Protein AF-0000000065959660 (afdb_homodimer)

Organism: Meyerozyma guilliermondii (NCBI:txid4929)

Structure (mmCIF, N/CA/C/O backbone):
data_AF-0000000065959660-model_v1
#
loop_
_entity.id
_entity.type
_entity.pdbx_description
1 polymer 'Extracellular exo-inulinase inuE'
#
loop_
_atom_site.group_PDB
_atom_site.id
_atom_site.type_symbol
_atom_site.label_atom_id
_atom_site.label_alt_id
_atom_site.label_comp_id
_atom_site.label_asym_id
_atom_site.label_entity_id
_atom_site.label_seq_id
_atom_site.pdbx_PDB_ins_code
_atom_site.Cartn_x
_atom_site.Cartn_y
_atom_site.Cartn_z
_atom_site.occupancy
_atom_site.B_iso_or_equiv
_atom_site.auth_seq_id
_atom_site.auth_comp_id
_atom_site.auth_asym_id
_atom_site.auth_atom_id
_atom_site.pdbx_PDB_model_num
ATOM 1 N N . MET A 1 1 ? -35.312 20.594 -34.562 1 21.7 1 MET A N 1
ATOM 2 C CA . MET A 1 1 ? -35.125 19.141 -34.438 1 21.7 1 MET A CA 1
ATOM 3 C C . MET A 1 1 ? -33.688 18.797 -34.125 1 21.7 1 MET A C 1
ATOM 5 O O . MET A 1 1 ? -32.906 18.516 -35.062 1 21.7 1 MET A O 1
ATOM 9 N N . ARG A 1 2 ? -32.969 19.578 -33.281 1 22.02 2 ARG A N 1
ATOM 10 C CA . ARG A 1 2 ? -31.547 19.484 -33.031 1 22.02 2 ARG A CA 1
ATOM 11 C C . ARG A 1 2 ? -31.219 18.156 -32.344 1 22.02 2 ARG A C 1
ATOM 13 O O . ARG A 1 2 ? -31.719 17.875 -31.234 1 22.02 2 ARG A O 1
ATOM 20 N N . ALA A 1 3 ? -30.891 17.094 -33.125 1 23.92 3 ALA A N 1
ATOM 21 C CA . ALA A 1 3 ? -30.359 15.773 -32.781 1 23.92 3 ALA A CA 1
ATOM 22 C C . ALA A 1 3 ? -29.188 15.891 -31.781 1 23.92 3 ALA A C 1
ATOM 24 O O . ALA A 1 3 ? -28.172 16.5 -32.094 1 23.92 3 ALA A O 1
ATOM 25 N N . PHE A 1 4 ? -29.406 16.047 -30.547 1 25.67 4 PHE A N 1
ATOM 26 C CA . PHE A 1 4 ? -28.391 15.945 -29.516 1 25.67 4 PHE A CA 1
ATOM 27 C C . PHE A 1 4 ? -27.594 14.656 -29.672 1 25.67 4 PHE A C 1
ATOM 29 O O . PHE A 1 4 ? -28.156 13.562 -29.625 1 25.67 4 PHE A O 1
ATOM 36 N N . LEU A 1 5 ? -26.5 14.688 -30.438 1 24.47 5 LEU A N 1
ATOM 37 C CA . LEU A 1 5 ? -25.516 13.617 -30.609 1 24.47 5 LEU A CA 1
ATOM 38 C C . LEU A 1 5 ? -24.984 13.148 -29.266 1 24.47 5 LEU A C 1
ATOM 40 O O . LEU A 1 5 ? -24.25 13.891 -28.594 1 24.47 5 LEU A O 1
ATOM 44 N N . ALA A 1 6 ? -25.75 12.5 -28.469 1 25.55 6 ALA A N 1
ATOM 45 C CA . ALA A 1 6 ? -25.172 11.719 -27.391 1 25.55 6 ALA A CA 1
ATOM 46 C C . ALA A 1 6 ? -23.953 10.945 -27.859 1 25.55 6 ALA A C 1
ATOM 48 O O . ALA A 1 6 ? -24.047 10.039 -28.688 1 25.55 6 ALA A O 1
ATOM 49 N N . LEU A 1 7 ? -22.797 11.578 -27.875 1 27.73 7 LEU A N 1
ATOM 50 C CA . LEU A 1 7 ? -21.578 10.805 -28.047 1 27.73 7 LEU A CA 1
ATOM 51 C C . LEU A 1 7 ? -21.5 9.664 -27.031 1 27.73 7 LEU A C 1
ATOM 53 O O . LEU A 1 7 ? -21.312 9.898 -25.844 1 27.73 7 LEU A O 1
ATOM 57 N N . ILE A 1 8 ? -22.312 8.719 -27.219 1 29.36 8 ILE A N 1
ATOM 58 C CA . ILE A 1 8 ? -22.094 7.461 -26.516 1 29.36 8 ILE A CA 1
ATOM 59 C C . ILE A 1 8 ? -20.609 7.086 -26.594 1 29.36 8 ILE A C 1
ATOM 61 O O . ILE A 1 8 ? -20.078 6.859 -27.688 1 29.36 8 ILE A O 1
ATOM 65 N N . PHE A 1 9 ? -19.859 7.527 -25.672 1 31.02 9 PHE A N 1
ATOM 66 C CA . PHE A 1 9 ? -18.562 6.898 -25.516 1 31.02 9 PHE A CA 1
ATOM 67 C C . PHE A 1 9 ? -18.688 5.383 -25.484 1 31.02 9 PHE A C 1
ATOM 69 O O . PHE A 1 9 ? -19.016 4.801 -24.453 1 31.02 9 PHE A O 1
ATOM 76 N N . LEU A 1 10 ? -19.219 4.848 -26.531 1 33.38 10 LEU A N 1
ATOM 77 C CA . LEU A 1 10 ? -18.922 3.426 -26.672 1 33.38 10 LEU A CA 1
ATOM 78 C C . LEU A 1 10 ? -17.453 3.145 -26.391 1 33.38 10 LEU A C 1
ATOM 80 O O . LEU A 1 10 ? -16.578 3.6 -27.141 1 33.38 10 LEU A O 1
ATOM 84 N N . THR A 1 11 ? -17.172 2.977 -25.234 1 37.94 11 THR A N 1
ATOM 85 C CA . THR A 1 11 ? -15.867 2.338 -25.062 1 37.94 11 THR A CA 1
ATOM 86 C C . THR A 1 11 ? -15.68 1.199 -26.047 1 37.94 11 THR A C 1
ATOM 88 O O . THR A 1 11 ? -16.297 0.145 -25.922 1 37.94 11 THR A O 1
ATOM 91 N N . PHE A 1 12 ? -15.539 1.52 -27.266 1 37.38 12 PHE A N 1
ATOM 92 C CA . PHE A 1 12 ? -15 0.521 -28.188 1 37.38 12 PHE A CA 1
ATOM 93 C C . PHE A 1 12 ? -13.883 -0.276 -27.531 1 37.38 12 PHE A C 1
ATOM 95 O O . PHE A 1 12 ? -12.805 0.259 -27.266 1 37.38 12 PHE A O 1
ATOM 102 N N . VAL A 1 13 ? -14.281 -1.119 -26.734 1 45.53 13 VAL A N 1
ATOM 103 C CA . VAL A 1 13 ? -13.234 -2.092 -26.469 1 45.53 13 VAL A CA 1
ATOM 104 C C . VAL A 1 13 ? -12.547 -2.488 -27.766 1 45.53 13 VAL A C 1
ATOM 106 O O . VAL A 1 13 ? -13.172 -3.088 -28.641 1 45.53 13 VAL A O 1
ATOM 109 N N . MET A 1 14 ? -11.727 -1.681 -28.234 1 47.62 14 MET A N 1
ATOM 110 C CA . MET A 1 14 ? -10.922 -2.041 -29.406 1 47.62 14 MET A CA 1
ATOM 111 C C . MET A 1 14 ? -10.461 -3.494 -29.312 1 47.62 14 MET A C 1
ATOM 113 O O . MET A 1 14 ? -10.023 -3.951 -28.266 1 47.62 14 MET A O 1
ATOM 117 N N . ASN A 1 15 ? -11.031 -4.32 -30.109 1 57.06 15 ASN A N 1
ATOM 118 C CA . ASN A 1 15 ? -10.633 -5.68 -30.453 1 57.06 15 ASN A CA 1
ATOM 119 C C . ASN A 1 15 ? -9.109 -5.82 -30.516 1 57.06 15 ASN A C 1
ATOM 121 O O . ASN A 1 15 ? -8.555 -6.16 -31.562 1 57.06 15 ASN A O 1
ATOM 125 N N . VAL A 1 16 ? -8.383 -5.191 -29.578 1 67.75 16 VAL A N 1
ATOM 126 C CA . VAL A 1 16 ? -6.93 -5.23 -29.641 1 67.75 16 VAL A CA 1
ATOM 127 C C . VAL A 1 16 ? -6.398 -6.348 -28.75 1 67.75 16 VAL A C 1
ATOM 129 O O . VAL A 1 16 ? -7.016 -6.684 -27.734 1 67.75 16 VAL A O 1
ATOM 132 N N . GLU A 1 17 ? -5.48 -7.137 -29.328 1 84.81 17 GLU A N 1
ATOM 133 C CA . GLU A 1 17 ? -4.789 -8.188 -28.594 1 84.81 17 GLU A CA 1
ATOM 134 C C . GLU A 1 17 ? -3.387 -7.734 -28.188 1 84.81 17 GLU A C 1
ATOM 136 O O . GLU A 1 17 ? -2.77 -6.914 -28.859 1 84.81 17 GLU A O 1
ATOM 141 N N . SER A 1 18 ? -3.066 -8.172 -27.047 1 87.88 18 SER A N 1
ATOM 142 C CA . SER A 1 18 ? -1.715 -7.906 -26.562 1 87.88 18 SER A CA 1
ATOM 143 C C . SER A 1 18 ? -0.833 -9.148 -26.672 1 87.88 18 SER A C 1
ATOM 145 O O . SER A 1 18 ? -1.336 -10.258 -26.812 1 87.88 18 SER A O 1
ATOM 147 N N . SER A 1 19 ? 0.475 -8.898 -26.562 1 91.06 19 SER A N 1
ATOM 148 C CA . SER A 1 19 ? 1.452 -9.961 -26.734 1 91.06 19 SER A CA 1
ATOM 149 C C . SER A 1 19 ? 1.372 -10.977 -25.609 1 91.06 19 SER A C 1
ATOM 151 O O . SER A 1 19 ? 1.266 -10.602 -24.438 1 91.06 19 SER A O 1
ATOM 153 N N . ARG A 1 20 ? 1.408 -12.266 -25.984 1 94.81 20 ARG A N 1
ATOM 154 C CA . ARG A 1 20 ? 1.348 -13.383 -25.047 1 94.81 20 ARG A CA 1
ATOM 155 C C . ARG A 1 20 ? 2.719 -13.664 -24.438 1 94.81 20 ARG A C 1
ATOM 157 O O . ARG A 1 20 ? 3.7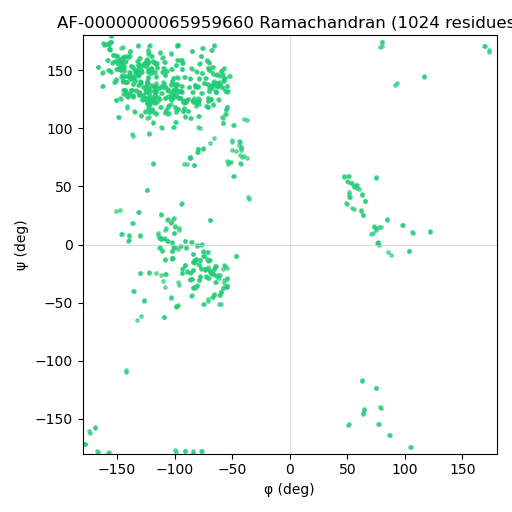21 -13.711 -25.156 1 94.81 20 ARG A O 1
ATOM 164 N N . PRO A 1 21 ? 2.82 -13.891 -23.125 1 96.31 21 PRO A N 1
ATOM 165 C CA . PRO A 1 21 ? 4.094 -14.305 -22.531 1 96.31 21 PRO A CA 1
ATOM 166 C C . PRO A 1 21 ? 4.652 -15.578 -23.156 1 96.31 21 PRO A C 1
ATOM 168 O O . PRO A 1 21 ? 3.889 -16.5 -23.484 1 96.31 21 PRO A O 1
ATOM 171 N N . LEU A 1 22 ? 5.957 -15.57 -23.281 1 94.81 22 LEU A N 1
ATOM 172 C CA . LEU A 1 22 ? 6.668 -16.719 -23.844 1 94.81 22 LEU A CA 1
ATOM 173 C C . LEU A 1 22 ? 6.965 -17.75 -22.766 1 94.81 22 LEU A C 1
ATOM 175 O O . LEU A 1 22 ? 6.801 -18.953 -23 1 94.81 22 LEU A O 1
ATOM 179 N N . MET A 1 23 ? 7.41 -17.328 -21.625 1 96.88 23 MET A N 1
ATOM 180 C CA . MET A 1 23 ? 7.906 -18.234 -20.578 1 96.88 23 MET A CA 1
ATOM 181 C C . MET A 1 23 ? 6.871 -18.406 -19.469 1 96.88 23 MET A C 1
ATOM 183 O O . MET A 1 23 ? 6.645 -19.516 -19 1 96.88 23 MET A O 1
ATOM 187 N N . ALA A 1 24 ? 6.25 -17.344 -19 1 98.06 24 ALA A N 1
ATOM 188 C CA . ALA A 1 24 ? 5.203 -17.438 -17.984 1 98.06 24 ALA A CA 1
ATOM 189 C C . ALA A 1 24 ? 3.992 -18.203 -18.516 1 98.06 24 ALA A C 1
ATOM 191 O O . ALA A 1 24 ? 3.547 -17.969 -19.641 1 98.06 24 ALA A O 1
ATOM 192 N N . PHE A 1 25 ? 3.393 -19.031 -17.781 1 98.44 25 PHE A N 1
ATOM 193 C CA . PHE A 1 25 ? 2.297 -19.875 -18.25 1 98.44 25 PHE A CA 1
ATOM 194 C C . PHE A 1 25 ? 1.057 -19.031 -18.547 1 98.44 25 PHE A C 1
ATOM 196 O O . PHE A 1 25 ? 0.709 -18.141 -17.766 1 98.44 25 PHE A O 1
ATOM 203 N N . THR A 1 26 ? 0.476 -19.312 -19.578 1 98.12 26 THR A N 1
ATOM 204 C CA . THR A 1 26 ? -0.853 -18.844 -19.953 1 98.12 26 THR A CA 1
ATOM 205 C C . THR A 1 26 ? -1.712 -20.016 -20.438 1 98.12 26 THR A C 1
ATOM 207 O O . THR A 1 26 ? -1.2 -20.953 -21.047 1 98.12 26 THR A O 1
ATOM 210 N N . PRO A 1 27 ? -3.014 -19.953 -20.172 1 98.25 27 PRO A N 1
ATOM 211 C CA . PRO A 1 27 ? -3.832 -21.031 -20.734 1 98.25 27 PRO A CA 1
ATOM 212 C C . PRO A 1 27 ? -3.904 -20.984 -22.25 1 98.25 27 PRO A C 1
ATOM 214 O O . PRO A 1 27 ? -3.816 -19.922 -22.844 1 98.25 27 PRO A O 1
ATOM 217 N N . SER A 1 28 ? -4.117 -22.156 -22.828 1 97.31 28 SER A N 1
ATOM 218 C CA . SER A 1 28 ? -4.246 -22.188 -24.281 1 97.31 28 SER A CA 1
ATOM 219 C C . SER A 1 28 ? -5.418 -21.328 -24.75 1 97.31 28 SER A C 1
ATOM 221 O O . SER A 1 28 ? -5.324 -20.641 -25.781 1 97.31 28 SER A O 1
ATOM 223 N N . HIS A 1 29 ? -6.43 -21.406 -24.062 1 97.25 29 HIS A N 1
ATOM 224 C CA . HIS A 1 29 ? -7.613 -20.578 -24.281 1 97.25 29 HIS A CA 1
ATOM 225 C C . HIS A 1 29 ? -8.406 -20.391 -22.984 1 97.25 29 HIS A C 1
ATOM 227 O O . HIS A 1 29 ? -8.148 -21.078 -21.984 1 97.25 29 HIS A O 1
ATOM 233 N N . GLY A 1 30 ? -9.234 -19.422 -23.016 1 98 30 GLY A N 1
ATOM 234 C CA . GLY A 1 30 ? -10.133 -19.219 -21.891 1 98 30 GLY A CA 1
ATOM 235 C C . GLY A 1 30 ? -9.531 -18.375 -20.781 1 98 30 GLY A C 1
ATOM 236 O O . GLY A 1 30 ? -8.562 -17.641 -21.031 1 98 30 GLY A O 1
ATOM 237 N N . TRP A 1 31 ? -10.211 -18.453 -19.562 1 98.25 31 TRP A N 1
ATOM 238 C CA . TRP A 1 31 ? -9.836 -17.672 -18.391 1 98.25 31 TRP A CA 1
ATOM 239 C C . TRP A 1 31 ? -8.977 -18.5 -17.438 1 98.25 31 TRP A C 1
ATOM 241 O O . TRP A 1 31 ? -9.266 -19.672 -17.188 1 98.25 31 TRP A O 1
ATOM 251 N N . MET A 1 32 ? -7.957 -17.859 -16.906 1 98.25 32 MET A N 1
ATOM 252 C CA . MET A 1 32 ? -7.18 -18.453 -15.82 1 98.25 32 MET A CA 1
ATOM 253 C C . MET A 1 32 ? -6.941 -17.438 -14.703 1 98.25 32 MET A C 1
ATOM 255 O O . MET A 1 32 ? -6.789 -16.234 -14.969 1 98.25 32 MET A O 1
ATOM 259 N N . ASN A 1 33 ? -6.859 -17.922 -13.5 1 97.69 33 ASN A N 1
ATOM 260 C CA . ASN A 1 33 ? -6.363 -17.062 -12.43 1 97.69 33 ASN A CA 1
ATOM 261 C C . ASN A 1 33 ? -5.492 -17.844 -11.453 1 97.69 33 ASN A C 1
ATOM 263 O O . ASN A 1 33 ? -4.41 -18.312 -11.812 1 97.69 33 ASN A O 1
ATOM 267 N N . ASP A 1 34 ? -5.914 -18.109 -10.227 1 98.19 34 ASP A N 1
ATOM 268 C CA . ASP A 1 34 ? -5.07 -18.562 -9.125 1 98.19 34 ASP A CA 1
ATOM 269 C C . ASP A 1 34 ? -4.293 -19.828 -9.516 1 98.19 34 ASP A C 1
ATOM 271 O O . ASP A 1 34 ? -4.875 -20.797 -10.008 1 98.19 34 ASP A O 1
ATOM 275 N N . PRO A 1 35 ? -2.939 -19.828 -9.227 1 98.56 35 PRO A N 1
ATOM 276 C CA . PRO A 1 35 ? -2.271 -21.141 -9.234 1 98.56 35 PRO A CA 1
ATOM 277 C C . PRO A 1 35 ? -2.756 -22.047 -8.109 1 98.56 35 PRO A C 1
ATOM 279 O O . PRO A 1 35 ? -3.021 -21.594 -7 1 98.56 35 PRO A O 1
ATOM 282 N N . ASN A 1 36 ? -2.896 -23.281 -8.492 1 96.94 36 ASN A N 1
ATOM 283 C CA . ASN A 1 36 ? -3.338 -24.328 -7.562 1 96.94 36 ASN A CA 1
ATOM 284 C C . ASN A 1 36 ? -2.561 -25.625 -7.766 1 96.94 36 ASN A C 1
ATOM 286 O O . ASN A 1 36 ? -1.927 -25.812 -8.805 1 96.94 36 ASN A O 1
ATOM 290 N N . GLY A 1 37 ? -2.58 -26.453 -6.859 1 97.19 37 GLY A N 1
ATOM 291 C CA . GLY A 1 37 ? -2.168 -27.844 -6.977 1 97.19 37 GLY A CA 1
ATOM 292 C C . GLY A 1 37 ? -0.751 -28 -7.492 1 97.19 37 GLY A C 1
ATOM 293 O O . GLY A 1 37 ? -0.469 -28.922 -8.266 1 97.19 37 GLY A O 1
ATOM 294 N N . GLN A 1 38 ? 0.112 -27.078 -7.207 1 97.81 38 GLN A N 1
ATOM 295 C CA . GLN A 1 38 ? 1.496 -27.156 -7.664 1 97.81 38 GLN A CA 1
ATOM 296 C C . GLN A 1 38 ? 2.244 -28.281 -6.949 1 97.81 38 GLN A C 1
ATOM 298 O O . GLN A 1 38 ? 2.322 -28.297 -5.719 1 97.81 38 GLN A O 1
ATOM 303 N N . PHE A 1 39 ? 2.848 -29.234 -7.723 1 98.25 39 PHE A N 1
ATOM 304 C CA . PHE A 1 39 ? 3.691 -30.25 -7.113 1 98.25 39 PHE A CA 1
ATOM 305 C C . PHE A 1 39 ? 4.73 -30.766 -8.109 1 98.25 39 PHE A C 1
ATOM 307 O O . PHE A 1 39 ? 4.586 -30.578 -9.312 1 98.25 39 PHE A O 1
ATOM 314 N N . TYR A 1 40 ? 5.797 -31.297 -7.605 1 98.12 40 TYR A N 1
ATOM 315 C CA . TYR A 1 40 ? 6.836 -31.906 -8.422 1 98.12 40 TYR A CA 1
ATOM 316 C C . TYR A 1 40 ? 6.688 -33.438 -8.438 1 98.12 40 TYR A C 1
ATOM 318 O O . TYR A 1 40 ? 6.703 -34.062 -7.387 1 98.12 40 TYR A O 1
ATOM 326 N N . ASP A 1 41 ? 6.473 -33.969 -9.617 1 98.25 41 ASP A N 1
ATOM 327 C CA . ASP A 1 41 ? 6.473 -35.406 -9.859 1 98.25 41 ASP A CA 1
ATOM 328 C C . ASP A 1 41 ? 7.895 -35.938 -9.969 1 98.25 41 ASP A C 1
ATOM 330 O O . ASP A 1 41 ? 8.5 -35.906 -11.039 1 98.25 41 ASP A O 1
ATOM 334 N N . SER A 1 42 ? 8.328 -36.531 -8.883 1 97 42 SER A N 1
ATOM 335 C CA . SER A 1 42 ? 9.727 -36.938 -8.82 1 97 42 SER A CA 1
ATOM 336 C C . SER A 1 42 ? 9.992 -38.156 -9.695 1 97 42 SER A C 1
ATOM 338 O O . SER A 1 42 ? 11.141 -38.438 -10.055 1 97 42 SER A O 1
ATOM 340 N N . LYS A 1 43 ? 9 -38.906 -10.023 1 97.5 43 LYS A N 1
ATOM 341 C CA . LYS A 1 43 ? 9.188 -40.062 -10.891 1 97.5 43 LYS A CA 1
ATOM 342 C C . LYS A 1 43 ? 9.484 -39.625 -12.328 1 97.5 43 LYS A C 1
ATOM 344 O O . LYS A 1 43 ? 10.438 -40.125 -12.938 1 97.5 43 LYS A O 1
ATOM 349 N N . ASN A 1 44 ? 8.703 -38.75 -12.805 1 97.62 44 ASN A N 1
ATOM 350 C CA . ASN A 1 44 ? 8.844 -38.312 -14.195 1 97.62 44 ASN A CA 1
ATOM 351 C C . ASN A 1 44 ? 9.641 -37.031 -14.312 1 97.62 44 ASN A C 1
ATOM 353 O O . ASN A 1 44 ? 9.891 -36.531 -15.422 1 97.62 44 ASN A O 1
ATOM 357 N N . GLU A 1 45 ? 10.023 -36.438 -13.227 1 97 45 GLU A N 1
ATOM 358 C CA . GLU A 1 45 ? 10.781 -35.188 -13.156 1 97 45 GLU A CA 1
ATOM 359 C C . GLU A 1 45 ? 10.047 -34.062 -13.859 1 97 45 GLU A C 1
ATOM 361 O O . GLU A 1 45 ? 10.609 -33.406 -14.727 1 97 45 GLU A O 1
ATOM 366 N N . LEU A 1 46 ? 8.797 -33.906 -13.484 1 98.06 46 LEU A N 1
ATOM 367 C CA . LEU A 1 46 ? 7.93 -32.875 -14.07 1 98.06 46 LEU A CA 1
ATOM 368 C C . LEU A 1 46 ? 7.344 -31.984 -12.984 1 98.06 46 LEU A C 1
ATOM 370 O O . LEU A 1 46 ? 6.953 -32.469 -11.922 1 98.06 46 LEU A O 1
ATOM 374 N N . TRP A 1 47 ? 7.359 -30.734 -13.273 1 98.44 47 TRP A N 1
ATOM 375 C CA . TRP A 1 47 ? 6.594 -29.781 -12.477 1 98.44 47 TRP A CA 1
ATOM 376 C C . TRP A 1 47 ? 5.145 -29.719 -12.953 1 98.44 47 TRP A C 1
ATOM 378 O O . TRP A 1 47 ? 4.879 -29.469 -14.125 1 98.44 47 TRP A O 1
ATOM 388 N N . HIS A 1 48 ? 4.207 -29.953 -12.039 1 98.75 48 HIS A N 1
ATOM 389 C CA . HIS A 1 48 ? 2.785 -29.844 -12.336 1 98.75 48 HIS A CA 1
ATOM 390 C C . HIS A 1 48 ? 2.203 -28.547 -11.789 1 98.75 48 HIS A C 1
ATOM 392 O O . HIS A 1 48 ? 2.457 -28.188 -10.641 1 98.75 48 HIS A O 1
ATOM 398 N N . LEU A 1 49 ? 1.507 -27.875 -12.602 1 98.75 49 LEU A N 1
ATOM 399 C CA . LEU A 1 49 ? 0.767 -26.672 -12.25 1 98.75 49 LEU A CA 1
ATOM 400 C C . LEU A 1 49 ? -0.722 -26.844 -12.531 1 98.75 49 LEU A C 1
ATOM 402 O O . LEU A 1 49 ? -1.105 -27.266 -13.625 1 98.75 49 LEU A O 1
ATOM 406 N N . TYR A 1 50 ? -1.516 -26.625 -11.602 1 98.75 50 TYR A N 1
ATOM 407 C CA . TYR A 1 50 ? -2.953 -26.484 -11.805 1 98.75 50 TYR A CA 1
ATOM 408 C C . TYR A 1 50 ? -3.395 -25.031 -11.578 1 98.75 50 TYR A C 1
ATOM 410 O O . TYR A 1 50 ? -2.66 -24.25 -10.984 1 98.75 50 TYR A O 1
ATOM 418 N N . TYR A 1 51 ? -4.543 -24.688 -12.086 1 98.69 51 TYR A N 1
ATOM 419 C CA . TYR A 1 51 ? -5.031 -23.312 -12.008 1 98.69 51 TYR A CA 1
ATOM 420 C C . TYR A 1 51 ? -6.551 -23.266 -12.117 1 98.69 51 TYR A C 1
ATOM 422 O O . TYR A 1 51 ? -7.168 -24.172 -12.688 1 98.69 51 TYR A O 1
ATOM 430 N N . GLN A 1 52 ? -7.156 -22.281 -11.477 1 98.62 52 GLN A N 1
ATOM 431 C CA . GLN A 1 52 ? -8.57 -22.062 -11.75 1 98.62 52 GLN A CA 1
ATOM 432 C C . GLN A 1 52 ? -8.805 -21.719 -13.219 1 98.62 52 GLN A C 1
ATOM 434 O O . GLN A 1 52 ? -8.086 -20.891 -13.789 1 98.62 52 GLN A O 1
ATOM 439 N N . TYR A 1 53 ? -9.883 -22.344 -13.758 1 98.75 53 TYR A N 1
ATOM 440 C CA . TYR A 1 53 ? -9.969 -22.344 -15.211 1 98.75 53 TYR A CA 1
ATOM 441 C C . TYR A 1 53 ? -11.422 -22.297 -15.672 1 98.75 53 TYR A C 1
ATOM 443 O O . TYR A 1 53 ? -12.266 -23.047 -15.18 1 98.75 53 TYR A O 1
ATOM 451 N N . ASN A 1 54 ? -11.734 -21.359 -16.484 1 98.62 54 ASN A N 1
ATOM 452 C CA . ASN A 1 54 ? -12.969 -21.344 -17.266 1 98.62 54 ASN A CA 1
ATOM 453 C C . ASN A 1 54 ? -12.688 -21.516 -18.75 1 98.62 54 ASN A C 1
ATOM 455 O O . ASN A 1 54 ? -12.344 -20.562 -19.438 1 98.62 54 ASN A O 1
ATOM 459 N N . PRO A 1 55 ? -12.891 -22.719 -19.281 1 97.88 55 PRO A N 1
ATOM 460 C CA . PRO A 1 55 ? -12.578 -22.984 -20.688 1 97.88 55 PRO A CA 1
ATOM 461 C C . PRO A 1 55 ? -13.609 -22.391 -21.641 1 97.88 55 PRO A C 1
ATOM 463 O O . PRO A 1 55 ? -13.391 -22.359 -22.859 1 97.88 55 PRO A O 1
ATOM 466 N N . ASN A 1 56 ? -14.68 -21.844 -21.125 1 96.94 56 ASN A N 1
ATOM 467 C CA . ASN A 1 56 ? -15.82 -21.484 -21.969 1 96.94 56 ASN A CA 1
ATOM 468 C C . ASN A 1 56 ? -15.859 -19.984 -22.25 1 96.94 56 ASN A C 1
ATOM 470 O O . ASN A 1 56 ? -16.641 -19.531 -23.078 1 96.94 56 ASN A O 1
ATOM 474 N N . ASP A 1 57 ? -15.055 -19.266 -21.531 1 96.75 57 ASP A N 1
ATOM 475 C CA . ASP A 1 57 ? -15.023 -17.812 -21.672 1 96.75 57 ASP A CA 1
ATOM 476 C C . ASP A 1 57 ? -13.68 -17.25 -21.219 1 96.75 57 ASP A C 1
ATOM 478 O O . ASP A 1 57 ? -12.867 -17.953 -20.625 1 96.75 57 ASP A O 1
ATOM 482 N N . THR A 1 58 ? -13.438 -15.984 -21.531 1 96.62 58 THR A N 1
ATOM 483 C CA . THR A 1 58 ? -12.203 -15.328 -21.109 1 96.62 58 THR A CA 1
ATOM 484 C C . THR A 1 58 ? -12.438 -14.461 -19.875 1 96.62 58 THR A C 1
ATOM 486 O O . THR A 1 58 ? -11.672 -13.539 -19.609 1 96.62 58 THR A O 1
ATOM 489 N N . VAL A 1 59 ? -13.547 -14.656 -19.203 1 96.38 59 VAL A N 1
ATOM 490 C CA . VAL A 1 59 ? -13.836 -14.031 -17.922 1 96.38 59 VAL A CA 1
ATOM 491 C C . VAL A 1 59 ? -14.141 -15.102 -16.875 1 96.38 59 VAL A C 1
ATOM 493 O O . VAL A 1 59 ? -14.508 -16.219 -17.219 1 96.38 59 VAL A O 1
ATOM 496 N N . TRP A 1 60 ? -14 -14.734 -15.648 1 96.5 60 TRP A N 1
ATOM 497 C CA . TRP A 1 60 ? -14.336 -15.656 -14.562 1 96.5 60 TRP A CA 1
ATOM 498 C C . TRP A 1 60 ? -15.805 -16.047 -14.625 1 96.5 60 TRP A C 1
ATOM 500 O O . TRP A 1 60 ? -16.672 -15.219 -14.922 1 96.5 60 TRP A O 1
ATOM 510 N N . GLY A 1 61 ? -16.078 -17.266 -14.266 1 95.88 61 GLY A N 1
ATOM 511 C CA . GLY A 1 61 ? -17.453 -17.734 -14.219 1 95.88 61 GLY A CA 1
ATOM 512 C C . GLY A 1 61 ? -17.562 -19.234 -13.938 1 95.88 61 GLY A C 1
ATOM 513 O O . GLY A 1 61 ? -16.562 -19.953 -14.023 1 95.88 61 GLY A O 1
ATOM 514 N N . THR A 1 62 ? -18.734 -19.641 -13.633 1 96.44 62 THR A N 1
ATOM 515 C CA . THR A 1 62 ? -19.016 -21.062 -13.438 1 96.44 62 THR A CA 1
ATOM 516 C C . THR A 1 62 ? -19.547 -21.688 -14.727 1 96.44 62 THR A C 1
ATOM 518 O O . THR A 1 62 ? -20.156 -21 -15.555 1 96.44 62 THR A O 1
ATOM 521 N N . PRO A 1 63 ? -19.5 -22.984 -14.953 1 98 63 PRO A N 1
ATOM 522 C CA . PRO A 1 63 ? -18.719 -23.875 -14.094 1 98 63 PRO A CA 1
ATOM 523 C C . PRO A 1 63 ? -17.219 -23.547 -14.109 1 98 63 PRO A C 1
ATOM 525 O O . PRO A 1 63 ? -16.672 -23.219 -15.156 1 98 63 PRO A O 1
ATOM 528 N N . LEU A 1 64 ? -16.625 -23.625 -12.922 1 98.56 64 LEU A N 1
ATOM 529 C CA . LEU A 1 64 ? -15.203 -23.359 -12.797 1 98.56 64 LEU A CA 1
ATOM 530 C C . LEU A 1 64 ? -14.422 -24.656 -12.594 1 98.56 64 LEU A C 1
ATOM 532 O O . LEU A 1 64 ? -14.797 -25.484 -11.758 1 98.56 64 LEU A O 1
ATOM 536 N N . TYR A 1 65 ? -13.352 -24.812 -13.359 1 98.56 65 TYR A N 1
ATOM 537 C CA . TYR A 1 65 ? -12.523 -26 -13.352 1 98.56 65 TYR A CA 1
ATOM 538 C C . TYR A 1 65 ? -11.141 -25.703 -12.797 1 98.56 65 TYR A C 1
ATOM 540 O O . TYR A 1 65 ? -10.773 -24.547 -12.609 1 98.56 65 TYR A O 1
ATOM 548 N N . TRP A 1 66 ? -10.422 -26.797 -12.453 1 98.75 66 TRP A N 1
ATOM 549 C CA . TRP A 1 66 ? -8.969 -26.719 -12.469 1 98.75 66 TRP A CA 1
ATOM 550 C C . TRP A 1 66 ? -8.414 -27.109 -13.836 1 98.75 66 TRP A C 1
ATOM 552 O O . TRP A 1 66 ? -8.773 -28.156 -14.391 1 98.75 66 TRP A O 1
ATOM 562 N N . GLY A 1 67 ? -7.641 -26.172 -14.398 1 98.69 67 GLY A N 1
ATOM 563 C CA . GLY A 1 67 ? -6.781 -26.562 -15.508 1 98.69 67 GLY A CA 1
ATOM 564 C C . GLY A 1 67 ? -5.453 -27.141 -15.062 1 98.69 67 GLY A C 1
ATOM 565 O O . GLY A 1 67 ? -5.113 -27.078 -13.875 1 98.69 67 GLY A O 1
ATOM 566 N N . HIS A 1 68 ? -4.742 -27.781 -16.047 1 98.69 68 HIS A N 1
ATOM 567 C CA . HIS A 1 68 ? -3.518 -28.5 -15.727 1 98.69 68 HIS A CA 1
ATOM 568 C C . HIS A 1 68 ? -2.434 -28.234 -16.766 1 98.69 68 HIS A C 1
ATOM 570 O O . HIS A 1 68 ? -2.715 -28.219 -17.969 1 98.69 68 HIS A O 1
ATOM 576 N N . ALA A 1 69 ? -1.248 -27.938 -16.266 1 98.75 69 ALA A N 1
ATOM 577 C CA . ALA A 1 69 ? -0.074 -27.844 -17.125 1 98.75 69 ALA A CA 1
ATOM 578 C C . ALA A 1 69 ? 1.141 -28.5 -16.484 1 98.75 69 ALA A C 1
ATOM 580 O O . ALA A 1 69 ? 1.194 -28.656 -15.258 1 98.75 69 ALA A O 1
ATOM 581 N N . THR A 1 70 ? 2.053 -28.953 -17.297 1 98.56 70 THR A N 1
ATOM 582 C CA . THR A 1 70 ? 3.309 -29.5 -16.797 1 98.56 70 THR A CA 1
ATOM 583 C C . THR A 1 70 ? 4.5 -28.812 -17.453 1 98.56 70 THR A C 1
ATOM 585 O O . THR A 1 70 ? 4.363 -28.219 -18.531 1 98.56 70 THR A O 1
ATOM 588 N N . SER A 1 71 ? 5.586 -28.828 -16.812 1 98.25 71 SER A N 1
ATOM 589 C CA . SER A 1 71 ? 6.848 -28.297 -17.312 1 98.25 71 SER A CA 1
ATOM 590 C C . SER A 1 71 ? 8.031 -29.125 -16.812 1 98.25 71 SER A C 1
ATOM 592 O O . SER A 1 71 ? 8.031 -29.609 -15.68 1 98.25 71 SER A O 1
ATOM 594 N N . LYS A 1 72 ? 9.047 -29.234 -17.672 1 96.88 72 LYS A N 1
ATOM 595 C CA . LYS A 1 72 ? 10.281 -29.891 -17.25 1 96.88 72 LYS A CA 1
ATOM 596 C C . LYS A 1 72 ? 11.219 -28.906 -16.562 1 96.88 72 LYS A C 1
ATOM 598 O O . LYS A 1 72 ? 12.07 -29.312 -15.766 1 96.88 72 LYS A O 1
ATOM 603 N N . ASP A 1 73 ? 11.047 -27.641 -16.891 1 96.62 73 ASP A N 1
ATOM 604 C CA . ASP A 1 73 ? 12.078 -26.719 -16.453 1 96.62 73 ASP A CA 1
ATOM 605 C C . ASP A 1 73 ? 11.469 -25.406 -15.953 1 96.62 73 ASP A C 1
ATOM 607 O O . ASP A 1 73 ? 12.172 -24.406 -15.812 1 96.62 73 ASP A O 1
ATOM 611 N N . LEU A 1 74 ? 10.117 -25.297 -15.82 1 97.81 74 LEU A N 1
ATOM 612 C CA . LEU A 1 74 ? 9.367 -24.172 -15.258 1 97.81 74 LEU A CA 1
ATOM 613 C C . LEU A 1 74 ? 9.367 -22.984 -16.219 1 97.81 74 LEU A C 1
ATOM 615 O O . LEU A 1 74 ? 9.023 -21.875 -15.82 1 97.81 74 LEU A O 1
ATOM 619 N N . SER A 1 75 ? 9.727 -23.156 -17.531 1 97.38 75 SER A N 1
ATOM 620 C CA . SER A 1 75 ? 9.742 -22.062 -18.5 1 97.38 75 SER A CA 1
ATOM 621 C C . SER A 1 75 ? 8.992 -22.438 -19.766 1 97.38 75 SER A C 1
ATOM 623 O O . SER A 1 75 ? 8.578 -21.578 -20.531 1 97.38 75 SER A O 1
ATOM 625 N N . THR A 1 76 ? 8.906 -23.672 -20.016 1 97 76 THR A N 1
ATOM 626 C CA . THR A 1 76 ? 8.102 -24.219 -21.109 1 97 76 THR A CA 1
ATOM 627 C C . THR A 1 76 ? 6.988 -25.109 -20.562 1 97 76 THR A C 1
ATOM 629 O O . THR A 1 76 ? 7.25 -26.047 -19.812 1 97 76 THR A O 1
ATOM 632 N N . TRP A 1 77 ? 5.812 -24.844 -20.984 1 97.69 77 TRP A N 1
ATOM 633 C CA . TRP A 1 77 ? 4.668 -25.516 -20.375 1 97.69 77 TRP A CA 1
ATOM 634 C C . TRP A 1 77 ? 3.844 -26.25 -21.422 1 97.69 77 TRP A C 1
ATOM 636 O O . TRP A 1 77 ? 3.672 -25.75 -22.547 1 97.69 77 TRP A O 1
ATOM 646 N N . LYS A 1 78 ? 3.41 -27.375 -21.109 1 97.81 78 LYS A N 1
ATOM 647 C CA . LYS A 1 78 ? 2.387 -28.094 -21.859 1 97.81 78 LYS A CA 1
ATOM 648 C C . LYS A 1 78 ? 1.035 -28.016 -21.141 1 97.81 78 LYS A C 1
ATOM 650 O O . LYS A 1 78 ? 0.908 -28.438 -20 1 97.81 78 LYS A O 1
ATOM 655 N N . ASP A 1 79 ? 0.084 -27.484 -21.812 1 98.25 79 ASP A N 1
ATOM 656 C CA . ASP A 1 79 ? -1.249 -27.281 -21.25 1 98.25 79 ASP A CA 1
ATOM 657 C C . ASP A 1 79 ? -2.174 -28.453 -21.594 1 98.25 79 ASP A C 1
ATOM 659 O O . ASP A 1 79 ? -2.279 -28.844 -22.75 1 98.25 79 ASP A O 1
ATOM 663 N N . TYR A 1 80 ? -2.9 -29.016 -20.547 1 98.25 80 TYR A N 1
ATOM 664 C CA . TYR A 1 80 ? -3.783 -30.172 -20.734 1 98.25 80 TYR A CA 1
ATOM 665 C C . TYR A 1 80 ? -5.242 -29.766 -20.578 1 98.25 80 TYR A C 1
ATOM 667 O O . TYR A 1 80 ? -6.145 -30.578 -20.766 1 98.25 80 TYR A O 1
ATOM 675 N N . GLY A 1 81 ? -5.48 -28.516 -20.203 1 97.69 81 GLY A N 1
ATOM 676 C CA . GLY A 1 81 ? -6.84 -28.016 -20.078 1 97.69 81 GLY A CA 1
ATOM 677 C C . GLY A 1 81 ? -7.535 -28.469 -18.812 1 97.69 81 GLY A C 1
ATOM 678 O O . GLY A 1 81 ? -6.891 -28.672 -17.781 1 97.69 81 GLY A O 1
ATOM 679 N N . ALA A 1 82 ? -8.859 -28.516 -18.844 1 98.19 82 ALA A N 1
ATOM 680 C CA . ALA A 1 82 ? -9.68 -28.812 -17.688 1 98.19 82 ALA A CA 1
ATOM 681 C C . ALA A 1 82 ? -9.414 -30.234 -17.188 1 98.19 82 ALA A C 1
ATOM 683 O O . ALA A 1 82 ? -9.438 -31.188 -17.969 1 98.19 82 ALA A O 1
ATOM 684 N N . THR A 1 83 ? -9.203 -30.375 -15.914 1 97.44 83 THR A N 1
ATOM 685 C CA . THR A 1 83 ? -8.805 -31.656 -15.359 1 97.44 83 THR A CA 1
ATOM 686 C C . THR A 1 83 ? -9.75 -32.062 -14.227 1 97.44 83 THR A C 1
ATOM 688 O O . THR A 1 83 ? -10.102 -33.25 -14.102 1 97.44 83 THR A O 1
ATOM 691 N N . ILE A 1 84 ? -10.031 -31.172 -13.281 1 97.25 84 ILE A N 1
ATOM 692 C CA . ILE A 1 84 ? -11.039 -31.391 -12.25 1 97.25 84 ILE A CA 1
ATOM 693 C C . ILE A 1 84 ? -12.188 -30.406 -12.43 1 97.25 84 ILE A C 1
ATOM 695 O O . ILE A 1 84 ? -11.961 -29.188 -12.531 1 97.25 84 ILE A O 1
ATOM 699 N N . GLY A 1 85 ? -13.461 -30.891 -12.5 1 97.69 85 GLY A N 1
ATOM 700 C CA . GLY A 1 85 ? -14.625 -30.031 -12.68 1 97.69 85 GLY A CA 1
ATOM 701 C C . GLY A 1 85 ? -15.656 -30.203 -11.578 1 97.69 85 GLY A C 1
ATOM 702 O O . GLY A 1 85 ? -15.602 -31.156 -10.805 1 97.69 85 GLY A O 1
ATOM 703 N N . PRO A 1 86 ? -16.5 -29.266 -11.531 1 98.12 86 PRO A N 1
ATOM 704 C CA . PRO A 1 86 ? -17.578 -29.406 -10.547 1 98.12 86 PRO A CA 1
ATOM 705 C C . PRO A 1 86 ? -18.641 -30.422 -10.961 1 98.12 86 PRO A C 1
ATOM 707 O O . PRO A 1 86 ? -18.625 -30.922 -12.086 1 98.12 86 PRO A O 1
ATOM 710 N N . ASP A 1 87 ? -19.531 -30.75 -9.984 1 96.19 87 ASP A N 1
ATOM 711 C CA . ASP A 1 87 ? -20.609 -31.688 -10.266 1 96.19 87 ASP A CA 1
ATOM 712 C C . ASP A 1 87 ? -21.766 -31.016 -10.977 1 96.19 87 ASP A C 1
ATOM 714 O O . ASP A 1 87 ? -22.578 -31.688 -11.633 1 96.19 87 ASP A O 1
ATOM 718 N N . ARG A 1 88 ? -22.094 -29.797 -10.703 1 96.25 88 ARG A N 1
ATOM 719 C CA . ARG A 1 88 ? -23.156 -29.016 -11.336 1 96.25 88 ARG A CA 1
ATOM 720 C C . ARG A 1 88 ? -22.578 -27.766 -12.008 1 96.25 88 ARG A C 1
ATOM 722 O O . ARG A 1 88 ? -21.594 -27.188 -11.539 1 96.25 88 ARG A O 1
ATOM 729 N N . ASP A 1 89 ? -23.141 -27.281 -13 1 97 89 ASP A N 1
ATOM 730 C CA . ASP A 1 89 ? -22.672 -26.172 -13.82 1 97 89 ASP A CA 1
ATOM 731 C C . ASP A 1 89 ? -22.641 -24.875 -13.016 1 97 89 ASP A C 1
ATOM 733 O O . ASP A 1 89 ? -21.891 -23.953 -13.344 1 97 89 ASP A O 1
ATOM 737 N N . GLU A 1 90 ? -23.406 -24.766 -12.07 1 97 90 GLU A N 1
ATOM 738 C CA . GLU A 1 90 ? -23.469 -23.547 -11.273 1 97 90 GLU A CA 1
ATOM 739 C C . GLU A 1 90 ? -22.391 -23.531 -10.195 1 97 90 GLU A C 1
ATOM 741 O O . GLU A 1 90 ? -22.203 -22.531 -9.508 1 97 90 GLU A O 1
ATOM 746 N N . ASP A 1 91 ? -21.672 -24.672 -10.023 1 98.19 91 ASP A N 1
ATOM 747 C CA . ASP A 1 91 ? -20.672 -24.812 -8.969 1 98.19 91 ASP A CA 1
ATOM 748 C C . ASP A 1 91 ? -19.266 -24.547 -9.516 1 98.19 91 ASP A C 1
ATOM 750 O O . ASP A 1 91 ? -19.094 -24.297 -10.711 1 98.19 91 ASP A O 1
ATOM 754 N N . GLY A 1 92 ? -18.297 -24.484 -8.602 1 98.44 92 GLY A N 1
ATOM 755 C CA . GLY A 1 92 ? -16.922 -24.25 -9.008 1 98.44 92 GLY A CA 1
ATOM 756 C C . GLY A 1 92 ? -15.922 -24.953 -8.125 1 98.44 92 GLY A C 1
ATOM 757 O O . GLY A 1 92 ? -16.156 -25.141 -6.926 1 98.44 92 GLY A O 1
ATOM 758 N N . ILE A 1 93 ? -14.867 -25.406 -8.719 1 98.5 93 ILE A N 1
ATOM 759 C CA . ILE A 1 93 ? -13.68 -25.844 -7.988 1 98.5 93 ILE A CA 1
ATOM 760 C C . ILE A 1 93 ? -12.773 -24.641 -7.715 1 98.5 93 ILE A C 1
ATOM 762 O O . ILE A 1 93 ? -12.086 -24.156 -8.617 1 98.5 93 ILE A O 1
ATOM 766 N N . PHE A 1 94 ? -12.688 -24.203 -6.445 1 98.69 94 PHE A N 1
ATOM 767 C CA . PHE A 1 94 ? -11.875 -23.078 -6.043 1 98.69 94 PHE A CA 1
ATOM 768 C C . PHE A 1 94 ? -10.477 -23.531 -5.629 1 98.69 94 PHE A C 1
ATOM 770 O O . PHE A 1 94 ? -10.141 -24.703 -5.762 1 98.69 94 PHE A O 1
ATOM 777 N N . SER A 1 95 ? -9.688 -22.594 -5.207 1 98.69 95 SER A N 1
ATOM 778 C CA . SER A 1 95 ? -8.266 -22.797 -4.965 1 98.69 95 SER A CA 1
ATOM 779 C C . SER A 1 95 ? -8.039 -23.875 -3.904 1 98.69 95 SER A C 1
ATOM 781 O O . SER A 1 95 ? -8.844 -24.016 -2.982 1 98.69 95 SER A O 1
ATOM 783 N N . GLY A 1 96 ? -6.988 -24.547 -4.012 1 98.44 96 GLY A N 1
ATOM 784 C CA . GLY A 1 96 ? -6.492 -25.609 -3.152 1 98.44 96 GLY A CA 1
ATOM 785 C C . GLY A 1 96 ? -5.102 -26.094 -3.535 1 98.44 96 GLY A C 1
ATOM 786 O O . GLY A 1 96 ? -4.309 -25.328 -4.082 1 98.44 96 GLY A O 1
ATOM 787 N N . ASN A 1 97 ? -4.738 -27.312 -3.086 1 97.19 97 ASN A N 1
ATOM 788 C CA . ASN A 1 97 ? -3.4 -27.766 -3.447 1 97.19 97 ASN A CA 1
ATOM 789 C C . ASN A 1 97 ? -3.363 -29.281 -3.654 1 97.19 97 ASN A C 1
ATOM 791 O O . ASN A 1 97 ? -4.383 -29.953 -3.512 1 97.19 97 ASN A O 1
ATOM 795 N N . ILE A 1 98 ? -2.334 -29.781 -4.16 1 98.44 98 ILE A N 1
ATOM 796 C CA . ILE A 1 98 ? -2.053 -31.188 -4.344 1 98.44 98 ILE A CA 1
ATOM 797 C C . ILE A 1 98 ? -0.838 -31.594 -3.508 1 98.44 98 ILE A C 1
ATOM 799 O O . ILE A 1 98 ? 0.138 -30.844 -3.426 1 98.44 98 ILE A O 1
ATOM 803 N N . VAL A 1 99 ? -0.973 -32.75 -2.887 1 98.25 99 VAL A N 1
ATOM 804 C CA . VAL A 1 99 ? 0.154 -33.344 -2.176 1 98.25 99 VAL A CA 1
ATOM 805 C C . VAL A 1 99 ? 0.436 -34.75 -2.729 1 98.25 99 VAL A C 1
ATOM 807 O O . VAL A 1 99 ? -0.427 -35.344 -3.365 1 98.25 99 VAL A O 1
ATOM 810 N N . VAL A 1 100 ? 1.648 -35.156 -2.512 1 97.94 100 VAL A N 1
ATOM 811 C CA . VAL A 1 100 ? 2.002 -36.562 -2.781 1 97.94 100 VAL A CA 1
ATOM 812 C C . VAL A 1 100 ? 1.986 -37.344 -1.481 1 97.94 100 VAL A C 1
ATOM 814 O O . VAL A 1 100 ? 2.783 -37.094 -0.577 1 97.94 100 VAL A O 1
ATOM 817 N N . ASP A 1 101 ? 1.07 -38.312 -1.354 1 98.06 101 ASP A N 1
ATOM 818 C CA . ASP A 1 101 ? 0.899 -39.156 -0.18 1 98.06 101 ASP A CA 1
ATOM 819 C C . ASP A 1 101 ? 1.807 -40.375 -0.25 1 98.06 101 ASP A C 1
ATOM 821 O O . ASP A 1 101 ? 1.326 -41.5 -0.36 1 98.06 101 ASP A O 1
ATOM 825 N N . HIS A 1 102 ? 3.049 -40.219 -0.02 1 96.88 102 HIS A N 1
ATOM 826 C CA . HIS A 1 102 ? 4.094 -41.219 -0.206 1 96.88 102 HIS A CA 1
ATOM 827 C C . HIS A 1 102 ? 3.773 -42.5 0.562 1 96.88 102 HIS A C 1
ATOM 829 O O . HIS A 1 102 ? 4.039 -43.594 0.079 1 96.88 102 HIS A O 1
ATOM 835 N N . ASN A 1 103 ? 3.199 -42.344 1.714 1 97.06 103 ASN A N 1
ATOM 836 C CA . ASN A 1 103 ? 2.992 -43.5 2.586 1 97.06 103 ASN A CA 1
ATOM 837 C C . ASN A 1 103 ? 1.557 -44.031 2.51 1 97.06 103 ASN A C 1
ATOM 839 O O . ASN A 1 103 ? 1.137 -44.844 3.338 1 97.06 103 ASN A O 1
ATOM 843 N N . ASN A 1 104 ? 0.847 -43.531 1.579 1 98.31 104 ASN A N 1
ATOM 844 C CA . ASN A 1 104 ? -0.548 -43.906 1.399 1 98.31 104 ASN A CA 1
ATOM 845 C C . ASN A 1 104 ? -1.336 -43.781 2.701 1 98.31 104 ASN A C 1
ATOM 847 O O . ASN A 1 104 ? -2.051 -44.719 3.088 1 98.31 104 ASN A O 1
ATOM 851 N N . THR A 1 105 ? -1.101 -42.688 3.422 1 98.38 105 THR A N 1
ATOM 852 C CA . THR A 1 105 ? -1.809 -42.438 4.676 1 98.38 105 THR A CA 1
ATOM 853 C C . THR A 1 105 ? -3.314 -42.344 4.438 1 98.38 105 THR A C 1
ATOM 855 O O . THR A 1 105 ? -4.105 -42.688 5.32 1 98.38 105 THR A O 1
ATOM 858 N N . SER A 1 106 ? -3.766 -41.969 3.283 1 98.25 106 SER A N 1
ATOM 859 C CA . SER A 1 106 ? -5.176 -41.812 2.941 1 98.25 106 SER A CA 1
ATOM 860 C C . SER A 1 106 ? -5.84 -43.156 2.68 1 98.25 106 SER A C 1
ATOM 862 O O . SER A 1 106 ? -7.062 -43.281 2.785 1 98.25 106 SER A O 1
ATOM 864 N N . GLY A 1 107 ? -5.082 -44.094 2.252 1 98.19 107 GLY A N 1
ATOM 865 C CA . GLY A 1 107 ? -5.609 -45.375 1.864 1 98.19 107 GLY A CA 1
ATOM 866 C C . GLY A 1 107 ? -6.23 -45.375 0.48 1 98.19 107 GLY A C 1
ATOM 867 O O . GLY A 1 107 ? -6.891 -46.344 0.091 1 98.19 107 GLY A O 1
ATOM 868 N N . PHE A 1 108 ? -5.973 -44.375 -0.31 1 98.38 108 PHE A N 1
ATOM 869 C CA . PHE A 1 108 ? -6.629 -44.219 -1.605 1 98.38 108 PHE A CA 1
ATOM 870 C C . PHE A 1 108 ? -5.953 -45.094 -2.654 1 98.38 108 PHE A C 1
ATOM 872 O O . PHE A 1 108 ? -6.5 -45.312 -3.738 1 98.38 108 PHE A O 1
ATOM 879 N N . PHE A 1 109 ? -4.809 -45.625 -2.363 1 98.38 109 PHE A N 1
ATOM 880 C CA . PHE A 1 109 ? -3.992 -46.219 -3.414 1 98.38 109 PHE A CA 1
ATOM 881 C C . PHE A 1 109 ? -3.674 -47.688 -3.09 1 98.38 109 PHE A C 1
ATOM 883 O O . PHE A 1 109 ? -3.607 -48.062 -1.919 1 98.38 109 PHE A O 1
ATOM 890 N N . ASN A 1 110 ? -3.525 -48.5 -4.121 1 97.25 110 ASN A N 1
ATOM 891 C CA . ASN A 1 110 ? -2.979 -49.844 -3.953 1 97.25 110 ASN A CA 1
ATOM 892 C C . ASN A 1 110 ? -1.5 -49.906 -4.324 1 97.25 110 ASN A C 1
ATOM 894 O O . ASN A 1 110 ? -0.906 -48.875 -4.676 1 97.25 110 ASN A O 1
ATOM 898 N N . ASP A 1 111 ? -0.941 -51.031 -4.281 1 95.31 111 ASP A N 1
ATOM 899 C CA . ASP A 1 111 ? 0.503 -51.188 -4.414 1 95.31 111 ASP A CA 1
ATOM 900 C C . ASP A 1 111 ? 0.946 -51 -5.863 1 95.31 111 ASP A C 1
ATOM 902 O O . ASP A 1 111 ? 2.139 -50.875 -6.141 1 95.31 111 ASP A O 1
ATOM 906 N N . SER A 1 112 ? 0.062 -50.938 -6.773 1 96.19 112 SER A N 1
ATOM 907 C CA . SER A 1 112 ? 0.427 -50.781 -8.18 1 96.19 112 SER A CA 1
ATOM 908 C C . SER A 1 112 ? 0.791 -49.312 -8.5 1 96.19 112 SER A C 1
ATOM 910 O O . SER A 1 112 ? 1.406 -49.062 -9.531 1 96.19 112 SER A O 1
ATOM 912 N N . ILE A 1 113 ? 0.39 -48.469 -7.633 1 97.19 113 ILE A N 1
ATOM 913 C CA . ILE A 1 113 ? 0.687 -47.062 -7.855 1 97.19 113 ILE A CA 1
ATOM 914 C C . ILE A 1 113 ? 2.018 -46.719 -7.199 1 97.19 113 ILE A C 1
ATOM 916 O O . ILE A 1 113 ? 2.195 -46.906 -5.996 1 97.19 113 ILE A O 1
ATOM 920 N N . ASP A 1 114 ? 2.996 -46.188 -7.992 1 97.75 114 ASP A N 1
ATOM 921 C CA . ASP A 1 114 ? 4.285 -45.75 -7.473 1 97.75 114 ASP A CA 1
ATOM 922 C C . ASP A 1 114 ? 4.105 -44.75 -6.336 1 97.75 114 ASP A C 1
ATOM 924 O O . ASP A 1 114 ? 3.336 -43.812 -6.461 1 97.75 114 ASP A O 1
ATOM 928 N N . PRO A 1 115 ? 4.781 -44.906 -5.176 1 97.31 115 PRO A N 1
ATOM 929 C CA . PRO A 1 115 ? 4.629 -44 -4.047 1 97.31 115 PRO A CA 1
ATOM 930 C C . PRO A 1 115 ? 4.883 -42.531 -4.438 1 97.31 115 PRO A C 1
ATOM 932 O O . PRO A 1 115 ? 4.328 -41.625 -3.82 1 97.31 115 PRO A O 1
ATOM 935 N N . ARG A 1 116 ? 5.707 -42.375 -5.402 1 96.62 116 ARG A N 1
ATOM 936 C CA . ARG A 1 116 ? 6.074 -41.062 -5.852 1 96.62 116 ARG A CA 1
ATOM 937 C C . ARG A 1 116 ? 4.965 -40.438 -6.691 1 96.62 116 ARG A C 1
ATOM 939 O O . ARG A 1 116 ? 5.02 -39.25 -7.023 1 96.62 116 ARG A O 1
ATOM 946 N N . GLN A 1 117 ? 3.891 -41.062 -6.906 1 98.06 117 GLN A N 1
ATOM 947 C CA . GLN A 1 117 ? 2.807 -40.594 -7.758 1 98.06 117 GLN A CA 1
ATOM 948 C C . GLN A 1 117 ? 1.448 -40.844 -7.105 1 98.06 117 GLN A C 1
ATOM 950 O O . GLN A 1 117 ? 0.445 -41.031 -7.797 1 98.06 117 GLN A O 1
ATOM 955 N N . ARG A 1 118 ? 1.451 -41.062 -5.84 1 98.44 118 ARG A N 1
ATOM 956 C CA . ARG A 1 118 ? 0.208 -41.062 -5.074 1 98.44 118 ARG A CA 1
ATOM 957 C C . ARG A 1 118 ? -0.306 -39.656 -4.844 1 98.44 118 ARG A C 1
ATOM 959 O O . ARG A 1 118 ? -0.114 -39.094 -3.764 1 98.44 118 ARG A O 1
ATOM 966 N N . VAL A 1 119 ? -0.991 -39.156 -5.84 1 98.56 119 VAL A N 1
ATOM 967 C CA . VAL A 1 119 ? -1.361 -37.75 -5.961 1 98.56 119 VAL A CA 1
ATOM 968 C C . VAL A 1 119 ? -2.748 -37.531 -5.359 1 98.56 119 VAL A C 1
ATOM 970 O O . VAL A 1 119 ? -3.717 -38.156 -5.766 1 98.56 119 VAL A O 1
ATOM 973 N N . VAL A 1 120 ? -2.844 -36.594 -4.363 1 98.81 120 VAL A N 1
ATOM 974 C CA . VAL A 1 120 ? -4.109 -36.25 -3.715 1 98.81 120 VAL A CA 1
ATOM 975 C C . VAL A 1 120 ? -4.367 -34.75 -3.842 1 98.81 120 VAL A C 1
ATOM 977 O O . VAL A 1 120 ? -3.543 -33.938 -3.426 1 98.81 120 VAL A O 1
ATOM 980 N N . ALA A 1 121 ? -5.477 -34.406 -4.441 1 98.81 121 ALA A N 1
ATOM 981 C CA . ALA A 1 121 ? -5.93 -33 -4.551 1 98.81 121 ALA A CA 1
ATOM 982 C C . ALA A 1 121 ? -6.891 -32.656 -3.418 1 98.81 121 ALA A C 1
ATOM 984 O O . ALA A 1 121 ? -7.77 -33.438 -3.07 1 98.81 121 ALA A O 1
ATOM 985 N N . ILE A 1 122 ? -6.688 -31.578 -2.775 1 98.81 122 ILE A N 1
ATOM 986 C CA . ILE A 1 122 ? -7.602 -30.969 -1.809 1 98.81 122 ILE A CA 1
ATOM 987 C C . ILE A 1 122 ? -8.016 -29.578 -2.281 1 98.81 122 ILE A C 1
ATOM 989 O O . ILE A 1 122 ? -7.16 -28.75 -2.586 1 98.81 122 ILE A O 1
ATOM 993 N N . TYR A 1 123 ? -9.289 -29.344 -2.402 1 98.81 123 TYR A N 1
ATOM 994 C CA . TYR A 1 123 ? -9.758 -28.094 -2.982 1 98.81 123 TYR A CA 1
ATOM 995 C C . TYR A 1 123 ? -11.07 -27.656 -2.346 1 98.81 123 TYR A C 1
ATOM 997 O O . TYR A 1 123 ? -11.75 -28.453 -1.688 1 98.81 123 TYR A O 1
ATOM 1005 N N . THR A 1 124 ? -11.383 -26.391 -2.465 1 98.88 124 THR A N 1
ATOM 1006 C CA . THR A 1 124 ? -12.68 -25.875 -2.039 1 98.88 124 THR A CA 1
ATOM 1007 C C . THR A 1 124 ? -13.742 -26.125 -3.104 1 98.88 124 THR A C 1
ATOM 1009 O O . THR A 1 124 ? -13.578 -25.719 -4.258 1 98.88 124 THR A O 1
ATOM 1012 N N . TYR A 1 125 ? -14.742 -26.828 -2.748 1 98.75 125 TYR A N 1
ATOM 1013 C CA . TYR A 1 125 ? -15.938 -26.938 -3.576 1 98.75 125 TYR A CA 1
ATOM 1014 C C . TYR A 1 125 ? -16.922 -25.812 -3.238 1 98.75 125 TYR A C 1
ATOM 1016 O O . TYR A 1 125 ? -17.438 -25.75 -2.115 1 98.75 125 TYR A O 1
ATOM 1024 N N . ASN A 1 126 ? -17.125 -24.969 -4.211 1 98.5 126 ASN A N 1
ATOM 1025 C CA . ASN A 1 126 ? -18 -23.828 -4.008 1 98.5 126 ASN A CA 1
ATOM 1026 C C . ASN A 1 126 ? -19.375 -24.047 -4.629 1 98.5 126 ASN A C 1
ATOM 1028 O O . ASN A 1 126 ? -19.484 -24.375 -5.812 1 98.5 126 ASN A O 1
ATOM 1032 N N . THR A 1 127 ? -20.391 -23.891 -3.873 1 97.25 127 THR A N 1
ATOM 1033 C CA . THR A 1 127 ? -21.781 -23.812 -4.32 1 97.25 127 THR A CA 1
ATOM 1034 C C . THR A 1 127 ? -22.422 -22.5 -3.9 1 97.25 127 THR A C 1
ATOM 1036 O O . THR A 1 127 ? -21.766 -21.656 -3.281 1 97.25 127 THR A O 1
ATOM 1039 N N . GLU A 1 128 ? -23.625 -22.172 -4.359 1 90.5 128 GLU A N 1
ATOM 1040 C CA . GLU A 1 128 ? -24.312 -20.938 -3.977 1 90.5 128 GLU A CA 1
ATOM 1041 C C . GLU A 1 128 ? -24.453 -20.828 -2.461 1 90.5 128 GLU A C 1
ATOM 1043 O O . GLU A 1 128 ? -24.422 -19.734 -1.911 1 90.5 128 GLU A O 1
ATOM 1048 N N . GLY A 1 129 ? -24.312 -21.891 -1.798 1 91.31 129 GLY A N 1
ATOM 1049 C CA . GLY A 1 129 ? -24.625 -21.812 -0.378 1 91.31 129 GLY A CA 1
ATOM 1050 C C . GLY A 1 129 ? -23.531 -22.391 0.502 1 91.31 129 GLY A C 1
ATOM 1051 O O . GLY A 1 129 ? -23.688 -22.453 1.724 1 91.31 129 GLY A O 1
ATOM 1052 N N . SER A 1 130 ? -22.453 -22.719 -0.128 1 95.5 130 SER A N 1
ATOM 1053 C CA . SER A 1 130 ? -21.469 -23.359 0.743 1 95.5 130 SER A CA 1
ATOM 1054 C C . SER A 1 130 ? -20.078 -23.359 0.115 1 95.5 130 SER A C 1
ATOM 1056 O O . SER A 1 130 ? -19.953 -23.344 -1.11 1 95.5 130 SER A O 1
ATOM 1058 N N . GLN A 1 131 ? -19.125 -23.281 0.924 1 98.56 131 GLN A N 1
ATOM 1059 C CA . GLN A 1 131 ? -17.734 -23.594 0.609 1 98.56 131 GLN A CA 1
ATOM 1060 C C . GLN A 1 131 ? -17.188 -24.672 1.529 1 98.56 131 GLN A C 1
ATOM 1062 O O . GLN A 1 131 ? -17.016 -24.453 2.732 1 98.56 131 GLN A O 1
ATOM 1067 N N . THR A 1 132 ? -16.953 -25.859 0.979 1 98.69 132 THR A N 1
ATOM 1068 C CA . THR A 1 132 ? -16.469 -27.016 1.724 1 98.69 132 THR A CA 1
ATOM 1069 C C . THR A 1 132 ? -15.195 -27.578 1.098 1 98.69 132 THR A C 1
ATOM 1071 O O . THR A 1 132 ? -14.875 -27.266 -0.051 1 98.69 132 THR A O 1
ATOM 1074 N N . GLN A 1 133 ? -14.461 -28.312 1.894 1 98.88 133 GLN A N 1
ATOM 1075 C CA . GLN A 1 133 ? -13.203 -28.859 1.398 1 98.88 133 GLN A CA 1
ATOM 1076 C C . GLN A 1 133 ? -13.375 -30.312 0.932 1 98.88 133 GLN A C 1
ATOM 1078 O O . GLN A 1 133 ? -13.961 -31.125 1.643 1 98.88 133 GLN A O 1
ATOM 1083 N N . HIS A 1 134 ? -12.953 -30.516 -0.298 1 98.81 134 HIS A N 1
ATOM 1084 C CA . HIS A 1 134 ? -13.094 -31.812 -0.968 1 98.81 134 HIS A CA 1
ATOM 1085 C C . HIS A 1 134 ? -11.742 -32.406 -1.317 1 98.81 134 HIS A C 1
ATOM 1087 O O . HIS A 1 134 ? -10.742 -31.688 -1.408 1 98.81 134 HIS A O 1
ATOM 1093 N N . VAL A 1 135 ? -11.781 -33.781 -1.469 1 98.75 135 VAL A N 1
ATOM 1094 C CA . VAL A 1 135 ? -10.586 -34.5 -1.829 1 98.75 135 VAL A CA 1
ATOM 1095 C C . VAL A 1 135 ? -10.828 -35.312 -3.111 1 98.75 135 VAL A C 1
ATOM 1097 O O . VAL A 1 135 ? -11.93 -35.812 -3.324 1 98.75 135 VAL A O 1
ATOM 1100 N N . ALA A 1 136 ? -9.922 -35.281 -4.012 1 98.81 136 ALA A N 1
ATOM 1101 C CA . ALA A 1 136 ? -9.82 -36.188 -5.156 1 98.81 136 ALA A CA 1
ATOM 1102 C C . ALA A 1 136 ? -8.422 -36.781 -5.258 1 98.81 136 ALA A C 1
ATOM 1104 O O . ALA A 1 136 ? -7.465 -36.25 -4.684 1 98.81 136 ALA A O 1
ATOM 1105 N N . TYR A 1 137 ? -8.289 -37.906 -5.828 1 98.75 137 TYR A N 1
ATOM 1106 C CA . TYR A 1 137 ? -6.984 -38.531 -5.953 1 98.75 137 TYR A CA 1
ATOM 1107 C C . TYR A 1 137 ? -6.77 -39.062 -7.363 1 98.75 137 TYR A C 1
ATOM 1109 O O . TYR A 1 137 ? -7.73 -39.375 -8.07 1 98.75 137 TYR A O 1
ATOM 1117 N N . SER A 1 138 ? -5.578 -39.094 -7.797 1 98.62 138 SER A N 1
ATOM 1118 C CA . SER A 1 138 ? -5.199 -39.531 -9.148 1 98.62 138 SER A CA 1
ATOM 1119 C C . SER A 1 138 ? -4.473 -40.844 -9.133 1 98.62 138 SER A C 1
ATOM 1121 O O . SER A 1 138 ? -3.625 -41.094 -8.273 1 98.62 138 SER A O 1
ATOM 1123 N N . LEU A 1 139 ? -4.809 -41.719 -10.133 1 97.75 139 LEU A N 1
ATOM 1124 C CA . LEU A 1 139 ? -4.18 -43.031 -10.266 1 97.75 139 LEU A CA 1
ATOM 1125 C C . LEU A 1 139 ? -3.234 -43.062 -11.469 1 97.75 139 LEU A C 1
ATOM 1127 O O . LEU A 1 139 ? -2.684 -44.094 -11.805 1 97.75 139 LEU A O 1
ATOM 1131 N N . ASP A 1 140 ? -3.051 -41.906 -12.141 1 97.44 140 ASP A N 1
ATOM 1132 C CA . ASP A 1 140 ? -2.209 -41.844 -13.336 1 97.44 140 ASP A CA 1
ATOM 1133 C C . ASP A 1 140 ? -1.232 -40.688 -13.25 1 97.44 140 ASP A C 1
ATOM 1135 O O . ASP A 1 140 ? -0.903 -40.062 -14.273 1 97.44 140 ASP A O 1
ATOM 1139 N N . GLY A 1 141 ? -0.877 -40.312 -12.078 1 96.19 141 GLY A N 1
ATOM 1140 C CA . GLY A 1 141 ? 0.186 -39.344 -11.867 1 96.19 141 GLY A CA 1
ATOM 1141 C C . GLY A 1 141 ? -0.292 -37.906 -11.969 1 96.19 141 GLY A C 1
ATOM 1142 O O . GLY A 1 141 ? 0.498 -37 -12.242 1 96.19 141 GLY A O 1
ATOM 1143 N N . GLY A 1 142 ? -1.559 -37.594 -11.797 1 97.44 142 GLY A N 1
ATOM 1144 C CA . GLY A 1 142 ? -2.066 -36.25 -11.727 1 97.44 142 GLY A CA 1
ATOM 1145 C C . GLY A 1 142 ? -2.811 -35.812 -12.977 1 97.44 142 GLY A C 1
ATOM 1146 O O . GLY A 1 142 ? -3.182 -34.656 -13.109 1 97.44 142 GLY A O 1
ATOM 1147 N N . TYR A 1 143 ? -3.109 -36.719 -13.875 1 98.12 143 TYR A N 1
ATOM 1148 C CA . TYR A 1 143 ? -3.701 -36.312 -15.156 1 98.12 143 TYR A CA 1
ATOM 1149 C C . TYR A 1 143 ? -5.219 -36.469 -15.117 1 98.12 143 TYR A C 1
ATOM 1151 O O . TYR A 1 143 ? -5.934 -35.75 -15.82 1 98.12 143 TYR A O 1
ATOM 1159 N N . THR A 1 144 ? -5.715 -37.375 -14.445 1 98.06 144 THR A N 1
ATOM 1160 C CA . THR A 1 144 ? -7.141 -37.531 -14.164 1 98.06 144 THR A CA 1
ATOM 1161 C C . THR A 1 144 ? -7.375 -37.812 -12.68 1 98.06 144 THR A C 1
ATOM 1163 O O . THR A 1 144 ? -6.469 -38.281 -11.977 1 98.06 144 THR A O 1
ATOM 1166 N N . PHE A 1 145 ? -8.578 -37.531 -12.242 1 98.56 145 PHE A N 1
ATOM 1167 C CA . PHE A 1 145 ? -8.844 -37.656 -10.812 1 98.56 145 PHE A CA 1
ATOM 1168 C C . PHE A 1 145 ? -10.164 -38.344 -10.555 1 98.56 145 PHE A C 1
ATOM 1170 O O . PHE A 1 145 ? -11.117 -38.188 -11.328 1 98.56 145 PHE A O 1
ATOM 1177 N N . GLU A 1 146 ? -10.164 -39.125 -9.492 1 98 146 GLU A N 1
ATOM 1178 C CA . GLU A 1 146 ? -11.375 -39.656 -8.891 1 98 146 GLU A CA 1
ATOM 1179 C C . GLU A 1 146 ? -11.75 -38.938 -7.613 1 98 146 GLU A C 1
ATOM 1181 O O . GLU A 1 146 ? -10.914 -38.781 -6.719 1 98 146 GLU A O 1
ATOM 1186 N N . LYS A 1 147 ? -12.938 -38.5 -7.551 1 98.56 147 LYS A N 1
ATOM 1187 C CA . LYS A 1 147 ? -13.391 -37.781 -6.355 1 98.56 147 LYS A CA 1
ATOM 1188 C C . LYS A 1 147 ? -13.625 -38.75 -5.199 1 98.56 147 LYS A C 1
ATOM 1190 O O . LYS A 1 147 ? -14.141 -39.844 -5.395 1 98.56 147 LYS A O 1
ATOM 1195 N N . TYR A 1 148 ? -13.219 -38.344 -4.02 1 98.62 148 TYR A N 1
ATOM 1196 C CA . TYR A 1 148 ? -13.438 -39.156 -2.822 1 98.62 148 TYR A CA 1
ATOM 1197 C C . TYR A 1 148 ? -14.922 -39.312 -2.525 1 98.62 148 TYR A C 1
ATOM 1199 O O . TYR A 1 148 ? -15.656 -38.312 -2.467 1 98.62 148 TYR A O 1
ATOM 1207 N N . GLU A 1 149 ? -15.383 -40.469 -2.295 1 97.62 149 GLU A N 1
ATOM 1208 C CA . GLU A 1 149 ? -16.797 -40.781 -2.193 1 97.62 149 GLU A CA 1
ATOM 1209 C C . GLU A 1 149 ? -17.406 -40.219 -0.922 1 97.62 149 GLU A C 1
ATOM 1211 O O . GLU A 1 149 ? -18.625 -40 -0.845 1 97.62 149 GLU A O 1
ATOM 1216 N N . HIS A 1 150 ? -16.609 -39.906 0.07 1 98.19 150 HIS A N 1
ATOM 1217 C CA . HIS A 1 150 ? -17.156 -39.438 1.336 1 98.19 150 HIS A CA 1
ATOM 1218 C C . HIS A 1 150 ? -16.938 -37.938 1.507 1 98.19 150 HIS A C 1
ATOM 1220 O O . HIS A 1 150 ? -16.969 -37.438 2.627 1 98.19 150 HIS A O 1
ATOM 1226 N N . ASN A 1 151 ? -16.719 -37.219 0.471 1 98.5 151 ASN A N 1
ATOM 1227 C CA . ASN A 1 151 ? -16.688 -35.75 0.534 1 98.5 151 ASN A CA 1
ATOM 1228 C C . ASN A 1 151 ? -17.984 -35.188 1.098 1 98.5 151 ASN A C 1
ATOM 1230 O O . ASN A 1 151 ? -19.047 -35.75 0.89 1 98.5 151 ASN A O 1
ATOM 1234 N N . PRO A 1 152 ? -17.891 -33.969 1.758 1 98.56 152 PRO A N 1
ATOM 1235 C CA . PRO A 1 152 ? -16.672 -33.188 2.035 1 98.56 152 PRO A CA 1
ATOM 1236 C C . PRO A 1 152 ? -15.883 -33.75 3.217 1 98.56 152 PRO A C 1
ATOM 1238 O O . PRO A 1 152 ? -16.469 -34.375 4.113 1 98.56 152 PRO A O 1
ATOM 1241 N N . VAL A 1 153 ? -14.648 -33.469 3.238 1 98.81 153 VAL A N 1
ATOM 1242 C CA . VAL A 1 153 ? -13.805 -33.906 4.332 1 98.81 153 VAL A CA 1
ATOM 1243 C C . VAL A 1 153 ? -13.75 -32.875 5.43 1 98.81 153 VAL A C 1
ATOM 1245 O O . VAL A 1 153 ? -13.32 -33.156 6.555 1 98.81 153 VAL A O 1
ATOM 1248 N N . LEU A 1 154 ? -14.125 -31.625 5.168 1 98.75 154 LEU A N 1
ATOM 1249 C CA . LEU A 1 154 ? -14.18 -30.547 6.152 1 98.75 154 LEU A CA 1
ATOM 1250 C C . LEU A 1 154 ? -15.25 -29.531 5.781 1 98.75 154 LEU A C 1
ATOM 1252 O O . LEU A 1 154 ? -15.273 -29.031 4.652 1 98.75 154 LEU A O 1
ATOM 1256 N N . ASP A 1 155 ? -16.109 -29.266 6.574 1 98.12 155 ASP A N 1
ATOM 1257 C CA . ASP A 1 155 ? -17.203 -28.297 6.453 1 98.12 155 ASP A CA 1
ATOM 1258 C C . ASP A 1 155 ? -17.453 -27.578 7.777 1 98.12 155 ASP A C 1
ATOM 1260 O O . ASP A 1 155 ? -17.828 -28.203 8.773 1 98.12 155 ASP A O 1
ATOM 1264 N N . VAL A 1 156 ? -17.266 -26.281 7.777 1 97.56 156 VAL A N 1
ATOM 1265 C CA . VAL A 1 156 ? -17.5 -25.531 9.008 1 97.56 156 VAL A CA 1
ATOM 1266 C C . VAL A 1 156 ? -18.766 -24.703 8.898 1 97.56 156 VAL A C 1
ATOM 1268 O O . VAL A 1 156 ? -18.984 -23.766 9.664 1 97.56 156 VAL A O 1
ATOM 1271 N N . ASP A 1 157 ? -19.594 -24.953 7.941 1 97.06 157 ASP A N 1
ATOM 1272 C CA . ASP A 1 157 ? -20.875 -24.297 7.711 1 97.06 157 ASP A CA 1
ATOM 1273 C C . ASP A 1 157 ? -20.703 -22.797 7.523 1 97.06 157 ASP A C 1
ATOM 1275 O O . ASP A 1 157 ? -21.344 -22 8.219 1 97.06 157 ASP A O 1
ATOM 1279 N N . ASN A 1 158 ? -19.797 -22.406 6.699 1 97.25 158 ASN A N 1
ATOM 1280 C CA . ASN A 1 158 ? -19.516 -21.016 6.324 1 97.25 158 ASN A CA 1
ATOM 1281 C C . ASN A 1 158 ? -19.344 -20.875 4.816 1 97.25 158 ASN A C 1
ATOM 1283 O O . ASN A 1 158 ? -18.719 -21.719 4.176 1 97.25 158 ASN A O 1
ATOM 1287 N N . ILE A 1 159 ? -19.859 -19.797 4.227 1 97.19 159 ILE A N 1
ATOM 1288 C CA . ILE A 1 159 ? -19.859 -19.625 2.777 1 97.19 159 ILE A CA 1
ATOM 1289 C C . ILE A 1 159 ? -18.578 -18.906 2.346 1 97.19 159 ILE A C 1
ATOM 1291 O O . ILE A 1 159 ? -18.375 -18.641 1.158 1 97.19 159 ILE A O 1
ATOM 1295 N N . ASN A 1 160 ? -17.734 -18.531 3.275 1 98.19 160 ASN A N 1
ATOM 1296 C CA . ASN A 1 160 ? -16.453 -17.891 3.02 1 98.19 160 ASN A CA 1
ATOM 1297 C C . ASN A 1 160 ? -15.305 -18.656 3.656 1 98.19 160 ASN A C 1
ATOM 1299 O O . ASN A 1 160 ? -14.477 -18.078 4.367 1 98.19 160 ASN A O 1
ATOM 1303 N N . PHE A 1 161 ? -15.25 -19.953 3.496 1 98.75 161 PHE A N 1
ATOM 1304 C CA . PHE A 1 161 ? -14.242 -20.875 3.984 1 98.75 161 PHE A CA 1
ATOM 1305 C C . PHE A 1 161 ? -13.555 -21.594 2.824 1 98.75 161 PHE A C 1
ATOM 1307 O O . PHE A 1 161 ? -14.117 -22.516 2.238 1 98.75 161 PHE A O 1
ATOM 1314 N N . ARG A 1 162 ? -12.211 -21.109 2.561 1 98.75 162 ARG A N 1
ATOM 1315 C CA . ARG A 1 162 ? -11.727 -21.594 1.275 1 98.75 162 ARG A CA 1
ATOM 1316 C C . ARG A 1 162 ? -10.203 -21.594 1.228 1 98.75 162 ARG A C 1
ATOM 1318 O O . ARG A 1 162 ? -9.555 -21.047 2.123 1 98.75 162 ARG A O 1
ATOM 1325 N N . ASP A 1 163 ? -9.656 -22.266 0.173 1 98.88 163 ASP A N 1
ATOM 1326 C CA . ASP A 1 163 ? -8.289 -22.219 -0.329 1 98.88 163 ASP A CA 1
ATOM 1327 C C . ASP A 1 163 ? -7.344 -23 0.581 1 98.88 163 ASP A C 1
ATOM 1329 O O . ASP A 1 163 ? -6.324 -22.469 1.026 1 98.88 163 ASP A O 1
ATOM 1333 N N . PRO A 1 164 ? -7.598 -24.25 0.78 1 98.88 164 PRO A N 1
ATOM 1334 C CA . PRO A 1 164 ? -6.703 -25.062 1.613 1 98.88 164 PRO A CA 1
ATOM 1335 C C . PRO A 1 164 ? -5.312 -25.219 1.008 1 98.88 164 PRO A C 1
ATOM 1337 O O . PRO A 1 164 ? -5.18 -25.391 -0.204 1 98.88 164 PRO A O 1
ATOM 1340 N N . LYS A 1 165 ? -4.312 -25.125 1.787 1 98.88 165 LYS A N 1
ATOM 1341 C CA . LYS A 1 165 ? -2.934 -25.484 1.486 1 98.88 165 LYS A CA 1
ATOM 1342 C C . LYS A 1 165 ? -2.412 -26.531 2.482 1 98.88 165 LYS A C 1
ATOM 1344 O O . LYS A 1 165 ? -2.256 -26.219 3.668 1 98.88 165 LYS A O 1
ATOM 1349 N N . VAL A 1 166 ? -2.066 -27.703 2 1 98.75 166 VAL A N 1
ATOM 1350 C CA . VAL A 1 166 ? -1.726 -28.828 2.85 1 98.75 166 VAL A CA 1
ATOM 1351 C C . VAL A 1 166 ? -0.266 -29.219 2.629 1 98.75 166 VAL A C 1
ATOM 1353 O O . VAL A 1 166 ? 0.244 -29.141 1.51 1 98.75 166 VAL A O 1
ATOM 1356 N N . PHE A 1 167 ? 0.399 -29.656 3.67 1 98.38 167 PHE A N 1
ATOM 1357 C CA . PHE A 1 167 ? 1.749 -30.203 3.59 1 98.38 167 PHE A CA 1
ATOM 1358 C C . PHE A 1 167 ? 1.99 -31.219 4.703 1 98.38 167 PHE A C 1
ATOM 1360 O O . PHE A 1 167 ? 1.257 -31.234 5.695 1 98.38 167 PHE A O 1
ATOM 1367 N N . TRP A 1 168 ? 2.941 -32.062 4.484 1 97.94 168 TRP A N 1
ATOM 1368 C CA . TRP A 1 168 ? 3.332 -33.031 5.516 1 97.94 168 TRP A CA 1
ATOM 1369 C C . TRP A 1 168 ? 4.32 -32.406 6.496 1 97.94 168 TRP A C 1
ATOM 1371 O O . TRP A 1 168 ? 5.348 -31.859 6.086 1 97.94 168 TRP A O 1
ATOM 1381 N N . HIS A 1 169 ? 3.98 -32.438 7.75 1 98.44 169 HIS A N 1
ATOM 1382 C CA . HIS A 1 169 ? 4.875 -31.969 8.805 1 98.44 169 HIS A CA 1
ATOM 1383 C C . HIS A 1 169 ? 5.594 -33.156 9.469 1 98.44 169 HIS A C 1
ATOM 1385 O O . HIS A 1 169 ? 5.062 -33.75 10.398 1 98.44 169 HIS A O 1
ATOM 1391 N N . GLU A 1 170 ? 6.801 -33.281 9.141 1 96.62 170 GLU A N 1
ATOM 1392 C CA . GLU A 1 170 ? 7.57 -34.469 9.531 1 96.62 170 GLU A CA 1
ATOM 1393 C C . GLU A 1 170 ? 7.734 -34.531 11.047 1 96.62 170 GLU A C 1
ATOM 1395 O O . GLU A 1 170 ? 7.535 -35.594 11.648 1 96.62 170 GLU A O 1
ATOM 1400 N N . PRO A 1 171 ? 8.031 -33.375 11.68 1 97.81 171 PRO A N 1
ATOM 1401 C CA . PRO A 1 171 ? 8.32 -33.469 13.109 1 97.81 171 PRO A CA 1
ATOM 1402 C C . PRO A 1 171 ? 7.129 -33.969 13.922 1 97.81 171 PRO A C 1
ATOM 1404 O O . PRO A 1 171 ? 7.316 -34.594 14.969 1 97.81 171 PRO A O 1
ATOM 1407 N N . THR A 1 172 ? 5.922 -33.719 13.43 1 98.25 172 THR A N 1
ATOM 1408 C CA . THR A 1 172 ? 4.762 -34.188 14.203 1 98.25 172 THR A CA 1
ATOM 1409 C C . THR A 1 172 ? 4.039 -35.312 13.484 1 98.25 172 THR A C 1
ATOM 1411 O O . THR A 1 172 ? 2.988 -35.781 13.945 1 98.25 172 THR A O 1
ATOM 1414 N N . ASN A 1 173 ? 4.512 -35.781 12.414 1 97.88 173 ASN A N 1
ATOM 1415 C CA . ASN A 1 173 ? 3.965 -36.875 11.625 1 97.88 173 ASN A CA 1
ATOM 1416 C C . ASN A 1 173 ? 2.479 -36.688 11.336 1 97.88 173 ASN A C 1
ATOM 1418 O O . ASN A 1 173 ? 1.664 -37.562 11.617 1 97.88 173 ASN A O 1
ATOM 1422 N N . GLN A 1 174 ? 2.133 -35.625 10.805 1 98.44 174 GLN A N 1
ATOM 1423 C CA . GLN A 1 174 ? 0.754 -35.312 10.414 1 98.44 174 GLN A CA 1
ATOM 1424 C C . GLN A 1 174 ? 0.701 -34.406 9.211 1 98.44 174 GLN A C 1
ATOM 1426 O O . GLN A 1 174 ? 1.663 -33.688 8.93 1 98.44 174 GLN A O 1
ATOM 1431 N N . TRP A 1 175 ? -0.384 -34.469 8.516 1 98.81 175 TRP A N 1
ATOM 1432 C CA . TRP A 1 175 ? -0.712 -33.469 7.5 1 98.81 175 TRP A CA 1
ATOM 1433 C C . TRP A 1 175 ? -1.211 -32.188 8.141 1 98.81 175 TRP A C 1
ATOM 1435 O O . TRP A 1 175 ? -2.043 -32.219 9.055 1 98.81 175 TRP A O 1
ATOM 1445 N N . ILE A 1 176 ? -0.658 -31.031 7.746 1 98.94 176 ILE A N 1
ATOM 1446 C CA . ILE A 1 176 ? -1.103 -29.719 8.188 1 98.94 176 ILE A CA 1
ATOM 1447 C C . ILE A 1 176 ? -1.866 -29.031 7.062 1 98.94 176 ILE A C 1
ATOM 1449 O O . ILE A 1 176 ? -1.447 -29.062 5.902 1 98.94 176 ILE A O 1
ATOM 1453 N N . MET A 1 177 ? -3.012 -28.453 7.383 1 98.94 177 MET A N 1
ATOM 1454 C CA . MET A 1 177 ? -3.771 -27.625 6.453 1 98.94 177 MET A CA 1
ATOM 1455 C C . MET A 1 177 ? -3.883 -26.203 6.973 1 98.94 177 MET A C 1
ATOM 1457 O O . MET A 1 177 ? -4.328 -25.969 8.102 1 98.94 177 MET A O 1
ATOM 1461 N N . VAL A 1 178 ? -3.424 -25.219 6.234 1 98.94 178 VAL A N 1
ATOM 1462 C CA . VAL A 1 178 ? -3.797 -23.828 6.48 1 98.94 178 VAL A CA 1
ATOM 1463 C C . VAL A 1 178 ? -4.898 -23.422 5.508 1 98.94 178 VAL A C 1
ATOM 1465 O O . VAL A 1 178 ? -4.836 -23.719 4.316 1 98.94 178 VAL A O 1
ATOM 1468 N N . ILE A 1 179 ? -5.914 -22.781 6.016 1 98.94 179 ILE A N 1
ATOM 1469 C CA . ILE A 1 179 ? -7.098 -22.469 5.227 1 98.94 179 ILE A CA 1
ATOM 1470 C C . ILE A 1 179 ? -7.711 -21.156 5.723 1 98.94 179 ILE A C 1
ATOM 1472 O O . ILE A 1 179 ? -7.602 -20.812 6.902 1 98.94 179 ILE A O 1
ATOM 1476 N N . ALA A 1 180 ? -8.375 -20.469 4.832 1 98.88 180 ALA A N 1
ATOM 1477 C CA . ALA A 1 180 ? -8.883 -19.141 5.176 1 98.88 180 ALA A CA 1
ATOM 1478 C C . ALA A 1 180 ? -10.352 -19.203 5.59 1 98.88 180 ALA A C 1
ATOM 1480 O O . ALA A 1 180 ? -11.195 -19.719 4.844 1 98.88 180 ALA A O 1
ATOM 1481 N N . LEU A 1 181 ? -10.617 -18.875 6.758 1 98.81 181 LEU A N 1
ATOM 1482 C CA . LEU A 1 181 ? -11.938 -18.312 7.07 1 98.81 181 LEU A CA 1
ATOM 1483 C C . LEU A 1 181 ? -12.008 -16.844 6.691 1 98.81 181 LEU A C 1
ATOM 1485 O O . LEU A 1 181 ? -11.836 -15.969 7.539 1 98.81 181 LEU A O 1
ATOM 1489 N N . SER A 1 182 ? -12.25 -16.625 5.488 1 98.56 182 SER A N 1
ATOM 1490 C CA . SER A 1 182 ? -11.789 -15.516 4.668 1 98.56 182 SER A CA 1
ATOM 1491 C C . SER A 1 182 ? -12.289 -14.18 5.223 1 98.56 182 SER A C 1
ATOM 1493 O O . SER A 1 182 ? -11.484 -13.281 5.496 1 98.56 182 SER A O 1
ATOM 1495 N N . GLN A 1 183 ? -13.578 -14.031 5.492 1 98.5 183 GLN A N 1
ATOM 1496 C CA . GLN A 1 183 ? -14.141 -12.727 5.824 1 98.5 183 GLN A CA 1
ATOM 1497 C C . GLN A 1 183 ? -14.117 -12.484 7.332 1 98.5 183 GLN A C 1
ATOM 1499 O O . GLN A 1 183 ? -14.586 -11.445 7.805 1 98.5 183 GLN A O 1
ATOM 1504 N N . GLN A 1 184 ? -13.555 -13.445 8.031 1 98.44 184 GLN A N 1
ATOM 1505 C CA . GLN A 1 184 ? -13.297 -13.25 9.461 1 98.44 184 GLN A CA 1
ATOM 1506 C C . GLN A 1 184 ? -11.812 -13.031 9.734 1 98.44 184 GLN A C 1
ATOM 1508 O O . GLN A 1 184 ? -11.391 -12.969 10.891 1 98.44 184 GLN A O 1
ATOM 1513 N N . PHE A 1 185 ? -11.102 -12.992 8.719 1 98.19 185 PHE A N 1
ATOM 1514 C CA . PHE A 1 185 ? -9.672 -12.695 8.727 1 98.19 185 PHE A CA 1
ATOM 1515 C C . PHE A 1 185 ? -8.93 -13.648 9.648 1 98.19 185 PHE A C 1
ATOM 1517 O O . PHE A 1 185 ? -8.133 -13.219 10.492 1 98.19 185 PHE A O 1
ATOM 1524 N N . LYS A 1 186 ? -9.211 -14.953 9.438 1 98.56 186 LYS A N 1
ATOM 1525 C CA . LYS A 1 186 ? -8.516 -16.016 10.156 1 98.56 186 LYS A CA 1
ATOM 1526 C C . LYS A 1 186 ? -7.926 -17.047 9.188 1 98.56 186 LYS A C 1
ATOM 1528 O O . LYS A 1 186 ? -8.617 -17.531 8.297 1 98.56 186 LYS A O 1
ATOM 1533 N N . ILE A 1 187 ? -6.676 -17.234 9.367 1 98.88 187 ILE A N 1
ATOM 1534 C CA . ILE A 1 187 ? -6.098 -18.453 8.797 1 98.88 187 ILE A CA 1
ATOM 1535 C C . ILE A 1 187 ? -6.156 -19.578 9.812 1 98.88 187 ILE A C 1
ATOM 1537 O O . ILE A 1 187 ? -5.438 -19.562 10.82 1 98.88 187 ILE A O 1
ATOM 1541 N N . GLN A 1 188 ? -7.008 -20.516 9.477 1 98.94 188 GLN A N 1
ATOM 1542 C CA . GLN A 1 188 ? -7.129 -21.672 10.367 1 98.94 188 GLN A CA 1
ATOM 1543 C C . GLN A 1 188 ? -6.102 -22.75 10.023 1 98.94 188 GLN A C 1
ATOM 1545 O O . GLN A 1 188 ? -5.812 -22.984 8.852 1 98.94 188 GLN A O 1
ATOM 1550 N N . ILE A 1 189 ? -5.609 -23.359 11.078 1 98.94 189 ILE A N 1
ATOM 1551 C CA . ILE A 1 189 ? -4.633 -24.422 10.938 1 98.94 189 ILE A CA 1
ATOM 1552 C C . ILE A 1 189 ? -5.211 -25.734 11.477 1 98.94 189 ILE A C 1
ATOM 1554 O O . ILE A 1 189 ? -5.637 -25.797 12.633 1 98.94 189 ILE A O 1
ATOM 1558 N N . TYR A 1 190 ? -5.246 -26.734 10.609 1 98.94 190 TYR A N 1
ATOM 1559 C CA . TYR A 1 190 ? -5.781 -28.047 10.945 1 98.94 190 TYR A CA 1
ATOM 1560 C C . TYR A 1 190 ? -4.691 -29.125 10.867 1 98.94 190 TYR A C 1
ATOM 1562 O O . TYR A 1 190 ? -3.703 -28.953 10.148 1 98.94 190 TYR A O 1
ATOM 1570 N N . GLY A 1 191 ? -4.902 -30.219 11.609 1 98.88 191 GLY A N 1
ATOM 1571 C CA . GLY A 1 191 ? -4.086 -31.422 11.5 1 98.88 191 GLY A CA 1
ATOM 1572 C C . GLY A 1 191 ? -4.883 -32.656 11.125 1 98.88 191 GLY A C 1
ATOM 1573 O O . GLY A 1 191 ? -6.059 -32.781 11.477 1 98.88 191 GLY A O 1
ATOM 1574 N N . SER A 1 192 ? -4.223 -33.562 10.367 1 98.88 192 SER A N 1
ATOM 1575 C CA . SER A 1 192 ? -4.812 -34.812 9.969 1 98.88 192 SER A CA 1
ATOM 1576 C C . SER A 1 192 ? -3.758 -35.906 9.883 1 98.88 192 SER A C 1
ATOM 1578 O O . SER A 1 192 ? -2.613 -35.656 9.508 1 98.88 192 SER A O 1
ATOM 1580 N N . ILE A 1 193 ? -4.16 -37.125 10.133 1 98.44 193 ILE A N 1
ATOM 1581 C CA . ILE A 1 193 ? -3.234 -38.25 9.984 1 98.44 193 ILE A CA 1
ATOM 1582 C C . ILE A 1 193 ? -3.5 -38.969 8.672 1 98.44 193 ILE A C 1
ATOM 1584 O O . ILE A 1 193 ? -2.699 -39.812 8.234 1 98.44 193 ILE A O 1
ATOM 1588 N N . ASP A 1 194 ? -4.648 -38.656 7.973 1 98.56 194 ASP A N 1
ATOM 1589 C CA . ASP A 1 194 ? -5.047 -39.5 6.855 1 98.56 194 ASP A CA 1
ATOM 1590 C C . ASP A 1 194 ? -5.59 -38.688 5.695 1 98.56 194 ASP A C 1
ATOM 1592 O O . ASP A 1 194 ? -6.113 -39.219 4.723 1 98.56 194 ASP A O 1
ATOM 1596 N N . LEU A 1 195 ? -5.605 -37.312 5.758 1 98.62 195 LEU A N 1
ATOM 1597 C CA . LEU A 1 195 ? -6.027 -36.375 4.73 1 98.62 195 LEU A CA 1
ATOM 1598 C C . LEU A 1 195 ? -7.547 -36.281 4.645 1 98.62 195 LEU A C 1
ATOM 1600 O O . LEU A 1 195 ? -8.094 -35.5 3.869 1 98.62 195 LEU A O 1
ATOM 1604 N N . THR A 1 196 ? -8.312 -37.031 5.473 1 98.5 196 THR A N 1
ATOM 1605 C CA . THR A 1 196 ? -9.766 -37.031 5.332 1 98.5 196 THR A CA 1
ATOM 1606 C C . THR A 1 196 ? -10.438 -36.594 6.633 1 98.5 196 THR A C 1
ATOM 1608 O O . THR A 1 196 ? -11.602 -36.188 6.633 1 98.5 196 THR A O 1
ATOM 1611 N N . ASN A 1 197 ? -9.75 -36.75 7.738 1 98.44 197 ASN A N 1
ATOM 1612 C CA . ASN A 1 197 ? -10.227 -36.281 9.039 1 98.44 197 ASN A CA 1
ATOM 1613 C C . ASN A 1 197 ? -9.344 -35.156 9.586 1 98.44 197 ASN A C 1
ATOM 1615 O O . ASN A 1 197 ? -8.148 -35.344 9.812 1 98.44 197 ASN A O 1
ATOM 1619 N N . TRP A 1 198 ? -9.977 -34.062 9.859 1 98.81 198 TRP A N 1
ATOM 1620 C CA . TRP A 1 198 ? -9.195 -32.906 10.211 1 98.81 198 TRP A CA 1
ATOM 1621 C C . TRP A 1 198 ? -9.609 -32.375 11.586 1 98.81 198 TRP A C 1
ATOM 1623 O O . TRP A 1 198 ? -10.797 -32.344 11.914 1 98.81 198 TRP A O 1
ATOM 1633 N N . SER A 1 199 ? -8.648 -31.906 12.367 1 98.75 199 SER A N 1
ATOM 1634 C CA . SER A 1 199 ? -8.867 -31.297 13.672 1 98.75 199 SER A CA 1
ATOM 1635 C C . SER A 1 199 ? -8.273 -29.891 13.711 1 98.75 199 SER A C 1
ATOM 1637 O O . SER A 1 199 ? -7.117 -29.672 13.344 1 98.75 199 SER A O 1
ATOM 1639 N N . LEU A 1 200 ? -9.031 -28.938 14.211 1 98.88 200 LEU A N 1
ATOM 1640 C CA . LEU A 1 200 ? -8.57 -27.562 14.312 1 98.88 200 LEU A CA 1
ATOM 1641 C C . LEU A 1 200 ? -7.508 -27.422 15.391 1 98.88 200 LEU A C 1
ATOM 1643 O O . LEU A 1 200 ? -7.723 -27.828 16.531 1 98.88 200 LEU A O 1
ATOM 1647 N N . HIS A 1 201 ? -6.379 -26.859 14.992 1 98.88 201 HIS A N 1
ATOM 1648 C CA . HIS A 1 201 ? -5.285 -26.625 15.93 1 98.88 201 HIS A CA 1
ATOM 1649 C C . HIS A 1 201 ? -5.281 -25.188 16.422 1 98.88 201 HIS A C 1
ATOM 1651 O O . HIS A 1 201 ? -5.238 -24.938 17.641 1 98.88 201 HIS A O 1
ATOM 1657 N N . SER A 1 202 ? -5.289 -24.219 15.57 1 98.88 202 SER A N 1
ATOM 1658 C CA . SER A 1 202 ? -5.113 -22.812 15.93 1 98.88 202 SER A CA 1
ATOM 1659 C C . SER A 1 202 ? -5.59 -21.891 14.805 1 98.88 202 SER A C 1
ATOM 1661 O O . SER A 1 202 ? -6.07 -22.359 13.773 1 98.88 202 SER A O 1
ATOM 1663 N N . ASN A 1 203 ? -5.598 -20.578 15.109 1 98.69 203 ASN A N 1
ATOM 1664 C CA . ASN A 1 203 ? -5.863 -19.516 14.164 1 98.69 203 ASN A CA 1
ATOM 1665 C C . ASN A 1 203 ? -4.707 -18.516 14.102 1 98.69 203 ASN A C 1
ATOM 1667 O O . ASN A 1 203 ? -4 -18.312 15.094 1 98.69 203 ASN A O 1
ATOM 1671 N N . PHE A 1 204 ? -4.543 -17.906 12.969 1 98.56 204 PHE A N 1
ATOM 1672 C CA . PHE A 1 204 ? -3.617 -16.781 12.797 1 98.56 204 PHE A CA 1
ATOM 1673 C C . PHE A 1 204 ? -4.309 -15.609 12.117 1 98.56 204 PHE A C 1
ATOM 1675 O O . PHE A 1 204 ? -5.152 -15.805 11.242 1 98.56 204 PHE A O 1
ATOM 1682 N N . THR A 1 205 ? -4.02 -14.398 12.57 1 98 205 THR A N 1
ATOM 1683 C CA . THR A 1 205 ? -4.477 -13.156 11.953 1 98 205 THR A CA 1
ATOM 1684 C C . THR A 1 205 ? -3.393 -12.086 12.031 1 98 205 THR A C 1
ATOM 1686 O O . THR A 1 205 ? -2.566 -12.094 12.945 1 98 205 THR A O 1
ATOM 1689 N N . GLY A 1 206 ? -3.307 -11.234 11 1 96.38 206 GLY A N 1
ATOM 1690 C CA . GLY A 1 206 ? -2.369 -10.117 11.055 1 96.38 206 GLY A CA 1
ATOM 1691 C C . GLY A 1 206 ? -2.209 -9.414 9.719 1 96.38 206 GLY A C 1
ATOM 1692 O O . GLY A 1 206 ? -2.785 -9.836 8.719 1 96.38 206 GLY A O 1
ATOM 1693 N N . GLY A 1 207 ? -1.499 -8.258 9.758 1 97.19 207 GLY A N 1
ATOM 1694 C CA . GLY A 1 207 ? -1.146 -7.523 8.555 1 97.19 207 GLY A CA 1
ATOM 1695 C C . GLY A 1 207 ? -2.293 -6.695 8.008 1 97.19 207 GLY A C 1
ATOM 1696 O O . GLY A 1 207 ? -3.021 -6.051 8.766 1 97.19 207 GLY A O 1
ATOM 1697 N N . LEU A 1 208 ? -2.369 -6.707 6.703 1 97.19 208 LEU A N 1
ATOM 1698 C CA . LEU A 1 208 ? -3.424 -5.992 5.992 1 97.19 208 LEU A CA 1
ATOM 1699 C C . LEU A 1 208 ? -4.668 -6.863 5.848 1 97.19 208 LEU A C 1
ATOM 1701 O O . LEU A 1 208 ? -4.566 -8.039 5.484 1 97.19 208 LEU A O 1
ATOM 1705 N N . PHE A 1 209 ? -5.852 -6.391 6.082 1 96.06 209 PHE A N 1
ATOM 1706 C CA . PHE A 1 209 ? -7.066 -7.199 6.07 1 96.06 209 PHE A CA 1
ATOM 1707 C C . PHE A 1 209 ? -7.777 -7.09 4.727 1 96.06 209 PHE A C 1
ATOM 1709 O O . PHE A 1 209 ? -8.164 -8.102 4.137 1 96.06 209 PHE A O 1
ATOM 1716 N N . GLY A 1 210 ? -8.055 -5.824 4.238 1 94.62 210 GLY A N 1
ATOM 1717 C CA . GLY A 1 210 ? -8.859 -5.637 3.043 1 94.62 210 GLY A CA 1
ATOM 1718 C C . GLY A 1 210 ? -10.289 -6.117 3.207 1 94.62 210 GLY A C 1
ATOM 1719 O O . GLY A 1 210 ? -10.906 -5.902 4.25 1 94.62 210 GLY A O 1
ATOM 1720 N N . PHE A 1 211 ? -10.938 -6.766 2.068 1 98.06 211 PHE A N 1
ATOM 1721 C CA . PHE A 1 211 ? -12.273 -7.348 2.088 1 98.06 211 PHE A CA 1
ATOM 1722 C C . PHE A 1 211 ? -12.242 -8.773 2.635 1 98.06 211 PHE A C 1
ATOM 1724 O O . PHE A 1 211 ? -13.148 -9.188 3.357 1 98.06 211 PHE A O 1
ATOM 1731 N N . GLN A 1 212 ? -11.109 -9.531 2.268 1 98.62 212 GLN A N 1
ATOM 1732 C CA . GLN A 1 212 ? -11.031 -10.914 2.721 1 98.62 212 GLN A CA 1
ATOM 1733 C C . GLN A 1 212 ? -9.625 -11.477 2.518 1 98.62 212 GLN A C 1
ATOM 1735 O O . GLN A 1 212 ? -8.891 -11.031 1.632 1 98.62 212 GLN A O 1
ATOM 1740 N N . TYR A 1 213 ? -9.258 -12.5 3.406 1 98.75 213 TYR A N 1
ATOM 1741 C CA . TYR A 1 213 ? -8.07 -13.312 3.229 1 98.75 213 TYR A CA 1
ATOM 1742 C C . TYR A 1 213 ? -8.297 -14.398 2.186 1 98.75 213 TYR A C 1
ATOM 1744 O O . TYR A 1 213 ? -9.383 -14.984 2.115 1 98.75 213 TYR A O 1
ATOM 1752 N N . GLU A 1 214 ? -7.227 -14.625 1.422 1 98.75 214 GLU A N 1
ATOM 1753 C CA . GLU A 1 214 ? -7.34 -15.711 0.449 1 98.75 214 GLU A CA 1
ATOM 1754 C C . GLU A 1 214 ? -5.992 -16.391 0.217 1 98.75 214 GLU A C 1
ATOM 1756 O O . GLU A 1 214 ? -4.945 -15.82 0.529 1 98.75 214 GLU A O 1
ATOM 1761 N N . CYS A 1 215 ? -6.035 -17.578 -0.257 1 98.81 215 CYS A N 1
ATOM 1762 C CA . CYS A 1 215 ? -4.922 -18.359 -0.792 1 98.81 215 CYS A CA 1
ATOM 1763 C C . CYS A 1 215 ? -3.748 -18.375 0.181 1 98.81 215 CYS A C 1
ATOM 1765 O O . CYS A 1 215 ? -2.623 -18.031 -0.195 1 98.81 215 CYS A O 1
ATOM 1767 N N . PRO A 1 216 ? -3.979 -18.859 1.374 1 98.81 216 PRO A N 1
ATOM 1768 C CA . PRO A 1 216 ? -2.852 -18.938 2.307 1 98.81 216 PRO A CA 1
ATOM 1769 C C . PRO A 1 216 ? -1.843 -20.031 1.923 1 98.81 216 PRO A C 1
ATOM 1771 O O . PRO A 1 216 ? -2.154 -20.906 1.121 1 98.81 216 PRO A O 1
ATOM 1774 N N . GLY A 1 217 ? -0.633 -19.875 2.416 1 98.69 217 GLY A N 1
ATOM 1775 C CA . GLY A 1 217 ? 0.431 -20.875 2.363 1 98.69 217 GLY A CA 1
ATOM 1776 C C . GLY A 1 217 ? 1.362 -20.812 3.559 1 98.69 217 GLY A C 1
ATOM 1777 O O . GLY A 1 217 ? 1.493 -19.766 4.199 1 98.69 217 GLY A O 1
ATOM 1778 N N . LEU A 1 218 ? 1.901 -21.875 3.893 1 98.81 218 LEU A N 1
ATOM 1779 C CA . LEU A 1 218 ? 2.879 -22 4.969 1 98.81 218 LEU A CA 1
ATOM 1780 C C . LEU A 1 218 ? 3.99 -22.969 4.59 1 98.81 218 LEU A C 1
ATOM 1782 O O . LEU A 1 218 ? 3.721 -24.109 4.23 1 98.81 218 LEU A O 1
ATOM 1786 N N . ILE A 1 219 ? 5.219 -22.516 4.703 1 98.56 219 ILE A N 1
ATOM 1787 C CA . ILE A 1 219 ? 6.324 -23.375 4.293 1 98.56 219 ILE A CA 1
ATOM 1788 C C . ILE A 1 219 ? 7.609 -22.938 4.992 1 98.56 219 ILE A C 1
ATOM 1790 O O . ILE A 1 219 ? 7.762 -21.766 5.344 1 98.56 219 ILE A O 1
ATOM 1794 N N . GLU A 1 220 ? 8.469 -23.859 5.223 1 97.81 220 GLU A N 1
ATOM 1795 C CA . GLU A 1 220 ? 9.789 -23.562 5.762 1 97.81 220 GLU A CA 1
ATOM 1796 C C . GLU A 1 220 ? 10.734 -23.047 4.672 1 97.81 220 GLU A C 1
ATOM 1798 O O . GLU A 1 220 ? 10.93 -23.719 3.656 1 97.81 220 GLU A O 1
ATOM 1803 N N . VAL A 1 221 ? 11.328 -21.891 4.891 1 98.38 221 VAL A N 1
ATOM 1804 C CA . VAL A 1 221 ? 12.211 -21.25 3.914 1 98.38 221 VAL A CA 1
ATOM 1805 C C . VAL A 1 221 ? 13.617 -21.141 4.484 1 98.38 221 VAL A C 1
ATOM 1807 O O . VAL A 1 221 ? 13.805 -20.672 5.605 1 98.38 221 VAL A O 1
ATOM 1810 N N . PRO A 1 222 ? 14.625 -21.562 3.709 1 97.62 222 PRO A N 1
ATOM 1811 C CA . PRO A 1 222 ? 16 -21.5 4.211 1 97.62 222 PRO A CA 1
ATOM 1812 C C . PRO A 1 222 ? 16.531 -20.078 4.266 1 97.62 222 PRO A C 1
ATOM 1814 O O . PRO A 1 222 ? 16.234 -19.266 3.393 1 97.62 222 PRO A O 1
ATOM 1817 N N . ALA A 1 223 ? 17.312 -19.766 5.277 1 96.75 223 ALA A N 1
ATOM 1818 C CA . ALA A 1 223 ? 18.016 -18.5 5.402 1 96.75 223 ALA A CA 1
ATOM 1819 C C . ALA A 1 223 ? 19.406 -18.594 4.773 1 96.75 223 ALA A C 1
ATOM 1821 O O . ALA A 1 223 ? 20.219 -19.422 5.168 1 96.75 223 ALA A O 1
ATOM 1822 N N . GLU A 1 224 ? 19.625 -17.703 3.871 1 94.88 224 GLU A N 1
ATOM 1823 C CA . GLU A 1 224 ? 20.891 -17.734 3.145 1 94.88 224 GLU A CA 1
ATOM 1824 C C . GLU A 1 224 ? 22.078 -17.625 4.098 1 94.88 224 GLU A C 1
ATOM 1826 O O . GLU A 1 224 ? 22.031 -16.859 5.062 1 94.88 224 GLU A O 1
ATOM 1831 N N . GLY A 1 225 ? 23.094 -18.391 3.771 1 91.88 225 GLY A N 1
ATOM 1832 C CA . GLY A 1 225 ? 24.359 -18.312 4.488 1 91.88 225 GLY A CA 1
ATOM 1833 C C . GLY A 1 225 ? 24.312 -19 5.84 1 91.88 225 GLY A C 1
ATOM 1834 O O . GLY A 1 225 ? 25.281 -18.922 6.609 1 91.88 225 GLY A O 1
ATOM 1835 N N . THR A 1 226 ? 23.156 -19.609 6.164 1 93.62 226 THR A N 1
ATOM 1836 C CA . THR A 1 226 ? 23.031 -20.328 7.43 1 93.62 226 THR A CA 1
ATOM 1837 C C . THR A 1 226 ? 22.422 -21.719 7.211 1 93.62 226 THR A C 1
ATOM 1839 O O . THR A 1 226 ? 22.016 -22.062 6.098 1 93.62 226 THR A O 1
ATOM 1842 N N . ASP A 1 227 ? 22.438 -22.469 8.227 1 93.25 227 ASP A N 1
ATOM 1843 C CA . ASP A 1 227 ? 21.766 -23.766 8.211 1 93.25 227 ASP A CA 1
ATOM 1844 C C . ASP A 1 227 ? 20.375 -23.656 8.812 1 93.25 227 ASP A C 1
ATOM 1846 O O . ASP A 1 227 ? 19.719 -24.672 9.07 1 93.25 227 ASP A O 1
ATOM 1850 N N . GLU A 1 228 ? 20 -22.453 8.961 1 95.44 228 GLU A N 1
ATOM 1851 C CA . GLU A 1 228 ? 18.703 -22.234 9.602 1 95.44 228 GLU A CA 1
ATOM 1852 C C . GLU A 1 228 ? 17.609 -21.984 8.562 1 95.44 228 GLU A C 1
ATOM 1854 O O . GLU A 1 228 ? 17.891 -21.688 7.402 1 95.44 228 GLU A O 1
ATOM 1859 N N . SER A 1 229 ? 16.406 -22.297 8.961 1 97.19 229 SER A N 1
ATOM 1860 C CA . SER A 1 229 ? 15.211 -21.984 8.195 1 97.19 229 SER A CA 1
ATOM 1861 C C . SER A 1 229 ? 14.141 -21.344 9.078 1 97.19 229 SER A C 1
ATOM 1863 O O . SER A 1 229 ? 14.211 -21.422 10.305 1 97.19 229 SER A O 1
ATOM 1865 N N . LYS A 1 230 ? 13.32 -20.625 8.555 1 98.38 230 LYS A N 1
ATOM 1866 C CA . LYS A 1 230 ? 12.133 -20.094 9.211 1 98.38 230 LYS A CA 1
ATOM 1867 C C . LYS A 1 230 ? 10.867 -20.438 8.438 1 98.38 230 LYS A C 1
ATOM 1869 O O . LYS A 1 230 ? 10.922 -20.734 7.238 1 98.38 230 LYS A O 1
ATOM 1874 N N . TRP A 1 231 ? 9.758 -20.5 9.211 1 98.81 231 TRP A N 1
ATOM 1875 C CA . TRP A 1 231 ? 8.469 -20.672 8.562 1 98.81 231 TRP A CA 1
ATOM 1876 C C . TRP A 1 231 ? 7.934 -19.328 8.047 1 98.81 231 TRP A C 1
ATOM 1878 O O . TRP A 1 231 ? 8.062 -18.312 8.727 1 98.81 231 TRP A O 1
ATOM 1888 N N . VAL A 1 232 ? 7.406 -19.359 6.875 1 98.88 232 VAL A N 1
ATOM 1889 C CA . VAL A 1 232 ? 6.812 -18.172 6.277 1 98.88 232 VAL A CA 1
ATOM 1890 C C . VAL A 1 232 ? 5.348 -18.438 5.941 1 98.88 232 VAL A C 1
ATOM 1892 O O . VAL A 1 232 ? 5.031 -19.406 5.242 1 98.88 232 VAL A O 1
ATOM 1895 N N . MET A 1 233 ? 4.449 -17.594 6.504 1 98.88 233 MET A N 1
ATOM 1896 C CA . MET A 1 233 ? 3.031 -17.578 6.16 1 98.88 233 MET A CA 1
ATOM 1897 C C . MET A 1 233 ? 2.752 -16.578 5.043 1 98.88 233 MET A C 1
ATOM 1899 O O . MET A 1 233 ? 3.139 -15.414 5.137 1 98.88 233 MET A O 1
ATOM 1903 N N . PHE A 1 234 ? 2.166 -17.078 3.965 1 98.75 234 PHE A N 1
ATOM 1904 C CA . PHE A 1 234 ? 1.713 -16.219 2.875 1 98.75 234 PHE A CA 1
ATOM 1905 C C . PHE A 1 234 ? 0.201 -16.031 2.926 1 98.75 234 PHE A C 1
ATOM 1907 O O . PHE A 1 234 ? -0.538 -16.984 3.203 1 98.75 234 PHE A O 1
ATOM 1914 N N . ILE A 1 235 ? -0.28 -14.789 2.693 1 98.75 235 ILE A N 1
ATOM 1915 C CA . ILE A 1 235 ? -1.709 -14.492 2.676 1 98.75 235 ILE A CA 1
ATOM 1916 C C . ILE A 1 235 ? -2.016 -13.492 1.566 1 98.75 235 ILE A C 1
ATOM 1918 O O . ILE A 1 235 ? -1.388 -12.43 1.487 1 98.75 235 ILE A O 1
ATOM 1922 N N . ALA A 1 236 ? -2.969 -13.812 0.73 1 98.69 236 ALA A N 1
ATOM 1923 C CA . ALA A 1 236 ? -3.473 -12.859 -0.257 1 98.69 236 ALA A CA 1
ATOM 1924 C C . ALA A 1 236 ? -4.695 -12.117 0.272 1 98.69 236 ALA A C 1
ATOM 1926 O O . ALA A 1 236 ? -5.414 -12.625 1.138 1 98.69 236 ALA A O 1
ATOM 1927 N N . ILE A 1 237 ? -4.883 -10.898 -0.192 1 98.12 237 ILE A N 1
ATOM 1928 C CA . ILE A 1 237 ? -6.094 -10.148 0.137 1 98.12 237 ILE A CA 1
ATOM 1929 C C . ILE A 1 237 ? -6.695 -9.562 -1.135 1 98.12 237 ILE A C 1
ATOM 1931 O O . ILE A 1 237 ? -5.973 -9.203 -2.064 1 98.12 237 ILE A O 1
ATOM 1935 N N . ASN A 1 238 ? -8.039 -9.477 -1.187 1 97.69 238 ASN A N 1
ATOM 1936 C CA . ASN A 1 238 ? -8.758 -8.898 -2.318 1 97.69 238 ASN A CA 1
ATOM 1937 C C . ASN A 1 238 ? -10.195 -8.555 -1.953 1 97.69 238 ASN A C 1
ATOM 1939 O O . ASN A 1 238 ? -10.914 -9.375 -1.381 1 97.69 238 ASN A O 1
ATOM 1943 N N . PRO A 1 239 ? -10.75 -7.371 -2.338 1 97.81 239 PRO A N 1
ATOM 1944 C CA . PRO A 1 239 ? -9.93 -6.184 -2.607 1 97.81 239 PRO A CA 1
ATOM 1945 C C . PRO A 1 239 ? -9.445 -5.5 -1.331 1 97.81 239 PRO A C 1
ATOM 1947 O O . PRO A 1 239 ? -9.672 -6.004 -0.23 1 97.81 239 PRO A O 1
ATOM 1950 N N . GLY A 1 240 ? -8.758 -4.43 -1.494 1 96.19 240 GLY A N 1
ATOM 1951 C CA . GLY A 1 240 ? -8.406 -3.598 -0.354 1 96.19 240 GLY A CA 1
ATOM 1952 C C . GLY A 1 240 ? -6.91 -3.406 -0.192 1 96.19 240 GLY A C 1
ATOM 1953 O O . GLY A 1 240 ? -6.453 -2.881 0.825 1 96.19 240 GLY A O 1
ATOM 1954 N N . SER A 1 241 ? -6.152 -3.816 -1.221 1 95.94 241 SER A N 1
ATOM 1955 C CA . SER A 1 241 ? -4.715 -3.566 -1.192 1 95.94 241 SER A CA 1
ATOM 1956 C C . SER A 1 241 ? -4.41 -2.076 -1.29 1 95.94 241 SER A C 1
ATOM 1958 O O . SER A 1 241 ? -5.129 -1.332 -1.959 1 95.94 241 SER A O 1
ATOM 1960 N N . PRO A 1 242 ? -3.314 -1.637 -0.658 1 93 242 PRO A N 1
ATOM 1961 C CA . PRO A 1 242 ? -2.959 -0.218 -0.731 1 93 242 PRO A CA 1
ATOM 1962 C C . PRO A 1 242 ? -2.781 0.273 -2.166 1 93 242 PRO A C 1
ATOM 1964 O O . PRO A 1 242 ? -3.135 1.412 -2.48 1 93 242 PRO A O 1
ATOM 1967 N N . LEU A 1 243 ? -2.287 -0.585 -3.074 1 94.19 243 LEU A N 1
ATOM 1968 C CA . LEU A 1 243 ? -2.146 -0.222 -4.48 1 94.19 243 LEU A CA 1
ATOM 1969 C C . LEU A 1 243 ? -3.449 -0.459 -5.234 1 94.19 243 LEU A C 1
ATOM 1971 O O . LEU A 1 243 ? -3.504 -0.291 -6.457 1 94.19 243 LEU A O 1
ATOM 1975 N N . GLY A 1 244 ? -4.457 -0.882 -4.52 1 95.81 244 GLY A N 1
ATOM 1976 C CA . GLY A 1 244 ? -5.742 -1.184 -5.129 1 95.81 244 GLY A CA 1
ATOM 1977 C C . GLY A 1 244 ? -5.891 -2.643 -5.516 1 95.81 244 GLY A C 1
ATOM 1978 O O . GLY A 1 244 ? -4.953 -3.25 -6.043 1 95.81 244 GLY A O 1
ATOM 1979 N N . GLY A 1 245 ? -7.051 -3.127 -5.25 1 97.5 245 GLY A N 1
ATOM 1980 C CA . GLY A 1 245 ? -7.371 -4.48 -5.684 1 97.5 245 GLY A CA 1
ATOM 1981 C C . GLY A 1 245 ? -6.707 -5.547 -4.84 1 97.5 245 GLY A C 1
ATOM 1982 O O . GLY A 1 245 ? -6.828 -5.547 -3.611 1 97.5 245 GLY A O 1
ATOM 1983 N N . SER A 1 246 ? -5.934 -6.426 -5.496 1 97.88 246 SER A N 1
ATOM 1984 C CA . SER A 1 246 ? -5.438 -7.645 -4.871 1 97.88 246 SER A CA 1
ATOM 1985 C C . SER A 1 246 ? -3.928 -7.582 -4.656 1 97.88 246 SER A C 1
ATOM 1987 O O . SER A 1 246 ? -3.213 -6.945 -5.434 1 97.88 246 SER A O 1
ATOM 1989 N N . SER A 1 247 ? -3.441 -8.211 -3.629 1 97.62 247 SER A N 1
ATOM 1990 C CA . SER A 1 247 ? -2.018 -8.297 -3.318 1 97.62 247 SER A CA 1
ATOM 1991 C C . SER A 1 247 ? -1.715 -9.523 -2.461 1 97.62 247 SER A C 1
ATOM 1993 O O . SER A 1 247 ? -2.625 -10.266 -2.088 1 97.62 247 SER A O 1
ATOM 1995 N N . ASN A 1 248 ? -0.397 -9.742 -2.229 1 98.62 248 ASN A N 1
ATOM 1996 C CA . ASN A 1 248 ? 0.085 -10.781 -1.329 1 98.62 248 ASN A CA 1
ATOM 1997 C C . ASN A 1 248 ? 0.973 -10.211 -0.229 1 98.62 248 ASN A C 1
ATOM 1999 O O . ASN A 1 248 ? 1.778 -9.312 -0.482 1 98.62 248 ASN A O 1
ATOM 2003 N N . GLN A 1 249 ? 0.771 -10.734 0.966 1 98.5 249 GLN A N 1
ATOM 2004 C CA . GLN A 1 249 ? 1.636 -10.398 2.094 1 98.5 249 GLN A CA 1
ATOM 2005 C C . GLN A 1 249 ? 2.256 -11.648 2.705 1 98.5 249 GLN A C 1
ATOM 2007 O O . GLN A 1 249 ? 1.853 -12.773 2.383 1 98.5 249 GLN A O 1
ATOM 2012 N N . TYR A 1 250 ? 3.301 -11.461 3.59 1 98.75 250 TYR A N 1
ATOM 2013 C CA . TYR A 1 250 ? 3.92 -12.625 4.219 1 98.75 250 TYR A CA 1
ATOM 2014 C C . TYR A 1 250 ? 4.371 -12.297 5.637 1 98.75 250 TYR A C 1
ATOM 2016 O O . TYR A 1 250 ? 4.547 -11.125 5.988 1 98.75 250 TYR A O 1
ATOM 2024 N N . PHE A 1 251 ? 4.516 -13.305 6.441 1 98.69 251 PHE A N 1
ATOM 2025 C CA . PHE A 1 251 ? 4.922 -13.258 7.84 1 98.69 251 PHE A CA 1
ATOM 2026 C C . PHE A 1 251 ? 5.988 -14.312 8.125 1 98.69 251 PHE A C 1
ATOM 2028 O O . PHE A 1 251 ? 5.859 -15.461 7.711 1 98.69 251 PHE A O 1
ATOM 2035 N N . ILE A 1 252 ? 7.027 -13.922 8.766 1 98.69 252 ILE A N 1
ATOM 2036 C CA . ILE A 1 252 ? 8.109 -14.828 9.141 1 98.69 252 ILE A CA 1
ATOM 2037 C C . ILE A 1 252 ? 7.965 -15.227 10.609 1 98.69 252 ILE A C 1
ATOM 2039 O O . ILE A 1 252 ? 7.711 -14.375 11.461 1 98.69 252 ILE A O 1
ATOM 2043 N N . GLY A 1 253 ? 8.086 -16.547 10.852 1 98.69 253 GLY A N 1
ATOM 2044 C CA . GLY A 1 253 ? 7.945 -16.984 12.234 1 98.69 253 GLY A CA 1
ATOM 2045 C C . GLY A 1 253 ? 8.352 -18.438 12.445 1 98.69 253 GLY A C 1
ATOM 2046 O O . GLY A 1 253 ? 9.211 -18.953 11.727 1 98.69 253 GLY A O 1
ATOM 2047 N N . SER A 1 254 ? 7.828 -19.016 13.5 1 98.75 254 SER A N 1
ATOM 2048 C CA . SER A 1 254 ? 8.031 -20.406 13.844 1 98.75 254 SER A CA 1
ATOM 2049 C C . SER A 1 254 ? 6.727 -21.188 13.789 1 98.75 254 SER A C 1
ATOM 2051 O O . SER A 1 254 ? 5.645 -20.609 13.898 1 98.75 254 SER A O 1
ATOM 2053 N N . PHE A 1 255 ? 6.887 -22.469 13.609 1 98.88 255 PHE A N 1
ATOM 2054 C CA . PHE A 1 255 ? 5.746 -23.375 13.562 1 98.88 255 PHE A CA 1
ATOM 2055 C C . PHE A 1 255 ? 6.094 -24.719 14.195 1 98.88 255 PHE A C 1
ATOM 2057 O O . PHE A 1 255 ? 7.09 -25.344 13.836 1 98.88 255 PHE A O 1
ATOM 2064 N N . ASP A 1 256 ? 5.199 -25.203 15.07 1 98.81 256 ASP A N 1
ATOM 2065 C CA . ASP A 1 256 ? 5.543 -26.406 15.836 1 98.81 256 ASP A CA 1
ATOM 2066 C C . ASP A 1 256 ? 4.664 -27.578 15.438 1 98.81 256 ASP A C 1
ATOM 2068 O O . ASP A 1 256 ? 4.695 -28.641 16.078 1 98.81 256 ASP A O 1
ATOM 2072 N N . GLY A 1 257 ? 3.85 -27.391 14.422 1 98.81 257 GLY A N 1
ATOM 2073 C CA . GLY A 1 257 ? 2.904 -28.422 14.016 1 98.81 257 GLY A CA 1
ATOM 2074 C C . GLY A 1 257 ? 1.482 -28.141 14.453 1 98.81 257 GLY A C 1
ATOM 2075 O O . GLY A 1 257 ? 0.539 -28.766 13.977 1 98.81 257 GLY A O 1
ATOM 2076 N N . PHE A 1 258 ? 1.334 -27.031 15.266 1 98.81 258 PHE A N 1
ATOM 2077 C CA . PHE A 1 258 ? 0.016 -26.734 15.812 1 98.81 258 PHE A CA 1
ATOM 2078 C C . PHE A 1 258 ? -0.294 -25.234 15.695 1 98.81 258 PHE A C 1
ATOM 2080 O O . PHE A 1 258 ? -1.429 -24.859 15.398 1 98.81 258 PHE A O 1
ATOM 2087 N N . GLU A 1 259 ? 0.725 -24.453 15.953 1 98.81 259 GLU A N 1
ATOM 2088 C CA . GLU A 1 259 ? 0.534 -23 15.969 1 98.81 259 GLU A CA 1
ATOM 2089 C C . GLU A 1 259 ? 1.668 -22.281 15.234 1 98.81 259 GLU A C 1
ATOM 2091 O O . GLU A 1 259 ? 2.834 -22.656 15.375 1 98.81 259 GLU A O 1
ATOM 2096 N N . PHE A 1 260 ? 1.319 -21.266 14.453 1 98.88 260 PHE A N 1
ATOM 2097 C CA . PHE A 1 260 ? 2.283 -20.344 13.859 1 98.88 260 PHE A CA 1
ATOM 2098 C C . PHE A 1 260 ? 2.436 -19.094 14.703 1 98.88 260 PHE A C 1
ATOM 2100 O O . PHE A 1 260 ? 1.449 -18.422 15.008 1 98.88 260 PHE A O 1
ATOM 2107 N N . VAL A 1 261 ? 3.662 -18.797 15.055 1 98.62 261 VAL A N 1
ATOM 2108 C CA . VAL A 1 261 ? 3.963 -17.609 15.852 1 98.62 261 VAL A CA 1
ATOM 2109 C C . VAL A 1 261 ? 4.891 -16.688 15.062 1 98.62 261 VAL A C 1
ATOM 2111 O O . VAL A 1 261 ? 6.062 -17 14.859 1 98.62 261 VAL A O 1
ATOM 2114 N N . PRO A 1 262 ? 4.398 -15.523 14.711 1 98.12 262 PRO A N 1
ATOM 2115 C CA . PRO A 1 262 ? 5.262 -14.609 13.961 1 98.12 262 PRO A CA 1
ATOM 2116 C C . PRO A 1 262 ? 6.379 -14.016 14.82 1 98.12 262 PRO A C 1
ATOM 2118 O O . PRO A 1 262 ? 6.199 -13.82 16.016 1 98.12 262 PRO A O 1
ATOM 2121 N N . ASP A 1 263 ? 7.508 -13.68 14.148 1 97.31 263 ASP A N 1
ATOM 2122 C CA . ASP A 1 263 ? 8.648 -13.094 14.844 1 97.31 263 ASP A CA 1
ATOM 2123 C C . ASP A 1 263 ? 8.367 -11.648 15.25 1 97.31 263 ASP A C 1
ATOM 2125 O O . ASP A 1 263 ? 8.961 -11.133 16.203 1 97.31 263 ASP A O 1
ATOM 2129 N N . ASP A 1 264 ? 7.555 -11 14.555 1 94.88 264 ASP A N 1
ATOM 2130 C CA . ASP A 1 264 ? 7.207 -9.602 14.766 1 94.88 264 ASP A CA 1
ATOM 2131 C C . ASP A 1 264 ? 5.82 -9.289 14.203 1 94.88 264 ASP A C 1
ATOM 2133 O O . ASP A 1 264 ? 5.129 -10.188 13.711 1 94.88 264 ASP A O 1
ATOM 2137 N N . SER A 1 265 ? 5.414 -8.039 14.367 1 92 265 SER A N 1
ATOM 2138 C CA . SER A 1 265 ? 4.074 -7.66 13.93 1 92 265 SER A CA 1
ATOM 2139 C C . SER A 1 265 ? 4.129 -6.887 12.609 1 92 265 SER A C 1
ATOM 2141 O O . SER A 1 265 ? 3.17 -6.199 12.25 1 92 265 SER A O 1
ATOM 2143 N N . GLN A 1 266 ? 5.234 -7.012 11.906 1 95.06 266 GLN A N 1
ATOM 2144 C CA . GLN A 1 266 ? 5.402 -6.246 10.672 1 95.06 266 GLN A CA 1
ATOM 2145 C C . GLN A 1 266 ? 4.465 -6.754 9.578 1 95.06 266 GLN A C 1
ATOM 2147 O O . GLN A 1 266 ? 4.293 -7.965 9.414 1 95.06 266 GLN A O 1
ATOM 2152 N N . ALA A 1 267 ? 3.779 -5.832 8.93 1 95.5 267 ALA A N 1
ATOM 2153 C CA . ALA A 1 267 ? 3.111 -6.148 7.672 1 95.5 267 ALA A CA 1
ATOM 2154 C C . ALA A 1 267 ? 4.078 -6.051 6.496 1 95.5 267 ALA A C 1
ATOM 2156 O O . ALA A 1 267 ? 4.703 -5.008 6.285 1 95.5 267 ALA A O 1
ATOM 2157 N N . ARG A 1 268 ? 4.219 -7.152 5.676 1 96.94 268 ARG A N 1
ATOM 2158 C CA . ARG A 1 268 ? 5.16 -7.207 4.566 1 96.94 268 ARG A CA 1
ATOM 2159 C C . ARG A 1 268 ? 4.453 -7.562 3.262 1 96.94 268 ARG A C 1
ATOM 2161 O O . ARG A 1 268 ? 3.674 -8.516 3.213 1 96.94 268 ARG A O 1
ATOM 2168 N N . LEU A 1 269 ? 4.746 -6.809 2.232 1 97.25 269 LEU A N 1
ATOM 2169 C CA . LEU A 1 269 ? 4.254 -7.16 0.904 1 97.25 269 LEU A CA 1
ATOM 2170 C C . LEU A 1 269 ? 5.266 -8.023 0.161 1 97.25 269 LEU A C 1
ATOM 2172 O O . LEU A 1 269 ? 6.477 -7.809 0.267 1 97.25 269 LEU A O 1
ATOM 2176 N N . MET A 1 270 ? 4.758 -8.945 -0.613 1 98.12 270 MET A N 1
ATOM 2177 C CA . MET A 1 270 ? 5.637 -9.805 -1.4 1 98.12 270 MET A CA 1
ATOM 2178 C C . MET A 1 270 ? 6.129 -9.086 -2.65 1 98.12 270 MET A C 1
ATOM 2180 O O . MET A 1 270 ? 7.191 -9.406 -3.184 1 98.12 270 MET A O 1
ATOM 2184 N N . ASP A 1 271 ? 5.324 -8.219 -3.152 1 98.56 271 ASP A N 1
ATOM 2185 C CA . ASP A 1 271 ? 5.586 -7.559 -4.43 1 98.56 271 ASP A CA 1
ATOM 2186 C C . ASP A 1 271 ? 5.098 -6.109 -4.406 1 98.56 271 ASP A C 1
ATOM 2188 O O . ASP A 1 271 ? 4.027 -5.816 -3.871 1 98.56 271 ASP A O 1
ATOM 2192 N N . TYR A 1 272 ? 5.867 -5.188 -4.996 1 97.88 272 TYR A N 1
ATOM 2193 C CA . TYR A 1 272 ? 5.547 -3.764 -4.965 1 97.88 272 TYR A CA 1
ATOM 2194 C C . TYR A 1 272 ? 4.941 -3.312 -6.289 1 97.88 272 TYR A C 1
ATOM 2196 O O . TYR A 1 272 ? 4.66 -2.127 -6.477 1 97.88 272 TYR A O 1
ATOM 2204 N N . GLY A 1 273 ? 4.762 -4.227 -7.23 1 98 273 GLY A N 1
ATOM 2205 C CA . GLY A 1 273 ? 3.951 -3.98 -8.414 1 98 273 GLY A CA 1
ATOM 2206 C C . GLY A 1 273 ? 2.469 -4.215 -8.18 1 98 273 GLY A C 1
ATOM 2207 O O . GLY A 1 273 ? 2.049 -4.488 -7.059 1 98 273 GLY A O 1
ATOM 2208 N N . LYS A 1 274 ? 1.715 -4.055 -9.242 1 97.56 274 LYS A N 1
ATOM 2209 C CA . LYS A 1 274 ? 0.26 -4.086 -9.117 1 97.56 274 LYS A CA 1
ATOM 2210 C C . LYS A 1 274 ? -0.286 -5.484 -9.383 1 97.56 274 LYS A C 1
ATOM 2212 O O . LYS A 1 274 ? -1.399 -5.812 -8.969 1 97.56 274 LYS A O 1
ATOM 2217 N N . ASP A 1 275 ? 0.468 -6.297 -10.062 1 98.44 275 ASP A N 1
ATOM 2218 C CA . ASP A 1 275 ? -0.094 -7.516 -10.641 1 98.44 275 ASP A CA 1
ATOM 2219 C C . ASP A 1 275 ? 0.585 -8.758 -10.07 1 98.44 275 ASP A C 1
ATOM 2221 O O . ASP A 1 275 ? 1.243 -9.5 -10.797 1 98.44 275 ASP A O 1
ATOM 2225 N N . PHE A 1 276 ? 0.334 -9.047 -8.82 1 98.75 276 PHE A N 1
ATOM 2226 C CA . PHE A 1 276 ? 0.874 -10.188 -8.102 1 98.75 276 PHE A CA 1
ATOM 2227 C C . PHE A 1 276 ? -0.105 -10.664 -7.031 1 98.75 276 PHE A C 1
ATOM 2229 O O . PHE A 1 276 ? -0.268 -10.016 -5.996 1 98.75 276 PHE A O 1
ATOM 2236 N N . TYR A 1 277 ? -0.69 -11.844 -7.281 1 98.75 277 TYR A N 1
ATOM 2237 C CA . TYR A 1 277 ? -1.775 -12.281 -6.414 1 98.75 277 TYR A CA 1
ATOM 2238 C C . TYR A 1 277 ? -1.832 -13.805 -6.34 1 98.75 277 TYR A C 1
ATOM 2240 O O . TYR A 1 277 ? -1.4 -14.492 -7.266 1 98.75 277 TYR A O 1
ATOM 2248 N N . ALA A 1 278 ? -2.342 -14.359 -5.145 1 98.88 278 ALA A N 1
ATOM 2249 C CA . ALA A 1 278 ? -2.648 -15.773 -4.949 1 98.88 278 ALA A CA 1
ATOM 2250 C C . ALA A 1 278 ? -1.392 -16.625 -5.074 1 98.88 278 ALA A C 1
ATOM 2252 O O . ALA A 1 278 ? -1.418 -17.688 -5.691 1 98.88 278 ALA A O 1
ATOM 2253 N N . PHE A 1 279 ? -0.302 -16.203 -4.488 1 98.81 279 PHE A N 1
ATOM 2254 C CA . PHE A 1 279 ? 0.965 -16.922 -4.555 1 98.81 279 PHE A CA 1
ATOM 2255 C C . PHE A 1 279 ? 0.847 -18.281 -3.896 1 98.81 279 PHE A C 1
ATOM 2257 O O . PHE A 1 279 ? 0.275 -18.406 -2.811 1 98.81 279 PHE A O 1
ATOM 2264 N N . GLN A 1 280 ? 1.415 -19.312 -4.57 1 98.69 280 GLN A N 1
ATOM 2265 C CA . GLN A 1 280 ? 1.451 -20.672 -4.043 1 98.69 280 GLN A CA 1
ATOM 2266 C C . GLN A 1 280 ? 2.795 -21.344 -4.328 1 98.69 280 GLN A C 1
ATOM 2268 O O . GLN A 1 280 ? 3.369 -21.156 -5.402 1 98.69 280 GLN A O 1
ATOM 2273 N N . THR A 1 281 ? 3.25 -22.188 -3.4 1 98.38 281 THR A N 1
ATOM 2274 C CA . THR A 1 281 ? 4.504 -22.906 -3.557 1 98.38 281 THR A CA 1
ATOM 2275 C C . THR A 1 281 ? 4.242 -24.328 -4.066 1 98.38 281 THR A C 1
ATOM 2277 O O . THR A 1 281 ? 3.139 -24.859 -3.912 1 98.38 281 THR A O 1
ATOM 2280 N N . PHE A 1 282 ? 5.254 -24.922 -4.652 1 97.88 282 PHE A N 1
ATOM 2281 C CA . PHE A 1 282 ? 5.195 -26.312 -5.105 1 97.88 282 PHE A CA 1
ATOM 2282 C C . PHE A 1 282 ? 5.398 -27.266 -3.939 1 97.88 282 PHE A C 1
ATOM 2284 O O . PHE A 1 282 ? 6.242 -27.031 -3.072 1 97.88 282 PHE A O 1
ATOM 2291 N N . ASP A 1 283 ? 4.578 -28.266 -3.949 1 93.69 283 ASP A N 1
ATOM 2292 C CA . ASP A 1 283 ? 4.809 -29.391 -3.043 1 93.69 283 ASP A CA 1
ATOM 2293 C C . ASP A 1 283 ? 5.844 -30.344 -3.613 1 93.69 283 ASP A C 1
ATOM 2295 O O . ASP A 1 283 ? 6.016 -30.438 -4.832 1 93.69 283 ASP A O 1
ATOM 2299 N N . ASN A 1 284 ? 6.574 -30.984 -2.744 1 93.38 284 ASN A N 1
ATOM 2300 C CA . ASN A 1 284 ? 7.461 -32.094 -3.111 1 93.38 284 ASN A CA 1
ATOM 2301 C C . ASN A 1 284 ? 8.57 -31.625 -4.051 1 93.38 284 ASN A C 1
ATOM 2303 O O . ASN A 1 284 ? 9.055 -32.406 -4.879 1 93.38 284 ASN A O 1
ATOM 2307 N N . ALA A 1 285 ? 8.914 -30.359 -3.998 1 93.94 285 ALA A N 1
ATOM 2308 C CA . ALA A 1 285 ? 10.023 -29.875 -4.805 1 93.94 285 ALA A CA 1
ATOM 2309 C C . ALA A 1 285 ? 11.336 -30.531 -4.395 1 93.94 285 ALA A C 1
ATOM 2311 O O . ALA A 1 285 ? 11.539 -30.844 -3.219 1 93.94 285 ALA A O 1
ATOM 2312 N N . PRO A 1 286 ? 12.273 -30.75 -5.395 1 93.5 286 PRO A N 1
ATOM 2313 C CA . PRO A 1 286 ? 13.594 -31.25 -5.004 1 93.5 286 PRO A CA 1
ATOM 2314 C C . PRO A 1 286 ? 14.297 -30.344 -4.008 1 93.5 286 PRO A C 1
ATOM 2316 O O . PRO A 1 286 ? 14.195 -29.109 -4.109 1 93.5 286 PRO A O 1
ATOM 2319 N N . LYS A 1 287 ? 15.008 -30.984 -3.084 1 88.81 287 LYS A N 1
ATOM 2320 C CA . LYS A 1 287 ? 15.703 -30.219 -2.059 1 88.81 287 LYS A CA 1
ATOM 2321 C C . LYS A 1 287 ? 16.609 -29.172 -2.684 1 88.81 287 LYS A C 1
ATOM 2323 O O . LYS A 1 287 ? 16.75 -28.062 -2.16 1 88.81 287 LYS A O 1
ATOM 2328 N N . GLU A 1 288 ? 17.203 -29.484 -3.783 1 88.12 288 GLU A N 1
ATOM 2329 C CA . GLU A 1 288 ? 18.141 -28.609 -4.453 1 88.12 288 GLU A CA 1
ATOM 2330 C C . GLU A 1 288 ? 17.453 -27.375 -5.023 1 88.12 288 GLU A C 1
ATOM 2332 O O . GLU A 1 288 ? 18.062 -26.328 -5.199 1 88.12 288 GLU A O 1
ATOM 2337 N N . SER A 1 289 ? 16.203 -27.531 -5.285 1 90.25 289 SER A N 1
ATOM 2338 C CA . SER A 1 289 ? 15.453 -26.422 -5.852 1 90.25 289 SER A CA 1
ATOM 2339 C C . SER A 1 289 ? 14.992 -25.453 -4.766 1 90.25 289 SER A C 1
ATOM 2341 O O . SER A 1 289 ? 14.641 -24.312 -5.051 1 90.25 289 SER A O 1
ATOM 2343 N N . GLY A 1 290 ? 15.062 -25.969 -3.527 1 93.5 290 GLY A N 1
ATOM 2344 C CA . GLY A 1 290 ? 14.562 -25.141 -2.443 1 93.5 290 GLY A CA 1
ATOM 2345 C C . GLY A 1 290 ? 13.07 -24.859 -2.539 1 93.5 290 GLY A C 1
ATOM 2346 O O . GLY A 1 290 ? 12.289 -25.766 -2.854 1 93.5 290 GLY A O 1
ATOM 2347 N N . VAL A 1 291 ? 12.648 -23.672 -2.129 1 98 291 VAL A N 1
ATOM 2348 C CA . VAL A 1 291 ? 11.242 -23.281 -2.145 1 98 291 VAL A CA 1
ATOM 2349 C C . VAL A 1 291 ? 10.922 -22.562 -3.451 1 98 291 VAL A C 1
ATOM 2351 O O . VAL A 1 291 ? 11.484 -21.516 -3.738 1 98 291 VAL A O 1
ATOM 2354 N N . VAL A 1 292 ? 10.07 -23.172 -4.258 1 98.5 292 VAL A N 1
ATOM 2355 C CA . VAL A 1 292 ? 9.703 -22.656 -5.57 1 98.5 292 VAL A CA 1
ATOM 2356 C C . VAL A 1 292 ? 8.203 -22.359 -5.598 1 98.5 292 VAL A C 1
ATOM 2358 O O . VAL A 1 292 ? 7.398 -23.109 -5.055 1 98.5 292 VAL A O 1
ATOM 2361 N N . GLY A 1 293 ? 7.832 -21.219 -6.145 1 98.44 293 GLY A N 1
ATOM 2362 C CA . GLY A 1 293 ? 6.426 -20.875 -6.285 1 98.44 293 GLY A CA 1
ATOM 2363 C C . GLY A 1 293 ? 6.164 -19.859 -7.391 1 98.44 293 GLY A C 1
ATOM 2364 O O . GLY A 1 293 ? 7.094 -19.422 -8.062 1 98.44 293 GLY A O 1
ATOM 2365 N N . LEU A 1 294 ? 4.965 -19.578 -7.688 1 98.25 294 LEU A N 1
ATOM 2366 C CA . LEU A 1 294 ? 4.551 -18.531 -8.609 1 98.25 294 LEU A CA 1
ATOM 2367 C C . LEU A 1 294 ? 3.191 -17.969 -8.219 1 98.25 294 LEU A C 1
ATOM 2369 O O . LEU A 1 294 ? 2.488 -18.547 -7.387 1 98.25 294 LEU A O 1
ATOM 2373 N N . ALA A 1 295 ? 2.846 -16.828 -8.695 1 98.88 295 ALA A N 1
ATOM 2374 C CA . ALA A 1 295 ? 1.604 -16.094 -8.445 1 98.88 295 ALA A CA 1
ATOM 2375 C C . ALA A 1 295 ? 0.836 -15.852 -9.734 1 98.88 295 ALA A C 1
ATOM 2377 O O . ALA A 1 295 ? 1.337 -16.141 -10.828 1 98.88 295 ALA A O 1
ATOM 2378 N N . TRP A 1 296 ? -0.455 -15.523 -9.57 1 98.94 296 TRP A N 1
ATOM 2379 C CA . TRP A 1 296 ? -1.237 -14.984 -10.68 1 98.94 296 TRP A CA 1
ATOM 2380 C C . TRP A 1 296 ? -0.795 -13.57 -11.016 1 98.94 296 TRP A C 1
ATOM 2382 O O . TRP A 1 296 ? -0.813 -12.68 -10.156 1 98.94 296 TRP A O 1
ATOM 2392 N N . ALA A 1 297 ? -0.298 -13.359 -12.258 1 98.75 297 ALA A N 1
ATOM 2393 C CA . ALA A 1 297 ? 0.154 -12.039 -12.703 1 98.75 297 ALA A CA 1
ATOM 2394 C C . ALA A 1 297 ? -1.006 -11.227 -13.258 1 98.75 297 ALA A C 1
ATOM 2396 O O . ALA A 1 297 ? -1.076 -10.977 -14.469 1 98.75 297 ALA A O 1
ATOM 2397 N N . SER A 1 298 ? -1.801 -10.766 -12.438 1 98.31 298 SER A N 1
ATOM 2398 C CA . SER A 1 298 ? -2.967 -9.945 -12.75 1 98.31 298 SER A CA 1
ATOM 2399 C C . SER A 1 298 ? -3.541 -9.289 -11.5 1 98.31 298 SER A C 1
ATOM 2401 O O . SER A 1 298 ? -2.924 -9.328 -10.438 1 98.31 298 SER A O 1
ATOM 2403 N N . ASN A 1 299 ? -4.637 -8.555 -11.672 1 98.25 299 ASN A N 1
ATOM 2404 C CA . ASN A 1 299 ? -5.332 -7.844 -10.602 1 98.25 299 ASN A CA 1
ATOM 2405 C C . ASN A 1 299 ? -6.844 -7.871 -10.805 1 98.25 299 ASN A C 1
ATOM 2407 O O . ASN A 1 299 ? -7.332 -7.598 -11.898 1 98.25 299 ASN A O 1
ATOM 2411 N N . TRP A 1 300 ? -7.574 -8.172 -9.805 1 97.75 300 TRP A N 1
ATOM 2412 C CA . TRP A 1 300 ? -9.016 -8.391 -9.906 1 97.75 300 TRP A CA 1
ATOM 2413 C C . TRP A 1 300 ? -9.734 -7.109 -10.32 1 97.75 300 TRP A C 1
ATOM 2415 O O . TRP A 1 300 ? -10.867 -7.152 -10.797 1 97.75 300 TRP A O 1
ATOM 2425 N N . GLN A 1 301 ? -9.102 -5.969 -10.156 1 97.12 301 GLN A N 1
ATOM 2426 C CA . GLN A 1 301 ? -9.758 -4.711 -10.5 1 97.12 301 GLN A CA 1
ATOM 2427 C C . GLN A 1 301 ? -10 -4.602 -12 1 97.12 301 GLN A C 1
ATOM 2429 O O . GLN A 1 301 ? -10.93 -3.928 -12.438 1 97.12 301 GLN A O 1
ATOM 2434 N N . TYR A 1 302 ? -9.156 -5.32 -12.789 1 95.88 302 TYR A N 1
ATOM 2435 C CA . TYR A 1 302 ? -9.328 -5.129 -14.227 1 95.88 302 TYR A CA 1
ATOM 2436 C C . TYR A 1 302 ? -9.055 -6.422 -14.984 1 95.88 302 TYR A C 1
ATOM 2438 O O . TYR A 1 302 ? -9.008 -6.43 -16.219 1 95.88 302 TYR A O 1
ATOM 2446 N N . ALA A 1 303 ? -8.891 -7.516 -14.312 1 95.88 303 ALA A N 1
ATOM 2447 C CA . ALA A 1 303 ? -8.516 -8.781 -14.938 1 95.88 303 ALA A CA 1
ATOM 2448 C C . ALA A 1 303 ? -9.531 -9.188 -16.016 1 95.88 303 ALA A C 1
ATOM 2450 O O . ALA A 1 303 ? -9.148 -9.695 -17.062 1 95.88 303 ALA A O 1
ATOM 2451 N N . ASN A 1 304 ? -10.758 -8.938 -15.781 1 94.25 304 ASN A N 1
ATOM 2452 C CA . ASN A 1 304 ? -11.812 -9.352 -16.703 1 94.25 304 ASN A CA 1
ATOM 2453 C C . ASN A 1 304 ? -11.852 -8.469 -17.938 1 94.25 304 ASN A C 1
ATOM 2455 O O . ASN A 1 304 ? -12.516 -8.797 -18.922 1 94.25 304 ASN A O 1
ATOM 2459 N N . LEU A 1 305 ? -11.109 -7.391 -17.906 1 93.25 305 LEU A N 1
ATOM 2460 C CA . LEU A 1 305 ? -11.18 -6.418 -18.984 1 93.25 305 LEU A CA 1
ATOM 2461 C C . LEU A 1 305 ? -9.867 -6.379 -19.766 1 93.25 305 LEU A C 1
ATOM 2463 O O . LEU A 1 305 ? -9.734 -5.633 -20.734 1 93.25 305 LEU A O 1
ATOM 2467 N N . ALA A 1 306 ? -8.867 -7.199 -19.312 1 94.12 306 ALA A N 1
ATOM 2468 C CA . ALA A 1 306 ? -7.582 -7.199 -20 1 94.12 306 ALA A CA 1
ATOM 2469 C C . ALA A 1 306 ? -7.762 -7.477 -21.484 1 94.12 306 ALA A C 1
ATOM 2471 O O . ALA A 1 306 ? -8.547 -8.344 -21.875 1 94.12 306 ALA A O 1
ATOM 2472 N N . PRO A 1 307 ? -7.047 -6.703 -22.344 1 93.88 307 PRO A N 1
ATOM 2473 C CA . PRO A 1 307 ? -7.309 -6.797 -23.781 1 93.88 307 PRO A CA 1
ATOM 2474 C C . PRO A 1 307 ? -6.566 -7.961 -24.438 1 93.88 307 PRO A C 1
ATOM 2476 O O . PRO A 1 307 ? -5.688 -7.742 -25.266 1 93.88 307 PRO A O 1
ATOM 2479 N N . THR A 1 308 ? -6.969 -9.109 -24.094 1 91.88 308 THR A N 1
ATOM 2480 C CA . THR A 1 308 ? -6.621 -10.367 -24.75 1 91.88 308 THR A CA 1
ATOM 2481 C C . THR A 1 308 ? -7.867 -11.055 -25.297 1 91.88 308 THR A C 1
ATOM 2483 O O . THR A 1 308 ? -8.992 -10.688 -24.953 1 91.88 308 THR A O 1
ATOM 2486 N N . LYS A 1 309 ? -7.719 -11.938 -26.281 1 89.38 309 LYS A N 1
ATOM 2487 C CA . LYS A 1 309 ? -8.898 -12.469 -26.953 1 89.38 309 LYS A CA 1
ATOM 2488 C C . LYS A 1 309 ? -9.125 -13.938 -26.594 1 89.38 309 LYS A C 1
ATOM 2490 O O . LYS A 1 309 ? -10.109 -14.281 -25.953 1 89.38 309 LYS A O 1
ATOM 2495 N N . GLU A 1 310 ? -8.211 -14.812 -26.922 1 92.5 310 GLU A N 1
ATOM 2496 C CA . GLU A 1 310 ? -8.406 -16.25 -26.781 1 92.5 310 GLU A CA 1
ATOM 2497 C C . GLU A 1 310 ? -7.98 -16.75 -25.406 1 92.5 310 GLU A C 1
ATOM 2499 O O . GLU A 1 310 ? -8.383 -17.828 -24.984 1 92.5 310 GLU A O 1
ATOM 2504 N N . TRP A 1 311 ? -7.168 -16.047 -24.812 1 95.5 311 TRP A N 1
ATOM 2505 C CA . TRP A 1 311 ? -6.621 -16.375 -23.5 1 95.5 311 TRP A CA 1
ATOM 2506 C C . TRP A 1 311 ? -6.602 -15.148 -22.594 1 95.5 311 TRP A C 1
ATOM 2508 O O . TRP A 1 311 ? -6.551 -14.008 -23.078 1 95.5 311 TRP A O 1
ATOM 2518 N N . ARG A 1 312 ? -6.688 -15.414 -21.281 1 97 312 ARG A N 1
ATOM 2519 C CA . ARG A 1 312 ? -6.613 -14.258 -20.406 1 97 312 ARG A CA 1
ATOM 2520 C C . ARG A 1 312 ? -5.816 -14.57 -19.141 1 97 312 ARG A C 1
ATOM 2522 O O . ARG A 1 312 ? -6.098 -15.555 -18.453 1 97 312 ARG A O 1
ATOM 2529 N N . SER A 1 313 ? -4.887 -13.664 -18.875 1 96.44 313 SER A N 1
ATOM 2530 C CA . SER A 1 313 ? -4.012 -13.609 -17.719 1 96.44 313 SER A CA 1
ATOM 2531 C C . SER A 1 313 ? -2.832 -14.562 -17.859 1 96.44 313 SER A C 1
ATOM 2533 O O . SER A 1 313 ? -2.691 -15.227 -18.891 1 96.44 313 SER A O 1
ATOM 2535 N N . SER A 1 314 ? -1.909 -14.438 -16.969 1 98.06 314 SER A N 1
ATOM 2536 C CA . SER A 1 314 ? -0.707 -15.266 -16.906 1 98.06 314 SER A CA 1
ATOM 2537 C C . SER A 1 314 ? -0.271 -15.508 -15.469 1 98.06 314 SER A C 1
ATOM 2539 O O . SER A 1 314 ? -0.736 -14.828 -14.555 1 98.06 314 SER A O 1
ATOM 2541 N N . MET A 1 315 ? 0.5 -16.547 -15.305 1 98.88 315 MET A N 1
ATOM 2542 C CA . MET A 1 315 ? 1.271 -16.672 -14.078 1 98.88 315 MET A CA 1
ATOM 2543 C C . MET A 1 315 ? 2.494 -15.75 -14.109 1 98.88 315 MET A C 1
ATOM 2545 O O . MET A 1 315 ? 2.873 -15.258 -15.164 1 98.88 315 MET A O 1
ATOM 2549 N N . THR A 1 316 ? 3.053 -15.5 -12.961 1 98.88 316 THR A N 1
ATOM 2550 C CA . THR A 1 316 ? 4.406 -14.961 -12.914 1 98.88 316 THR A CA 1
ATOM 2551 C C . THR A 1 316 ? 5.418 -16 -13.391 1 98.88 316 THR A C 1
ATOM 2553 O O . THR A 1 316 ? 5.086 -17.172 -13.539 1 98.88 316 THR A O 1
ATOM 2556 N N . LEU A 1 317 ? 6.68 -15.508 -13.633 1 98.62 317 LEU A N 1
ATOM 2557 C CA . LEU A 1 317 ? 7.766 -16.484 -13.688 1 98.62 317 LEU A CA 1
ATOM 2558 C C . LEU A 1 317 ? 7.871 -17.25 -12.375 1 98.62 317 LEU A C 1
ATOM 2560 O O . LEU A 1 317 ? 7.555 -16.719 -11.305 1 98.62 317 LEU A O 1
ATOM 2564 N N . ALA A 1 318 ? 8.266 -18.547 -12.531 1 98.56 318 ALA A N 1
ATOM 2565 C CA . ALA A 1 318 ? 8.586 -19.266 -11.297 1 98.56 318 ALA A CA 1
ATOM 2566 C C . ALA A 1 318 ? 9.727 -18.594 -10.547 1 98.56 318 ALA A C 1
ATOM 2568 O O . ALA A 1 318 ? 10.695 -18.125 -11.164 1 98.56 318 ALA A O 1
ATOM 2569 N N . ARG A 1 319 ? 9.547 -18.531 -9.266 1 98.56 319 ARG A N 1
ATOM 2570 C CA . ARG A 1 319 ? 10.555 -17.891 -8.422 1 98.56 319 ARG A CA 1
ATOM 2571 C C . ARG A 1 319 ? 11.055 -18.844 -7.34 1 98.56 319 ARG A C 1
ATOM 2573 O O . ARG A 1 319 ? 10.289 -19.656 -6.824 1 98.56 319 ARG A O 1
ATOM 2580 N N . GLN A 1 320 ? 12.312 -18.734 -7.035 1 98.12 320 GLN A N 1
ATOM 2581 C CA . GLN A 1 320 ? 12.898 -19.375 -5.859 1 98.12 320 GLN A CA 1
ATOM 2582 C C . GLN A 1 320 ? 12.922 -18.422 -4.672 1 98.12 320 GLN A C 1
ATOM 2584 O O . GLN A 1 320 ? 13.273 -17.25 -4.816 1 98.12 320 GLN A O 1
ATOM 2589 N N . MET A 1 321 ? 12.555 -18.953 -3.502 1 98.06 321 MET A N 1
ATOM 2590 C CA . MET A 1 321 ? 12.484 -18.125 -2.305 1 98.06 321 MET A CA 1
ATOM 2591 C C . MET A 1 321 ? 13.562 -18.516 -1.303 1 98.06 321 MET A C 1
ATOM 2593 O O . MET A 1 321 ? 13.781 -19.688 -1.042 1 98.06 321 MET A O 1
ATOM 2597 N N . THR A 1 322 ? 14.203 -17.562 -0.733 1 98.25 322 THR A N 1
ATOM 2598 C CA . THR A 1 322 ? 15.086 -17.688 0.427 1 98.25 322 THR A CA 1
ATOM 2599 C C . THR A 1 322 ? 14.867 -16.531 1.392 1 98.25 322 THR A C 1
ATOM 2601 O O . THR A 1 322 ? 14.117 -15.602 1.097 1 98.25 322 THR A O 1
ATOM 2604 N N . LEU A 1 323 ? 15.391 -16.656 2.588 1 98.19 323 LEU A N 1
ATOM 2605 C CA . LEU A 1 323 ? 15.438 -15.547 3.537 1 98.19 323 LEU A CA 1
ATOM 2606 C C . LEU A 1 323 ? 16.859 -15.031 3.697 1 98.19 323 LEU A C 1
ATOM 2608 O O . LEU A 1 323 ? 17.828 -15.805 3.607 1 98.19 323 LEU A O 1
ATOM 2612 N N . ALA A 1 324 ? 16.922 -13.781 3.893 1 97.06 324 ALA A N 1
ATOM 2613 C CA . ALA A 1 324 ? 18.219 -13.195 4.199 1 97.06 324 ALA A CA 1
ATOM 2614 C C . ALA A 1 324 ? 18.078 -11.945 5.066 1 97.06 324 ALA A C 1
ATOM 2616 O O . ALA A 1 324 ? 17.141 -11.172 4.898 1 97.06 324 ALA A O 1
ATOM 2617 N N . SER A 1 325 ? 19.016 -11.828 5.992 1 95.5 325 SER A N 1
ATOM 2618 C CA . SER A 1 325 ? 19.078 -10.578 6.742 1 95.5 325 SER A CA 1
ATOM 2619 C C . SER A 1 325 ? 19.609 -9.445 5.875 1 95.5 325 SER A C 1
ATOM 2621 O O . SER A 1 325 ? 20.703 -9.531 5.32 1 95.5 325 SER A O 1
ATOM 2623 N N . ARG A 1 326 ? 18.812 -8.469 5.711 1 95.06 326 ARG A N 1
ATOM 2624 C CA . ARG A 1 326 ? 19.172 -7.32 4.879 1 95.06 326 ARG A CA 1
ATOM 2625 C C . ARG A 1 326 ? 18.891 -6.012 5.605 1 95.06 326 ARG A C 1
ATOM 2627 O O . ARG A 1 326 ? 17.984 -5.945 6.445 1 95.06 326 ARG A O 1
ATOM 2634 N N . ASN A 1 327 ? 19.688 -4.992 5.254 1 96.06 327 ASN A N 1
ATOM 2635 C CA . ASN A 1 327 ? 19.438 -3.666 5.805 1 96.06 327 ASN A CA 1
ATOM 2636 C C . ASN A 1 327 ? 18.141 -3.072 5.258 1 96.06 327 ASN A C 1
ATOM 2638 O O . ASN A 1 327 ? 17.953 -3.014 4.043 1 96.06 327 ASN A O 1
ATOM 2642 N N . MET A 1 328 ? 17.281 -2.695 6.156 1 95.81 328 MET A N 1
ATOM 2643 C CA . MET A 1 328 ? 16.141 -1.874 5.75 1 95.81 328 MET A CA 1
ATOM 2644 C C . MET A 1 328 ? 16.516 -0.397 5.719 1 95.81 328 MET A C 1
ATOM 2646 O O . MET A 1 328 ? 15.938 0.382 4.965 1 95.81 328 MET A O 1
ATOM 2650 N N . ASN A 1 329 ? 17.406 -0.034 6.527 1 97.56 329 ASN A N 1
ATOM 2651 C CA . ASN A 1 329 ? 18.094 1.25 6.648 1 97.56 329 ASN A CA 1
ATOM 2652 C C . ASN A 1 329 ? 19.438 1.105 7.355 1 97.56 329 ASN A C 1
ATOM 2654 O O . ASN A 1 329 ? 19.844 -0.005 7.699 1 97.56 329 ASN A O 1
ATOM 2658 N N . PRO A 1 330 ? 20.203 2.158 7.586 1 96.25 330 PRO A N 1
ATOM 2659 C CA . PRO A 1 330 ? 21.547 2.033 8.141 1 96.25 330 PRO A CA 1
ATOM 2660 C C . PRO A 1 330 ? 21.547 1.484 9.57 1 96.25 330 PRO A C 1
ATOM 2662 O O . PRO A 1 330 ? 22.547 0.931 10.016 1 96.25 330 PRO A O 1
ATOM 2665 N N . GLU A 1 331 ? 20.406 1.524 10.312 1 97.62 331 GLU A N 1
ATOM 2666 C CA . GLU A 1 331 ? 20.438 1.185 11.734 1 97.62 331 GLU A CA 1
ATOM 2667 C C . GLU A 1 331 ? 19.766 -0.159 11.992 1 97.62 331 GLU A C 1
ATOM 2669 O O . GLU A 1 331 ? 19.906 -0.729 13.078 1 97.62 331 GLU A O 1
ATOM 2674 N N . THR A 1 332 ? 19.031 -0.643 10.977 1 97.75 332 THR A N 1
ATOM 2675 C CA . THR A 1 332 ? 18.234 -1.827 11.273 1 97.75 332 THR A CA 1
ATOM 2676 C C . THR A 1 332 ? 18.344 -2.852 10.148 1 97.75 332 THR A C 1
ATOM 2678 O O . THR A 1 332 ? 18.125 -2.529 8.977 1 97.75 332 THR A O 1
ATOM 2681 N N . LYS A 1 333 ? 18.688 -4.055 10.492 1 96 333 LYS A N 1
ATOM 2682 C CA . LYS A 1 333 ? 18.625 -5.219 9.617 1 96 333 LYS A CA 1
ATOM 2683 C C . LYS A 1 333 ? 17.422 -6.086 9.938 1 96 333 LYS A C 1
ATOM 2685 O O . LYS A 1 333 ? 17.078 -6.27 11.109 1 96 333 LYS A O 1
ATOM 2690 N N . VAL A 1 334 ? 16.812 -6.586 8.922 1 94.75 334 VAL A N 1
ATOM 2691 C CA . VAL A 1 334 ? 15.672 -7.469 9.133 1 94.75 334 VAL A CA 1
ATOM 2692 C C . VAL A 1 334 ? 15.805 -8.703 8.25 1 94.75 334 VAL A C 1
ATOM 2694 O O . VAL A 1 334 ? 16.453 -8.664 7.207 1 94.75 334 VAL A O 1
ATOM 2697 N N . LEU A 1 335 ? 15.258 -9.812 8.781 1 96.38 335 LEU A N 1
ATOM 2698 C CA . LEU A 1 335 ? 15.109 -10.984 7.926 1 96.38 335 LEU A CA 1
ATOM 2699 C C . LEU A 1 335 ? 14.023 -10.766 6.875 1 96.38 335 LEU A C 1
ATOM 2701 O O . LEU A 1 335 ? 12.891 -10.422 7.215 1 96.38 335 LEU A O 1
ATOM 2705 N N . SER A 1 336 ? 14.422 -10.93 5.605 1 96.56 336 SER A N 1
ATOM 2706 C CA . SER A 1 336 ? 13.508 -10.617 4.52 1 96.56 336 SER A CA 1
ATOM 2707 C C . SER A 1 336 ? 13.438 -11.758 3.51 1 96.56 336 SER A C 1
ATOM 2709 O O . SER A 1 336 ? 14.375 -12.547 3.393 1 96.56 336 SER A O 1
ATOM 2711 N N . LEU A 1 337 ? 12.336 -11.805 2.846 1 98.38 337 LEU A N 1
ATOM 2712 C CA . LEU A 1 337 ? 12.125 -12.781 1.777 1 98.38 337 LEU A CA 1
ATOM 2713 C C . LEU A 1 337 ? 12.805 -12.328 0.489 1 98.38 337 LEU A C 1
ATOM 2715 O O . LEU A 1 337 ? 12.586 -11.203 0.027 1 98.38 337 LEU A O 1
ATOM 2719 N N . LEU A 1 338 ? 13.664 -13.141 -0.043 1 98.38 338 LEU A N 1
ATOM 2720 C CA . LEU A 1 338 ? 14.25 -12.922 -1.361 1 98.38 338 LEU A CA 1
ATOM 2721 C C . LEU A 1 338 ? 13.539 -13.766 -2.416 1 98.38 338 LEU A C 1
ATOM 2723 O O . LEU A 1 338 ? 13.211 -14.93 -2.17 1 98.38 338 LEU A O 1
ATOM 2727 N N . GLN A 1 339 ? 13.297 -13.172 -3.564 1 98.56 339 GLN A N 1
ATOM 2728 C CA . GLN A 1 339 ? 12.648 -13.844 -4.684 1 98.56 339 GLN A CA 1
ATOM 2729 C C . GLN A 1 339 ? 13.508 -13.773 -5.941 1 98.56 339 GLN A C 1
ATOM 2731 O O . GLN A 1 339 ? 13.797 -12.688 -6.445 1 98.56 339 GLN A O 1
ATOM 2736 N N . LYS A 1 340 ? 13.82 -14.867 -6.465 1 97.69 340 LYS A N 1
ATOM 2737 C CA . LYS A 1 340 ? 14.641 -14.922 -7.672 1 97.69 340 LYS A CA 1
ATOM 2738 C C . LYS A 1 340 ? 13.938 -15.711 -8.773 1 97.69 340 LYS A C 1
ATOM 2740 O O . LYS A 1 340 ? 13.477 -16.828 -8.547 1 97.69 340 LYS A O 1
ATOM 2745 N N . PRO A 1 341 ? 13.898 -15.148 -9.961 1 98 341 PRO A N 1
ATOM 2746 C CA . PRO A 1 341 ? 13.25 -15.898 -11.039 1 98 341 PRO A CA 1
ATOM 2747 C C . PRO A 1 341 ? 14.055 -17.125 -11.484 1 98 341 PRO A C 1
ATOM 2749 O O . PRO A 1 341 ? 15.289 -17.094 -11.43 1 98 341 PRO A O 1
ATOM 2752 N N . ILE A 1 342 ? 13.344 -18.125 -11.945 1 96.94 342 ILE A N 1
ATOM 2753 C CA . ILE A 1 342 ? 13.969 -19.344 -12.469 1 96.94 342 ILE A CA 1
ATOM 2754 C C . ILE A 1 342 ? 13.867 -19.359 -13.992 1 96.94 342 ILE A C 1
ATOM 2756 O O . ILE A 1 342 ? 12.781 -19.203 -14.555 1 96.94 342 ILE A O 1
ATOM 2760 N N . PHE A 1 343 ? 15.008 -19.547 -14.656 1 96 343 PHE A N 1
ATOM 2761 C CA . PHE A 1 343 ? 15.047 -19.781 -16.094 1 96 343 PHE A CA 1
ATOM 2762 C C . PHE A 1 343 ? 15.391 -21.234 -16.406 1 96 343 PHE A C 1
ATOM 2764 O O . PHE A 1 343 ? 16.484 -21.703 -16.062 1 96 343 PHE A O 1
ATOM 2771 N N . GLY A 1 344 ? 14.453 -21.812 -16.984 1 95.12 344 GLY A N 1
ATOM 2772 C CA . GLY A 1 344 ? 14.656 -23.203 -17.344 1 95.12 344 GLY A CA 1
ATOM 2773 C C . GLY A 1 344 ? 15.734 -23.391 -18.391 1 95.12 344 GLY A C 1
ATOM 2774 O O . GLY A 1 344 ? 16.172 -22.438 -19.031 1 95.12 344 GLY A O 1
ATOM 2775 N N . GLU A 1 345 ? 16.094 -24.641 -18.641 1 94.19 345 GLU A N 1
ATOM 2776 C CA . GLU A 1 345 ? 17.125 -25 -19.594 1 94.19 345 GLU A CA 1
ATOM 2777 C C . GLU A 1 345 ? 16.703 -24.656 -21.031 1 94.19 345 GLU A C 1
ATOM 2779 O O . GLU A 1 345 ? 17.547 -24.469 -21.906 1 94.19 345 GLU A O 1
ATOM 2784 N N . SER A 1 346 ? 15.492 -24.547 -21.203 1 95.12 346 SER A N 1
ATOM 2785 C CA . SER A 1 346 ? 14.984 -24.266 -22.547 1 95.12 346 SER A CA 1
ATOM 2786 C C . SER A 1 346 ? 15.172 -22.797 -22.906 1 95.12 346 SER A C 1
ATOM 2788 O O . SER A 1 346 ? 15.047 -22.422 -24.078 1 95.12 346 SER A O 1
ATOM 2790 N N . VAL A 1 347 ? 15.328 -21.953 -21.922 1 96.12 347 VAL A N 1
ATOM 2791 C CA . VAL A 1 347 ? 15.469 -20.531 -22.172 1 96.12 347 VAL A CA 1
ATOM 2792 C C . VAL A 1 347 ? 16.891 -20.219 -22.625 1 96.12 347 VAL A C 1
ATOM 2794 O O . VAL A 1 347 ? 17.859 -20.484 -21.891 1 96.12 347 VAL A O 1
ATOM 2797 N N . VAL A 1 348 ? 17 -19.641 -23.828 1 94.19 348 VAL A N 1
ATOM 2798 C CA . VAL A 1 348 ? 18.312 -19.297 -24.328 1 94.19 348 VAL A CA 1
ATOM 2799 C C . VAL A 1 348 ? 18.328 -17.844 -24.828 1 94.19 348 VAL A C 1
ATOM 2801 O O . VAL A 1 348 ? 17.266 -17.281 -25.109 1 94.19 348 VAL A O 1
ATOM 2804 N N . ALA A 1 349 ? 19.5 -17.312 -24.922 1 92 349 ALA A N 1
ATOM 2805 C CA . ALA A 1 349 ? 19.656 -15.969 -25.469 1 92 349 ALA A CA 1
ATOM 2806 C C . ALA A 1 349 ? 19.703 -16 -27 1 92 349 ALA A C 1
ATOM 2808 O O . ALA A 1 349 ? 20.5 -16.75 -27.578 1 92 349 ALA A O 1
ATOM 2809 N N . ALA A 1 350 ? 18.797 -15.281 -27.562 1 87.56 350 ALA A N 1
ATOM 2810 C CA . ALA A 1 350 ? 18.875 -15.109 -29.016 1 87.56 350 ALA A CA 1
ATOM 2811 C C . ALA A 1 350 ? 19.859 -14.008 -29.391 1 87.56 350 ALA A C 1
ATOM 2813 O O . ALA A 1 350 ? 20.484 -14.062 -30.453 1 87.56 350 ALA A O 1
ATOM 2814 N N . ASN A 1 351 ? 19.906 -13.023 -28.656 1 87.06 351 ASN A N 1
ATOM 2815 C CA . ASN A 1 351 ? 20.812 -11.891 -28.734 1 87.06 351 ASN A CA 1
ATOM 2816 C C . ASN A 1 351 ? 21.281 -11.438 -27.359 1 87.06 351 ASN A C 1
ATOM 2818 O O . ASN A 1 351 ? 20.547 -11.578 -26.375 1 87.06 351 ASN A O 1
ATOM 2822 N N . LYS A 1 352 ? 22.484 -11.047 -27.344 1 89.69 352 LYS A N 1
ATOM 2823 C CA . LYS A 1 352 ? 23.062 -10.594 -26.078 1 89.69 352 LYS A CA 1
ATOM 2824 C C . LYS A 1 352 ? 24.016 -9.422 -26.297 1 89.69 352 LYS A C 1
ATOM 2826 O O . LYS A 1 352 ? 24.844 -9.445 -27.219 1 89.69 352 LYS A O 1
ATOM 2831 N N . ILE A 1 353 ? 23.797 -8.383 -25.531 1 89.44 353 ILE A N 1
ATOM 2832 C CA . ILE A 1 353 ? 24.719 -7.262 -25.5 1 89.44 353 ILE A CA 1
ATOM 2833 C C . ILE A 1 353 ? 25.141 -6.973 -24.062 1 89.44 353 ILE A C 1
ATOM 2835 O O . ILE A 1 353 ? 24.297 -6.883 -23.172 1 89.44 353 ILE A O 1
ATOM 2839 N N . SER A 1 354 ? 26.406 -6.957 -23.844 1 90.75 354 SER A N 1
ATOM 2840 C CA . SER A 1 354 ? 26.953 -6.629 -22.531 1 90.75 354 SER A CA 1
ATOM 2841 C C . SER A 1 354 ? 27.875 -5.422 -22.609 1 90.75 354 SER A C 1
ATOM 2843 O O . SER A 1 354 ? 28.656 -5.277 -23.562 1 90.75 354 SER A O 1
ATOM 2845 N N . LYS A 1 355 ? 27.672 -4.535 -21.75 1 87.19 355 LYS A N 1
ATOM 2846 C CA . LYS A 1 355 ? 28.562 -3.377 -21.641 1 87.19 355 LYS A CA 1
ATOM 2847 C C . LYS A 1 355 ? 28.922 -3.111 -20.172 1 87.19 355 LYS A C 1
ATOM 2849 O O . LYS A 1 355 ? 28.141 -3.379 -19.281 1 87.19 355 LYS A O 1
ATOM 2854 N N . ARG A 1 356 ? 30.172 -2.617 -20.016 1 87.75 356 ARG A N 1
ATOM 2855 C CA . ARG A 1 356 ? 30.672 -2.307 -18.672 1 87.75 356 ARG A CA 1
ATOM 2856 C C . ARG A 1 356 ? 31.125 -0.856 -18.594 1 87.75 356 ARG A C 1
ATOM 2858 O O . ARG A 1 356 ? 31.469 -0.242 -19.609 1 87.75 356 ARG A O 1
ATOM 2865 N N . ASN A 1 357 ? 31.078 -0.42 -17.406 1 85.19 357 ASN A N 1
ATOM 2866 C CA . ASN A 1 357 ? 31.672 0.856 -17.016 1 85.19 357 ASN A CA 1
ATOM 2867 C C . ASN A 1 357 ? 31.172 1.994 -17.906 1 85.19 357 ASN A C 1
ATOM 2869 O O . ASN A 1 357 ? 31.969 2.709 -18.516 1 85.19 357 ASN A O 1
ATOM 2873 N N . ILE A 1 358 ? 29.891 2.062 -17.969 1 79.25 358 ILE A N 1
ATOM 2874 C CA . ILE A 1 358 ? 29.266 3.16 -18.703 1 79.25 358 ILE A CA 1
ATOM 2875 C C . ILE A 1 358 ? 28.984 4.324 -17.75 1 79.25 358 ILE A C 1
ATOM 2877 O O . ILE A 1 358 ? 28.422 4.129 -16.672 1 79.25 358 ILE A O 1
ATOM 2881 N N . THR A 1 359 ? 29.656 5.516 -18 1 68 359 THR A N 1
ATOM 2882 C CA . THR A 1 359 ? 29.438 6.688 -17.156 1 68 359 THR A CA 1
ATOM 2883 C C . THR A 1 359 ? 28.656 7.758 -17.906 1 68 359 THR A C 1
ATOM 2885 O O . THR A 1 359 ? 28.828 7.934 -19.125 1 68 359 THR A O 1
ATOM 2888 N N . GLY A 1 360 ? 28 8.469 -17.188 1 59.56 360 GLY A N 1
ATOM 2889 C CA . GLY A 1 360 ? 27.359 9.695 -17.609 1 59.56 360 GLY A CA 1
ATOM 2890 C C . GLY A 1 360 ? 26.516 9.516 -18.859 1 59.56 360 GLY A C 1
ATOM 2891 O O . GLY A 1 360 ? 25.891 8.477 -19.047 1 59.56 360 GLY A O 1
ATOM 2892 N N . GLN A 1 361 ? 26.359 10.641 -19.578 1 59.06 361 GLN A N 1
ATOM 2893 C CA . GLN A 1 361 ? 25.609 10.766 -20.812 1 59.06 361 GLN A CA 1
ATOM 2894 C C . GLN A 1 361 ? 26.312 10.031 -21.953 1 59.06 361 GLN A C 1
ATOM 2896 O O . GLN A 1 361 ? 26.172 10.422 -23.125 1 59.06 361 GLN A O 1
ATOM 2901 N N . ASP A 1 362 ? 27.125 9.148 -21.547 1 56.25 362 ASP A N 1
ATOM 2902 C CA . ASP A 1 362 ? 27.797 8.484 -22.656 1 56.25 362 ASP A CA 1
ATOM 2903 C C . ASP A 1 362 ? 26.797 7.875 -23.625 1 56.25 362 ASP A C 1
ATOM 2905 O O . ASP A 1 362 ? 25.766 7.344 -23.219 1 56.25 362 ASP A O 1
ATOM 2909 N N . GLU A 1 363 ? 26.766 8.406 -24.734 1 52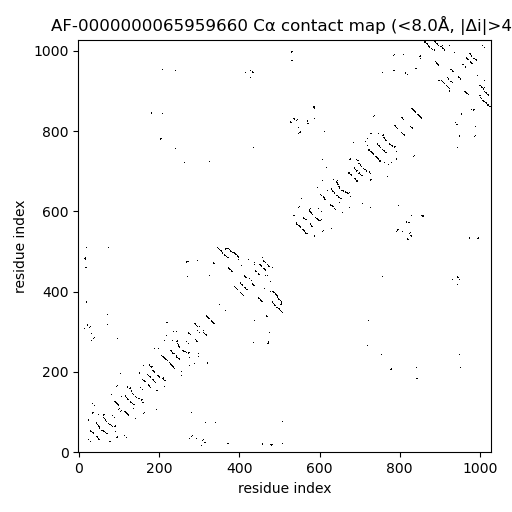.34 363 GLU A N 1
ATOM 2910 C CA . GLU A 1 363 ? 25.891 8.172 -25.875 1 52.34 363 GLU A CA 1
ATOM 2911 C C . GLU A 1 363 ? 25.734 6.68 -26.172 1 52.34 363 GLU A C 1
ATOM 2913 O O . GLU A 1 363 ? 24.969 6.285 -27.047 1 52.34 363 GLU A O 1
ATOM 2918 N N . GLN A 1 364 ? 26.562 5.859 -25.5 1 56.5 364 GLN A N 1
ATOM 2919 C CA . GLN A 1 364 ? 26.359 4.523 -26.047 1 56.5 364 GLN A CA 1
ATOM 2920 C C . GLN A 1 364 ? 25.25 3.779 -25.297 1 56.5 364 GLN A C 1
ATOM 2922 O O . GLN A 1 364 ? 25.547 2.949 -24.422 1 56.5 364 GLN A O 1
ATOM 2927 N N . ALA A 1 365 ? 24.094 4.266 -25.5 1 62.44 365 ALA A N 1
ATOM 2928 C CA . ALA A 1 365 ? 22.906 3.564 -25.016 1 62.44 365 ALA A CA 1
ATOM 2929 C C . ALA A 1 365 ? 22.859 2.133 -25.547 1 62.44 365 ALA A C 1
ATOM 2931 O O . ALA A 1 365 ? 23.203 1.882 -26.703 1 62.44 365 ALA A O 1
ATOM 2932 N N . VAL A 1 366 ? 22.953 1.166 -24.5 1 78 366 VAL A N 1
ATOM 2933 C CA . VAL A 1 366 ? 22.688 -0.207 -24.906 1 78 366 VAL A CA 1
ATOM 2934 C C . VAL A 1 366 ? 21.281 -0.297 -25.5 1 78 366 VAL A C 1
ATOM 2936 O O . VAL A 1 366 ? 20.297 0.068 -24.844 1 78 366 VAL A O 1
ATOM 2939 N N . LYS A 1 367 ? 21.25 -0.504 -26.828 1 79 367 LYS A N 1
ATOM 2940 C CA . LYS A 1 367 ? 19.969 -0.7 -27.484 1 79 367 LYS A CA 1
ATOM 2941 C C . LYS A 1 367 ? 19.938 -2.012 -28.266 1 79 367 LYS A C 1
ATOM 2943 O O . LYS A 1 367 ? 20.891 -2.338 -28.969 1 79 367 LYS A O 1
ATOM 2948 N N . ILE A 1 368 ? 18.938 -2.771 -27.938 1 79.12 368 ILE A N 1
ATOM 2949 C CA . ILE A 1 368 ? 18.734 -3.99 -28.719 1 79.12 368 ILE A CA 1
ATOM 2950 C C . ILE A 1 368 ? 17.375 -3.92 -29.422 1 79.12 368 ILE A C 1
ATOM 2952 O O . ILE A 1 368 ? 16.406 -3.412 -28.875 1 79.12 368 ILE A O 1
ATOM 2956 N N . HIS A 1 369 ? 17.375 -4.234 -30.672 1 78.56 369 HIS A N 1
ATOM 2957 C CA . HIS A 1 369 ? 16.141 -4.367 -31.422 1 78.56 369 HIS A CA 1
ATOM 2958 C C . HIS A 1 369 ? 15.695 -5.828 -31.5 1 78.56 369 HIS A C 1
ATOM 2960 O O . HIS A 1 369 ? 16.531 -6.73 -31.609 1 78.56 369 HIS A O 1
ATOM 2966 N N . LYS A 1 370 ? 14.359 -5.945 -31.438 1 71.44 370 LYS A N 1
ATOM 2967 C CA . LYS A 1 370 ? 13.844 -7.309 -31.438 1 71.44 370 LYS A CA 1
ATOM 2968 C C . LYS A 1 370 ? 14.031 -7.969 -32.812 1 71.44 370 LYS A C 1
ATOM 2970 O O . LYS A 1 370 ? 13.836 -7.328 -33.844 1 71.44 370 LYS A O 1
ATOM 2975 N N . ASN A 1 371 ? 14.469 -9.109 -32.812 1 66.56 371 ASN A N 1
ATOM 2976 C CA . ASN A 1 371 ? 14.508 -9.938 -34 1 66.56 371 ASN A CA 1
ATOM 2977 C C . ASN A 1 371 ? 13.484 -11.07 -33.938 1 66.56 371 ASN A C 1
ATOM 2979 O O . ASN A 1 371 ? 12.836 -11.375 -34.938 1 66.56 371 ASN A O 1
ATOM 2983 N N . SER A 1 372 ? 13.203 -11.672 -32.844 1 70.25 372 SER A N 1
ATOM 2984 C CA . SER A 1 372 ? 12.508 -12.961 -32.812 1 70.25 372 SER A CA 1
ATOM 2985 C C . SER A 1 372 ? 11.312 -12.93 -31.875 1 70.25 372 SER A C 1
ATOM 2987 O O . SER A 1 372 ? 10.18 -13.188 -32.312 1 70.25 372 SER A O 1
ATOM 2989 N N . THR A 1 373 ? 11.391 -12.711 -30.641 1 81 373 THR A N 1
ATOM 2990 C CA . THR A 1 373 ? 10.359 -13.055 -29.672 1 81 373 THR A CA 1
ATOM 2991 C C . THR A 1 373 ? 9.789 -11.797 -29.016 1 81 373 THR A C 1
ATOM 2993 O O . THR A 1 373 ? 8.633 -11.781 -28.594 1 81 373 THR A O 1
ATOM 2996 N N . GLY A 1 374 ? 10.547 -10.773 -29 1 84.44 374 GLY A N 1
ATOM 2997 C CA . GLY A 1 374 ? 10.133 -9.594 -28.266 1 84.44 374 GLY A CA 1
ATOM 2998 C C . GLY A 1 374 ? 10.172 -9.773 -26.75 1 84.44 374 GLY A C 1
ATOM 2999 O O . GLY A 1 374 ? 9.586 -8.992 -26.016 1 84.44 374 GLY A O 1
ATOM 3000 N N . THR A 1 375 ? 10.773 -10.922 -26.312 1 93 375 THR A N 1
ATOM 3001 C CA . THR A 1 375 ? 11.039 -11.203 -24.906 1 93 375 THR A CA 1
ATOM 3002 C C . THR A 1 375 ? 12.469 -10.812 -24.531 1 93 375 THR A C 1
ATOM 3004 O O . THR A 1 375 ? 13.422 -11.195 -25.219 1 93 375 THR A O 1
ATOM 3007 N N . PHE A 1 376 ? 12.602 -9.977 -23.469 1 95.69 376 PHE A N 1
ATOM 3008 C CA . PHE A 1 376 ? 13.914 -9.445 -23.109 1 95.69 376 PHE A CA 1
ATOM 3009 C C . PHE A 1 376 ? 14.203 -9.656 -21.641 1 95.69 376 PHE A C 1
ATOM 3011 O O . PHE A 1 376 ? 13.281 -9.742 -20.828 1 95.69 376 PHE A O 1
ATOM 3018 N N . SER A 1 377 ? 15.461 -9.805 -21.297 1 96.5 377 SER A N 1
ATOM 3019 C CA . SER A 1 377 ? 15.938 -9.609 -19.938 1 96.5 377 SER A CA 1
ATOM 3020 C C . SER A 1 377 ? 17.016 -8.539 -19.859 1 96.5 377 SER A C 1
ATOM 3022 O O . SER A 1 377 ? 17.672 -8.25 -20.875 1 96.5 377 SER A O 1
ATOM 3024 N N . PHE A 1 378 ? 17.125 -7.879 -18.797 1 96.94 378 PHE A N 1
ATOM 3025 C CA . PHE A 1 378 ? 18.188 -6.918 -18.547 1 96.94 378 PHE A CA 1
ATOM 3026 C C . PHE A 1 378 ? 18.75 -7.086 -17.141 1 96.94 378 PHE A C 1
ATOM 3028 O O . PHE A 1 378 ? 18.031 -7.48 -16.219 1 96.94 378 PHE A O 1
ATOM 3035 N N . ASP A 1 379 ? 19.969 -6.898 -17 1 97.19 379 ASP A N 1
ATOM 3036 C CA . ASP A 1 379 ? 20.719 -6.973 -15.75 1 97.19 379 ASP A CA 1
ATOM 3037 C C . ASP A 1 379 ? 21.688 -5.801 -15.625 1 97.19 379 ASP A C 1
ATOM 3039 O O . ASP A 1 379 ? 22.641 -5.68 -16.406 1 97.19 379 ASP A O 1
ATOM 3043 N N . ILE A 1 380 ? 21.438 -4.98 -14.664 1 96.94 380 ILE A N 1
ATOM 3044 C CA . ILE A 1 380 ? 22.234 -3.771 -14.516 1 96.94 380 ILE A CA 1
ATOM 3045 C C . ILE A 1 380 ? 22.75 -3.662 -13.086 1 96.94 380 ILE A C 1
ATOM 3047 O O . ILE A 1 380 ? 21.984 -3.77 -12.133 1 96.94 380 ILE A O 1
ATOM 3051 N N . THR A 1 381 ? 24 -3.543 -12.867 1 97.5 381 THR A N 1
ATOM 3052 C CA . THR A 1 381 ? 24.641 -3.152 -11.617 1 97.5 381 THR A CA 1
ATOM 3053 C C . THR A 1 381 ? 25.219 -1.743 -11.727 1 97.5 381 THR A C 1
ATOM 3055 O O . THR A 1 381 ? 25.969 -1.44 -12.664 1 97.5 381 THR A O 1
ATOM 3058 N N . PHE A 1 382 ? 24.875 -0.908 -10.852 1 96.88 382 PHE A N 1
ATOM 3059 C CA . PHE A 1 382 ? 25.328 0.476 -10.977 1 96.88 382 PHE A CA 1
ATOM 3060 C C . PHE A 1 382 ? 25.594 1.088 -9.609 1 96.88 382 PHE A C 1
ATOM 3062 O O . PHE A 1 382 ? 25.062 0.622 -8.602 1 96.88 382 PHE A O 1
ATOM 3069 N N . SER A 1 383 ? 26.453 2.064 -9.562 1 96.62 383 SER A N 1
ATOM 3070 C CA . SER A 1 383 ? 26.734 2.844 -8.359 1 96.62 383 SER A CA 1
ATOM 3071 C C . SER A 1 383 ? 26.156 4.258 -8.477 1 96.62 383 SER A C 1
ATOM 3073 O O . SER A 1 383 ? 25.891 4.734 -9.578 1 96.62 383 SER A O 1
ATOM 3075 N N . VAL A 1 384 ? 25.938 4.863 -7.367 1 96.25 384 VAL A N 1
ATOM 3076 C CA . VAL A 1 384 ? 25.391 6.219 -7.32 1 96.25 384 VAL A CA 1
ATOM 3077 C C . VAL A 1 384 ? 26.344 7.125 -6.539 1 96.25 384 VAL A C 1
ATOM 3079 O O . VAL A 1 384 ? 26.672 6.848 -5.379 1 96.25 384 VAL A O 1
ATOM 3082 N N . ASP A 1 385 ? 26.812 8.188 -7.168 1 94.44 385 ASP A N 1
ATOM 3083 C CA . ASP A 1 385 ? 27.672 9.188 -6.535 1 94.44 385 ASP A CA 1
ATOM 3084 C C . ASP A 1 385 ? 26.875 10.43 -6.152 1 94.44 385 ASP A C 1
ATOM 3086 O O . ASP A 1 385 ? 26.688 11.328 -6.977 1 94.44 385 ASP A O 1
ATOM 3090 N N . SER A 1 386 ? 26.547 10.539 -4.938 1 89.94 386 SER A N 1
ATOM 3091 C CA . SER A 1 386 ? 25.672 11.609 -4.461 1 89.94 386 SER A CA 1
ATOM 3092 C C . SER A 1 386 ? 26.375 12.961 -4.523 1 89.94 386 SER A C 1
ATOM 3094 O O . SER A 1 386 ? 25.734 14.008 -4.371 1 89.94 386 SER A O 1
ATOM 3096 N N . SER A 1 387 ? 27.656 12.977 -4.707 1 91.31 387 SER A N 1
ATOM 3097 C CA . SER A 1 387 ? 28.391 14.234 -4.809 1 91.31 387 SER A CA 1
ATOM 3098 C C . SER A 1 387 ? 28.219 14.867 -6.184 1 91.31 387 SER A C 1
ATOM 3100 O O . SER A 1 387 ? 28.562 16.031 -6.379 1 91.31 387 SER A O 1
ATOM 3102 N N . LYS A 1 388 ? 27.688 14.078 -7.105 1 90.56 388 LYS A N 1
ATOM 3103 C CA . LYS A 1 388 ? 27.469 14.57 -8.461 1 90.56 388 LYS A CA 1
ATOM 3104 C C . LYS A 1 388 ? 26.031 15.039 -8.664 1 90.56 388 LYS A C 1
ATOM 3106 O O . LYS A 1 388 ? 25.203 14.891 -7.766 1 90.56 388 LYS A O 1
ATOM 3111 N N . ASN A 1 389 ? 25.828 15.648 -9.805 1 86.19 389 ASN A N 1
ATOM 3112 C CA . ASN A 1 389 ? 24.484 16.109 -10.133 1 86.19 389 ASN A CA 1
ATOM 3113 C C . ASN A 1 389 ? 23.5 14.938 -10.219 1 86.19 389 ASN A C 1
ATOM 3115 O O . ASN A 1 389 ? 23.672 14.039 -11.039 1 86.19 389 ASN A O 1
ATOM 3119 N N . GLN A 1 390 ? 22.453 15.031 -9.477 1 87.19 390 GLN A N 1
ATOM 3120 C CA . GLN A 1 390 ? 21.531 13.914 -9.344 1 87.19 390 GLN A CA 1
ATOM 3121 C C . GLN A 1 390 ? 20.375 14.039 -10.32 1 87.19 390 GLN A C 1
ATOM 3123 O O . GLN A 1 390 ? 19.531 13.141 -10.43 1 87.19 390 GLN A O 1
ATOM 3128 N N . THR A 1 391 ? 20.375 15.047 -11.047 1 86.62 391 THR A N 1
ATOM 3129 C CA . THR A 1 391 ? 19.281 15.234 -12.008 1 86.62 391 THR A CA 1
ATOM 3130 C C . THR A 1 391 ? 19.344 14.172 -13.102 1 86.62 391 THR A C 1
ATOM 3132 O O . THR A 1 391 ? 20.422 13.82 -13.578 1 86.62 391 THR A O 1
ATOM 3135 N N . GLY A 1 392 ? 18.141 13.617 -13.438 1 88.5 392 GLY A N 1
ATOM 3136 C CA . GLY A 1 392 ? 18.047 12.547 -14.414 1 88.5 392 GLY A CA 1
ATOM 3137 C C . GLY A 1 392 ? 17.797 11.188 -13.789 1 88.5 392 GLY A C 1
ATOM 3138 O O . GLY A 1 392 ? 17.5 11.094 -12.594 1 88.5 392 GLY A O 1
ATOM 3139 N N . GLN A 1 393 ? 17.828 10.148 -14.711 1 92.88 393 GLN A N 1
ATOM 3140 C CA . GLN A 1 393 ? 17.469 8.805 -14.273 1 92.88 393 GLN A CA 1
ATOM 3141 C C . GLN A 1 393 ? 18.281 7.746 -15.016 1 92.88 393 GLN A C 1
ATOM 3143 O O . GLN A 1 393 ? 18.875 8.031 -16.062 1 92.88 393 GLN A O 1
ATOM 3148 N N . LEU A 1 394 ? 18.438 6.613 -14.398 1 94.25 394 LEU A N 1
ATOM 3149 C CA . LEU A 1 394 ? 18.734 5.375 -15.109 1 94.25 394 LEU A CA 1
ATOM 3150 C C . LEU A 1 394 ? 17.438 4.676 -15.539 1 94.25 394 LEU A C 1
ATOM 3152 O O . LEU A 1 394 ? 16.562 4.438 -14.711 1 94.25 394 LEU A O 1
ATOM 3156 N N . GLN A 1 395 ? 17.328 4.387 -16.844 1 95.31 395 GLN A N 1
ATOM 3157 C CA . GLN A 1 395 ? 16.094 3.777 -17.312 1 95.31 395 GLN A CA 1
ATOM 3158 C C . GLN A 1 395 ? 16.359 2.658 -18.312 1 95.31 395 GLN A C 1
ATOM 3160 O O . GLN A 1 395 ? 17.312 2.742 -19.094 1 95.31 395 GLN A O 1
ATOM 3165 N N . VAL A 1 396 ? 15.594 1.644 -18.219 1 96.12 396 VAL A N 1
ATOM 3166 C CA . VAL A 1 396 ? 15.406 0.646 -19.266 1 96.12 396 VAL A CA 1
ATOM 3167 C C . VAL A 1 396 ? 14.039 0.849 -19.922 1 96.12 396 VAL A C 1
ATOM 3169 O O . VAL A 1 396 ? 13.008 0.775 -19.266 1 96.12 396 VAL A O 1
ATOM 3172 N N . ILE A 1 397 ? 14.086 1.138 -21.234 1 95.69 397 ILE A N 1
ATOM 3173 C CA . ILE A 1 397 ? 12.867 1.423 -21.984 1 95.69 397 ILE A CA 1
ATOM 3174 C C . ILE A 1 397 ? 12.656 0.355 -23.047 1 95.69 397 ILE A C 1
ATOM 3176 O O . ILE A 1 397 ? 13.594 -0.014 -23.766 1 95.69 397 ILE A O 1
ATOM 3180 N N . SER A 1 398 ? 11.508 -0.181 -23.141 1 95.31 398 SER A N 1
ATOM 3181 C CA . SER A 1 398 ? 11.125 -1.097 -24.203 1 95.31 398 SER A CA 1
ATOM 3182 C C . SER A 1 398 ? 9.789 -0.703 -24.828 1 95.31 398 SER A C 1
ATOM 3184 O O . SER A 1 398 ? 8.852 -0.355 -24.109 1 95.31 398 SER A O 1
ATOM 3186 N N . GLY A 1 399 ? 9.766 -0.659 -26.141 1 93.62 399 GLY A N 1
ATOM 3187 C CA . GLY A 1 399 ? 8.539 -0.158 -26.734 1 93.62 399 GLY A CA 1
ATOM 3188 C C . GLY A 1 399 ? 8.344 -0.611 -28.172 1 93.62 399 GLY A C 1
ATOM 3189 O O . GLY A 1 399 ? 9.164 -1.365 -28.703 1 93.62 399 GLY A O 1
ATOM 3190 N N . GLN A 1 400 ? 7.188 -0.29 -28.641 1 90.5 400 GLN A N 1
ATOM 3191 C CA . GLN A 1 400 ? 6.754 -0.505 -30.016 1 90.5 400 GLN A CA 1
ATOM 3192 C C . GLN A 1 400 ? 5.707 0.522 -30.438 1 90.5 400 GLN A C 1
ATOM 3194 O O . GLN A 1 400 ? 4.836 0.884 -29.641 1 90.5 400 GLN A O 1
ATOM 3199 N N . ASN A 1 401 ? 5.812 0.996 -31.641 1 88.81 401 ASN A N 1
ATOM 3200 C CA . ASN A 1 401 ? 4.812 1.858 -32.281 1 88.81 401 ASN A CA 1
ATOM 3201 C C . ASN A 1 401 ? 4.465 3.047 -31.375 1 88.81 401 ASN A C 1
ATOM 3203 O O . ASN A 1 401 ? 3.287 3.324 -31.141 1 88.81 401 ASN A O 1
ATOM 3207 N N . GLY A 1 402 ? 5.43 3.598 -30.766 1 91.75 402 GLY A N 1
ATOM 3208 C CA . GLY A 1 402 ? 5.242 4.816 -30 1 91.75 402 GLY A CA 1
ATOM 3209 C C . GLY A 1 402 ? 4.824 4.559 -28.562 1 91.75 402 GLY A C 1
ATOM 3210 O O . GLY A 1 402 ? 4.727 5.492 -27.766 1 91.75 402 GLY A O 1
ATOM 3211 N N . GLU A 1 403 ? 4.527 3.383 -28.234 1 95.31 403 GLU A N 1
ATOM 3212 C CA . GLU A 1 403 ? 4.195 3.008 -26.859 1 95.31 403 GLU A CA 1
ATOM 3213 C C . GLU A 1 403 ? 5.367 2.309 -26.188 1 95.31 403 GLU A C 1
ATOM 3215 O O . GLU A 1 403 ? 6.227 1.732 -26.859 1 95.31 403 GLU A O 1
ATOM 3220 N N . SER A 1 404 ? 5.438 2.467 -24.859 1 96.06 404 SER A N 1
ATOM 3221 C CA . SER A 1 404 ? 6.594 1.885 -24.188 1 96.06 404 SER A CA 1
ATOM 3222 C C . SER A 1 404 ? 6.305 1.655 -22.703 1 96.06 404 SER A C 1
ATOM 3224 O O . SER A 1 404 ? 5.367 2.234 -22.156 1 96.06 404 SER A O 1
ATOM 3226 N N . ILE A 1 405 ? 7.07 0.771 -22.125 1 96.81 405 ILE A N 1
ATOM 3227 C CA . ILE A 1 405 ? 7.215 0.598 -20.688 1 96.81 405 ILE A CA 1
ATOM 3228 C C . ILE A 1 405 ? 8.641 0.936 -20.266 1 96.81 405 ILE A C 1
ATOM 3230 O O . ILE A 1 405 ? 9.57 0.829 -21.062 1 96.81 405 ILE A O 1
ATOM 3234 N N . ARG A 1 406 ? 8.781 1.354 -19.078 1 97.44 406 ARG A N 1
ATOM 3235 C CA . ARG A 1 406 ? 10.133 1.628 -18.594 1 97.44 406 ARG A CA 1
ATOM 3236 C C . ARG A 1 406 ? 10.281 1.261 -17.125 1 97.44 406 ARG A C 1
ATOM 3238 O O . ARG A 1 406 ? 9.305 1.264 -16.375 1 97.44 406 ARG A O 1
ATOM 3245 N N . ALA A 1 407 ? 11.414 0.867 -16.719 1 98.5 407 ALA A N 1
ATOM 3246 C CA . ALA A 1 407 ? 11.875 0.64 -15.359 1 98.5 407 ALA A CA 1
ATOM 3247 C C . ALA A 1 407 ? 13.188 1.38 -15.094 1 98.5 407 ALA A C 1
ATOM 3249 O O . ALA A 1 407 ? 13.969 1.617 -16.016 1 98.5 407 ALA A O 1
ATOM 3250 N N . GLY A 1 408 ? 13.344 1.783 -13.859 1 98.25 408 GLY A N 1
ATOM 3251 C CA . GLY A 1 408 ? 14.57 2.529 -13.641 1 98.25 408 GLY A CA 1
ATOM 3252 C C . GLY A 1 408 ? 14.766 2.945 -12.195 1 98.25 408 GLY A C 1
ATOM 3253 O O . GLY A 1 408 ? 14.102 2.422 -11.297 1 98.25 408 GLY A O 1
ATOM 3254 N N . PHE A 1 409 ? 15.789 3.771 -11.992 1 97.81 409 PHE A N 1
ATOM 3255 C CA . PHE A 1 409 ? 16.188 4.34 -10.711 1 97.81 409 PHE A CA 1
ATOM 3256 C C . PHE A 1 409 ? 16.391 5.844 -10.82 1 97.81 409 PHE A C 1
ATOM 3258 O O . PHE A 1 409 ? 17 6.328 -11.781 1 97.81 409 PHE A O 1
ATOM 3265 N N . ASP A 1 410 ? 15.805 6.547 -9.953 1 96.62 410 ASP A N 1
ATOM 3266 C CA . ASP A 1 410 ? 15.992 7.992 -9.852 1 96.62 410 ASP A CA 1
ATOM 3267 C C . ASP A 1 410 ? 16.812 8.352 -8.617 1 96.62 410 ASP A C 1
ATOM 3269 O O . ASP A 1 410 ? 16.344 8.203 -7.488 1 96.62 410 ASP A O 1
ATOM 3273 N N . PRO A 1 411 ? 17.984 8.867 -8.797 1 94.88 411 PRO A N 1
ATOM 3274 C CA . PRO A 1 411 ? 18.859 9.125 -7.645 1 94.88 411 PRO A CA 1
ATOM 3275 C C . PRO A 1 411 ? 18.359 10.266 -6.766 1 94.88 411 PRO A C 1
ATOM 3277 O O . PRO A 1 411 ? 18.719 10.359 -5.594 1 94.88 411 PRO A O 1
ATOM 3280 N N . THR A 1 412 ? 17.531 11.133 -7.32 1 92.19 412 THR A N 1
ATOM 3281 C CA . THR A 1 412 ? 16.969 12.203 -6.512 1 92.19 412 THR A CA 1
ATOM 3282 C C . THR A 1 412 ? 16.016 11.648 -5.457 1 92.19 412 THR A C 1
ATOM 3284 O O . THR A 1 412 ? 16.078 12.031 -4.289 1 92.19 412 THR A O 1
ATOM 3287 N N . ALA A 1 413 ? 15.156 10.727 -5.852 1 92.94 413 ALA A N 1
ATOM 3288 C CA . ALA A 1 413 ? 14.227 10.086 -4.926 1 92.94 413 ALA A CA 1
ATOM 3289 C C . ALA A 1 413 ? 14.891 8.922 -4.195 1 92.94 413 ALA A C 1
ATOM 3291 O O . ALA A 1 413 ? 14.438 8.516 -3.125 1 92.94 413 ALA A O 1
ATOM 3292 N N . GLY A 1 414 ? 15.953 8.422 -4.805 1 95 414 GLY A N 1
ATOM 3293 C CA . GLY A 1 414 ? 16.594 7.234 -4.266 1 95 414 GLY A CA 1
ATOM 3294 C C . GLY A 1 414 ? 15.719 6 -4.324 1 95 414 GLY A C 1
ATOM 3295 O O . GLY A 1 414 ? 15.656 5.23 -3.363 1 95 414 GLY A O 1
ATOM 3296 N N . GLN A 1 415 ? 14.969 5.855 -5.34 1 97.62 415 GLN A N 1
ATOM 3297 C CA . GLN A 1 415 ? 14 4.77 -5.43 1 97.62 415 GLN A CA 1
ATOM 3298 C C . GLN A 1 415 ? 13.906 4.234 -6.855 1 97.62 415 GLN A C 1
ATOM 3300 O O . GLN A 1 415 ? 14.297 4.914 -7.809 1 97.62 415 GLN A O 1
ATOM 3305 N N . PHE A 1 416 ? 13.453 3.018 -6.941 1 98.69 416 PHE A N 1
ATOM 3306 C CA . PHE A 1 416 ? 13.211 2.361 -8.219 1 98.69 416 PHE A CA 1
ATOM 3307 C C . PHE A 1 416 ? 11.766 2.553 -8.664 1 98.69 416 PHE A C 1
ATOM 3309 O O . PHE A 1 416 ? 10.898 2.852 -7.844 1 98.69 416 PHE A O 1
ATOM 3316 N N . PHE A 1 417 ? 11.531 2.449 -10.016 1 98.62 417 PHE A N 1
ATOM 3317 C CA . PHE A 1 417 ? 10.172 2.6 -10.523 1 98.62 417 PHE A CA 1
ATOM 3318 C C . PHE A 1 417 ? 9.93 1.671 -11.703 1 98.62 417 PHE A C 1
ATOM 3320 O O . PHE A 1 417 ? 10.875 1.213 -12.344 1 98.62 417 PHE A O 1
ATOM 3327 N N . VAL A 1 418 ? 8.695 1.286 -11.922 1 98.62 418 VAL A N 1
ATOM 3328 C CA . VAL A 1 418 ? 8.156 0.763 -13.172 1 98.62 418 VAL A CA 1
ATOM 3329 C C . VAL A 1 418 ? 7 1.646 -13.648 1 98.62 418 VAL A C 1
ATOM 3331 O O . VAL A 1 418 ? 6.098 1.965 -12.875 1 98.62 418 VAL A O 1
ATOM 3334 N N . ASP A 1 419 ? 7.102 2.102 -14.875 1 98.12 419 ASP A N 1
ATOM 3335 C CA . ASP A 1 419 ? 6.125 3.014 -15.461 1 98.12 419 ASP A CA 1
ATOM 3336 C C . ASP A 1 419 ? 5.52 2.426 -16.734 1 98.12 419 ASP A C 1
ATOM 3338 O O . ASP A 1 419 ? 6.215 2.246 -17.734 1 98.12 419 ASP A O 1
ATOM 3342 N N . ARG A 1 420 ? 4.234 2.137 -16.672 1 97.31 420 ARG A N 1
ATOM 3343 C CA . ARG A 1 420 ? 3.514 1.623 -17.828 1 97.31 420 ARG A CA 1
ATOM 3344 C C . ARG A 1 420 ? 2.512 2.648 -18.344 1 97.31 420 ARG A C 1
ATOM 3346 O O . ARG A 1 420 ? 1.503 2.285 -18.953 1 97.31 420 ARG A O 1
ATOM 3353 N N . GLY A 1 421 ? 2.797 3.896 -18.094 1 94.94 421 GLY A N 1
ATOM 3354 C CA . GLY A 1 421 ? 1.861 4.969 -18.406 1 94.94 421 GLY A CA 1
ATOM 3355 C C . GLY A 1 421 ? 1.767 5.27 -19.875 1 94.94 421 GLY A C 1
ATOM 3356 O O . GLY A 1 421 ? 0.802 5.891 -20.328 1 94.94 421 GLY A O 1
ATOM 3357 N N . ASN A 1 422 ? 2.75 4.91 -20.641 1 95.38 422 ASN A N 1
ATOM 3358 C CA . ASN A 1 422 ? 2.738 5.164 -22.078 1 95.38 422 ASN A CA 1
ATOM 3359 C C . ASN A 1 422 ? 2.201 3.963 -22.844 1 95.38 422 ASN A C 1
ATOM 3361 O O . ASN A 1 422 ? 2.756 3.588 -23.891 1 95.38 422 ASN A O 1
ATOM 3365 N N . THR A 1 423 ? 1.258 3.248 -22.297 1 94.75 423 THR A N 1
ATOM 3366 C CA . THR A 1 423 ? 0.561 2.145 -22.953 1 94.75 423 THR A CA 1
ATOM 3367 C C . THR A 1 423 ? -0.924 2.461 -23.109 1 94.75 423 THR A C 1
ATOM 3369 O O . THR A 1 423 ? -1.531 3.072 -22.234 1 94.75 423 THR A O 1
ATOM 3372 N N . SER A 1 424 ? -1.597 1.961 -24.172 1 92.06 424 SER A N 1
ATOM 3373 C CA . SER A 1 424 ? -2.936 2.451 -24.484 1 92.06 424 SER A CA 1
ATOM 3374 C C . SER A 1 424 ? -3.996 1.401 -24.172 1 92.06 424 SER A C 1
ATOM 3376 O O . SER A 1 424 ? -5.176 1.728 -24.031 1 92.06 424 SER A O 1
ATOM 3378 N N . GLY A 1 425 ? -3.73 0.124 -24.156 1 89.19 425 GLY A N 1
ATOM 3379 C CA . GLY A 1 425 ? -4.699 -0.961 -24.141 1 89.19 425 GLY A CA 1
ATOM 3380 C C . GLY A 1 425 ? -5.656 -0.897 -22.969 1 89.19 425 GLY A C 1
ATOM 3381 O O . GLY A 1 425 ? -6.809 -1.316 -23.078 1 89.19 425 GLY A O 1
ATOM 3382 N N . LEU A 1 426 ? -5.484 -0.213 -21.875 1 91.56 426 LEU A N 1
ATOM 3383 C CA . LEU A 1 426 ? -6.355 -0.06 -20.719 1 91.56 426 LEU A CA 1
ATOM 3384 C C . LEU A 1 426 ? -6.137 1.296 -20.062 1 91.56 426 LEU A C 1
ATOM 3386 O O . LEU A 1 426 ? -6.395 1.453 -18.859 1 91.56 426 LEU A O 1
ATOM 3390 N N . LYS A 1 427 ? -5.789 2.135 -20.812 1 89.88 427 LYS A N 1
ATOM 3391 C CA . LYS A 1 427 ? -5.363 3.432 -20.281 1 89.88 427 LYS A CA 1
ATOM 3392 C C . LYS A 1 427 ? -6.516 4.152 -19.594 1 89.88 427 LYS A C 1
ATOM 3394 O O . LYS A 1 427 ? -6.305 4.844 -18.594 1 89.88 427 LYS A O 1
ATOM 3399 N N . GLU A 1 428 ? -7.719 3.969 -20.047 1 90.38 428 GLU A N 1
ATOM 3400 C CA . GLU A 1 428 ? -8.859 4.723 -19.531 1 90.38 428 GLU A CA 1
ATOM 3401 C C . GLU A 1 428 ? -9.414 4.074 -18.266 1 90.38 428 GLU A C 1
ATOM 3403 O O . GLU A 1 428 ? -10.234 4.672 -17.562 1 90.38 428 GLU A O 1
ATOM 3408 N N . ASN A 1 429 ? -9.039 2.84 -18 1 95 429 ASN A N 1
ATOM 3409 C CA . ASN A 1 429 ? -9.484 2.186 -16.766 1 95 429 ASN A CA 1
ATOM 3410 C C . ASN A 1 429 ? -8.891 2.857 -15.531 1 95 429 ASN A C 1
ATOM 3412 O O . ASN A 1 429 ? -7.672 2.9 -15.367 1 95 429 ASN A O 1
ATOM 3416 N N . PRO A 1 430 ? -9.734 3.354 -14.656 1 96.19 430 PRO A N 1
ATOM 3417 C CA . PRO A 1 430 ? -9.227 4.133 -13.523 1 96.19 430 PRO A CA 1
ATOM 3418 C C . PRO A 1 430 ? -8.5 3.271 -12.492 1 96.19 430 PRO A C 1
ATOM 3420 O O . PRO A 1 430 ? -7.887 3.801 -11.562 1 96.19 430 PRO A O 1
ATOM 3423 N N . PHE A 1 431 ? -8.531 1.986 -12.68 1 97.38 431 PHE A N 1
ATOM 3424 C CA . PHE A 1 431 ? -7.926 1.091 -11.703 1 97.38 431 PHE A CA 1
ATOM 3425 C C . PHE A 1 431 ? -6.57 0.596 -12.195 1 97.38 431 PHE A C 1
ATOM 3427 O O . PHE A 1 431 ? -5.859 -0.104 -11.469 1 97.38 431 PHE A O 1
ATOM 3434 N N . LEU A 1 432 ? -6.203 0.934 -13.422 1 96.44 432 LEU A N 1
ATOM 3435 C CA . LEU A 1 432 ? -4.887 0.565 -13.938 1 96.44 432 LEU A CA 1
ATOM 3436 C C . LEU A 1 432 ? -3.818 1.526 -13.422 1 96.44 432 LEU A C 1
ATOM 3438 O O . LEU A 1 432 ? -3.377 2.414 -14.156 1 96.44 432 LEU A O 1
ATOM 3442 N N . THR A 1 433 ? -3.346 1.372 -12.219 1 95.75 433 THR A N 1
ATOM 3443 C CA . THR A 1 433 ? -2.242 2.162 -11.68 1 95.75 433 THR A CA 1
ATOM 3444 C C . THR A 1 433 ? -1.021 2.074 -12.586 1 95.75 433 THR A C 1
ATOM 3446 O O . THR A 1 433 ? -0.452 0.997 -12.773 1 95.75 433 THR A O 1
ATOM 3449 N N . ASP A 1 434 ? -0.611 3.178 -13.109 1 93.69 434 ASP A N 1
ATOM 3450 C CA . ASP A 1 434 ? 0.34 3.117 -14.211 1 93.69 434 ASP A CA 1
ATOM 3451 C C . ASP A 1 434 ? 1.777 3.215 -13.703 1 93.69 434 ASP A C 1
ATOM 3453 O O . ASP A 1 434 ? 2.719 2.873 -14.422 1 93.69 434 ASP A O 1
ATOM 3457 N N . LYS A 1 435 ? 1.991 3.812 -12.523 1 97.06 435 LYS A N 1
ATOM 3458 C CA . LYS A 1 435 ? 3.332 3.992 -11.977 1 97.06 435 LYS A CA 1
ATOM 3459 C C . LYS A 1 435 ? 3.457 3.346 -10.602 1 97.06 435 LYS A C 1
ATOM 3461 O O . LYS A 1 435 ? 2.701 3.674 -9.688 1 97.06 435 LYS A O 1
ATOM 3466 N N . THR A 1 436 ? 4.387 2.379 -10.469 1 97.94 436 THR A N 1
ATOM 3467 C CA . THR A 1 436 ? 4.707 1.716 -9.211 1 97.94 436 THR A CA 1
ATOM 3468 C C . THR A 1 436 ? 6.176 1.918 -8.852 1 97.94 436 THR A C 1
ATOM 3470 O O . THR A 1 436 ? 7 2.211 -9.719 1 97.94 436 THR A O 1
ATOM 3473 N N . SER A 1 437 ? 6.477 1.897 -7.555 1 98.31 437 SER A N 1
ATOM 3474 C CA . SER A 1 437 ? 7.844 2.152 -7.109 1 98.31 437 SER A CA 1
ATOM 3475 C C . SER A 1 437 ? 8.195 1.314 -5.883 1 98.31 437 SER A C 1
ATOM 3477 O O . SER A 1 437 ? 7.309 0.741 -5.246 1 98.31 437 SER A O 1
ATOM 3479 N N . ALA A 1 438 ? 9.477 1.168 -5.621 1 98.12 438 ALA A N 1
ATOM 3480 C CA . ALA A 1 438 ? 9.977 0.444 -4.457 1 98.12 438 ALA A CA 1
ATOM 3481 C C . ALA A 1 438 ? 11.242 1.099 -3.914 1 98.12 438 ALA A C 1
ATOM 3483 O O . ALA A 1 438 ? 12.078 1.591 -4.68 1 98.12 438 ALA A O 1
ATOM 3484 N N . TYR A 1 439 ? 11.305 1.115 -2.607 1 97.88 439 TYR A N 1
ATOM 3485 C CA . TYR A 1 439 ? 12.508 1.521 -1.888 1 97.88 439 TYR A CA 1
ATOM 3486 C C . TYR A 1 439 ? 13.312 0.306 -1.438 1 97.88 439 TYR A C 1
ATOM 3488 O O . TYR A 1 439 ? 12.75 -0.645 -0.885 1 97.88 439 TYR A O 1
ATOM 3496 N N . VAL A 1 440 ? 14.641 0.304 -1.722 1 97.56 440 VAL A N 1
ATOM 3497 C CA . VAL A 1 440 ? 15.57 -0.675 -1.162 1 97.56 440 VAL A CA 1
ATOM 3498 C C . VAL A 1 440 ? 16.875 0.014 -0.764 1 97.56 440 VAL A C 1
ATOM 3500 O O . VAL A 1 440 ? 17.281 0.986 -1.398 1 97.56 440 VAL A O 1
ATOM 3503 N N . GLU A 1 441 ? 17.5 -0.499 0.266 1 97.44 441 GLU A N 1
ATOM 3504 C CA . GLU A 1 441 ? 18.859 -0.077 0.589 1 97.44 441 GLU A CA 1
ATOM 3505 C C . GLU A 1 441 ? 19.859 -0.594 -0.443 1 97.44 441 GLU A C 1
ATOM 3507 O O . GLU A 1 441 ? 19.578 -1.558 -1.158 1 97.44 441 GLU A O 1
ATOM 3512 N N . PRO A 1 442 ? 21.016 0.102 -0.553 1 97.44 442 PRO A N 1
ATOM 3513 C CA . PRO A 1 442 ? 22.016 -0.401 -1.498 1 97.44 442 PRO A CA 1
ATOM 3514 C C . PRO A 1 442 ? 22.344 -1.877 -1.282 1 97.44 442 PRO A C 1
ATOM 3516 O O . PRO A 1 442 ? 22.344 -2.354 -0.144 1 97.44 442 PRO A O 1
ATOM 3519 N N . TRP A 1 443 ? 22.594 -2.525 -2.363 1 96.94 443 TRP A N 1
ATOM 3520 C CA . TRP A 1 443 ? 23 -3.924 -2.318 1 96.94 443 TRP A CA 1
ATOM 3521 C C . TRP A 1 443 ? 24.312 -4.078 -1.549 1 96.94 443 TRP A C 1
ATOM 3523 O O . TRP A 1 443 ? 24.438 -4.984 -0.722 1 96.94 443 TRP A O 1
ATOM 3533 N N . LYS A 1 444 ? 25.219 -3.207 -1.813 1 96.19 444 LYS A N 1
ATOM 3534 C CA . LYS A 1 444 ? 26.5 -3.09 -1.12 1 96.19 444 LYS A CA 1
ATOM 3535 C C . LYS A 1 444 ? 27.125 -1.712 -1.339 1 96.19 444 LYS A C 1
ATOM 3537 O O . LYS A 1 444 ? 26.547 -0.875 -2.043 1 96.19 444 LYS A O 1
ATOM 3542 N N . HIS A 1 445 ? 28.203 -1.494 -0.597 1 95.88 445 HIS A N 1
ATOM 3543 C CA . HIS A 1 445 ? 29.016 -0.31 -0.841 1 95.88 445 HIS A CA 1
ATOM 3544 C C . HIS A 1 445 ? 30.375 -0.688 -1.422 1 95.88 445 HIS A C 1
ATOM 3546 O O . HIS A 1 445 ? 30.969 -1.681 -1.008 1 95.88 445 HIS A O 1
ATOM 3552 N N . GLN A 1 446 ? 30.719 -0.007 -2.498 1 93.5 446 GLN A N 1
ATOM 3553 C CA . GLN A 1 446 ? 32.031 -0.163 -3.115 1 93.5 446 GLN A CA 1
ATOM 3554 C C . GLN A 1 446 ? 32.719 1.188 -3.295 1 93.5 446 GLN A C 1
ATOM 3556 O O . GLN A 1 446 ? 32.156 2.102 -3.902 1 93.5 446 GLN A O 1
ATOM 3561 N N . ASN A 1 447 ? 34 1.338 -2.826 1 92.75 447 ASN A N 1
ATOM 3562 C CA . ASN A 1 447 ? 34.719 2.6 -2.842 1 92.75 447 ASN A CA 1
ATOM 3563 C C . ASN A 1 447 ? 33.875 3.736 -2.256 1 92.75 447 ASN A C 1
ATOM 3565 O O . ASN A 1 447 ? 33.781 4.812 -2.852 1 92.75 447 ASN A O 1
ATOM 3569 N N . ASP A 1 448 ? 33.094 3.457 -1.28 1 91.62 448 ASP A N 1
ATOM 3570 C CA . ASP A 1 448 ? 32.281 4.375 -0.478 1 91.62 448 ASP A CA 1
ATOM 3571 C C . ASP A 1 448 ? 31.047 4.855 -1.251 1 91.62 448 ASP A C 1
ATOM 3573 O O . ASP A 1 448 ? 30.438 5.855 -0.884 1 91.62 448 ASP A O 1
ATOM 3577 N N . LEU A 1 449 ? 30.766 4.176 -2.383 1 95.81 449 LEU A N 1
ATOM 3578 C CA . LEU A 1 449 ? 29.562 4.484 -3.143 1 95.81 449 LEU A CA 1
ATOM 3579 C C . LEU A 1 449 ? 28.531 3.367 -3.01 1 95.81 449 LEU A C 1
ATOM 3581 O O . LEU A 1 449 ? 28.875 2.186 -3.018 1 95.81 449 LEU A O 1
ATOM 3585 N N . PRO A 1 450 ? 27.328 3.764 -2.793 1 97.5 450 PRO A N 1
ATOM 3586 C CA . PRO A 1 450 ? 26.281 2.732 -2.812 1 97.5 450 PRO A CA 1
ATOM 3587 C C . PRO A 1 450 ? 26.141 2.07 -4.184 1 97.5 450 PRO A C 1
ATOM 3589 O O . PRO A 1 450 ? 26.188 2.752 -5.211 1 97.5 450 PRO A O 1
ATOM 3592 N N . VAL A 1 451 ? 25.984 0.748 -4.211 1 97.94 451 VAL A N 1
ATOM 3593 C CA . VAL A 1 451 ? 25.812 -0.039 -5.426 1 97.94 451 VAL A CA 1
ATOM 3594 C C . VAL A 1 451 ? 24.453 -0.732 -5.398 1 97.94 451 VAL A C 1
ATOM 3596 O O . VAL A 1 451 ? 24.047 -1.265 -4.367 1 97.94 451 VAL A O 1
ATOM 3599 N N . TYR A 1 452 ? 23.766 -0.713 -6.508 1 98.31 452 TYR A N 1
ATOM 3600 C CA . TYR A 1 452 ? 22.453 -1.334 -6.664 1 98.31 452 TYR A CA 1
ATOM 3601 C C . TYR A 1 452 ? 22.453 -2.344 -7.805 1 98.31 452 TYR A C 1
ATOM 3603 O O . TYR A 1 452 ? 23.312 -2.287 -8.688 1 98.31 452 TYR A O 1
ATOM 3611 N N . LYS A 1 453 ? 21.516 -3.271 -7.703 1 98.31 453 LYS A N 1
ATOM 3612 C CA . LYS A 1 453 ? 21.266 -4.234 -8.773 1 98.31 453 LYS A CA 1
ATOM 3613 C C . LYS A 1 453 ? 19.812 -4.203 -9.211 1 98.31 453 LYS A C 1
ATOM 3615 O O . LYS A 1 453 ? 18.906 -4.184 -8.367 1 98.31 453 LYS A O 1
ATOM 3620 N N . MET A 1 454 ? 19.625 -4.16 -10.461 1 98.56 454 MET A N 1
ATOM 3621 C CA . MET A 1 454 ? 18.297 -4.266 -11.055 1 98.56 454 MET A CA 1
ATOM 3622 C C . MET A 1 454 ? 18.266 -5.32 -12.156 1 98.56 454 MET A C 1
ATOM 3624 O O . MET A 1 454 ? 18.938 -5.164 -13.188 1 98.56 454 MET A O 1
ATOM 3628 N N . PHE A 1 455 ? 17.594 -6.383 -11.891 1 98.62 455 PHE A N 1
ATOM 3629 C CA . PHE A 1 455 ? 17.344 -7.414 -12.891 1 98.62 455 PHE A CA 1
ATOM 3630 C C . PHE A 1 455 ? 15.883 -7.406 -13.312 1 98.62 455 PHE A C 1
ATOM 3632 O O . PHE A 1 455 ? 14.992 -7.227 -12.484 1 98.62 455 PHE A O 1
ATOM 3639 N N . GLY A 1 456 ? 15.648 -7.523 -14.625 1 98.5 456 GLY A N 1
ATOM 3640 C CA . GLY A 1 456 ? 14.266 -7.547 -15.07 1 98.5 456 GLY A CA 1
ATOM 3641 C C . GLY A 1 456 ? 14.047 -8.422 -16.297 1 98.5 456 GLY A C 1
ATOM 3642 O O . GLY A 1 456 ? 15.008 -8.781 -16.984 1 98.5 456 GLY A O 1
ATOM 3643 N N . VAL A 1 457 ? 12.805 -8.852 -16.438 1 98.12 457 VAL A N 1
ATOM 3644 C CA . VAL A 1 457 ? 12.359 -9.648 -17.578 1 98.12 457 VAL A CA 1
ATOM 3645 C C . VAL A 1 457 ? 11.078 -9.047 -18.156 1 98.12 457 VAL A C 1
ATOM 3647 O O . VAL A 1 457 ? 10.148 -8.719 -17.406 1 98.12 457 VAL A O 1
ATOM 3650 N N . ILE A 1 458 ? 11.102 -8.836 -19.406 1 97.31 458 ILE A N 1
ATOM 3651 C CA . ILE A 1 458 ? 9.883 -8.539 -20.156 1 97.31 458 ILE A CA 1
ATOM 3652 C C . ILE A 1 458 ? 9.469 -9.758 -20.969 1 97.31 458 ILE A C 1
ATOM 3654 O O . ILE A 1 458 ? 10.172 -10.156 -21.906 1 97.31 458 ILE A O 1
ATOM 3658 N N . ASP A 1 459 ? 8.375 -10.328 -20.609 1 96.88 459 ASP A N 1
ATOM 3659 C CA . ASP A 1 459 ? 7.832 -11.539 -21.219 1 96.88 459 ASP A CA 1
ATOM 3660 C C . ASP A 1 459 ? 6.426 -11.297 -21.766 1 96.88 459 ASP A C 1
ATOM 3662 O O . ASP A 1 459 ? 5.438 -11.539 -21.062 1 96.88 459 ASP A O 1
ATOM 3666 N N . GLY A 1 460 ? 6.359 -10.977 -23.125 1 94.94 460 GLY A N 1
ATOM 3667 C CA . GLY A 1 460 ? 5.082 -10.562 -23.688 1 94.94 460 GLY A CA 1
ATOM 3668 C C . GLY A 1 460 ? 4.551 -9.273 -23.078 1 94.94 460 GLY A C 1
ATOM 3669 O O . GLY A 1 460 ? 5.195 -8.227 -23.172 1 94.94 460 GLY A O 1
ATOM 3670 N N . ASN A 1 461 ? 3.424 -9.359 -22.422 1 96.12 461 ASN A N 1
ATOM 3671 C CA . ASN A 1 461 ? 2.814 -8.188 -21.797 1 96.12 461 ASN A CA 1
ATOM 3672 C C . ASN A 1 461 ? 3.076 -8.156 -20.297 1 96.12 461 ASN A C 1
ATOM 3674 O O . ASN A 1 461 ? 2.336 -7.516 -19.547 1 96.12 461 ASN A O 1
ATOM 3678 N N . LEU A 1 462 ? 4.086 -8.82 -19.875 1 97.75 462 LEU A N 1
ATOM 3679 C CA . LEU A 1 462 ? 4.445 -8.922 -18.453 1 97.75 462 LEU A CA 1
ATOM 3680 C C . LEU A 1 462 ? 5.859 -8.406 -18.219 1 97.75 462 LEU A C 1
ATOM 3682 O O . LEU A 1 462 ? 6.789 -8.781 -18.938 1 97.75 462 LEU A O 1
ATOM 3686 N N . ILE A 1 463 ? 6.035 -7.48 -17.25 1 98.56 463 ILE A N 1
ATOM 3687 C CA . ILE A 1 463 ? 7.359 -7.074 -16.797 1 98.56 463 ILE A CA 1
ATOM 3688 C C . ILE A 1 463 ? 7.523 -7.414 -15.32 1 98.56 463 ILE A C 1
ATOM 3690 O O . ILE A 1 463 ? 6.656 -7.094 -14.5 1 98.56 463 ILE A O 1
ATOM 3694 N N . GLU A 1 464 ? 8.539 -8.125 -14.969 1 98.88 464 GLU A N 1
ATOM 3695 C CA . GLU A 1 464 ? 8.953 -8.383 -13.586 1 98.88 464 GLU A CA 1
ATOM 3696 C C . GLU A 1 464 ? 10.352 -7.844 -13.32 1 98.88 464 GLU A C 1
ATOM 3698 O O . GLU A 1 464 ? 11.297 -8.148 -14.055 1 98.88 464 GLU A O 1
ATOM 3703 N N . VAL A 1 465 ? 10.453 -7.039 -12.336 1 98.94 465 VAL A N 1
ATOM 3704 C CA . VAL A 1 465 ? 11.734 -6.453 -11.945 1 98.94 465 VAL A CA 1
ATOM 3705 C C . VAL A 1 465 ? 12.141 -6.969 -10.57 1 98.94 465 VAL A C 1
ATOM 3707 O O . VAL A 1 465 ? 11.312 -7.039 -9.656 1 98.94 465 VAL A O 1
ATOM 3710 N N . PHE A 1 466 ? 13.359 -7.359 -10.406 1 98.88 466 PHE A N 1
ATOM 3711 C CA . PHE A 1 466 ? 13.953 -7.883 -9.188 1 98.88 466 PHE A CA 1
ATOM 3712 C C . PHE A 1 466 ? 15.109 -7.004 -8.727 1 98.88 466 PHE A C 1
ATOM 3714 O O . PHE A 1 466 ? 16.125 -6.895 -9.414 1 98.88 466 PHE A O 1
ATOM 3721 N N . LEU A 1 467 ? 14.914 -6.418 -7.559 1 98.75 467 LEU A N 1
ATOM 3722 C CA . LEU A 1 467 ? 15.891 -5.453 -7.066 1 98.75 467 LEU A CA 1
ATOM 3723 C C . LEU A 1 467 ? 16.828 -6.098 -6.062 1 98.75 467 LEU A C 1
ATOM 3725 O O . LEU A 1 467 ? 16.406 -6.852 -5.191 1 98.75 467 LEU A O 1
ATOM 3729 N N . ASN A 1 468 ? 18.141 -5.805 -6.172 1 98 468 ASN A N 1
ATOM 3730 C CA . ASN A 1 468 ? 19.156 -6.254 -5.23 1 98 468 ASN A CA 1
ATOM 3731 C C . ASN A 1 468 ? 19.016 -7.742 -4.922 1 98 468 ASN A C 1
ATOM 3733 O O . ASN A 1 468 ? 18.844 -8.125 -3.764 1 98 468 ASN A O 1
ATOM 3737 N N . ASP A 1 469 ? 19.094 -8.508 -5.922 1 96 469 ASP A N 1
ATOM 3738 C CA . ASP A 1 469 ? 19.031 -9.961 -5.871 1 96 469 ASP A CA 1
ATOM 3739 C C . ASP A 1 469 ? 17.688 -10.438 -5.32 1 96 469 ASP A C 1
ATOM 3741 O O . ASP A 1 469 ? 17.625 -11.422 -4.578 1 96 469 ASP A O 1
ATOM 3745 N N . GLY A 1 470 ? 16.672 -9.68 -5.527 1 98.06 470 GLY A N 1
ATOM 3746 C CA . GLY A 1 470 ? 15.312 -10.148 -5.289 1 98.06 470 GLY A CA 1
ATOM 3747 C C . GLY A 1 470 ? 14.758 -9.719 -3.943 1 98.06 470 GLY A C 1
ATOM 3748 O O . GLY A 1 470 ? 13.766 -10.273 -3.465 1 98.06 470 GLY A O 1
ATOM 3749 N N . ILE A 1 471 ? 15.328 -8.703 -3.211 1 97.44 471 ILE A N 1
ATOM 3750 C CA . ILE A 1 471 ? 14.836 -8.25 -1.914 1 97.44 471 ILE A CA 1
ATOM 3751 C C . ILE A 1 471 ? 13.508 -7.52 -2.094 1 97.44 471 ILE A C 1
ATOM 3753 O O . ILE A 1 471 ? 12.695 -7.461 -1.17 1 97.44 471 ILE A O 1
ATOM 3757 N N . ALA A 1 472 ? 13.328 -6.93 -3.232 1 97.81 472 ALA A N 1
ATOM 3758 C CA . ALA A 1 472 ? 12.062 -6.336 -3.65 1 97.81 472 ALA A CA 1
ATOM 3759 C C . ALA A 1 472 ? 11.773 -6.637 -5.117 1 97.81 472 ALA A C 1
ATOM 3761 O O . ALA A 1 472 ? 12.695 -6.75 -5.93 1 97.81 472 ALA A O 1
ATOM 3762 N N . THR A 1 473 ? 10.5 -6.785 -5.363 1 98.69 473 THR A N 1
ATOM 3763 C CA . THR A 1 473 ? 10.094 -7.094 -6.73 1 98.69 473 THR A CA 1
ATOM 3764 C C . THR A 1 473 ? 8.914 -6.219 -7.156 1 98.69 473 THR A C 1
ATOM 3766 O O . THR A 1 473 ? 8.164 -5.73 -6.312 1 98.69 473 THR A O 1
ATOM 3769 N N . LEU A 1 474 ? 8.844 -5.918 -8.422 1 98.75 474 LEU A N 1
ATOM 3770 C CA . LEU A 1 474 ? 7.727 -5.219 -9.047 1 98.75 474 LEU A CA 1
ATOM 3771 C C . LEU A 1 474 ? 7.184 -6.016 -10.227 1 98.75 474 LEU A C 1
ATOM 3773 O O . LEU A 1 474 ? 7.875 -6.199 -11.234 1 98.75 474 LEU A O 1
ATOM 3777 N N . THR A 1 475 ? 5.953 -6.48 -10.117 1 98.88 475 THR A N 1
ATOM 3778 C CA . THR A 1 475 ? 5.293 -7.227 -11.188 1 98.88 475 THR A CA 1
ATOM 3779 C C . THR A 1 475 ? 4.129 -6.426 -11.758 1 98.88 475 THR A C 1
ATOM 3781 O O . THR A 1 475 ? 3.191 -6.078 -11.039 1 98.88 475 THR A O 1
ATOM 3784 N N . ASN A 1 476 ? 4.227 -6.117 -13.039 1 98.56 476 ASN A N 1
ATOM 3785 C CA . ASN A 1 476 ? 3.174 -5.367 -13.711 1 98.56 476 ASN A CA 1
ATOM 3786 C C . ASN A 1 476 ? 2.865 -5.941 -15.094 1 98.56 476 ASN A C 1
ATOM 3788 O O . ASN A 1 476 ? 3.781 -6.246 -15.859 1 98.56 476 ASN A O 1
ATOM 3792 N N . THR A 1 477 ? 1.577 -6.109 -15.375 1 97.81 477 THR A N 1
ATOM 3793 C CA . THR A 1 477 ? 1.157 -6.34 -16.75 1 97.81 477 THR A CA 1
ATOM 3794 C C . THR A 1 477 ? 0.977 -5.016 -17.484 1 97.81 477 THR A C 1
ATOM 3796 O O . THR A 1 477 ? 0.792 -3.971 -16.859 1 97.81 477 THR A O 1
ATOM 3799 N N . PHE A 1 478 ? 1.169 -5.051 -18.719 1 96.81 478 PHE A N 1
ATOM 3800 C CA . PHE A 1 478 ? 0.914 -3.898 -19.578 1 96.81 478 PHE A CA 1
ATOM 3801 C C . PHE A 1 478 ? 0.291 -4.336 -20.891 1 96.81 478 PHE A C 1
ATOM 3803 O O . PHE A 1 478 ? 0.398 -5.5 -21.281 1 96.81 478 PHE A O 1
ATOM 3810 N N . PHE A 1 479 ? -0.323 -3.398 -21.578 1 95.44 479 PHE A N 1
ATOM 3811 C CA . PHE A 1 479 ? -1.099 -3.779 -22.766 1 95.44 479 PHE A CA 1
ATOM 3812 C C . PHE A 1 479 ? -0.84 -2.818 -23.906 1 95.44 479 PHE A C 1
ATOM 3814 O O . PHE A 1 479 ? -1.458 -1.756 -24 1 95.44 479 PHE A O 1
ATOM 3821 N N . ILE A 1 480 ? 0.051 -3.203 -24.703 1 93.5 480 ILE A N 1
ATOM 3822 C CA . ILE A 1 480 ? 0.347 -2.543 -25.969 1 93.5 480 ILE A CA 1
ATOM 3823 C C . ILE A 1 480 ? -0.289 -3.32 -27.125 1 93.5 480 ILE A C 1
ATOM 3825 O O . ILE A 1 480 ? -0.102 -4.535 -27.234 1 93.5 480 ILE A O 1
ATOM 3829 N N . PRO A 1 481 ? -1.025 -2.59 -27.938 1 90.5 481 PRO A N 1
ATOM 3830 C CA . PRO A 1 481 ? -1.676 -3.295 -29.047 1 90.5 481 PRO A CA 1
ATOM 3831 C C . PRO A 1 481 ? -0.681 -4.012 -29.953 1 90.5 481 PRO A C 1
ATOM 3833 O O . PRO A 1 481 ? 0.357 -3.445 -30.312 1 90.5 481 PRO A O 1
ATOM 3836 N N . GLY A 1 482 ? -1.04 -5.227 -30.281 1 88.19 482 GLY A N 1
ATOM 3837 C CA . GLY A 1 482 ? -0.21 -6.062 -31.125 1 88.19 482 GLY A CA 1
ATOM 3838 C C . GLY A 1 482 ? 0.301 -7.309 -30.438 1 88.19 482 GLY A C 1
ATOM 3839 O O . GLY A 1 482 ? 0.634 -7.27 -29.25 1 88.19 482 GLY A O 1
ATOM 3840 N N . THR A 1 483 ? 0.396 -8.359 -31.188 1 85.31 483 THR A N 1
ATOM 3841 C CA . THR A 1 483 ? 0.786 -9.633 -30.594 1 85.31 483 THR A CA 1
ATOM 3842 C C . THR A 1 483 ? 2.258 -9.93 -30.875 1 85.31 483 THR A C 1
ATOM 3844 O O . THR A 1 483 ? 2.795 -10.93 -30.391 1 85.31 483 THR A O 1
ATOM 3847 N N . GLU A 1 484 ? 2.941 -9.062 -31.625 1 83.12 484 GLU A N 1
ATOM 3848 C CA . GLU A 1 484 ? 4.289 -9.359 -32.094 1 83.12 484 GLU A CA 1
ATOM 3849 C C . GLU A 1 484 ? 5.328 -9.102 -31.016 1 83.12 484 GLU A C 1
ATOM 3851 O O . GLU A 1 484 ? 6.496 -9.469 -31.172 1 83.12 484 GLU A O 1
ATOM 3856 N N . GLY A 1 485 ? 4.996 -8.68 -29.891 1 84.5 485 GLY A N 1
ATOM 3857 C CA . GLY A 1 485 ? 5.973 -8.375 -28.859 1 84.5 485 GLY A CA 1
ATOM 3858 C C . GLY A 1 485 ? 6.633 -7.02 -29.047 1 84.5 485 GLY A C 1
ATOM 3859 O O . GLY A 1 485 ? 6.508 -6.402 -30.094 1 84.5 485 GLY A O 1
ATOM 3860 N N . LEU A 1 486 ? 7.473 -6.586 -28.094 1 92.75 486 LEU A N 1
ATOM 3861 C CA . LEU A 1 486 ? 8.125 -5.281 -28.109 1 92.75 486 LEU A CA 1
ATOM 3862 C C . LEU A 1 486 ? 9.289 -5.27 -29.109 1 92.75 486 LEU A C 1
ATOM 3864 O O . LEU A 1 486 ? 9.969 -6.281 -29.281 1 92.75 486 LEU A O 1
ATOM 3868 N N . GLU A 1 487 ? 9.516 -4.137 -29.688 1 92.31 487 GLU A N 1
ATOM 3869 C CA . GLU A 1 487 ? 10.445 -4.016 -30.812 1 92.31 487 GLU A CA 1
ATOM 3870 C C . GLU A 1 487 ? 11.875 -3.793 -30.312 1 92.31 487 GLU A C 1
ATOM 3872 O O . GLU A 1 487 ? 12.836 -4.156 -31 1 92.31 487 GLU A O 1
ATOM 3877 N N . TYR A 1 488 ? 11.992 -3.188 -29.219 1 91.88 488 TYR A N 1
ATOM 3878 C CA . TYR A 1 488 ? 13.336 -2.834 -28.781 1 91.88 488 TYR A CA 1
ATOM 3879 C C . TYR A 1 488 ? 13.422 -2.779 -27.266 1 91.88 488 TYR A C 1
ATOM 3881 O O . TYR A 1 488 ? 12.391 -2.762 -26.578 1 91.88 488 TYR A O 1
ATOM 3889 N N . LEU A 1 489 ? 14.586 -2.82 -26.734 1 94.12 489 LEU A N 1
ATOM 3890 C CA . LEU A 1 489 ? 14.961 -2.51 -25.359 1 94.12 489 LEU A CA 1
ATOM 3891 C C . LEU A 1 489 ? 16.219 -1.662 -25.328 1 94.12 489 LEU A C 1
ATOM 3893 O O . LEU A 1 489 ? 17.203 -1.964 -26.016 1 94.12 489 LEU A O 1
ATOM 3897 N N . GLU A 1 490 ? 16.109 -0.553 -24.609 1 91.56 490 GLU A N 1
ATOM 3898 C CA . GLU A 1 490 ? 17.25 0.367 -24.516 1 91.56 490 GLU A CA 1
ATOM 3899 C C . GLU A 1 490 ? 17.531 0.735 -23.062 1 91.56 490 GLU A C 1
ATOM 3901 O O . GLU A 1 490 ? 16.609 0.876 -22.266 1 91.56 490 GLU A O 1
ATOM 3906 N N . ILE A 1 491 ? 18.812 0.809 -22.734 1 92.81 491 ILE A N 1
ATOM 3907 C CA . ILE A 1 491 ? 19.25 1.326 -21.453 1 92.81 491 ILE A CA 1
ATOM 3908 C C . ILE A 1 491 ? 19.781 2.75 -21.609 1 92.81 491 ILE A C 1
ATOM 3910 O O . ILE A 1 491 ? 20.625 3.008 -22.469 1 92.81 491 ILE A O 1
ATOM 3914 N N . GLU A 1 492 ? 19.156 3.67 -20.797 1 89 492 GLU A N 1
ATOM 3915 C CA . GLU A 1 492 ? 19.578 5.066 -20.828 1 89 492 GLU A CA 1
ATOM 3916 C C . GLU A 1 492 ? 19.906 5.574 -19.422 1 89 492 GLU A C 1
ATOM 3918 O O . GLU A 1 492 ? 19.234 5.223 -18.453 1 89 492 GLU A O 1
ATOM 3923 N N . SER A 1 493 ? 21 6.273 -19.312 1 90.06 493 SER A N 1
ATOM 3924 C CA . SER A 1 493 ? 21.328 7.004 -18.094 1 90.06 493 SER A CA 1
ATOM 3925 C C . SER A 1 493 ? 21.5 8.492 -18.359 1 90.06 493 SER A C 1
ATOM 3927 O O . SER A 1 493 ? 22.328 8.883 -19.188 1 90.06 493 SER A O 1
ATOM 3929 N N . SER A 1 494 ? 20.719 9.352 -17.719 1 88.12 494 SER A N 1
ATOM 3930 C CA . SER A 1 494 ? 20.797 10.789 -17.938 1 88.12 494 SER A CA 1
ATOM 3931 C C . SER A 1 494 ? 21.281 11.523 -16.703 1 88.12 494 SER A C 1
ATOM 3933 O O . SER A 1 494 ? 21.219 12.75 -16.641 1 88.12 494 SER A O 1
ATOM 3935 N N . SER A 1 495 ? 21.75 10.812 -15.711 1 89.06 495 SER A N 1
ATOM 3936 C CA . SER A 1 495 ? 22.266 11.43 -14.484 1 89.06 495 SER A CA 1
ATOM 3937 C C . SER A 1 495 ? 23.766 11.25 -14.375 1 89.06 495 SER A C 1
ATOM 3939 O O . SER A 1 495 ? 24.281 10.141 -14.508 1 89.06 495 SER A O 1
ATOM 3941 N N . ASP A 1 496 ? 24.484 12.312 -14 1 89.62 496 ASP A N 1
ATOM 3942 C CA . ASP A 1 496 ? 25.938 12.242 -13.797 1 89.62 496 ASP A CA 1
ATOM 3943 C C . ASP A 1 496 ? 26.266 11.445 -12.539 1 89.62 496 ASP A C 1
ATOM 3945 O O . ASP A 1 496 ? 27.422 11.031 -12.352 1 89.62 496 ASP A O 1
ATOM 3949 N N . ALA A 1 497 ? 25.234 11.234 -11.758 1 93.06 497 ALA A N 1
ATOM 3950 C CA . ALA A 1 497 ? 25.469 10.555 -10.492 1 93.06 497 ALA A CA 1
ATOM 3951 C C . ALA A 1 497 ? 25.5 9.039 -10.68 1 93.06 497 ALA A C 1
ATOM 3953 O O . ALA A 1 497 ? 25.969 8.312 -9.797 1 93.06 497 ALA A O 1
ATOM 3954 N N . ILE A 1 498 ? 25.078 8.57 -11.797 1 94.31 498 ILE A N 1
ATOM 3955 C CA . ILE A 1 498 ? 24.938 7.137 -12 1 94.31 498 ILE A CA 1
ATOM 3956 C C . ILE A 1 498 ? 26.109 6.609 -12.82 1 94.31 498 ILE A C 1
ATOM 3958 O O . ILE A 1 498 ? 26.422 7.145 -13.891 1 94.31 498 ILE A O 1
ATOM 3962 N N . HIS A 1 499 ? 26.781 5.598 -12.32 1 92.94 499 HIS A N 1
ATOM 3963 C CA . HIS A 1 499 ? 27.812 4.848 -13.023 1 92.94 499 HIS A CA 1
ATOM 3964 C C . HIS A 1 499 ? 27.391 3.393 -13.219 1 92.94 499 HIS A C 1
ATOM 3966 O O . HIS A 1 499 ? 27.281 2.641 -12.25 1 92.94 499 HIS A O 1
ATOM 3972 N N . ILE A 1 500 ? 27.172 2.992 -14.43 1 94.12 500 ILE A N 1
ATOM 3973 C CA . ILE A 1 500 ? 26.828 1.607 -14.727 1 94.12 500 ILE A CA 1
ATOM 3974 C C . ILE A 1 500 ? 28.094 0.747 -14.719 1 94.12 500 ILE A C 1
ATOM 3976 O O . ILE A 1 500 ? 28.938 0.86 -15.617 1 94.12 500 ILE A O 1
ATOM 3980 N N . VAL A 1 501 ? 28.125 -0.068 -13.727 1 93.69 501 VAL A N 1
ATOM 3981 C CA . VAL A 1 501 ? 29.281 -0.945 -13.57 1 93.69 501 VAL A CA 1
ATOM 3982 C C . VAL A 1 501 ? 29.203 -2.078 -14.594 1 93.69 501 VAL A C 1
ATOM 3984 O O . VAL A 1 501 ? 30.203 -2.389 -15.258 1 93.69 501 VAL A O 1
ATOM 3987 N N . GLU A 1 502 ? 28.125 -2.693 -14.625 1 94.12 502 GLU A N 1
ATOM 3988 C CA . GLU A 1 502 ? 27.859 -3.777 -15.57 1 94.12 502 GLU A CA 1
ATOM 3989 C C . GLU A 1 502 ? 26.422 -3.736 -16.062 1 94.12 502 GLU A C 1
ATOM 3991 O O . GLU A 1 502 ? 25.5 -3.436 -15.305 1 94.12 502 GLU A O 1
ATOM 3996 N N . SER A 1 503 ? 26.25 -3.982 -17.297 1 93.81 503 SER A N 1
ATOM 3997 C CA . SER A 1 503 ? 24.906 -4.113 -17.875 1 93.81 503 SER A CA 1
ATOM 3998 C C . SER A 1 503 ? 24.859 -5.223 -18.922 1 93.81 503 SER A C 1
ATOM 4000 O O . SER A 1 503 ? 25.844 -5.449 -19.641 1 93.81 503 SER A O 1
ATOM 4002 N N . GLU A 1 504 ? 23.844 -5.918 -18.891 1 93.88 504 GLU A N 1
ATOM 4003 C CA . GLU A 1 504 ? 23.594 -6.973 -19.875 1 93.88 504 GLU A CA 1
ATOM 4004 C C . GLU A 1 504 ? 22.141 -6.992 -20.312 1 93.88 504 GLU A C 1
ATOM 4006 O O . GLU A 1 504 ? 21.234 -6.883 -19.469 1 93.88 504 GLU A O 1
ATOM 4011 N N . VAL A 1 505 ? 21.922 -6.996 -21.609 1 93.81 505 VAL A N 1
ATOM 4012 C CA . VAL A 1 505 ? 20.594 -7.16 -22.188 1 93.81 505 VAL A CA 1
ATOM 4013 C C . VAL A 1 505 ? 20.562 -8.398 -23.078 1 93.81 505 VAL A C 1
ATOM 4015 O O . VAL A 1 505 ? 21.516 -8.672 -23.797 1 93.81 505 VAL A O 1
ATOM 4018 N N . LYS A 1 506 ? 19.516 -9.148 -22.969 1 93.69 506 LYS A N 1
ATOM 4019 C CA . LYS A 1 506 ? 19.328 -10.336 -23.797 1 93.69 506 LYS A CA 1
ATOM 4020 C C . LYS A 1 506 ? 17.938 -10.367 -24.406 1 93.69 506 LYS A C 1
ATOM 4022 O O . LYS A 1 506 ? 16.953 -9.969 -23.75 1 93.69 506 LYS A O 1
ATOM 4027 N N . GLU A 1 507 ? 17.891 -10.711 -25.609 1 93.88 507 GLU A N 1
ATOM 4028 C CA . GLU A 1 507 ? 16.656 -11.25 -26.156 1 93.88 507 GLU A CA 1
ATOM 4029 C C . GLU A 1 507 ? 16.531 -12.75 -25.875 1 93.88 507 GLU A C 1
ATOM 4031 O O . GLU A 1 507 ? 17.469 -13.508 -26.156 1 93.88 507 GLU A O 1
ATOM 4036 N N . LEU A 1 508 ? 15.406 -13.164 -25.375 1 93.75 508 LEU A N 1
ATOM 4037 C CA . LEU A 1 508 ? 15.25 -14.555 -24.969 1 93.75 508 LEU A CA 1
ATOM 4038 C C . LEU A 1 508 ? 14.359 -15.32 -25.938 1 93.75 508 LEU A C 1
ATOM 4040 O O . LEU A 1 508 ? 13.461 -14.734 -26.547 1 93.75 508 LEU A O 1
ATOM 4044 N N . LYS A 1 509 ? 14.648 -16.578 -26.047 1 92.88 509 LYS A N 1
ATOM 4045 C CA . LYS A 1 509 ? 13.82 -17.5 -26.828 1 92.88 509 LYS A CA 1
ATOM 4046 C C . LYS A 1 509 ? 13.758 -18.859 -26.156 1 92.88 509 LYS A C 1
ATOM 4048 O O . LYS A 1 509 ? 14.508 -19.141 -25.219 1 92.88 509 LYS A O 1
ATOM 4053 N N . LEU A 1 510 ? 12.773 -19.641 -26.547 1 92.12 510 LEU A N 1
ATOM 4054 C CA . LEU A 1 510 ? 12.664 -21.016 -26.062 1 92.12 510 LEU A CA 1
ATOM 4055 C C . LEU A 1 510 ? 13.164 -22 -27.125 1 92.12 510 LEU A C 1
ATOM 4057 O O . LEU A 1 510 ? 12.789 -21.906 -28.297 1 92.12 510 LEU A O 1
ATOM 4061 N N . ARG A 1 511 ? 14.086 -22.906 -26.688 1 85.88 511 ARG A N 1
ATOM 4062 C CA . ARG A 1 511 ? 14.562 -23.953 -27.594 1 85.88 511 ARG A CA 1
ATOM 4063 C C . ARG A 1 511 ? 13.469 -24.984 -27.859 1 85.88 511 ARG A C 1
ATOM 4065 O O . ARG A 1 511 ? 12.688 -25.312 -26.969 1 85.88 511 ARG A O 1
ATOM 4072 N N . ALA A 1 512 ? 13.391 -25.391 -29.234 1 65.94 512 ALA A N 1
ATOM 4073 C CA . ALA A 1 512 ? 12.477 -26.469 -29.578 1 65.94 512 ALA A CA 1
ATOM 4074 C C . ALA A 1 512 ? 12.805 -27.734 -28.797 1 65.94 512 ALA A C 1
ATOM 4076 O O . ALA A 1 512 ? 13.969 -28.031 -28.547 1 65.94 512 ALA A O 1
ATOM 4077 N N . THR A 1 513 ? 12.039 -28.094 -27.781 1 53.06 513 THR A N 1
ATOM 4078 C CA . THR A 1 513 ? 12.281 -29.391 -27.156 1 53.06 513 THR A CA 1
ATOM 4079 C C . THR A 1 513 ? 12.398 -30.484 -28.203 1 53.06 513 THR A C 1
ATOM 4081 O O . THR A 1 513 ? 11.539 -30.609 -29.078 1 53.06 513 THR A O 1
ATOM 4084 N N . SER A 1 514 ? 13.609 -30.906 -28.484 1 41.94 514 SER A N 1
ATOM 4085 C CA . SER A 1 514 ? 13.688 -32.156 -29.25 1 41.94 514 SER A CA 1
ATOM 4086 C C . SER A 1 514 ? 12.883 -33.25 -28.594 1 41.94 514 SER A C 1
ATOM 4088 O O . SER A 1 514 ? 12.727 -33.281 -27.359 1 41.94 514 SER A O 1
ATOM 4090 N N . MET B 1 1 ? 31.516 16.234 -40.562 1 22.64 1 MET B N 1
ATOM 4091 C CA . MET B 1 1 ? 31.234 16.984 -39.344 1 22.64 1 MET B CA 1
ATOM 4092 C C . MET B 1 1 ? 29.812 16.75 -38.844 1 22.64 1 MET B C 1
ATOM 4094 O O . MET B 1 1 ? 28.906 17.516 -39.188 1 22.64 1 MET B O 1
ATOM 4098 N N . ARG B 1 2 ? 29.266 15.555 -38.781 1 21.52 2 ARG B N 1
ATOM 4099 C CA . ARG B 1 2 ? 27.891 15.18 -38.5 1 21.52 2 ARG B CA 1
ATOM 4100 C C . ARG B 1 2 ? 27.547 15.477 -37.031 1 21.52 2 ARG B C 1
ATOM 4102 O O . ARG B 1 2 ? 28.125 14.883 -36.125 1 21.52 2 ARG B O 1
ATOM 4109 N N . ALA B 1 3 ? 27.109 16.688 -36.75 1 23.45 3 ALA B N 1
ATOM 4110 C CA . ALA B 1 3 ? 26.594 17.234 -35.5 1 23.45 3 ALA B CA 1
ATOM 4111 C C . ALA B 1 3 ? 25.516 16.328 -34.906 1 23.45 3 ALA B C 1
ATOM 4113 O O . ALA B 1 3 ? 24.453 16.141 -35.531 1 23.45 3 ALA B O 1
ATOM 4114 N N . PHE B 1 4 ? 25.844 15.32 -34.25 1 24.55 4 PHE B N 1
ATOM 4115 C CA . PHE B 1 4 ? 24.922 14.531 -33.438 1 24.55 4 PHE B CA 1
ATOM 4116 C C . PHE B 1 4 ? 24.109 15.422 -32.5 1 24.55 4 PHE B C 1
ATOM 4118 O O . PHE B 1 4 ? 24.688 16.094 -31.641 1 24.55 4 PHE B O 1
ATOM 4125 N N . LEU B 1 5 ? 22.984 15.938 -32.938 1 24.38 5 LEU B N 1
ATOM 4126 C CA . LEU B 1 5 ? 22.016 16.688 -32.125 1 24.38 5 LEU B CA 1
ATOM 4127 C C . LEU B 1 5 ? 21.594 15.891 -30.906 1 24.38 5 LEU B C 1
ATOM 4129 O O . LEU B 1 5 ? 20.922 14.867 -31.016 1 24.38 5 LEU B O 1
ATOM 4133 N N . ALA B 1 6 ? 22.469 15.758 -29.969 1 25.52 6 ALA B N 1
ATOM 4134 C CA . ALA B 1 6 ? 22 15.367 -28.641 1 25.52 6 ALA B CA 1
ATOM 4135 C C . ALA B 1 6 ? 20.719 16.125 -28.266 1 25.52 6 ALA B C 1
ATOM 4137 O O . ALA B 1 6 ? 20.75 17.344 -28.078 1 25.52 6 ALA B O 1
ATOM 4138 N N . LEU B 1 7 ? 19.578 15.695 -28.719 1 27.67 7 LEU B N 1
ATOM 4139 C CA . LEU B 1 7 ? 18.359 16.234 -28.125 1 27.67 7 LEU B CA 1
ATOM 4140 C C . LEU B 1 7 ? 18.406 16.125 -26.594 1 27.67 7 LEU B C 1
ATOM 4142 O O . LEU B 1 7 ? 18.312 15.023 -26.047 1 27.67 7 LEU B O 1
ATOM 4146 N N . ILE B 1 8 ? 19.219 16.906 -26.031 1 28.81 8 ILE B N 1
ATOM 4147 C CA . ILE B 1 8 ? 19.078 17.125 -24.609 1 28.81 8 ILE B CA 1
ATOM 4148 C C . ILE B 1 8 ? 17.594 17.312 -24.25 1 28.81 8 ILE B C 1
ATOM 4150 O O . ILE B 1 8 ? 16.969 18.266 -24.719 1 28.81 8 ILE B O 1
ATOM 4154 N N . PHE B 1 9 ? 16.938 16.234 -23.984 1 30.55 9 PHE B N 1
ATOM 4155 C CA . PHE B 1 9 ? 15.672 16.438 -23.281 1 30.55 9 PHE B CA 1
ATOM 4156 C C . PHE B 1 9 ? 15.844 17.359 -22.094 1 30.55 9 PHE B C 1
ATOM 4158 O O . PHE B 1 9 ? 16.297 16.938 -21.031 1 30.55 9 PHE B O 1
ATOM 4165 N N . LEU B 1 10 ? 16.297 18.547 -22.359 1 33.31 10 LEU B N 1
ATOM 4166 C CA . LEU B 1 10 ? 16.016 19.531 -21.328 1 33.31 10 LEU B CA 1
ATOM 4167 C C . LEU B 1 10 ? 14.586 19.391 -20.812 1 33.31 10 LEU B C 1
ATOM 4169 O O . LEU B 1 10 ? 13.633 19.625 -21.547 1 33.31 10 LEU B O 1
ATOM 4173 N N . THR B 1 11 ? 14.414 18.547 -19.953 1 37.22 11 THR B N 1
ATOM 4174 C CA . THR B 1 11 ? 13.156 18.719 -19.234 1 37.22 11 THR B CA 1
ATOM 4175 C C . THR B 1 11 ? 12.914 20.188 -18.922 1 37.22 11 THR B C 1
ATOM 4177 O O . THR B 1 11 ? 13.594 20.781 -18.094 1 37.22 11 THR B O 1
ATOM 4180 N N . PHE B 1 12 ? 12.648 20.953 -19.922 1 36.97 12 PHE B N 1
ATOM 4181 C CA . PHE B 1 12 ? 12.047 22.25 -19.641 1 36.97 12 PHE B CA 1
ATOM 4182 C C . PHE B 1 12 ? 11.062 22.156 -18.484 1 36.97 12 PHE B C 1
ATOM 4184 O O . PHE B 1 12 ? 9.992 21.547 -18.625 1 36.97 12 PHE B O 1
ATOM 4191 N N . VAL B 1 13 ? 11.586 22.047 -17.391 1 45.62 13 VAL B N 1
ATOM 4192 C CA . VAL B 1 13 ? 10.625 22.375 -16.344 1 45.62 13 VAL B CA 1
ATOM 4193 C C . VAL B 1 13 ? 9.812 23.594 -16.75 1 45.62 13 VAL B C 1
ATOM 4195 O O . VAL B 1 13 ? 10.352 24.703 -16.891 1 45.62 13 VAL B O 1
ATOM 4198 N N . MET B 1 14 ? 8.93 23.422 -17.609 1 47.56 14 MET B N 1
ATOM 4199 C CA . MET B 1 14 ? 8.008 24.484 -17.953 1 47.56 14 MET B CA 1
ATOM 4200 C C . MET B 1 14 ? 7.621 25.312 -16.734 1 47.56 14 MET B C 1
ATOM 4202 O O . MET B 1 14 ? 7.336 24.75 -15.672 1 47.56 14 MET B O 1
ATOM 4206 N N . ASN B 1 15 ? 8.117 26.484 -16.656 1 57.22 15 ASN B N 1
ATOM 4207 C CA . ASN B 1 15 ? 7.738 27.594 -15.789 1 57.22 15 ASN B CA 1
ATOM 4208 C C . ASN B 1 15 ? 6.234 27.625 -15.547 1 57.22 15 ASN B C 1
ATOM 4210 O O . ASN B 1 15 ? 5.602 28.672 -15.695 1 57.22 15 ASN B O 1
ATOM 4214 N N . VAL B 1 16 ? 5.605 26.453 -15.375 1 68.5 16 VAL B N 1
ATOM 4215 C CA . VAL B 1 16 ? 4.152 26.438 -15.227 1 68.5 16 VAL B CA 1
ATOM 4216 C C . VAL B 1 16 ? 3.787 26.406 -13.742 1 68.5 16 VAL B C 1
ATOM 4218 O O . VAL B 1 16 ? 4.531 25.859 -12.922 1 68.5 16 VAL B O 1
ATOM 4221 N N . GLU B 1 17 ? 2.844 27.312 -13.398 1 85.31 17 GLU B N 1
ATOM 4222 C CA . GLU B 1 17 ? 2.293 27.344 -12.047 1 85.31 17 GLU B CA 1
ATOM 4223 C C . GLU B 1 17 ? 0.919 26.672 -12 1 85.31 17 GLU B C 1
ATOM 4225 O O . GLU B 1 17 ? 0.186 26.672 -12.992 1 85.31 17 GLU B O 1
ATOM 4230 N N . SER B 1 18 ? 0.742 26.031 -10.914 1 88.38 18 SER B N 1
ATOM 4231 C CA . SER B 1 18 ? -0.565 25.422 -10.688 1 88.38 18 SER B CA 1
ATOM 4232 C C . SER B 1 18 ? -1.387 26.25 -9.695 1 88.38 18 SER B C 1
ATOM 4234 O O . SER B 1 18 ? -0.841 27.078 -8.969 1 88.38 18 SER B O 1
ATOM 4236 N N . SER B 1 19 ? -2.688 25.953 -9.688 1 91.38 19 SER B N 1
ATOM 4237 C CA . SER B 1 19 ? -3.619 26.719 -8.859 1 91.38 19 SER B CA 1
ATOM 4238 C C . SER B 1 19 ? -3.363 26.469 -7.379 1 91.38 19 SER B C 1
ATOM 4240 O O . SER B 1 19 ? -3.156 25.328 -6.957 1 91.38 19 SER B O 1
ATOM 4242 N N . ARG B 1 20 ? -3.377 27.562 -6.609 1 95.12 20 ARG B N 1
ATOM 4243 C CA . ARG B 1 20 ? -3.156 27.547 -5.164 1 95.12 20 ARG B CA 1
ATOM 4244 C C . ARG B 1 20 ? -4.441 27.188 -4.422 1 95.12 20 ARG B C 1
ATOM 4246 O O . ARG B 1 20 ? -5.508 27.719 -4.727 1 95.12 20 ARG B O 1
ATOM 4253 N N . PRO B 1 21 ? -4.383 26.297 -3.408 1 96.5 21 PRO B N 1
ATOM 4254 C CA . PRO B 1 21 ? -5.562 26.031 -2.584 1 96.5 21 PRO B CA 1
ATOM 4255 C C . PRO B 1 21 ? -6.113 27.297 -1.923 1 96.5 21 PRO B C 1
ATOM 4257 O O . PRO B 1 21 ? -5.344 28.156 -1.496 1 96.5 21 PRO B O 1
ATOM 4260 N N . LEU B 1 22 ? -7.43 27.328 -1.875 1 95.06 22 LEU B N 1
ATOM 4261 C CA . LEU B 1 22 ? -8.133 28.438 -1.269 1 95.06 22 LEU B CA 1
ATOM 4262 C C . LEU B 1 22 ? -8.266 28.25 0.239 1 95.06 22 LEU B C 1
ATOM 4264 O O . LEU B 1 22 ? -8.078 29.203 1.008 1 95.06 22 LEU B O 1
ATOM 4268 N N . MET B 1 23 ? -8.602 27.062 0.677 1 97 23 MET B N 1
ATOM 4269 C CA . MET B 1 23 ? -8.938 26.797 2.072 1 97 23 MET B CA 1
ATOM 4270 C C . MET B 1 23 ? -7.781 26.109 2.787 1 97 23 MET B C 1
ATOM 4272 O O . MET B 1 23 ? -7.453 26.453 3.924 1 97 23 MET B O 1
ATOM 4276 N N . ALA B 1 24 ? -7.176 25.094 2.195 1 98.12 24 ALA B N 1
ATOM 4277 C CA . ALA B 1 24 ? -6.023 24.422 2.789 1 98.12 24 ALA B CA 1
ATOM 4278 C C . ALA B 1 24 ? -4.84 25.375 2.922 1 98.12 24 ALA B C 1
ATOM 4280 O O . ALA B 1 24 ? -4.527 26.125 1.992 1 98.12 24 ALA B O 1
ATOM 4281 N N . PHE B 1 25 ? -4.125 25.359 3.959 1 98.5 25 PHE B N 1
ATOM 4282 C CA . PHE B 1 25 ? -3.047 26.312 4.203 1 98.5 25 PHE B CA 1
ATOM 4283 C C . PHE B 1 25 ? -1.888 26.062 3.242 1 98.5 25 PHE B C 1
ATOM 4285 O O . PHE B 1 25 ? -1.504 24.922 3.002 1 98.5 25 PHE B O 1
ATOM 4292 N N . THR B 1 26 ? -1.401 27.078 2.742 1 98.12 26 THR B N 1
ATOM 4293 C CA . THR B 1 26 ? -0.146 27.141 2.002 1 98.12 26 THR B CA 1
ATOM 4294 C C . THR B 1 26 ? 0.714 28.297 2.514 1 98.12 26 THR B C 1
ATOM 4296 O O . THR B 1 26 ? 0.19 29.328 2.932 1 98.12 26 THR B O 1
ATOM 4299 N N . PRO B 1 27 ? 2.033 28.125 2.506 1 98.25 27 PRO B N 1
ATOM 4300 C CA . PRO B 1 27 ? 2.84 29.266 2.91 1 98.25 27 PRO B CA 1
ATOM 4301 C C . PRO B 1 27 ? 2.748 30.438 1.923 1 98.25 27 PRO B C 1
ATOM 4303 O O . PRO B 1 27 ? 2.543 30.219 0.726 1 98.25 27 PRO B O 1
ATOM 4306 N N . SER B 1 28 ? 2.959 31.625 2.438 1 97.31 28 SER B N 1
ATOM 4307 C CA . SER B 1 28 ? 2.939 32.781 1.542 1 97.31 28 SER B CA 1
ATOM 4308 C C . SER B 1 28 ? 4.008 32.656 0.46 1 97.31 28 SER B C 1
ATOM 4310 O O . SER B 1 28 ? 3.77 33 -0.697 1 97.31 28 SER B O 1
ATOM 4312 N N . HIS B 1 29 ? 5.09 32.219 0.851 1 97.31 29 HIS B N 1
ATOM 4313 C CA . HIS B 1 29 ? 6.199 31.922 -0.052 1 97.31 29 HIS B CA 1
ATOM 4314 C C . HIS B 1 29 ? 7.113 30.844 0.528 1 97.31 29 HIS B C 1
ATOM 4316 O O . HIS B 1 29 ? 7.004 30.5 1.706 1 97.31 29 HIS B O 1
ATOM 4322 N N . GLY B 1 30 ? 7.887 30.297 -0.33 1 98 30 GLY B N 1
ATOM 4323 C CA . GLY B 1 30 ? 8.883 29.344 0.121 1 98 30 GLY B CA 1
ATOM 4324 C C . GLY B 1 30 ? 8.359 27.922 0.203 1 98 30 GLY B C 1
ATOM 4325 O O . GLY B 1 30 ? 7.336 27.594 -0.407 1 98 30 GLY B O 1
ATOM 4326 N N . TRP B 1 31 ? 9.164 27.062 0.962 1 98.19 31 TRP B N 1
ATOM 4327 C CA . TRP B 1 31 ? 8.883 25.641 1.126 1 98.19 31 TRP B CA 1
ATOM 4328 C C . TRP B 1 31 ? 8.172 25.391 2.449 1 98.19 31 TRP B C 1
ATOM 4330 O O . TRP B 1 31 ? 8.539 25.953 3.482 1 98.19 31 TRP B O 1
ATOM 4340 N N . MET B 1 32 ? 7.172 24.516 2.393 1 98.19 32 MET B N 1
ATOM 4341 C CA . MET B 1 32 ? 6.555 24 3.611 1 98.19 32 MET B CA 1
ATOM 4342 C C . MET B 1 32 ? 6.383 22.484 3.541 1 98.19 32 MET B C 1
ATOM 4344 O O . MET B 1 32 ? 6.141 21.938 2.465 1 98.19 32 MET B O 1
ATOM 4348 N N . ASN B 1 33 ? 6.453 21.859 4.672 1 97.69 33 ASN B N 1
ATOM 4349 C CA . ASN B 1 33 ? 6.027 20.469 4.719 1 97.69 33 ASN B CA 1
ATOM 4350 C C . ASN B 1 33 ? 5.305 20.141 6.027 1 97.69 33 ASN B C 1
ATOM 4352 O O . ASN B 1 33 ? 4.215 20.656 6.281 1 97.69 33 ASN B O 1
ATOM 4356 N N . ASP B 1 34 ? 5.875 19.391 6.957 1 98.12 34 ASP B N 1
ATOM 4357 C CA . ASP B 1 34 ? 5.18 18.781 8.078 1 98.12 34 ASP B CA 1
ATOM 4358 C C . ASP B 1 34 ? 4.434 19.828 8.906 1 98.12 34 ASP B C 1
ATOM 4360 O O . ASP B 1 34 ? 5.012 20.844 9.289 1 98.12 34 ASP B O 1
ATOM 4364 N N . PRO B 1 35 ? 3.121 19.547 9.227 1 98.56 35 PRO B N 1
ATOM 4365 C CA . PRO B 1 35 ? 2.523 20.344 10.305 1 98.56 35 PRO B CA 1
ATOM 4366 C C . PRO B 1 35 ? 3.17 20.078 11.664 1 98.56 35 PRO B C 1
ATOM 4368 O O . PRO B 1 35 ? 3.525 18.938 11.969 1 98.56 35 PRO B O 1
ATOM 4371 N N . ASN B 1 36 ? 3.318 21.156 12.367 1 96.81 36 ASN B N 1
ATOM 4372 C CA . ASN B 1 36 ? 3.906 21.109 13.703 1 96.81 36 ASN B CA 1
ATOM 4373 C C . ASN B 1 36 ? 3.176 22.031 14.664 1 96.81 36 ASN B C 1
ATOM 4375 O O . ASN B 1 36 ? 2.416 22.906 14.242 1 96.81 36 ASN B O 1
ATOM 4379 N N . GLY B 1 37 ? 3.357 21.875 15.875 1 97.12 37 GLY B N 1
ATOM 4380 C CA . GLY B 1 37 ? 3 22.812 16.922 1 97.12 37 GLY B CA 1
ATOM 4381 C C . GLY B 1 37 ? 1.545 23.234 16.875 1 97.12 37 GLY B C 1
ATOM 4382 O O . GLY B 1 37 ? 1.225 24.391 17.141 1 97.12 37 GLY B O 1
ATOM 4383 N N . GLN B 1 38 ? 0.661 22.375 16.422 1 97.81 38 GLN B N 1
ATOM 4384 C CA . GLN B 1 38 ? -0.758 22.719 16.359 1 97.81 38 GLN B CA 1
ATOM 4385 C C . GLN B 1 38 ? -1.368 22.828 17.75 1 97.81 38 GLN B C 1
ATOM 4387 O O . GLN B 1 38 ? -1.314 21.875 18.531 1 97.81 38 GLN B O 1
ATOM 4392 N N . PHE B 1 39 ? -2.004 23.984 18.062 1 98.19 39 PHE B N 1
ATOM 4393 C CA . PHE B 1 39 ? -2.723 24.125 19.328 1 98.19 39 PHE B CA 1
ATOM 4394 C C . PHE B 1 39 ? -3.832 25.156 19.219 1 98.19 39 PHE B C 1
ATOM 4396 O O . PHE B 1 39 ? -3.826 25.984 18.297 1 98.19 39 PHE B O 1
ATOM 4403 N N . TYR B 1 40 ? -4.812 25.047 20.062 1 98.06 40 TYR B N 1
ATOM 4404 C CA . TYR B 1 40 ? -5.902 26.016 20.141 1 98.06 40 TYR B CA 1
ATOM 4405 C C . TYR B 1 40 ? -5.68 27 21.297 1 98.06 40 TYR B C 1
ATOM 4407 O O . TYR B 1 40 ? -5.551 26.578 22.453 1 98.06 40 TYR B O 1
ATOM 4415 N N . ASP B 1 41 ? -5.559 28.25 20.953 1 98.25 41 ASP B N 1
ATOM 4416 C CA . ASP B 1 41 ? -5.512 29.344 21.906 1 98.25 41 ASP B CA 1
ATOM 4417 C C . ASP B 1 41 ? -6.91 29.688 22.422 1 98.25 41 ASP B C 1
ATOM 4419 O O . ASP B 1 41 ? -7.629 30.484 21.797 1 98.25 41 ASP B O 1
ATOM 4423 N N . SER B 1 42 ? -7.199 29.203 23.609 1 96.94 42 SER B N 1
ATOM 4424 C CA . SER B 1 42 ? -8.562 29.344 24.109 1 96.94 42 SER B CA 1
ATOM 4425 C C . SER B 1 42 ? -8.859 30.781 24.531 1 96.94 42 SER B C 1
ATOM 4427 O O . SER B 1 42 ? -10.023 31.172 24.625 1 96.94 42 SER B O 1
ATOM 4429 N N . LYS B 1 43 ? -7.863 31.562 24.812 1 97.5 43 LYS B N 1
ATOM 4430 C CA . LYS B 1 43 ? -8.086 32.938 25.188 1 97.5 43 LYS B CA 1
ATOM 4431 C C . LYS B 1 43 ? -8.547 33.781 24 1 97.5 43 LYS B C 1
ATOM 4433 O O . LYS B 1 43 ? -9.547 34.5 24.078 1 97.5 43 LYS B O 1
ATOM 4438 N N . ASN B 1 44 ? -7.871 33.625 22.922 1 97.62 44 ASN B N 1
ATOM 4439 C CA . ASN B 1 44 ? -8.18 34.438 21.75 1 97.62 44 ASN B CA 1
ATOM 4440 C C . ASN B 1 44 ? -9.047 33.656 20.75 1 97.62 44 ASN B C 1
ATOM 4442 O O . ASN B 1 44 ? -9.43 34.219 19.703 1 97.62 44 ASN B O 1
ATOM 4446 N N . GLU B 1 45 ? -9.344 32.438 21.016 1 97 45 GLU B N 1
ATOM 4447 C CA . GLU B 1 45 ? -10.156 31.578 20.172 1 97 45 GLU B CA 1
ATOM 4448 C C . GLU B 1 45 ? -9.562 31.438 18.781 1 97 45 GLU B C 1
ATOM 4450 O O . GLU B 1 45 ? -10.242 31.656 17.781 1 97 45 GLU B O 1
ATOM 4455 N N . LEU B 1 46 ? -8.289 31.094 18.75 1 98.06 46 LEU B N 1
ATOM 4456 C CA . LEU B 1 46 ? -7.539 30.953 17.516 1 98.06 46 LEU B CA 1
ATOM 4457 C C . LEU B 1 46 ? -6.891 29.578 17.422 1 98.06 46 LEU B C 1
ATOM 4459 O O . LEU B 1 46 ? -6.363 29.078 18.406 1 98.06 46 LEU B O 1
ATOM 4463 N N . TRP B 1 47 ? -6.996 29.016 16.266 1 98.44 47 TRP B N 1
ATOM 4464 C CA . TRP B 1 47 ? -6.203 27.844 15.938 1 98.44 47 TRP B CA 1
ATOM 4465 C C . TRP B 1 47 ? -4.816 28.234 15.438 1 98.44 47 TRP B C 1
ATOM 4467 O O . TRP B 1 47 ? -4.691 29 14.484 1 98.44 47 TRP B O 1
ATOM 4477 N N . HIS B 1 48 ? -3.773 27.719 16.094 1 98.75 48 HIS B N 1
ATOM 4478 C CA . HIS B 1 48 ? -2.398 27.969 15.672 1 98.75 48 HIS B CA 1
ATOM 4479 C C . HIS B 1 48 ? -1.829 26.75 14.938 1 98.75 48 HIS B C 1
ATOM 4481 O O . HIS B 1 48 ? -1.974 25.625 15.406 1 98.75 48 HIS B O 1
ATOM 4487 N N . LEU B 1 49 ? -1.26 26.984 13.836 1 98.75 49 LEU B N 1
ATOM 4488 C CA . LEU B 1 49 ? -0.542 26 13.039 1 98.75 49 LEU B CA 1
ATOM 4489 C C . LEU B 1 49 ? 0.916 26.406 12.852 1 98.75 49 LEU B C 1
ATOM 4491 O O . LEU B 1 49 ? 1.203 27.547 12.469 1 98.75 49 LEU B O 1
ATOM 4495 N N . TYR B 1 50 ? 1.796 25.578 13.164 1 98.75 50 TYR B N 1
ATOM 4496 C CA . TYR B 1 50 ? 3.195 25.719 12.773 1 98.75 50 TYR B CA 1
ATOM 4497 C C . TYR B 1 50 ? 3.588 24.656 11.758 1 98.75 50 TYR B C 1
ATOM 4499 O O . TYR B 1 50 ? 2.881 23.672 11.586 1 98.75 50 TYR B O 1
ATOM 4507 N N . TYR B 1 51 ? 4.648 24.891 11.039 1 98.69 51 TYR B N 1
ATOM 4508 C CA . TYR B 1 51 ? 5.07 24 9.969 1 98.69 51 TYR B CA 1
ATOM 4509 C C . TYR B 1 51 ? 6.566 24.125 9.703 1 98.69 51 TYR B C 1
ATOM 4511 O O . TYR B 1 51 ? 7.16 25.172 9.984 1 98.69 51 TYR B O 1
ATOM 4519 N N . GLN B 1 52 ? 7.191 23.047 9.289 1 98.62 52 GLN B N 1
ATOM 4520 C CA . GLN B 1 52 ? 8.562 23.188 8.797 1 98.62 52 GLN B CA 1
ATOM 4521 C C . GLN B 1 52 ? 8.617 24.125 7.59 1 98.62 52 GLN B C 1
ATOM 4523 O O . GLN B 1 52 ? 7.805 24 6.668 1 98.62 52 GLN B O 1
ATOM 4528 N N . TYR B 1 53 ? 9.656 25 7.629 1 98.75 53 TYR B N 1
ATOM 4529 C CA . TYR B 1 53 ? 9.586 26.125 6.719 1 98.75 53 TYR B CA 1
ATOM 4530 C C . TYR B 1 53 ? 10.977 26.531 6.234 1 98.75 53 TYR B C 1
ATOM 4532 O O . TYR B 1 53 ? 11.906 26.656 7.035 1 98.75 53 TYR B O 1
ATOM 4540 N N . ASN B 1 54 ? 11.156 26.578 4.969 1 98.62 54 ASN B N 1
ATOM 4541 C CA . ASN B 1 54 ? 12.297 27.234 4.336 1 98.62 54 ASN B CA 1
ATOM 4542 C C . ASN B 1 54 ? 11.875 28.484 3.576 1 98.62 54 ASN B C 1
ATOM 4544 O O . ASN B 1 54 ? 11.406 28.391 2.438 1 98.62 54 ASN B O 1
ATOM 4548 N N . PRO B 1 55 ? 12.07 29.656 4.156 1 97.88 55 PRO B N 1
ATOM 4549 C CA . PRO B 1 55 ? 11.625 30.891 3.514 1 97.88 55 PRO B CA 1
ATOM 4550 C C . PRO B 1 55 ? 12.523 31.312 2.354 1 97.88 55 PRO B C 1
ATOM 4552 O O . PRO B 1 55 ? 12.18 32.219 1.595 1 97.88 55 PRO B O 1
ATOM 4555 N N . ASN B 1 56 ? 13.617 30.625 2.137 1 97 56 ASN B N 1
ATOM 4556 C CA . ASN B 1 56 ? 14.641 31.109 1.219 1 97 56 ASN B CA 1
ATOM 4557 C C . ASN B 1 56 ? 14.57 30.391 -0.128 1 97 56 ASN B C 1
ATOM 4559 O O . ASN B 1 56 ? 15.234 30.797 -1.085 1 97 56 ASN B O 1
ATOM 4563 N N . ASP B 1 57 ? 13.82 29.344 -0.142 1 96.75 57 ASP B N 1
ATOM 4564 C CA . ASP B 1 57 ? 13.695 28.547 -1.36 1 96.75 57 ASP B CA 1
ATOM 4565 C C . ASP B 1 57 ? 12.391 27.75 -1.372 1 96.75 57 ASP B C 1
ATOM 4567 O O . ASP B 1 57 ? 11.68 27.703 -0.365 1 96.75 57 ASP B O 1
ATOM 4571 N N . THR B 1 58 ? 12.047 27.188 -2.52 1 96.62 58 THR B N 1
ATOM 4572 C CA . THR B 1 58 ? 10.828 26.391 -2.635 1 96.62 58 THR B CA 1
ATOM 4573 C C . THR B 1 58 ? 11.148 24.906 -2.566 1 96.62 58 THR B C 1
ATOM 4575 O O . THR B 1 58 ? 10.367 24.078 -3.037 1 96.62 58 THR B O 1
ATOM 4578 N N . VAL B 1 59 ? 12.328 24.547 -2.109 1 96.31 59 VAL B N 1
ATOM 4579 C CA . VAL B 1 59 ? 12.719 23.172 -1.827 1 96.31 59 VAL B CA 1
ATOM 4580 C C . VAL B 1 59 ? 13.18 23.062 -0.376 1 96.31 59 VAL B C 1
ATOM 4582 O O . VAL B 1 59 ? 13.562 24.047 0.244 1 96.31 59 VAL B O 1
ATOM 4585 N N . TRP B 1 60 ? 13.164 21.859 0.111 1 96.44 60 TRP B N 1
ATOM 4586 C CA . TRP B 1 60 ? 13.656 21.625 1.464 1 96.44 60 TRP B CA 1
ATOM 4587 C C . TRP B 1 60 ? 15.133 21.984 1.579 1 96.44 60 TRP B C 1
ATOM 4589 O O . TRP B 1 60 ? 15.914 21.75 0.652 1 96.44 60 TRP B O 1
ATOM 4599 N N . GLY B 1 61 ? 15.508 22.484 2.725 1 95.81 61 GLY B N 1
ATOM 4600 C CA . GLY B 1 61 ? 16.906 22.828 2.979 1 95.81 61 GLY B CA 1
ATOM 4601 C C . GLY B 1 61 ? 17.109 23.547 4.297 1 95.81 61 GLY B C 1
ATOM 4602 O O . GLY B 1 61 ? 16.141 24.016 4.91 1 95.81 61 GLY B O 1
ATOM 4603 N N . THR B 1 62 ? 18.328 23.609 4.68 1 96.44 62 THR B N 1
ATOM 4604 C CA . THR B 1 62 ? 18.703 24.375 5.867 1 96.44 62 THR B CA 1
ATOM 4605 C C . THR B 1 62 ? 19.125 25.797 5.492 1 96.44 62 THR B C 1
ATOM 4607 O O . THR B 1 62 ? 19.594 26.031 4.383 1 96.44 62 THR B O 1
ATOM 4610 N N . PRO B 1 63 ? 19.109 26.797 6.359 1 98 63 PRO B N 1
ATOM 4611 C CA . PRO B 1 63 ? 18.469 26.656 7.668 1 98 63 PRO B CA 1
ATOM 4612 C C . PRO B 1 63 ? 16.969 26.391 7.562 1 98 63 PRO B C 1
ATOM 4614 O O . PRO B 1 63 ? 16.297 26.969 6.703 1 98 63 PRO B O 1
ATOM 4617 N N . LEU B 1 64 ? 16.5 25.484 8.43 1 98.56 64 LEU B N 1
ATOM 4618 C CA . LEU B 1 64 ? 15.086 25.156 8.453 1 98.56 64 LEU B CA 1
ATOM 4619 C C . LEU B 1 64 ? 14.406 25.781 9.672 1 98.56 64 LEU B C 1
ATOM 4621 O O . LEU B 1 64 ? 14.898 25.656 10.789 1 98.56 64 LEU B O 1
ATOM 4625 N N . TYR B 1 65 ? 13.273 26.406 9.414 1 98.56 65 TYR B N 1
ATOM 4626 C CA . TYR B 1 65 ? 12.508 27.109 10.438 1 98.56 65 TYR B CA 1
ATOM 4627 C C . TYR B 1 65 ? 11.18 26.422 10.703 1 98.56 65 TYR B C 1
ATOM 4629 O O . TYR B 1 65 ? 10.773 25.531 9.945 1 98.56 65 TYR B O 1
ATOM 4637 N N . TRP B 1 66 ? 10.555 26.812 11.828 1 98.75 66 TRP B N 1
ATOM 4638 C CA . TRP B 1 66 ? 9.102 26.703 11.922 1 98.75 66 TRP B CA 1
ATOM 4639 C C . TRP B 1 66 ? 8.43 27.969 11.43 1 98.75 66 TRP B C 1
ATOM 4641 O O . TRP B 1 66 ? 8.781 29.078 11.859 1 98.75 66 TRP B O 1
ATOM 4651 N N . GLY B 1 67 ? 7.555 27.781 10.43 1 98.69 67 GLY B N 1
ATOM 4652 C CA . GLY B 1 67 ? 6.605 28.844 10.133 1 98.69 67 GLY B CA 1
ATOM 4653 C C . GLY B 1 67 ? 5.363 28.797 10.992 1 98.69 67 GLY B C 1
ATOM 4654 O O . GLY B 1 67 ? 5.145 27.812 11.719 1 98.69 67 GLY B O 1
ATOM 4655 N N . HIS B 1 68 ? 4.586 29.922 10.953 1 98.69 68 HIS B N 1
ATOM 4656 C CA . HIS B 1 68 ? 3.438 30.062 11.844 1 98.69 68 HIS B CA 1
ATOM 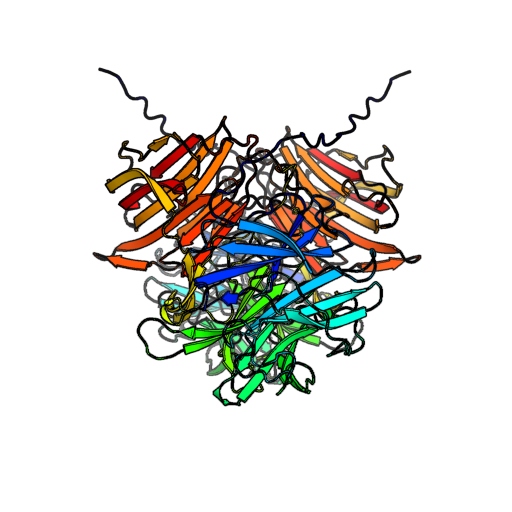4657 C C . HIS B 1 68 ? 2.24 30.656 11.109 1 98.69 68 HIS B C 1
ATOM 4659 O O . HIS B 1 68 ? 2.391 31.594 10.312 1 98.69 68 HIS B O 1
ATOM 4665 N N . ALA B 1 69 ? 1.097 30.016 11.32 1 98.75 69 ALA B N 1
ATOM 4666 C CA . ALA B 1 69 ? -0.165 30.562 10.828 1 98.75 69 ALA B CA 1
ATOM 4667 C C . ALA B 1 69 ? -1.271 30.422 11.875 1 98.75 69 ALA B C 1
ATOM 4669 O O . ALA B 1 69 ? -1.187 29.562 12.758 1 98.75 69 ALA B O 1
ATOM 4670 N N . THR B 1 70 ? -2.24 31.297 11.812 1 98.56 70 THR B N 1
ATOM 4671 C CA . THR B 1 70 ? -3.406 31.188 12.68 1 98.56 70 THR B CA 1
ATOM 4672 C C . THR B 1 70 ? -4.695 31.203 11.859 1 98.56 70 THR B C 1
ATOM 4674 O O . THR B 1 70 ? -4.703 31.672 10.719 1 98.56 70 THR B O 1
ATOM 4677 N N . SER B 1 71 ? -5.703 30.656 12.406 1 98.25 71 SER B N 1
ATOM 4678 C CA . SER B 1 71 ? -7.039 30.641 11.812 1 98.25 71 SER B CA 1
ATOM 4679 C C . SER B 1 71 ? -8.117 30.719 12.891 1 98.25 71 SER B C 1
ATOM 4681 O O . SER B 1 71 ? -7.973 30.141 13.969 1 98.25 71 SER B O 1
ATOM 4683 N N . LYS B 1 72 ? -9.203 31.406 12.555 1 96.81 72 LYS B N 1
ATOM 4684 C CA . LYS B 1 72 ? -10.352 31.422 13.453 1 96.81 72 LYS B CA 1
ATOM 4685 C C . LYS B 1 72 ? -11.266 30.234 13.211 1 96.81 72 LYS B C 1
ATOM 4687 O O . LYS B 1 72 ? -12.008 29.812 14.109 1 96.81 72 LYS B O 1
ATOM 4692 N N . ASP B 1 73 ? -11.188 29.703 12.008 1 96.62 73 ASP B N 1
ATOM 4693 C CA . ASP B 1 73 ? -12.219 28.719 11.672 1 96.62 73 ASP B CA 1
ATOM 4694 C C . ASP B 1 73 ? -11.633 27.547 10.898 1 96.62 73 ASP B C 1
ATOM 4696 O O . ASP B 1 73 ? -12.367 26.766 10.281 1 96.62 73 ASP B O 1
ATOM 4700 N N . LEU B 1 74 ? -10.281 27.438 10.758 1 97.81 74 LEU B N 1
ATOM 4701 C CA . LEU B 1 74 ? -9.539 26.328 10.164 1 97.81 74 LEU B CA 1
ATOM 4702 C C . LEU B 1 74 ? -9.695 26.328 8.648 1 97.81 74 LEU B C 1
ATOM 4704 O O . LEU B 1 74 ? -9.383 25.344 7.984 1 97.81 74 LEU B O 1
ATOM 4708 N N . SER B 1 75 ? -10.188 27.438 7.992 1 97.44 75 SER B N 1
ATOM 4709 C CA . SER B 1 75 ? -10.359 27.5 6.543 1 97.44 75 SER B CA 1
ATOM 4710 C C . SER B 1 75 ? -9.734 28.766 5.973 1 97.44 75 SER B C 1
ATOM 4712 O O . SER B 1 75 ? -9.453 28.844 4.773 1 97.44 75 SER B O 1
ATOM 4714 N N . THR B 1 76 ? -9.617 29.734 6.77 1 97 76 THR B N 1
ATOM 4715 C CA . THR B 1 76 ? -8.906 30.969 6.426 1 97 76 THR B CA 1
ATOM 4716 C C . THR B 1 76 ? -7.699 31.156 7.332 1 97 76 THR B C 1
ATOM 4718 O O . THR B 1 76 ? -7.828 31.172 8.555 1 97 76 THR B O 1
ATOM 4721 N N . TRP B 1 77 ? -6.578 31.391 6.738 1 97.75 77 TRP B N 1
ATOM 4722 C CA . TRP B 1 77 ? -5.344 31.391 7.516 1 97.75 77 TRP B CA 1
ATOM 4723 C C . TRP B 1 77 ? -4.598 32.719 7.34 1 97.75 77 TRP B C 1
ATOM 4725 O O . TRP B 1 77 ? -4.578 33.281 6.25 1 97.75 77 TRP B O 1
ATOM 4735 N N . LYS B 1 78 ? -4.078 33.188 8.359 1 97.81 78 LYS B N 1
ATOM 4736 C CA . LYS B 1 78 ? -3.105 34.281 8.344 1 97.81 78 LYS B CA 1
ATOM 4737 C C . LYS B 1 78 ? -1.692 33.75 8.594 1 97.81 78 LYS B C 1
ATOM 4739 O O . LYS B 1 78 ? -1.426 33.125 9.617 1 97.81 78 LYS B O 1
ATOM 4744 N N . ASP B 1 79 ? -0.832 33.969 7.656 1 98.25 79 ASP B N 1
ATOM 4745 C CA . ASP B 1 79 ? 0.539 33.469 7.703 1 98.25 79 ASP B CA 1
ATOM 4746 C C . ASP B 1 79 ? 1.48 34.531 8.305 1 98.25 79 ASP B C 1
ATOM 4748 O O . ASP B 1 79 ? 1.473 35.688 7.898 1 98.25 79 ASP B O 1
ATOM 4752 N N . TYR B 1 80 ? 2.336 34.125 9.312 1 98.25 80 TYR B N 1
ATOM 4753 C CA . TYR B 1 80 ? 3.25 35.031 10 1 98.25 80 TYR B CA 1
ATOM 4754 C C . TYR B 1 80 ? 4.699 34.719 9.641 1 98.25 80 TYR B C 1
ATOM 4756 O O . TYR B 1 80 ? 5.613 35.438 10.062 1 98.25 80 TYR B O 1
ATOM 4764 N N . GLY B 1 81 ? 4.914 33.656 8.867 1 97.75 81 GLY B N 1
ATOM 4765 C CA . GLY B 1 81 ? 6.25 33.312 8.406 1 97.75 81 GLY B CA 1
ATOM 4766 C C . GLY B 1 81 ? 7.098 32.656 9.477 1 97.75 81 GLY B C 1
ATOM 4767 O O . GLY B 1 81 ? 6.578 31.953 10.336 1 97.75 81 GLY B O 1
ATOM 4768 N N . ALA B 1 82 ? 8.414 32.781 9.352 1 98.19 82 ALA B N 1
ATOM 4769 C CA . ALA B 1 82 ? 9.367 32.094 10.227 1 98.19 82 ALA B CA 1
ATOM 4770 C C . ALA B 1 82 ? 9.227 32.594 11.664 1 98.19 82 ALA B C 1
ATOM 4772 O O . ALA B 1 82 ? 9.219 33.812 11.922 1 98.19 82 ALA B O 1
ATOM 4773 N N . THR B 1 83 ? 9.164 31.672 12.57 1 97.44 83 THR B N 1
ATOM 4774 C CA . THR B 1 83 ? 8.891 32.031 13.961 1 97.44 83 THR B CA 1
ATOM 4775 C C . THR B 1 83 ? 9.961 31.453 14.883 1 97.44 83 THR B C 1
ATOM 4777 O O . THR B 1 83 ? 10.375 32.125 15.844 1 97.44 83 THR B O 1
ATOM 4780 N N . ILE B 1 84 ? 10.297 30.172 14.742 1 97.25 84 ILE B N 1
ATOM 4781 C CA . ILE B 1 84 ? 11.414 29.562 15.445 1 97.25 84 ILE B CA 1
ATOM 4782 C C . ILE B 1 84 ? 12.492 29.141 14.445 1 97.25 84 ILE B C 1
ATOM 4784 O O . ILE B 1 84 ? 12.195 28.438 13.477 1 97.25 84 ILE B O 1
ATOM 4788 N N . GLY B 1 85 ? 13.758 29.578 14.641 1 97.62 85 GLY B N 1
ATOM 4789 C CA . GLY B 1 85 ? 14.859 29.234 13.75 1 97.62 85 GLY B CA 1
ATOM 4790 C C . GLY B 1 85 ? 16 28.547 14.461 1 97.62 85 GLY B C 1
ATOM 4791 O O . GLY B 1 85 ? 16.078 28.547 15.688 1 97.62 85 GLY B O 1
ATOM 4792 N N . PRO B 1 86 ? 16.828 27.969 13.68 1 98.12 86 PRO B N 1
ATOM 4793 C CA . PRO B 1 86 ? 18 27.328 14.281 1 98.12 86 PRO B CA 1
ATOM 4794 C C . PRO B 1 86 ? 19.062 28.344 14.703 1 98.12 86 PRO B C 1
ATOM 4796 O O . PRO B 1 86 ? 18.938 29.531 14.391 1 98.12 86 PRO B O 1
ATOM 4799 N N . ASP B 1 87 ? 20.047 27.844 15.469 1 96.19 87 ASP B N 1
ATOM 4800 C CA . ASP B 1 87 ? 21.141 28.703 15.922 1 96.19 87 ASP B CA 1
ATOM 4801 C C . ASP B 1 87 ? 22.188 28.891 14.828 1 96.19 87 ASP B C 1
ATOM 4803 O O . ASP B 1 87 ? 22.953 29.844 14.859 1 96.19 87 ASP B O 1
ATOM 4807 N N . ARG B 1 88 ? 22.453 27.938 14.023 1 96.25 88 ARG B N 1
ATOM 4808 C CA . ARG B 1 88 ? 23.406 27.984 12.906 1 96.25 88 ARG B CA 1
ATOM 4809 C C . ARG B 1 88 ? 22.703 27.703 11.586 1 96.25 88 ARG B C 1
ATOM 4811 O O . ARG B 1 88 ? 21.75 26.922 11.539 1 96.25 88 ARG B O 1
ATOM 4818 N N . ASP B 1 89 ? 23.141 28.188 10.531 1 97 89 ASP B N 1
ATOM 4819 C CA . ASP B 1 89 ? 22.531 28.109 9.211 1 97 89 ASP B CA 1
ATOM 4820 C C . ASP B 1 89 ? 22.531 26.656 8.703 1 97 89 ASP B C 1
ATOM 4822 O O . ASP B 1 89 ? 21.703 26.297 7.871 1 97 89 ASP B O 1
ATOM 4826 N N . GLU B 1 90 ? 23.375 25.906 9.141 1 97 90 GLU B N 1
ATOM 4827 C CA . GLU B 1 90 ? 23.469 24.516 8.688 1 97 90 GLU B CA 1
ATOM 4828 C C . GLU B 1 90 ? 22.516 23.625 9.453 1 97 90 GLU B C 1
ATOM 4830 O O . GLU B 1 90 ? 22.344 22.438 9.117 1 97 90 GLU B O 1
ATOM 4835 N N . ASP B 1 91 ? 21.875 24.156 10.516 1 98.19 91 ASP B N 1
ATOM 4836 C CA . ASP B 1 91 ? 21 23.375 11.383 1 98.19 91 ASP B CA 1
ATOM 4837 C C . ASP B 1 91 ? 19.547 23.562 10.992 1 98.19 91 ASP B C 1
ATOM 4839 O O . ASP B 1 91 ? 19.234 24.328 10.078 1 98.19 91 ASP B O 1
ATOM 4843 N N . GLY B 1 92 ? 18.672 22.75 11.602 1 98.44 92 GLY B N 1
ATOM 4844 C CA . GLY B 1 92 ? 17.25 22.844 11.312 1 98.44 92 GLY B CA 1
ATOM 4845 C C . GLY B 1 92 ? 16.375 22.562 12.523 1 98.44 92 GLY B C 1
ATOM 4846 O O . GLY B 1 92 ? 16.75 21.766 13.391 1 98.44 92 GLY B O 1
ATOM 4847 N N . ILE B 1 93 ? 15.297 23.266 12.609 1 98.5 93 ILE B N 1
ATOM 4848 C CA . ILE B 1 93 ? 14.219 22.906 13.531 1 98.5 93 ILE B CA 1
ATOM 4849 C C . ILE B 1 93 ? 13.281 21.906 12.867 1 98.5 93 ILE B C 1
ATOM 4851 O O . ILE B 1 93 ? 12.477 22.266 12.016 1 98.5 93 ILE B O 1
ATOM 4855 N N . PHE B 1 94 ? 13.312 20.641 13.32 1 98.69 94 PHE B N 1
ATOM 4856 C CA . PHE B 1 94 ? 12.484 19.562 12.773 1 98.69 94 PHE B CA 1
ATOM 4857 C C . PHE B 1 94 ? 11.164 19.469 13.531 1 98.69 94 PHE B C 1
ATOM 4859 O O . PHE B 1 94 ? 10.875 20.297 14.398 1 98.69 94 PHE B O 1
ATOM 4866 N N . SER B 1 95 ? 10.375 18.5 13.141 1 98.69 95 SER B N 1
ATOM 4867 C CA . SER B 1 95 ? 9 18.375 13.609 1 98.69 95 SER B CA 1
ATOM 4868 C C . SER B 1 95 ? 8.945 18.219 15.125 1 98.69 95 SER B C 1
ATOM 4870 O O . SER B 1 95 ? 9.844 17.641 15.734 1 98.69 95 SER B O 1
ATOM 4872 N N . GLY B 1 96 ? 7.938 18.672 15.695 1 98.38 96 GLY B N 1
ATOM 4873 C CA . GLY B 1 96 ? 7.582 18.656 17.109 1 98.38 96 GLY B CA 1
ATOM 4874 C C . GLY B 1 96 ? 6.188 19.188 17.375 1 98.38 96 GLY B C 1
ATOM 4875 O O . GLY B 1 96 ? 5.309 19.109 16.516 1 98.38 96 GLY B O 1
ATOM 4876 N N . ASN B 1 97 ? 5.918 19.562 18.656 1 97.19 97 ASN B N 1
ATOM 4877 C CA . ASN B 1 97 ? 4.578 20.078 18.922 1 97.19 97 ASN B CA 1
ATOM 4878 C C . ASN B 1 97 ? 4.598 21.188 19.969 1 97.19 97 ASN B C 1
ATOM 4880 O O . ASN B 1 97 ? 5.664 21.547 20.469 1 97.19 97 ASN B O 1
ATOM 4884 N N . ILE B 1 98 ? 3.557 21.844 20.156 1 98.38 98 ILE B N 1
ATOM 4885 C CA . ILE B 1 98 ? 3.33 22.859 21.172 1 98.38 98 ILE B CA 1
ATOM 4886 C C . ILE B 1 98 ? 2.232 22.391 22.125 1 98.38 98 ILE B C 1
ATOM 4888 O O . ILE B 1 98 ? 1.236 21.812 21.703 1 98.38 98 ILE B O 1
ATOM 4892 N N . VAL B 1 99 ? 2.484 22.672 23.406 1 98.19 99 VAL B N 1
ATOM 4893 C CA . VAL B 1 99 ? 1.472 22.422 24.422 1 98.19 99 VAL B CA 1
ATOM 4894 C C . VAL B 1 99 ? 1.2 23.719 25.203 1 98.19 99 VAL B C 1
ATOM 4896 O O . VAL B 1 99 ? 2.018 24.641 25.188 1 98.19 99 VAL B O 1
ATOM 4899 N N . VAL B 1 100 ? 0.042 23.75 25.781 1 97.81 100 VAL B N 1
ATOM 4900 C CA . VAL B 1 100 ? -0.271 24.812 26.734 1 97.81 100 VAL B CA 1
ATOM 4901 C C . VAL B 1 100 ? -0.077 24.297 28.156 1 97.81 100 VAL B C 1
ATOM 4903 O O . VAL B 1 100 ? -0.791 23.406 28.609 1 97.81 100 VAL B O 1
ATOM 4906 N N . ASP B 1 101 ? 0.9 24.844 28.875 1 98 101 ASP B N 1
ATOM 4907 C CA . ASP B 1 101 ? 1.237 24.469 30.25 1 98 101 ASP B CA 1
ATOM 4908 C C . ASP B 1 101 ? 0.393 25.25 31.25 1 98 101 ASP B C 1
ATOM 4910 O O . ASP B 1 101 ? 0.918 26.062 32 1 98 101 ASP B O 1
ATOM 4914 N N . HIS B 1 102 ? -0.826 24.922 31.406 1 96.75 102 HIS B N 1
ATOM 4915 C CA . HIS B 1 102 ? -1.831 25.641 32.188 1 96.75 102 HIS B CA 1
ATOM 4916 C C . HIS B 1 102 ? -1.369 25.859 33.625 1 96.75 102 HIS B C 1
ATOM 4918 O O . HIS B 1 102 ? -1.625 26.922 34.188 1 96.75 102 HIS B O 1
ATOM 4924 N N . ASN B 1 103 ? -0.688 24.906 34.156 1 97 103 ASN B N 1
ATOM 4925 C CA . ASN B 1 103 ? -0.33 24.969 35.562 1 97 103 ASN B CA 1
ATOM 4926 C C . ASN B 1 103 ? 1.115 25.422 35.781 1 97 103 ASN B C 1
ATOM 4928 O O . ASN B 1 103 ? 1.663 25.312 36.875 1 97 103 ASN B O 1
ATOM 4932 N N . ASN B 1 104 ? 1.695 25.859 34.719 1 98.31 104 ASN B N 1
ATOM 4933 C CA . ASN B 1 104 ? 3.082 26.328 34.75 1 98.31 104 ASN B CA 1
ATOM 4934 C C . ASN B 1 104 ? 3.996 25.281 35.406 1 98.31 104 ASN B C 1
ATOM 4936 O O . ASN B 1 104 ? 4.797 25.594 36.281 1 98.31 104 ASN B O 1
ATOM 4940 N N . THR B 1 105 ? 3.793 24 35 1 98.31 105 THR B N 1
ATOM 4941 C CA . THR B 1 105 ? 4.617 22.906 35.531 1 98.31 105 THR B CA 1
ATOM 4942 C C . THR B 1 105 ? 6.082 23.125 35.156 1 98.31 105 THR B C 1
ATOM 4944 O O . THR B 1 105 ? 6.98 22.688 35.875 1 98.31 105 THR B O 1
ATOM 4947 N N . SER B 1 106 ? 6.387 23.812 34.094 1 98.25 106 SER B N 1
ATOM 4948 C CA . SER B 1 106 ? 7.742 24.047 33.594 1 98.25 106 SER B CA 1
ATOM 4949 C C . SER B 1 106 ? 8.445 25.125 34.406 1 98.25 106 SER B C 1
ATOM 4951 O O . SER B 1 106 ? 9.672 25.172 34.469 1 98.25 106 SER B O 1
ATOM 4953 N N . GLY B 1 107 ? 7.688 26 34.969 1 98.12 107 GLY B N 1
ATOM 4954 C CA . GLY B 1 107 ? 8.234 27.141 35.656 1 98.12 107 GLY B CA 1
ATOM 4955 C C . GLY B 1 107 ? 8.711 28.25 34.75 1 98.12 107 GLY B C 1
ATOM 4956 O O . GLY B 1 107 ? 9.375 29.188 35.188 1 98.12 107 GLY B O 1
ATOM 4957 N N . PHE B 1 108 ? 8.312 28.219 33.5 1 98.38 108 PHE B N 1
ATOM 4958 C CA . PHE B 1 108 ? 8.82 29.156 32.5 1 98.38 108 PHE B CA 1
ATOM 4959 C C . PHE B 1 108 ? 8.086 30.484 32.594 1 98.38 108 PHE B C 1
ATOM 4961 O O . PHE B 1 108 ? 8.523 31.5 32.031 1 98.38 108 PHE B O 1
ATOM 4968 N N . PHE B 1 109 ? 7.008 30.547 33.312 1 98.38 109 PHE B N 1
ATOM 4969 C CA . PHE B 1 109 ? 6.117 31.688 33.219 1 98.38 109 PHE B CA 1
ATOM 4970 C C . PHE B 1 109 ? 5.906 32.344 34.562 1 98.38 109 PHE B C 1
ATOM 4972 O O . PHE B 1 109 ? 5.98 31.656 35.594 1 98.38 109 PHE B O 1
ATOM 4979 N N . ASN B 1 110 ? 5.688 33.656 34.594 1 97.25 110 ASN B N 1
ATOM 4980 C CA . ASN B 1 110 ? 5.23 34.344 35.781 1 97.25 110 ASN B CA 1
ATOM 4981 C C . ASN B 1 110 ? 3.725 34.594 35.75 1 97.25 110 ASN B C 1
ATOM 4983 O O . ASN B 1 110 ? 3.045 34.188 34.812 1 97.25 110 ASN B O 1
ATOM 4987 N N . ASP B 1 111 ? 3.219 35.219 36.719 1 95.25 111 ASP B N 1
ATOM 4988 C CA . ASP B 1 111 ? 1.778 35.375 36.938 1 95.25 111 ASP B CA 1
ATOM 4989 C C . ASP B 1 111 ? 1.178 36.344 35.906 1 95.25 111 ASP B C 1
ATOM 4991 O O . ASP B 1 111 ? -0.043 36.406 35.75 1 95.25 111 ASP B O 1
ATOM 4995 N N . SER B 1 112 ? 1.969 37.062 35.188 1 96.19 112 SER B N 1
ATOM 4996 C CA . SER B 1 112 ? 1.452 38.031 34.25 1 96.19 112 SER B CA 1
ATOM 4997 C C . SER B 1 112 ? 0.988 37.344 32.969 1 96.19 112 SER B C 1
ATOM 4999 O O . SER B 1 112 ? 0.254 37.938 32.156 1 96.19 112 SER B O 1
ATOM 5001 N N . ILE B 1 113 ? 1.425 36.156 32.812 1 97.12 113 ILE B N 1
ATOM 5002 C CA . ILE B 1 113 ? 1.036 35.438 31.609 1 97.12 113 ILE B CA 1
ATOM 5003 C C . ILE B 1 113 ? -0.234 34.625 31.875 1 97.12 113 ILE B C 1
ATOM 5005 O O . ILE B 1 113 ? -0.269 33.812 32.781 1 97.12 113 ILE B O 1
ATOM 5009 N N . ASP B 1 114 ? -1.316 34.875 31.094 1 97.69 114 ASP B N 1
ATOM 5010 C CA . ASP B 1 114 ? -2.564 34.125 31.219 1 97.69 114 ASP B CA 1
ATOM 5011 C C . ASP B 1 114 ? -2.316 32.625 31.125 1 97.69 114 ASP B C 1
ATOM 5013 O O . ASP B 1 114 ? -1.619 32.156 30.219 1 97.69 114 ASP B O 1
ATOM 5017 N N . PRO B 1 115 ? -2.855 31.781 32.031 1 97.19 115 PRO B N 1
ATOM 5018 C CA . PRO B 1 115 ? -2.633 30.344 32 1 97.19 115 PRO B CA 1
ATOM 5019 C C . PRO B 1 115 ? -3 29.719 30.656 1 97.19 115 PRO B C 1
ATOM 5021 O O . PRO B 1 115 ? -2.432 28.688 30.266 1 97.19 115 PRO B O 1
ATOM 5024 N N . ARG B 1 116 ? -3.928 30.328 30.016 1 96.56 116 ARG B N 1
ATOM 5025 C CA . ARG B 1 116 ? -4.41 29.812 28.75 1 96.56 116 ARG B CA 1
ATOM 5026 C C . ARG B 1 116 ? -3.426 30.125 27.625 1 96.56 116 ARG B C 1
ATOM 5028 O O . ARG B 1 116 ? -3.57 29.625 26.5 1 96.56 116 ARG B O 1
ATOM 5035 N N . GLN B 1 117 ? -2.346 30.766 27.875 1 98 117 GLN B N 1
ATOM 5036 C CA . GLN B 1 117 ? -1.384 31.172 26.859 1 98 117 GLN B CA 1
ATOM 5037 C C . GLN B 1 117 ? 0.047 30.891 27.312 1 98 117 GLN B C 1
ATOM 5039 O O . GLN B 1 117 ? 0.98 31.594 26.922 1 98 117 GLN B O 1
ATOM 5044 N N . ARG B 1 118 ? 0.183 30.047 28.281 1 98.38 118 ARG B N 1
ATOM 5045 C CA . ARG B 1 118 ? 1.499 29.516 28.625 1 98.38 118 ARG B CA 1
ATOM 5046 C C . ARG B 1 118 ? 1.962 28.469 27.625 1 98.38 118 ARG B C 1
ATOM 5048 O O . ARG B 1 118 ? 1.86 27.266 27.875 1 98.38 118 ARG B O 1
ATOM 5055 N N . VAL B 1 119 ? 2.502 28.969 26.531 1 98.5 119 VAL B N 1
ATOM 5056 C CA . VAL B 1 119 ? 2.787 28.188 25.328 1 98.5 119 VAL B CA 1
ATOM 5057 C C . VAL B 1 119 ? 4.215 27.656 25.375 1 98.5 119 VAL B C 1
ATOM 5059 O O . VAL B 1 119 ? 5.168 28.422 25.531 1 98.5 119 VAL B O 1
ATOM 5062 N N . VAL B 1 120 ? 4.379 26.312 25.281 1 98.75 120 VAL B N 1
ATOM 5063 C CA . VAL B 1 120 ? 5.684 25.672 25.281 1 98.75 120 VAL B CA 1
ATOM 5064 C C . VAL B 1 120 ? 5.852 24.844 24 1 98.75 120 VAL B C 1
ATOM 5066 O O . VAL B 1 120 ? 5.031 23.969 23.719 1 98.75 120 VAL B O 1
ATOM 5069 N N . ALA B 1 121 ? 6.867 25.125 23.234 1 98.81 121 ALA B N 1
ATOM 5070 C CA . ALA B 1 121 ? 7.238 24.359 22.047 1 98.81 121 ALA B CA 1
ATOM 5071 C C . ALA B 1 121 ? 8.289 23.297 22.375 1 98.81 121 ALA B C 1
ATOM 5073 O O . ALA B 1 121 ? 9.234 23.578 23.125 1 98.81 121 ALA B O 1
ATOM 5074 N N . ILE B 1 122 ? 8.109 22.125 21.953 1 98.81 122 ILE B N 1
ATOM 5075 C CA . ILE B 1 122 ? 9.086 21.031 21.984 1 98.81 122 ILE B CA 1
ATOM 5076 C C . ILE B 1 122 ? 9.375 20.547 20.578 1 98.81 122 ILE B C 1
ATOM 5078 O O . ILE B 1 122 ? 8.453 20.219 19.828 1 98.81 122 ILE B O 1
ATOM 5082 N N . TYR B 1 123 ? 10.625 20.547 20.172 1 98.81 123 TYR B N 1
ATOM 5083 C CA . TYR B 1 123 ? 10.969 20.234 18.797 1 98.81 123 TYR B CA 1
ATOM 5084 C C . TYR B 1 123 ? 12.32 19.531 18.719 1 98.81 123 TYR B C 1
ATOM 5086 O O . TYR B 1 123 ? 13.094 19.562 19.672 1 98.81 123 TYR B O 1
ATOM 5094 N N . THR B 1 124 ? 12.555 18.844 17.625 1 98.88 124 THR B N 1
ATOM 5095 C CA . THR B 1 124 ? 13.859 18.25 17.344 1 98.88 124 THR B CA 1
ATOM 5096 C C . THR B 1 124 ? 14.82 19.297 16.766 1 98.88 124 THR B C 1
ATOM 5098 O O . THR B 1 124 ? 14.516 19.922 15.75 1 98.88 124 THR B O 1
ATOM 5101 N N . TYR B 1 125 ? 15.867 19.516 17.438 1 98.75 125 TYR B N 1
ATOM 5102 C CA . TYR B 1 125 ? 16.969 20.281 16.875 1 98.75 125 TYR B CA 1
ATOM 5103 C C . TYR B 1 125 ? 17.938 19.375 16.125 1 98.75 125 TYR B C 1
ATOM 5105 O O . TYR B 1 125 ? 18.562 18.484 16.719 1 98.75 125 TYR B O 1
ATOM 5113 N N . ASN B 1 126 ? 18 19.594 14.836 1 98.5 126 ASN B N 1
ATOM 5114 C CA . ASN B 1 126 ? 18.828 18.766 13.977 1 98.5 126 ASN B CA 1
ATOM 5115 C C . ASN B 1 126 ? 20.141 19.453 13.625 1 98.5 126 ASN B C 1
ATOM 5117 O O . ASN B 1 126 ? 20.141 20.594 13.133 1 98.5 126 ASN B O 1
ATOM 5121 N N . THR B 1 127 ? 21.219 18.828 13.859 1 97.25 127 THR B N 1
ATOM 5122 C CA . THR B 1 127 ? 22.547 19.203 13.383 1 97.25 127 THR B CA 1
ATOM 5123 C C . THR B 1 127 ? 23.172 18.078 12.555 1 97.25 127 THR B C 1
ATOM 5125 O O . THR B 1 127 ? 22.547 17.031 12.359 1 97.25 127 THR B O 1
ATOM 5128 N N . GLU B 1 128 ? 24.297 18.281 11.883 1 90.5 128 GLU B N 1
ATOM 5129 C CA . GLU B 1 128 ? 24.969 17.25 11.094 1 90.5 128 GLU B CA 1
ATOM 5130 C C . GLU B 1 128 ? 25.25 16.016 11.93 1 90.5 128 GLU B C 1
ATOM 5132 O O . GLU B 1 128 ? 25.219 14.891 11.414 1 90.5 128 GLU B O 1
ATOM 5137 N N . GLY B 1 129 ? 25.25 16.156 13.188 1 91.5 129 GLY B N 1
ATOM 5138 C CA . GLY B 1 129 ? 25.688 15.016 13.961 1 91.5 129 GLY B CA 1
ATOM 5139 C C . GLY B 1 129 ? 24.734 14.641 15.078 1 91.5 129 GLY B C 1
ATOM 5140 O O . GLY B 1 129 ? 25.016 13.742 15.875 1 91.5 129 GLY B O 1
ATOM 5141 N N . SER B 1 130 ? 23.609 15.281 15.055 1 95.62 130 SER B N 1
ATOM 5142 C CA . SER B 1 130 ? 22.766 14.969 16.203 1 95.62 130 SER B CA 1
ATOM 5143 C C . SER B 1 130 ? 21.312 15.375 15.953 1 95.62 130 SER B C 1
ATOM 5145 O O . SER B 1 130 ? 21.047 16.312 15.188 1 95.62 130 SER B O 1
ATOM 5147 N N . GLN B 1 131 ? 20.438 14.664 16.516 1 98.56 131 GLN B N 1
ATOM 5148 C CA . GLN B 1 131 ? 19.031 15.023 16.688 1 98.56 131 GLN B CA 1
ATOM 5149 C C . GLN B 1 131 ? 18.641 14.969 18.172 1 98.56 131 GLN B C 1
ATOM 5151 O O . GLN B 1 131 ? 18.594 13.891 18.766 1 98.56 131 GLN B O 1
ATOM 5156 N N . THR B 1 132 ? 18.422 16.125 18.766 1 98.69 132 THR B N 1
ATOM 5157 C CA . THR B 1 132 ? 18.078 16.25 20.172 1 98.69 132 THR B CA 1
ATOM 5158 C C . THR B 1 132 ? 16.781 17.016 20.359 1 98.69 132 THR B C 1
ATOM 5160 O O . THR B 1 132 ? 16.328 17.703 19.438 1 98.69 132 THR B O 1
ATOM 5163 N N . GLN B 1 133 ? 16.156 16.828 21.516 1 98.88 133 GLN B N 1
ATOM 5164 C CA . GLN B 1 133 ? 14.891 17.5 21.766 1 98.88 133 GLN B CA 1
ATOM 5165 C C . GLN B 1 133 ? 15.086 18.781 22.562 1 98.88 133 GLN B C 1
ATOM 5167 O O . GLN B 1 133 ? 15.789 18.781 23.578 1 98.88 133 GLN B O 1
ATOM 5172 N N . HIS B 1 134 ? 14.547 19.844 22.016 1 98.81 134 HIS B N 1
ATOM 5173 C CA . HIS B 1 134 ? 14.688 21.188 22.578 1 98.81 134 HIS B CA 1
ATOM 5174 C C . HIS B 1 134 ? 13.328 21.766 22.969 1 98.81 134 HIS B C 1
ATOM 5176 O O . HIS B 1 134 ? 12.297 21.328 22.453 1 98.81 134 HIS B O 1
ATOM 5182 N N . VAL B 1 135 ? 13.422 22.719 23.922 1 98.75 135 VAL B N 1
ATOM 5183 C CA . VAL B 1 135 ? 12.227 23.406 24.406 1 98.75 135 VAL B CA 1
ATOM 5184 C C . VAL B 1 135 ? 12.375 24.922 24.203 1 98.75 135 VAL B C 1
ATOM 5186 O O . VAL B 1 135 ? 13.469 25.469 24.359 1 98.75 135 VAL B O 1
ATOM 5189 N N . ALA B 1 136 ? 11.383 25.562 23.719 1 98.81 136 ALA B N 1
ATOM 5190 C CA . ALA B 1 136 ? 11.203 27.016 23.719 1 98.81 136 ALA B CA 1
ATOM 5191 C C . ALA B 1 136 ? 9.836 27.406 24.281 1 98.81 136 ALA B C 1
ATOM 5193 O O . ALA B 1 136 ? 8.922 26.578 24.328 1 98.81 136 ALA B O 1
ATOM 5194 N N . TYR B 1 137 ? 9.703 28.547 24.797 1 98.75 137 TYR B N 1
ATOM 5195 C CA . TYR B 1 137 ? 8.422 28.984 25.344 1 98.75 137 TYR B CA 1
ATOM 5196 C C . TYR B 1 137 ? 8.086 30.406 24.906 1 98.75 137 TYR B C 1
ATOM 5198 O O . TYR B 1 137 ? 8.984 31.188 24.609 1 98.75 137 TYR B O 1
ATOM 5206 N N . SER B 1 138 ? 6.855 30.688 24.781 1 98.62 138 SER B N 1
ATOM 5207 C CA . SER B 1 138 ? 6.363 31.969 24.312 1 98.62 138 SER B CA 1
ATOM 5208 C C . SER B 1 138 ? 5.711 32.781 25.438 1 98.62 138 SER B C 1
ATOM 5210 O O . SER B 1 138 ? 4.98 32.219 26.25 1 98.62 138 SER B O 1
ATOM 5212 N N . LEU B 1 139 ? 5.988 34.125 25.438 1 97.75 139 LEU B N 1
ATOM 5213 C CA . LEU B 1 139 ? 5.418 35 26.438 1 97.75 139 LEU B CA 1
ATOM 5214 C C . LEU B 1 139 ? 4.355 35.906 25.812 1 97.75 139 LEU B C 1
ATOM 5216 O O . LEU B 1 139 ? 3.82 36.812 26.484 1 97.75 139 LEU B O 1
ATOM 5220 N N . ASP B 1 140 ? 4.035 35.688 24.531 1 97.38 140 ASP B N 1
ATOM 5221 C CA . ASP B 1 140 ? 3.072 36.531 23.828 1 97.38 140 ASP B CA 1
ATOM 5222 C C . ASP B 1 140 ? 2.047 35.688 23.078 1 97.38 140 ASP B C 1
ATOM 5224 O O . ASP B 1 140 ? 1.578 36.094 22 1 97.38 140 ASP B O 1
ATOM 5228 N N . GLY B 1 141 ? 1.804 34.531 23.562 1 96.06 141 GLY B N 1
ATOM 5229 C CA . GLY B 1 141 ? 0.719 33.719 23.062 1 96.06 141 GLY B CA 1
ATOM 5230 C C . GLY B 1 141 ? 1.109 32.906 21.828 1 96.06 141 GLY B C 1
ATOM 5231 O O . GLY B 1 141 ? 0.249 32.5 21.047 1 96.06 141 GLY B O 1
ATOM 5232 N N . GLY B 1 142 ? 2.371 32.656 21.562 1 97.38 142 GLY B N 1
ATOM 5233 C CA . GLY B 1 142 ? 2.811 31.766 20.5 1 97.38 142 GLY B CA 1
ATOM 5234 C C . GLY B 1 142 ? 3.395 32.5 19.312 1 97.38 142 GLY B C 1
ATOM 5235 O O . GLY B 1 142 ? 3.689 31.891 18.281 1 97.38 142 GLY B O 1
ATOM 5236 N N . TYR B 1 143 ? 3.645 33.781 19.406 1 98.12 143 TYR B N 1
ATOM 5237 C CA . TYR B 1 143 ? 4.078 34.562 18.25 1 98.12 143 TYR B CA 1
ATOM 5238 C C . TYR B 1 143 ? 5.598 34.688 18.234 1 98.12 143 TYR B C 1
ATOM 5240 O O . TYR B 1 143 ? 6.199 34.812 17.156 1 98.12 143 TYR B O 1
ATOM 5248 N N . THR B 1 144 ? 6.211 34.781 19.312 1 98.06 144 THR B N 1
ATOM 5249 C CA . THR B 1 144 ? 7.66 34.719 19.453 1 98.06 144 THR B CA 1
ATOM 5250 C C . THR B 1 144 ? 8.062 33.75 20.562 1 98.06 144 THR B C 1
ATOM 5252 O O . THR B 1 144 ? 7.262 33.438 21.438 1 98.06 144 THR B O 1
ATOM 5255 N N . PHE B 1 145 ? 9.297 33.281 20.484 1 98.5 145 PHE B N 1
ATOM 5256 C CA . PHE B 1 145 ? 9.719 32.25 21.438 1 98.5 145 PHE B CA 1
ATOM 5257 C C . PHE B 1 145 ? 11.094 32.562 22 1 98.5 145 PHE B C 1
ATOM 5259 O O . PHE B 1 145 ? 11.953 33.125 21.297 1 98.5 145 PHE B O 1
ATOM 5266 N N . GLU B 1 146 ? 11.242 32.25 23.25 1 98 146 GLU B N 1
ATOM 5267 C CA . GLU B 1 146 ? 12.539 32.188 23.922 1 98 146 GLU B CA 1
ATOM 5268 C C . GLU B 1 146 ? 13.008 30.734 24.109 1 98 146 GLU B C 1
ATOM 5270 O O . GLU B 1 146 ? 12.266 29.906 24.625 1 98 146 GLU B O 1
ATOM 5275 N N . LYS B 1 147 ? 14.164 30.484 23.688 1 98.56 147 LYS B N 1
ATOM 5276 C CA . LYS B 1 147 ? 14.703 29.125 23.828 1 98.56 147 LYS B CA 1
ATOM 5277 C C . LYS B 1 147 ? 15.102 28.844 25.266 1 98.56 147 LYS B C 1
ATOM 5279 O O . LYS B 1 147 ? 15.648 29.719 25.953 1 98.56 147 LYS B O 1
ATOM 5284 N N . TYR B 1 148 ? 14.812 27.672 25.734 1 98.62 148 TYR B N 1
ATOM 5285 C CA . TYR B 1 148 ? 15.188 27.25 27.078 1 98.62 148 TYR B CA 1
ATOM 5286 C C . TYR B 1 148 ? 16.703 27.203 27.219 1 98.62 148 TYR B C 1
ATOM 5288 O O . TYR B 1 148 ? 17.391 26.562 26.422 1 98.62 148 TYR B O 1
ATOM 5296 N N . GLU B 1 149 ? 17.234 27.781 28.234 1 97.62 149 GLU B N 1
ATOM 5297 C CA . GLU B 1 149 ? 18.672 27.969 28.391 1 97.62 149 GLU B CA 1
ATOM 5298 C C . GLU B 1 149 ? 19.391 26.641 28.672 1 97.62 149 GLU B C 1
ATOM 5300 O O . GLU B 1 149 ? 20.578 26.516 28.422 1 97.62 149 GLU B O 1
ATOM 5305 N N . HIS B 1 150 ? 18.688 25.656 29.141 1 98.19 150 HIS B N 1
ATOM 5306 C CA . HIS B 1 150 ? 19.344 24.406 29.5 1 98.19 150 HIS B CA 1
ATOM 5307 C C . HIS B 1 150 ? 19.062 23.312 28.469 1 98.19 150 HIS B C 1
ATOM 5309 O O . HIS B 1 150 ? 19.203 22.125 28.766 1 98.19 150 HIS B O 1
ATOM 5315 N N . ASN B 1 151 ? 18.703 23.641 27.281 1 98.5 151 ASN B N 1
ATOM 5316 C CA . ASN B 1 151 ? 18.594 22.672 26.188 1 98.5 151 ASN B CA 1
ATOM 5317 C C . ASN B 1 151 ? 19.922 21.953 25.953 1 98.5 151 ASN B C 1
ATOM 5319 O O . ASN B 1 151 ? 20.984 22.516 26.156 1 98.5 151 ASN B O 1
ATOM 5323 N N . PRO B 1 152 ? 19.828 20.656 25.438 1 98.56 152 PRO B N 1
ATOM 5324 C CA . PRO B 1 152 ? 18.625 19.891 25.141 1 98.56 152 PRO B CA 1
ATOM 5325 C C . PRO B 1 152 ? 17.984 19.281 26.391 1 98.56 152 PRO B C 1
ATOM 5327 O O . PRO B 1 152 ? 18.688 19.016 27.359 1 98.56 152 PRO B O 1
ATOM 5330 N N . VAL B 1 153 ? 16.75 19.031 26.312 1 98.81 153 VAL B N 1
ATOM 5331 C CA . VAL B 1 153 ? 16.047 18.422 27.438 1 98.81 153 VAL B CA 1
ATOM 5332 C C . VAL B 1 153 ? 16.062 16.906 27.312 1 98.81 153 VAL B C 1
ATOM 5334 O O . VAL B 1 153 ? 15.773 16.188 28.266 1 98.81 153 VAL B O 1
ATOM 5337 N N . LEU B 1 154 ? 16.328 16.359 26.156 1 98.75 154 LEU B N 1
ATOM 5338 C CA . LEU B 1 154 ? 16.438 14.922 25.922 1 98.75 154 LEU B CA 1
ATOM 5339 C C . LEU B 1 154 ? 17.406 14.625 24.781 1 98.75 154 LEU B C 1
ATOM 5341 O O . LEU B 1 154 ? 17.297 15.188 23.703 1 98.75 154 LEU B O 1
ATOM 5345 N N . ASP B 1 155 ? 18.344 13.883 24.969 1 98.12 155 ASP B N 1
ATOM 5346 C CA . ASP B 1 155 ? 19.359 13.422 24.031 1 98.12 155 ASP B CA 1
ATOM 5347 C C . ASP B 1 155 ? 19.703 11.953 24.281 1 98.12 155 ASP B C 1
ATOM 5349 O O . ASP B 1 155 ? 20.203 11.594 25.344 1 98.12 155 ASP B O 1
ATOM 5353 N N . VAL B 1 156 ? 19.469 11.133 23.297 1 97.56 156 VAL B N 1
ATOM 5354 C CA . VAL B 1 156 ? 19.781 9.711 23.453 1 97.56 156 VAL B CA 1
ATOM 5355 C C . VAL B 1 156 ? 21 9.352 22.609 1 97.56 156 VAL B C 1
ATOM 5357 O O . VAL B 1 156 ? 21.234 8.172 22.328 1 97.56 156 VAL B O 1
ATOM 5360 N N . ASP B 1 157 ? 21.719 10.281 22.109 1 97 157 ASP B N 1
ATOM 5361 C CA . ASP B 1 157 ? 22.938 10.117 21.328 1 97 157 ASP B CA 1
ATOM 5362 C C . ASP B 1 157 ? 22.672 9.312 20.062 1 97 157 ASP B C 1
ATOM 5364 O O . ASP B 1 157 ? 23.328 8.305 19.812 1 97 157 ASP B O 1
ATOM 5368 N N . ASN B 1 158 ? 21.656 9.656 19.344 1 97.25 158 ASN B N 1
ATOM 5369 C CA . ASN B 1 158 ? 21.281 9.062 18.062 1 97.25 158 ASN B CA 1
ATOM 5370 C C . ASN B 1 158 ? 20.938 10.133 17.031 1 97.25 158 ASN B C 1
ATOM 5372 O O . ASN B 1 158 ? 20.297 11.133 17.344 1 97.25 158 ASN B O 1
ATOM 5376 N N . ILE B 1 159 ? 21.328 9.938 15.766 1 97.19 159 ILE B N 1
ATOM 5377 C CA . ILE B 1 159 ? 21.172 10.953 14.727 1 97.19 159 ILE B CA 1
ATOM 5378 C C . ILE B 1 159 ? 19.812 10.773 14.047 1 97.19 159 ILE B C 1
ATOM 5380 O O . ILE B 1 159 ? 19.484 11.508 13.109 1 97.19 159 ILE B O 1
ATOM 5384 N N . ASN B 1 160 ? 19.062 9.773 14.422 1 98.19 160 ASN B N 1
ATOM 5385 C CA . ASN B 1 160 ? 17.719 9.5 13.898 1 98.19 160 ASN B CA 1
ATOM 5386 C C . ASN B 1 160 ? 16.688 9.438 15.023 1 98.19 160 ASN B C 1
ATOM 5388 O O . ASN B 1 160 ? 15.914 8.477 15.102 1 98.19 160 ASN B O 1
ATOM 5392 N N . PHE B 1 161 ? 16.688 10.359 15.93 1 98.75 161 PHE B N 1
ATOM 5393 C CA . PHE B 1 161 ? 15.781 10.516 17.062 1 98.75 161 PHE B CA 1
ATOM 5394 C C . PHE B 1 161 ? 15.016 11.836 16.969 1 98.75 161 PHE B C 1
ATOM 5396 O O . PHE B 1 161 ? 15.562 12.898 17.266 1 98.75 161 PHE B O 1
ATOM 5403 N N . ARG B 1 162 ? 13.633 11.664 16.562 1 98.75 162 ARG B N 1
ATOM 5404 C CA . ARG B 1 162 ? 13.047 12.945 16.203 1 98.75 162 ARG B CA 1
ATOM 5405 C C . ARG B 1 162 ? 11.523 12.906 16.328 1 98.75 162 ARG B C 1
ATOM 5407 O O . ARG B 1 162 ? 10.945 11.836 16.531 1 98.75 162 ARG B O 1
ATOM 5414 N N . ASP B 1 163 ? 10.906 14.117 16.25 1 98.88 163 ASP B N 1
ATOM 5415 C CA . ASP B 1 163 ? 9.492 14.406 16.047 1 98.88 163 ASP B CA 1
ATOM 5416 C C . ASP B 1 163 ? 8.68 14.148 17.312 1 98.88 163 ASP B C 1
ATOM 5418 O O . ASP B 1 163 ? 7.691 13.414 17.281 1 98.88 163 ASP B O 1
ATOM 5422 N N . PRO B 1 164 ? 9.023 14.789 18.375 1 98.88 164 PRO B N 1
ATOM 5423 C CA . PRO B 1 164 ? 8.266 14.602 19.609 1 98.88 164 PRO B CA 1
ATOM 5424 C C . PRO B 1 164 ? 6.824 15.102 19.5 1 98.88 164 PRO B C 1
ATOM 5426 O O . PRO B 1 164 ? 6.574 16.156 18.906 1 98.88 164 PRO B O 1
ATOM 5429 N N . LYS B 1 165 ? 5.906 14.391 20.031 1 98.88 165 LYS B N 1
ATOM 5430 C CA . LYS B 1 165 ? 4.523 14.789 20.266 1 98.88 165 LYS B CA 1
ATOM 5431 C C . LYS B 1 165 ? 4.164 14.641 21.75 1 98.88 165 LYS B C 1
ATOM 5433 O O . LYS B 1 165 ? 4.117 13.523 22.266 1 98.88 165 LYS B O 1
ATOM 5438 N N . VAL B 1 166 ? 3.834 15.734 22.406 1 98.75 166 VAL B N 1
ATOM 5439 C CA . VAL B 1 166 ? 3.643 15.773 23.844 1 98.75 166 VAL B CA 1
ATOM 5440 C C . VAL B 1 166 ? 2.191 16.125 24.172 1 98.75 166 VAL B C 1
ATOM 5442 O O . VAL B 1 166 ? 1.563 16.906 23.453 1 98.75 166 VAL B O 1
ATOM 5445 N N . PHE B 1 167 ? 1.66 15.547 25.219 1 98.31 167 PHE B N 1
ATOM 5446 C CA . PHE B 1 167 ? 0.338 15.883 25.734 1 98.31 167 PHE B CA 1
ATOM 5447 C C . PHE B 1 167 ? 0.266 15.641 27.234 1 98.31 167 PHE B C 1
ATOM 5449 O O . PHE B 1 167 ? 1.1 14.922 27.797 1 98.31 167 PHE B O 1
ATOM 5456 N N . TRP B 1 168 ? -0.657 16.297 27.875 1 97.88 168 TRP B N 1
ATOM 5457 C CA . TRP B 1 168 ? -0.888 16.078 29.297 1 97.88 168 TRP B CA 1
ATOM 5458 C C . TRP B 1 168 ? -1.794 14.875 29.516 1 97.88 168 TRP B C 1
ATOM 5460 O O . TRP B 1 168 ? -2.885 14.797 28.953 1 97.88 168 TRP B O 1
ATOM 5470 N N . HIS B 1 169 ? -1.327 13.938 30.281 1 98.38 169 HIS B N 1
ATOM 5471 C CA . HIS B 1 169 ? -2.129 12.781 30.672 1 98.38 169 HIS B CA 1
ATOM 5472 C C . HIS B 1 169 ? -2.709 12.977 32.062 1 98.38 169 HIS B C 1
ATOM 5474 O O . HIS B 1 169 ? -2.053 12.656 33.062 1 98.38 169 HIS B O 1
ATOM 5480 N N . GLU B 1 170 ? -3.93 13.242 32.125 1 96.56 170 GLU B N 1
ATOM 5481 C CA . GLU B 1 170 ? -4.594 13.641 33.344 1 96.56 170 GLU B CA 1
ATOM 5482 C C . GLU B 1 170 ? -4.59 12.5 34.375 1 96.56 170 GLU B C 1
ATOM 5484 O O . GLU B 1 170 ? -4.281 12.711 35.531 1 96.56 170 GLU B O 1
ATOM 5489 N N . PRO B 1 171 ? -4.883 11.273 33.906 1 97.75 171 PRO B N 1
ATOM 5490 C CA . PRO B 1 171 ? -5.008 10.195 34.875 1 97.75 171 PRO B CA 1
ATOM 5491 C C . PRO B 1 171 ? -3.717 9.953 35.656 1 97.75 171 PRO B C 1
ATOM 5493 O O . PRO B 1 171 ? -3.758 9.531 36.812 1 97.75 171 PRO B O 1
ATOM 5496 N N . THR B 1 172 ? -2.58 10.242 35.031 1 98.25 172 THR B N 1
ATOM 5497 C CA . THR B 1 172 ? -1.327 9.984 35.75 1 98.25 172 THR B CA 1
ATOM 5498 C C . THR B 1 172 ? -0.628 11.289 36.094 1 98.25 172 THR B C 1
ATOM 5500 O O . THR B 1 172 ? 0.487 11.281 36.625 1 98.25 172 THR B O 1
ATOM 5503 N N . ASN B 1 173 ? -1.193 12.398 35.844 1 97.88 173 ASN B N 1
ATOM 5504 C CA . ASN B 1 173 ? -0.682 13.734 36.156 1 97.88 173 ASN B CA 1
ATOM 5505 C C . ASN B 1 173 ? 0.753 13.906 35.656 1 97.88 173 ASN B C 1
ATOM 5507 O O . ASN B 1 173 ? 1.637 14.281 36.438 1 97.88 173 ASN B O 1
ATOM 5511 N N . GLN B 1 174 ? 0.983 13.664 34.469 1 98.44 174 GLN B N 1
ATOM 5512 C CA . GLN B 1 174 ? 2.297 13.859 33.844 1 98.44 174 GLN B CA 1
ATOM 5513 C C . GLN B 1 174 ? 2.176 14.203 32.375 1 98.44 174 GLN B C 1
ATOM 5515 O O . GLN B 1 174 ? 1.153 13.922 31.734 1 98.44 174 GLN B O 1
ATOM 5520 N N . TRP B 1 175 ? 3.184 14.844 31.875 1 98.75 175 TRP B N 1
ATOM 5521 C CA . TRP B 1 175 ? 3.352 15.023 30.438 1 98.75 175 TRP B CA 1
ATOM 5522 C C . TRP B 1 175 ? 3.852 13.734 29.781 1 98.75 175 TRP B C 1
ATOM 5524 O O . TRP B 1 175 ? 4.777 13.094 30.281 1 98.75 175 TRP B O 1
ATOM 5534 N N . ILE B 1 176 ? 3.209 13.305 28.703 1 98.94 176 ILE B N 1
ATOM 5535 C CA . ILE B 1 176 ? 3.633 12.156 27.922 1 98.94 176 ILE B CA 1
ATOM 5536 C C . ILE B 1 176 ? 4.238 12.641 26.594 1 98.94 176 ILE B C 1
ATOM 5538 O O . ILE B 1 176 ? 3.697 13.539 25.953 1 98.94 176 ILE B O 1
ATOM 5542 N N . MET B 1 177 ? 5.383 12.094 26.25 1 98.94 177 MET B N 1
ATOM 5543 C CA . MET B 1 177 ? 5.996 12.328 24.938 1 98.94 177 MET B CA 1
ATOM 5544 C C . MET B 1 177 ? 6.09 11.039 24.141 1 98.94 177 MET B C 1
ATOM 5546 O O . MET B 1 177 ? 6.645 10.047 24.625 1 98.94 177 MET B O 1
ATOM 5550 N N . VAL B 1 178 ? 5.504 10.961 22.969 1 98.94 178 VAL B N 1
ATOM 5551 C CA . VAL B 1 178 ? 5.828 9.922 22 1 98.94 178 VAL B CA 1
ATOM 5552 C C . VAL B 1 178 ? 6.801 10.469 20.969 1 98.94 178 VAL B C 1
ATOM 5554 O O . VAL B 1 178 ? 6.633 11.586 20.469 1 98.94 178 VAL B O 1
ATOM 5557 N N . ILE B 1 179 ? 7.832 9.727 20.672 1 98.94 179 ILE B N 1
ATOM 5558 C CA . ILE B 1 179 ? 8.914 10.195 19.812 1 98.94 179 ILE B CA 1
ATOM 5559 C C . ILE B 1 179 ? 9.508 9.023 19.031 1 98.94 179 ILE B C 1
ATOM 5561 O O . ILE B 1 179 ? 9.5 7.891 19.516 1 98.94 179 ILE B O 1
ATOM 5565 N N . ALA B 1 180 ? 10.023 9.312 17.891 1 98.88 180 ALA B N 1
ATOM 5566 C CA . ALA B 1 180 ? 10.5 8.242 17.016 1 98.88 180 ALA B CA 1
ATOM 5567 C C . ALA B 1 180 ? 12.008 8.039 17.172 1 98.88 180 ALA B C 1
ATOM 5569 O O . ALA B 1 180 ? 12.789 8.977 17 1 98.88 180 ALA B O 1
ATOM 5570 N N . LEU B 1 181 ? 12.383 6.93 17.609 1 98.81 181 LEU B N 1
ATOM 5571 C CA . LEU B 1 181 ? 13.695 6.402 17.234 1 98.81 181 LEU B CA 1
ATOM 5572 C C . LEU B 1 181 ? 13.648 5.773 15.844 1 98.81 181 LEU B C 1
ATOM 5574 O O . LEU B 1 181 ? 13.516 4.555 15.719 1 98.81 181 LEU B O 1
ATOM 5578 N N . SER B 1 182 ? 13.742 6.578 14.914 1 98.56 182 SER B N 1
ATOM 5579 C CA . SER B 1 182 ? 13.148 6.488 13.586 1 98.56 182 SER B CA 1
ATOM 5580 C C . SER B 1 182 ? 13.625 5.246 12.844 1 98.56 182 SER B C 1
ATOM 5582 O O . SER B 1 182 ? 12.812 4.426 12.406 1 98.56 182 SER B O 1
ATOM 5584 N N . GLN B 1 183 ? 14.938 5.012 12.758 1 98.56 183 GLN B N 1
ATOM 5585 C CA . GLN B 1 183 ? 15.469 3.963 11.891 1 98.56 183 GLN B CA 1
ATOM 5586 C C . GLN B 1 183 ? 15.586 2.641 12.641 1 98.56 183 GLN B C 1
ATOM 5588 O O . GLN B 1 183 ? 16.031 1.64 12.078 1 98.56 183 GLN B O 1
ATOM 5593 N N . GLN B 1 184 ? 15.141 2.666 13.875 1 98.44 184 GLN B N 1
ATOM 5594 C CA . GLN B 1 184 ? 15.031 1.428 14.641 1 98.44 184 GLN B CA 1
ATOM 5595 C C . GLN B 1 184 ? 13.57 1.006 14.797 1 98.44 184 GLN B C 1
ATOM 5597 O O . GLN B 1 184 ? 13.273 0.051 15.508 1 98.44 184 GLN B O 1
ATOM 5602 N N . PHE B 1 185 ? 12.758 1.737 14.211 1 98.19 185 PHE B N 1
ATOM 5603 C CA . PHE B 1 185 ? 11.328 1.474 14.141 1 98.19 185 PHE B CA 1
ATOM 5604 C C . PHE B 1 185 ? 10.734 1.32 15.531 1 98.19 185 PHE B C 1
ATOM 5606 O O . PHE B 1 185 ? 10.008 0.36 15.805 1 98.19 185 PHE B O 1
ATOM 5613 N N . LYS B 1 186 ? 11.07 2.32 16.391 1 98.56 186 LYS B N 1
ATOM 5614 C CA . LYS B 1 186 ? 10.516 2.396 17.734 1 98.56 186 LYS B CA 1
ATOM 5615 C C . LYS B 1 186 ? 9.875 3.758 17.984 1 98.56 186 LYS B C 1
ATOM 5617 O O . LYS B 1 186 ? 10.492 4.797 17.75 1 98.56 186 LYS B O 1
ATOM 5622 N N . ILE B 1 187 ? 8.656 3.674 18.375 1 98.88 187 ILE B N 1
ATOM 5623 C CA . ILE B 1 187 ? 8.078 4.848 19.016 1 98.88 187 ILE B CA 1
ATOM 5624 C C . ILE B 1 187 ? 8.297 4.777 20.531 1 98.88 187 ILE B C 1
ATOM 5626 O O . ILE B 1 187 ? 7.688 3.955 21.219 1 98.88 187 ILE B O 1
ATOM 5630 N N . GLN B 1 188 ? 9.172 5.676 20.953 1 98.94 188 GLN B N 1
ATOM 5631 C CA . GLN B 1 188 ? 9.445 5.707 22.391 1 98.94 188 GLN B CA 1
ATOM 5632 C C . GLN B 1 188 ? 8.445 6.598 23.109 1 98.94 188 GLN B C 1
ATOM 5634 O O . GLN B 1 188 ? 8.039 7.641 22.594 1 98.94 188 GLN B O 1
ATOM 5639 N N . ILE B 1 189 ? 8.094 6.141 24.297 1 98.94 189 ILE B N 1
ATOM 5640 C CA . ILE B 1 189 ? 7.16 6.875 25.141 1 98.94 189 ILE B CA 1
ATOM 5641 C C . ILE B 1 189 ? 7.859 7.301 26.438 1 98.94 189 ILE B C 1
ATOM 5643 O O . ILE B 1 189 ? 8.406 6.469 27.156 1 98.94 189 ILE B O 1
ATOM 5647 N N . TYR B 1 190 ? 7.855 8.617 26.672 1 98.94 190 TYR B N 1
ATOM 5648 C CA . TYR B 1 190 ? 8.484 9.203 27.844 1 98.94 190 TYR B CA 1
ATOM 5649 C C . TYR B 1 190 ? 7.449 9.883 28.734 1 98.94 190 TYR B C 1
ATOM 5651 O O . TYR B 1 190 ? 6.383 10.281 28.266 1 98.94 190 TYR B O 1
ATOM 5659 N N . GLY B 1 191 ? 7.793 10.016 30.031 1 98.88 191 GLY B N 1
ATOM 5660 C CA . GLY B 1 191 ? 7.027 10.812 30.984 1 98.88 191 GLY B CA 1
ATOM 5661 C C . GLY B 1 191 ? 7.844 11.922 31.625 1 98.88 191 GLY B C 1
ATOM 5662 O O . GLY B 1 191 ? 9.055 11.781 31.812 1 98.88 191 GLY B O 1
ATOM 5663 N N . SER B 1 192 ? 7.16 13.031 31.922 1 98.88 192 SER B N 1
ATOM 5664 C CA . SER B 1 192 ? 7.77 14.172 32.594 1 98.88 192 SER B CA 1
ATOM 5665 C C . SER B 1 192 ? 6.766 14.875 33.5 1 98.88 192 SER B C 1
ATOM 5667 O O . SER B 1 192 ? 5.578 14.945 33.188 1 98.88 192 SER B O 1
ATOM 5669 N N . ILE B 1 193 ? 7.242 15.477 34.562 1 98.44 193 ILE B N 1
ATOM 5670 C CA . ILE B 1 193 ? 6.359 16.25 35.438 1 98.44 193 ILE B CA 1
ATOM 5671 C C . ILE B 1 193 ? 6.531 17.734 35.156 1 98.44 193 ILE B C 1
ATOM 5673 O O . ILE B 1 193 ? 5.734 18.547 35.625 1 98.44 193 ILE B O 1
ATOM 5677 N N . ASP B 1 194 ? 7.578 18.125 34.375 1 98.56 194 ASP B N 1
ATOM 5678 C CA . ASP B 1 194 ? 7.906 19.547 34.281 1 98.56 194 ASP B CA 1
ATOM 5679 C C . ASP B 1 194 ? 8.281 19.953 32.875 1 98.56 194 ASP B C 1
ATOM 5681 O O . ASP B 1 194 ? 8.719 21.078 32.625 1 98.56 194 ASP B O 1
ATOM 5685 N N . LEU B 1 195 ? 8.219 19.047 31.828 1 98.62 195 LEU B N 1
ATOM 5686 C CA . LEU B 1 195 ? 8.477 19.266 30.406 1 98.62 195 LEU B CA 1
ATOM 5687 C C . LEU B 1 195 ? 9.977 19.359 30.141 1 98.62 195 LEU B C 1
ATOM 5689 O O . LEU B 1 195 ? 10.398 19.484 28.984 1 98.62 195 LEU B O 1
ATOM 5693 N N . THR B 1 196 ? 10.867 19.219 31.141 1 98.5 196 THR B N 1
ATOM 5694 C CA . THR B 1 196 ? 12.297 19.406 30.891 1 98.5 196 THR B CA 1
ATOM 5695 C C . THR B 1 196 ? 13.07 18.156 31.281 1 98.5 196 THR B C 1
ATOM 5697 O O . THR B 1 196 ? 14.203 17.953 30.844 1 98.5 196 THR B O 1
ATOM 5700 N N . ASN B 1 197 ? 12.523 17.359 32.188 1 98.44 197 ASN B N 1
ATOM 5701 C CA . ASN B 1 197 ? 13.109 16.078 32.562 1 98.44 197 ASN B CA 1
ATOM 5702 C C . ASN B 1 197 ? 12.234 14.906 32.125 1 98.44 197 ASN B C 1
ATOM 5704 O O . ASN B 1 197 ? 11.078 14.797 32.562 1 98.44 197 ASN B O 1
ATOM 5708 N N . TRP B 1 198 ? 12.836 14.039 31.406 1 98.81 198 TRP B N 1
ATOM 5709 C CA . TRP B 1 198 ? 12.039 12.984 30.781 1 98.81 198 TRP B CA 1
ATOM 5710 C C . TRP B 1 198 ? 12.57 11.609 31.188 1 98.81 198 TRP B C 1
ATOM 5712 O O . TRP B 1 198 ? 13.781 11.391 31.234 1 98.81 198 TRP B O 1
ATOM 5722 N N . SER B 1 199 ? 11.68 10.672 31.422 1 98.75 199 SER B N 1
ATOM 5723 C CA . SER B 1 199 ? 12 9.281 31.734 1 98.75 199 SER B CA 1
ATOM 5724 C C . SER B 1 199 ? 11.344 8.336 30.734 1 98.75 199 SER B C 1
ATOM 5726 O O . SER B 1 199 ? 10.148 8.438 30.453 1 98.75 199 SER B O 1
ATOM 5728 N N . LEU B 1 200 ? 12.094 7.391 30.219 1 98.88 200 LEU B N 1
ATOM 5729 C CA . LEU B 1 200 ? 11.578 6.422 29.266 1 98.88 200 LEU B CA 1
ATOM 5730 C C . LEU B 1 200 ? 10.633 5.438 29.938 1 98.88 200 LEU B C 1
ATOM 5732 O O . LEU B 1 200 ? 10.984 4.82 30.938 1 98.88 200 LEU B O 1
ATOM 5736 N N . HIS B 1 201 ? 9.453 5.336 29.375 1 98.88 201 HIS B N 1
ATOM 5737 C CA . HIS B 1 201 ? 8.453 4.406 29.891 1 98.88 201 HIS B CA 1
ATOM 5738 C C . HIS B 1 201 ? 8.43 3.115 29.078 1 98.88 201 HIS B C 1
ATOM 5740 O O . HIS B 1 201 ? 8.508 2.021 29.641 1 98.88 201 HIS B O 1
ATOM 5746 N N . SER B 1 202 ? 8.281 3.18 27.797 1 98.88 202 SER B N 1
ATOM 5747 C CA . SER B 1 202 ? 8.078 2.01 26.953 1 98.88 202 SER B CA 1
ATOM 5748 C C . SER B 1 202 ? 8.383 2.324 25.5 1 98.88 202 SER B C 1
ATOM 5750 O O . SER B 1 202 ? 8.773 3.447 25.172 1 98.88 202 SER B O 1
ATOM 5752 N N . ASN B 1 203 ? 8.367 1.265 24.672 1 98.69 203 ASN B N 1
ATOM 5753 C CA . ASN B 1 203 ? 8.477 1.34 23.219 1 98.69 203 ASN B CA 1
ATOM 5754 C C . ASN B 1 203 ? 7.273 0.699 22.531 1 98.69 203 ASN B C 1
ATOM 5756 O O . ASN B 1 203 ? 6.668 -0.23 23.078 1 98.69 203 ASN B O 1
ATOM 5760 N N . PHE B 1 204 ? 6.953 1.191 21.375 1 98.56 204 PHE B N 1
ATOM 5761 C CA . PHE B 1 204 ? 5.961 0.582 20.5 1 98.56 204 PHE B CA 1
ATOM 5762 C C . PHE B 1 204 ? 6.516 0.405 19.078 1 98.56 204 PHE B C 1
ATOM 5764 O O . PHE B 1 204 ? 7.266 1.252 18.594 1 98.56 204 PHE B O 1
ATOM 5771 N N . THR B 1 205 ? 6.219 -0.733 18.453 1 98.06 205 THR B N 1
ATOM 5772 C CA . THR B 1 205 ? 6.539 -1.011 17.062 1 98.06 205 THR B CA 1
ATOM 5773 C C . THR B 1 205 ? 5.418 -1.8 16.391 1 98.06 205 THR B C 1
ATOM 5775 O O . THR B 1 205 ? 4.699 -2.549 17.062 1 98.06 205 THR B O 1
ATOM 5778 N N . GLY B 1 206 ? 5.172 -1.534 15.102 1 96.38 206 GLY B N 1
ATOM 5779 C CA . GLY B 1 206 ? 4.191 -2.318 14.367 1 96.38 206 GLY B CA 1
ATOM 5780 C C . GLY B 1 206 ? 3.857 -1.743 13.008 1 96.38 206 GLY B C 1
ATOM 5781 O O . GLY B 1 206 ? 4.336 -0.663 12.648 1 96.38 206 GLY B O 1
ATOM 5782 N N . GLY B 1 207 ? 3.102 -2.549 12.219 1 97.19 207 GLY B N 1
ATOM 5783 C CA . GLY B 1 207 ? 2.584 -2.1 10.938 1 97.19 207 GLY B CA 1
ATOM 5784 C C . GLY B 1 207 ? 3.625 -2.123 9.828 1 97.19 207 GLY B C 1
ATOM 5785 O O . GLY B 1 207 ? 4.402 -3.074 9.727 1 97.19 207 GLY B O 1
ATOM 5786 N N . LEU B 1 208 ? 3.566 -1.101 9.031 1 97.25 208 LEU B N 1
ATOM 5787 C CA . LEU B 1 208 ? 4.496 -0.941 7.918 1 97.25 208 LEU B CA 1
ATOM 5788 C C . LEU B 1 208 ? 5.762 -0.217 8.367 1 97.25 208 LEU B C 1
ATOM 5790 O O . LEU B 1 208 ? 5.688 0.796 9.062 1 97.25 208 LEU B O 1
ATOM 5794 N N . PHE B 1 209 ? 6.941 -0.629 8.008 1 96.06 209 PHE B N 1
ATOM 5795 C CA . PHE B 1 209 ? 8.188 -0.054 8.5 1 96.06 209 PHE B CA 1
ATOM 5796 C C . PHE B 1 209 ? 8.75 0.951 7.496 1 96.06 209 PHE B C 1
ATOM 5798 O O . PHE B 1 209 ? 9.117 2.066 7.871 1 96.06 209 PHE B O 1
ATOM 5805 N N . GLY B 1 210 ? 8.914 0.542 6.188 1 94.56 210 GLY B N 1
ATOM 5806 C CA . GLY B 1 210 ? 9.578 1.388 5.207 1 94.56 210 GLY B CA 1
ATOM 5807 C C . GLY B 1 210 ? 11.039 1.644 5.531 1 94.56 210 GLY B C 1
ATOM 5808 O O . GLY B 1 210 ? 11.758 0.73 5.941 1 94.56 210 GLY B O 1
ATOM 5809 N N . PHE B 1 211 ? 11.594 2.971 5.27 1 98.06 211 PHE B N 1
ATOM 5810 C CA . PHE B 1 211 ? 12.953 3.393 5.59 1 98.06 211 PHE B CA 1
ATOM 5811 C C . PHE B 1 211 ? 13.047 3.855 7.039 1 98.06 211 PHE B C 1
ATOM 5813 O O . PHE B 1 211 ? 14.047 3.604 7.715 1 98.06 211 PHE B O 1
ATOM 5820 N N . GLN B 1 212 ? 11.93 4.559 7.512 1 98.62 212 GLN B N 1
ATOM 5821 C CA . GLN B 1 212 ? 11.961 5.07 8.875 1 98.62 212 GLN B CA 1
ATOM 5822 C C . GLN B 1 212 ? 10.57 5.512 9.336 1 98.62 212 GLN B C 1
ATOM 5824 O O . GLN B 1 212 ? 9.727 5.879 8.508 1 98.62 212 GLN B O 1
ATOM 5829 N N . TYR B 1 213 ? 10.352 5.449 10.711 1 98.75 213 TYR B N 1
ATOM 5830 C CA . TYR B 1 213 ? 9.188 6.047 11.359 1 98.75 213 TYR B CA 1
ATOM 5831 C C . TYR B 1 213 ? 9.367 7.551 11.523 1 98.75 213 TYR B C 1
ATOM 5833 O O . TYR B 1 213 ? 10.469 8.023 11.812 1 98.75 213 TYR B O 1
ATOM 5841 N N . GLU B 1 214 ? 8.227 8.227 11.344 1 98.75 214 GLU B N 1
ATOM 5842 C CA . GLU B 1 214 ? 8.297 9.672 11.562 1 98.75 214 GLU B CA 1
ATOM 5843 C C . GLU B 1 214 ? 6.969 10.211 12.086 1 98.75 214 GLU B C 1
ATOM 5845 O O . GLU B 1 214 ? 5.93 9.555 11.961 1 98.75 214 GLU B O 1
ATOM 5850 N N . CYS B 1 215 ? 7.016 11.328 12.719 1 98.81 215 CYS B N 1
ATOM 5851 C CA . CYS B 1 215 ? 5.895 12.18 13.109 1 98.81 215 CYS B CA 1
ATOM 5852 C C . CYS B 1 215 ? 4.832 11.375 13.852 1 98.81 215 CYS B C 1
ATOM 5854 O O . CYS B 1 215 ? 3.658 11.398 13.477 1 98.81 215 CYS B O 1
ATOM 5856 N N . PRO B 1 216 ? 5.215 10.773 14.953 1 98.81 216 PRO B N 1
ATOM 5857 C CA . PRO B 1 216 ? 4.199 10.039 15.711 1 98.81 216 PRO B CA 1
ATOM 5858 C C . PRO B 1 216 ? 3.213 10.969 16.422 1 98.81 216 PRO B C 1
ATOM 5860 O O . PRO B 1 216 ? 3.484 12.156 16.578 1 98.81 216 PRO B O 1
ATOM 5863 N N . GLY B 1 217 ? 2.057 10.43 16.75 1 98.69 217 GLY B N 1
ATOM 5864 C CA . GLY B 1 217 ? 1.046 11.039 17.594 1 98.69 217 GLY B CA 1
ATOM 5865 C C . GLY B 1 217 ? 0.245 10.023 18.391 1 98.69 217 GLY B C 1
ATOM 5866 O O . GLY B 1 217 ? 0.135 8.859 17.984 1 98.69 217 GLY B O 1
ATOM 5867 N N . LEU B 1 218 ? -0.202 10.414 19.484 1 98.81 218 LEU B N 1
ATOM 5868 C CA . LEU B 1 218 ? -1.053 9.602 20.344 1 98.81 218 LEU B CA 1
ATOM 5869 C C . LEU B 1 218 ? -2.148 10.445 20.984 1 98.81 218 LEU B C 1
ATOM 5871 O O . LEU B 1 218 ? -1.86 11.461 21.609 1 98.81 218 LEU B O 1
ATOM 5875 N N . ILE B 1 219 ? -3.389 10.008 20.844 1 98.5 219 ILE B N 1
ATOM 5876 C CA . ILE B 1 219 ? -4.488 10.812 21.375 1 98.5 219 ILE B CA 1
ATOM 5877 C C . ILE B 1 219 ? -5.711 9.922 21.594 1 98.5 219 ILE B C 1
ATOM 5879 O O . ILE B 1 219 ? -5.883 8.906 20.922 1 98.5 219 ILE B O 1
ATOM 5883 N N . GLU B 1 220 ? -6.492 10.281 22.547 1 97.75 220 GLU B N 1
ATOM 5884 C CA . GLU B 1 220 ? -7.766 9.602 22.781 1 97.75 220 GLU B CA 1
ATOM 5885 C C . GLU B 1 220 ? -8.836 10.086 21.812 1 97.75 220 GLU B C 1
ATOM 5887 O O . GLU B 1 220 ? -9.102 11.289 21.719 1 97.75 220 GLU B O 1
ATOM 5892 N N . VAL B 1 221 ? -9.453 9.148 21.109 1 98.31 221 VAL B N 1
ATOM 5893 C CA . VAL B 1 221 ? -10.469 9.469 20.109 1 98.31 221 VAL B CA 1
ATOM 5894 C C . VAL B 1 221 ? -11.812 8.883 20.531 1 98.31 221 VAL B C 1
ATOM 5896 O O . VAL B 1 221 ? -11.906 7.703 20.875 1 98.31 221 VAL B O 1
ATOM 5899 N N . PRO B 1 222 ? -12.875 9.695 20.469 1 97.62 222 PRO B N 1
ATOM 5900 C CA . PRO B 1 222 ? -14.188 9.188 20.891 1 97.62 222 PRO B CA 1
ATOM 5901 C C . PRO B 1 222 ? -14.789 8.227 19.875 1 97.62 222 PRO B C 1
ATOM 5903 O O . PRO B 1 222 ? -14.625 8.406 18.656 1 97.62 222 PRO B O 1
ATOM 5906 N N . ALA B 1 223 ? -15.469 7.203 20.344 1 96.75 223 ALA B N 1
ATOM 5907 C CA . ALA B 1 223 ? -16.219 6.27 19.516 1 96.75 223 ALA B CA 1
ATOM 5908 C C . ALA B 1 223 ? -17.672 6.738 19.344 1 96.75 223 ALA B C 1
ATOM 5910 O O . ALA B 1 223 ? -18.391 6.91 20.312 1 96.75 223 ALA B O 1
ATOM 5911 N N . GLU B 1 224 ? -18.016 6.887 18.109 1 94.88 224 GLU B N 1
ATOM 5912 C CA . GLU B 1 224 ? -19.344 7.398 17.812 1 94.88 224 GLU B CA 1
ATOM 5913 C C . GLU B 1 224 ? -20.422 6.523 18.438 1 94.88 224 GLU B C 1
ATOM 5915 O O . GLU B 1 224 ? -20.312 5.297 18.438 1 94.88 224 GLU B O 1
ATOM 5920 N N . GLY B 1 225 ? -21.438 7.195 18.938 1 91.81 225 GLY B N 1
ATOM 5921 C CA . GLY B 1 225 ? -22.609 6.52 19.453 1 91.81 225 GLY B CA 1
ATOM 5922 C C . GLY B 1 225 ? -22.391 5.91 20.828 1 91.81 225 GLY B C 1
ATOM 5923 O O . GLY B 1 225 ? -23.266 5.211 21.344 1 91.81 225 GLY B O 1
ATOM 5924 N N . THR B 1 226 ? -21.172 6.102 21.391 1 93.62 226 THR B N 1
ATOM 5925 C CA . THR B 1 226 ? -20.875 5.574 22.719 1 93.62 226 THR B CA 1
ATOM 5926 C C . THR B 1 226 ? -20.234 6.648 23.594 1 93.62 226 THR B C 1
ATOM 5928 O O . THR B 1 226 ? -19.953 7.75 23.125 1 93.62 226 THR B O 1
ATOM 5931 N N . ASP B 1 227 ? -20.109 6.34 24.812 1 93.25 227 ASP B N 1
ATOM 5932 C CA . ASP B 1 227 ? -19.391 7.207 25.734 1 93.25 227 ASP B CA 1
ATOM 5933 C C . ASP B 1 227 ? -17.938 6.746 25.891 1 93.25 227 ASP B C 1
ATOM 5935 O O . ASP B 1 227 ? -17.219 7.223 26.781 1 93.25 227 ASP B O 1
ATOM 5939 N N . GLU B 1 228 ? -17.594 5.902 24.984 1 95.44 228 GLU B N 1
ATOM 5940 C CA . GLU B 1 228 ? -16.25 5.336 25.078 1 95.44 228 GLU B CA 1
ATOM 5941 C C . GLU B 1 228 ? -15.289 6.047 24.141 1 95.44 228 GLU B C 1
ATOM 5943 O O . GLU B 1 228 ? -15.711 6.738 23.219 1 95.44 228 GLU B O 1
ATOM 5948 N N . SER B 1 229 ? -14.055 6 24.5 1 97.19 229 SER B N 1
ATOM 5949 C CA . SER B 1 229 ? -12.953 6.461 23.656 1 97.19 229 SER B CA 1
ATOM 5950 C C . SER B 1 229 ? -11.828 5.426 23.594 1 97.19 229 SER B C 1
ATOM 5952 O O . SER B 1 229 ? -11.766 4.523 24.438 1 97.19 229 SER B O 1
ATOM 5954 N N . LYS B 1 230 ? -11.109 5.422 22.625 1 98.38 230 LYS B N 1
ATOM 5955 C CA . LYS B 1 230 ? -9.891 4.633 22.5 1 98.38 230 LYS B CA 1
ATOM 5956 C C . LYS B 1 230 ? -8.695 5.52 22.141 1 98.38 230 LYS B C 1
ATOM 5958 O O . LYS B 1 230 ? -8.867 6.629 21.641 1 98.38 230 LYS B O 1
ATOM 5963 N N . TRP B 1 231 ? -7.508 5.016 22.547 1 98.75 231 TRP B N 1
ATOM 5964 C CA . TRP B 1 231 ? -6.289 5.695 22.141 1 98.75 231 TRP B CA 1
ATOM 5965 C C . TRP B 1 231 ? -5.887 5.281 20.734 1 98.75 231 TRP B C 1
ATOM 5967 O O . TRP B 1 231 ? -5.992 4.109 20.359 1 98.75 231 TRP B O 1
ATOM 5977 N N . VAL B 1 232 ? -5.488 6.242 19.969 1 98.88 232 VAL B N 1
ATOM 5978 C CA . VAL B 1 232 ? -5.02 5.984 18.609 1 98.88 232 VAL B CA 1
ATOM 5979 C C . VAL B 1 232 ? -3.588 6.488 18.453 1 98.88 232 VAL B C 1
ATOM 5981 O O . VAL B 1 232 ? -3.299 7.656 18.734 1 98.88 232 VAL B O 1
ATOM 5984 N N . MET B 1 233 ? -2.68 5.57 18.047 1 98.88 233 MET B N 1
ATOM 5985 C CA . MET B 1 233 ? -1.307 5.898 17.672 1 98.88 233 MET B CA 1
ATOM 5986 C C . MET B 1 233 ? -1.196 6.152 16.172 1 98.88 233 MET B C 1
ATOM 5988 O O . MET B 1 233 ? -1.625 5.324 15.367 1 98.88 233 MET B O 1
ATOM 5992 N N . PHE B 1 234 ? -0.708 7.328 15.836 1 98.75 234 PHE B N 1
ATOM 5993 C CA . PHE B 1 234 ? -0.417 7.664 14.445 1 98.75 234 PHE B CA 1
ATOM 5994 C C . PHE B 1 234 ? 1.081 7.582 14.172 1 98.75 234 PHE B C 1
ATOM 5996 O O . PHE B 1 234 ? 1.892 8 15 1 98.75 234 PHE B O 1
ATOM 6003 N N . ILE B 1 235 ? 1.474 7.004 13.008 1 98.75 235 ILE B N 1
ATOM 6004 C CA . ILE B 1 235 ? 2.877 6.902 12.625 1 98.75 235 ILE B CA 1
ATOM 6005 C C . ILE B 1 235 ? 3.016 7.145 11.117 1 98.75 235 ILE B C 1
ATOM 6007 O O . ILE B 1 235 ? 2.336 6.5 10.312 1 98.75 235 ILE B O 1
ATOM 6011 N N . ALA B 1 236 ? 3.887 8.039 10.75 1 98.69 236 ALA B N 1
ATOM 6012 C CA . ALA B 1 236 ? 4.234 8.234 9.344 1 98.69 236 ALA B CA 1
ATOM 6013 C C . ALA B 1 236 ? 5.465 7.41 8.969 1 98.69 236 ALA B C 1
ATOM 6015 O O . ALA B 1 236 ? 6.285 7.082 9.828 1 98.69 236 ALA B O 1
ATOM 6016 N N . ILE B 1 237 ? 5.551 7.016 7.707 1 98.12 237 ILE B N 1
ATOM 6017 C CA . ILE B 1 237 ? 6.746 6.348 7.203 1 98.12 237 ILE B CA 1
ATOM 6018 C C . ILE B 1 237 ? 7.188 7 5.895 1 98.12 237 ILE B C 1
ATOM 6020 O O . ILE B 1 237 ? 6.352 7.461 5.113 1 98.12 237 ILE B O 1
ATOM 6024 N N . ASN B 1 238 ? 8.516 7.062 5.668 1 97.75 238 ASN B N 1
ATOM 6025 C CA . ASN B 1 238 ? 9.07 7.613 4.438 1 97.75 238 ASN B CA 1
ATOM 6026 C C . ASN B 1 238 ? 10.523 7.188 4.238 1 97.75 238 ASN B C 1
ATOM 6028 O O . ASN B 1 238 ? 11.336 7.305 5.152 1 97.75 238 ASN B O 1
ATOM 6032 N N . PRO B 1 239 ? 10.961 6.777 3.018 1 97.81 239 PRO B N 1
ATOM 6033 C CA . PRO B 1 239 ? 10.055 6.195 2.02 1 97.81 239 PRO B CA 1
ATOM 6034 C C . PRO B 1 239 ? 9.68 4.75 2.336 1 97.81 239 PRO B C 1
ATOM 6036 O O . PRO B 1 239 ? 10.039 4.23 3.396 1 97.81 239 PRO B O 1
ATOM 6039 N N . GLY B 1 240 ? 8.922 4.164 1.484 1 96.19 240 GLY B N 1
ATOM 6040 C CA . GLY B 1 240 ? 8.648 2.738 1.59 1 96.19 240 GLY B CA 1
ATOM 6041 C C . GLY B 1 240 ? 7.172 2.42 1.709 1 96.19 240 GLY B C 1
ATOM 6042 O O . GLY B 1 240 ? 6.797 1.28 1.989 1 96.19 240 GLY B O 1
ATOM 6043 N N . SER B 1 241 ? 6.332 3.441 1.464 1 95.88 241 SER B N 1
ATOM 6044 C CA . SER B 1 241 ? 4.895 3.189 1.438 1 95.88 241 SER B CA 1
ATOM 6045 C C . SER B 1 241 ? 4.512 2.297 0.263 1 95.88 241 SER B C 1
ATOM 6047 O O . SER B 1 241 ? 5.105 2.389 -0.813 1 95.88 241 SER B O 1
ATOM 6049 N N . PRO B 1 242 ? 3.479 1.453 0.46 1 92.81 242 PRO B N 1
ATOM 6050 C CA . PRO B 1 242 ? 3.031 0.609 -0.651 1 92.81 242 PRO B CA 1
ATOM 6051 C C . PRO B 1 242 ? 2.631 1.419 -1.882 1 92.81 242 PRO B C 1
ATOM 6053 O O . PRO B 1 242 ? 2.805 0.957 -3.014 1 92.81 242 PRO B O 1
ATOM 6056 N N . LEU B 1 243 ? 2.123 2.656 -1.704 1 93.81 243 LEU B N 1
ATOM 6057 C CA . LEU B 1 243 ? 1.774 3.529 -2.818 1 93.81 243 LEU B CA 1
ATOM 6058 C C . LEU B 1 243 ? 2.992 4.316 -3.293 1 93.81 243 LEU B C 1
ATOM 6060 O O . LEU B 1 243 ? 2.883 5.156 -4.191 1 93.81 243 LEU B O 1
ATOM 6064 N N . GLY B 1 244 ? 4.113 4.062 -2.68 1 95.75 244 GLY B N 1
ATOM 6065 C CA . GLY B 1 244 ? 5.332 4.789 -2.994 1 95.75 244 GLY B CA 1
ATOM 6066 C C . GLY B 1 244 ? 5.535 6.016 -2.125 1 95.75 244 GLY B C 1
ATOM 6067 O O . GLY B 1 244 ? 4.59 6.77 -1.875 1 95.75 244 GLY B O 1
ATOM 6068 N N . GLY B 1 245 ? 6.734 6.164 -1.714 1 97.5 245 GLY B N 1
ATOM 6069 C CA . GLY B 1 245 ? 7.09 7.363 -0.972 1 97.5 245 GLY B CA 1
ATOM 6070 C C . GLY B 1 245 ? 6.582 7.352 0.457 1 97.5 245 GLY B C 1
ATOM 6071 O O . GLY B 1 245 ? 6.828 6.406 1.204 1 97.5 245 GLY B O 1
ATOM 6072 N N . SER B 1 246 ? 5.805 8.375 0.822 1 97.94 246 SER B N 1
ATOM 6073 C CA . SER B 1 246 ? 5.441 8.633 2.213 1 97.94 246 SER B CA 1
ATOM 6074 C C . SER B 1 246 ? 3.963 8.359 2.459 1 97.94 246 SER B C 1
ATOM 6076 O O . SER B 1 246 ? 3.137 8.523 1.561 1 97.94 246 SER B O 1
ATOM 6078 N N . SER B 1 247 ? 3.619 7.93 3.635 1 97.62 247 SER B N 1
ATOM 6079 C CA . SER B 1 247 ? 2.244 7.668 4.051 1 97.62 247 SER B CA 1
ATOM 6080 C C . SER B 1 247 ? 2.096 7.762 5.566 1 97.62 247 SER B C 1
ATOM 6082 O O . SER B 1 247 ? 3.074 8 6.277 1 97.62 247 SER B O 1
ATOM 6084 N N . ASN B 1 248 ? 0.823 7.645 6.02 1 98.62 248 ASN B N 1
ATOM 6085 C CA . ASN B 1 248 ? 0.495 7.578 7.438 1 98.62 248 ASN B CA 1
ATOM 6086 C C . ASN B 1 248 ? -0.299 6.316 7.77 1 98.62 248 ASN B C 1
ATOM 6088 O O . ASN B 1 248 ? -1.173 5.906 7.004 1 98.62 248 ASN B O 1
ATOM 6092 N N . GLN B 1 249 ? 0.055 5.73 8.898 1 98.5 249 GLN B N 1
ATOM 6093 C CA . GLN B 1 249 ? -0.7 4.602 9.43 1 98.5 249 GLN B CA 1
ATOM 6094 C C . GLN B 1 249 ? -1.188 4.883 10.844 1 98.5 249 GLN B C 1
ATOM 6096 O O . GLN B 1 249 ? -0.769 5.859 11.469 1 98.5 249 GLN B O 1
ATOM 6101 N N . TYR B 1 250 ? -2.141 4.023 11.367 1 98.75 250 TYR B N 1
ATOM 6102 C CA . TYR B 1 250 ? -2.631 4.234 12.727 1 98.75 250 TYR B CA 1
ATOM 6103 C C . TYR B 1 250 ? -2.947 2.906 13.406 1 98.75 250 TYR B C 1
ATOM 6105 O O . TYR B 1 250 ? -3.143 1.891 12.727 1 98.75 250 TYR B O 1
ATOM 6113 N N . PHE B 1 251 ? -2.953 2.914 14.695 1 98.69 251 PHE B N 1
ATOM 6114 C CA . PHE B 1 251 ? -3.215 1.78 15.57 1 98.69 251 PHE B CA 1
ATOM 6115 C C . PHE B 1 251 ? -4.195 2.164 16.672 1 98.69 251 PHE B C 1
ATOM 6117 O O . PHE B 1 251 ? -4.055 3.221 17.297 1 98.69 251 PHE B O 1
ATOM 6124 N N . ILE B 1 252 ? -5.172 1.36 16.891 1 98.69 252 ILE B N 1
ATOM 6125 C CA . ILE B 1 252 ? -6.16 1.588 17.938 1 98.69 252 ILE B CA 1
ATOM 6126 C C . ILE B 1 252 ? -5.844 0.705 19.141 1 98.69 252 ILE B C 1
ATOM 6128 O O . ILE B 1 252 ? -5.539 -0.48 18.984 1 98.69 252 ILE B O 1
ATOM 6132 N N . GLY B 1 253 ? -5.875 1.338 20.328 1 98.69 253 GLY B N 1
ATOM 6133 C CA . GLY B 1 253 ? -5.566 0.548 21.516 1 98.69 253 GLY B CA 1
ATOM 6134 C C . GLY B 1 253 ? -5.871 1.272 22.812 1 98.69 253 GLY B C 1
ATOM 6135 O O . GLY B 1 253 ? -6.777 2.109 22.859 1 98.69 253 GLY B O 1
ATOM 6136 N N . SER B 1 254 ? -5.219 0.844 23.859 1 98.75 254 SER B N 1
ATOM 6137 C CA . SER B 1 254 ? -5.312 1.445 25.188 1 98.75 254 SER B CA 1
ATOM 6138 C C . SER B 1 254 ? -3.98 2.045 25.609 1 98.75 254 SER B C 1
ATOM 6140 O O . SER B 1 254 ? -2.924 1.646 25.125 1 98.75 254 SER B O 1
ATOM 6142 N N . PHE B 1 255 ? -4.09 2.977 26.5 1 98.88 255 PHE B N 1
ATOM 6143 C CA . PHE B 1 255 ? -2.916 3.643 27.062 1 98.88 255 PHE B CA 1
ATOM 6144 C C . PHE B 1 255 ? -3.125 3.975 28.531 1 98.88 255 PHE B C 1
ATOM 6146 O O . PHE B 1 255 ? -4.117 4.605 28.891 1 98.88 255 PHE B O 1
ATOM 6153 N N . ASP B 1 256 ? -2.111 3.658 29.359 1 98.81 256 ASP B N 1
ATOM 6154 C CA . ASP B 1 256 ? -2.311 3.799 30.797 1 98.81 256 ASP B CA 1
ATOM 6155 C C . ASP B 1 256 ? -1.421 4.902 31.375 1 98.81 256 ASP B C 1
ATOM 6157 O O . ASP B 1 256 ? -1.33 5.066 32.594 1 98.81 256 ASP B O 1
ATOM 6161 N N . GLY B 1 257 ? -0.733 5.605 30.516 1 98.81 257 GLY B N 1
ATOM 6162 C CA . GLY B 1 257 ? 0.212 6.621 30.953 1 98.81 257 GLY B CA 1
ATOM 6163 C C . GLY B 1 257 ? 1.658 6.172 30.859 1 98.81 257 GLY B C 1
ATOM 6164 O O . GLY B 1 257 ? 2.576 6.988 30.938 1 98.81 257 GLY B O 1
ATOM 6165 N N . PHE B 1 258 ? 1.842 4.859 30.5 1 98.81 258 PHE B N 1
ATOM 6166 C CA . PHE B 1 258 ? 3.193 4.312 30.453 1 98.81 258 PHE B CA 1
ATOM 6167 C C . PHE B 1 258 ? 3.41 3.486 29.203 1 98.81 258 PHE B C 1
ATOM 6169 O O . PHE B 1 258 ? 4.488 3.529 28.594 1 98.81 258 PHE B O 1
ATOM 6176 N N . GLU B 1 259 ? 2.375 2.721 28.844 1 98.81 259 GLU B N 1
ATOM 6177 C CA . GLU B 1 259 ? 2.494 1.807 27.719 1 98.81 259 GLU B CA 1
ATOM 6178 C C . GLU B 1 259 ? 1.256 1.865 26.828 1 98.81 259 GLU B C 1
ATOM 6180 O O . GLU B 1 259 ? 0.13 1.938 27.328 1 98.81 259 GLU B O 1
ATOM 6185 N N . PHE B 1 260 ? 1.464 1.845 25.516 1 98.88 260 PHE B N 1
ATOM 6186 C CA . PHE B 1 260 ? 0.396 1.687 24.531 1 98.88 260 PHE B CA 1
ATOM 6187 C C . PHE B 1 260 ? 0.27 0.231 24.094 1 98.88 260 PHE B C 1
ATOM 6189 O O . PHE B 1 260 ? 1.248 -0.38 23.656 1 98.88 260 PHE B O 1
ATOM 6196 N N . VAL B 1 261 ? -0.92 -0.287 24.219 1 98.62 261 VAL B N 1
ATOM 6197 C CA . VAL B 1 261 ? -1.198 -1.663 23.828 1 98.62 261 VAL B CA 1
ATOM 6198 C C . VAL B 1 261 ? -2.248 -1.679 22.719 1 98.62 261 VAL B C 1
ATOM 6200 O O . VAL B 1 261 ? -3.42 -1.377 22.953 1 98.62 261 VAL B O 1
ATOM 6203 N N . PRO B 1 262 ? -1.864 -2.109 21.547 1 98.19 262 PRO B N 1
ATOM 6204 C CA . PRO B 1 262 ? -2.846 -2.15 20.453 1 98.19 262 PRO B CA 1
ATOM 6205 C C . PRO B 1 262 ? -3.896 -3.24 20.641 1 98.19 262 PRO B C 1
ATOM 6207 O O . PRO B 1 262 ? -3.604 -4.289 21.219 1 98.19 262 PRO B O 1
ATOM 6210 N N . ASP B 1 263 ? -5.098 -2.994 20.078 1 97.38 263 ASP B N 1
ATOM 6211 C CA . ASP B 1 263 ? -6.188 -3.959 20.172 1 97.38 263 ASP B CA 1
ATOM 6212 C C . ASP B 1 263 ? -5.934 -5.168 19.281 1 97.38 263 ASP B C 1
ATOM 6214 O O . ASP B 1 263 ? -6.449 -6.258 19.531 1 97.38 263 ASP B O 1
ATOM 6218 N N . ASP B 1 264 ? -5.234 -4.992 18.266 1 94.94 264 ASP B N 1
ATOM 6219 C CA . ASP B 1 264 ? -4.938 -6.016 17.281 1 94.94 264 ASP B CA 1
ATOM 6220 C C . ASP B 1 264 ? -3.631 -5.707 16.547 1 94.94 264 ASP B C 1
ATOM 6222 O O . ASP B 1 264 ? -2.951 -4.73 16.859 1 94.94 264 ASP B O 1
ATOM 6226 N N . SER B 1 265 ? -3.27 -6.598 15.633 1 92.19 265 SER B N 1
ATOM 6227 C CA . SER B 1 265 ? -2.008 -6.426 14.922 1 92.19 265 SER B CA 1
ATOM 6228 C C . SER B 1 265 ? -2.234 -5.898 13.508 1 92.19 265 SER B C 1
ATOM 6230 O O . SER B 1 265 ? -1.356 -6.004 12.648 1 92.19 265 SER B O 1
ATOM 6232 N N . GLN B 1 266 ? -3.4 -5.32 13.273 1 95.12 266 GLN B N 1
ATOM 6233 C CA . GLN B 1 266 ? -3.734 -4.855 11.938 1 95.12 266 GLN B CA 1
ATOM 6234 C C . GLN B 1 266 ? -2.895 -3.639 11.547 1 95.12 266 GLN B C 1
ATOM 6236 O O . GLN B 1 266 ? -2.676 -2.744 12.367 1 95.12 266 GLN B O 1
ATOM 6241 N N . ALA B 1 267 ? -2.326 -3.686 10.352 1 95.56 267 ALA B N 1
ATOM 6242 C CA . ALA B 1 267 ? -1.784 -2.473 9.742 1 95.56 267 ALA B CA 1
ATOM 6243 C C . ALA B 1 267 ? -2.879 -1.675 9.047 1 95.56 267 ALA B C 1
ATOM 6245 O O . ALA B 1 267 ? -3.586 -2.203 8.18 1 95.56 267 ALA B O 1
ATOM 6246 N N . ARG B 1 268 ? -3.043 -0.342 9.391 1 96.88 268 ARG B N 1
ATOM 6247 C CA . ARG B 1 268 ? -4.094 0.507 8.844 1 96.88 268 ARG B CA 1
ATOM 6248 C C . ARG B 1 268 ? -3.514 1.777 8.234 1 96.88 268 ARG B C 1
ATOM 6250 O O . ARG B 1 268 ? -2.699 2.457 8.859 1 96.88 268 ARG B O 1
ATOM 6257 N N . LEU B 1 269 ? -3.949 2.086 7.035 1 97.19 269 LEU B N 1
ATOM 6258 C CA . LEU B 1 269 ? -3.592 3.365 6.43 1 97.19 269 LEU B CA 1
ATOM 6259 C C . LEU B 1 269 ? -4.629 4.434 6.762 1 97.19 269 LEU B C 1
ATOM 6261 O O . LEU B 1 269 ? -5.828 4.148 6.789 1 97.19 269 LEU B O 1
ATOM 6265 N N . MET B 1 270 ? -4.156 5.633 6.945 1 98.12 270 MET B N 1
ATOM 6266 C CA . MET B 1 270 ? -5.07 6.734 7.223 1 98.12 270 MET B CA 1
ATOM 6267 C C . MET B 1 270 ? -5.734 7.227 5.938 1 98.12 270 MET B C 1
ATOM 6269 O O . MET B 1 270 ? -6.828 7.789 5.977 1 98.12 270 MET B O 1
ATOM 6273 N N . ASP B 1 271 ? -5.039 7.109 4.867 1 98.56 271 ASP B N 1
ATOM 6274 C CA . ASP B 1 271 ? -5.473 7.672 3.592 1 98.56 271 ASP B CA 1
ATOM 6275 C C . ASP B 1 271 ? -5.059 6.773 2.428 1 98.56 271 ASP B C 1
ATOM 6277 O O . ASP B 1 271 ? -3.955 6.227 2.418 1 98.56 271 ASP B O 1
ATOM 6281 N N . TYR B 1 272 ? -5.934 6.613 1.421 1 97.88 272 TYR B N 1
ATOM 6282 C CA . TYR B 1 272 ? -5.68 5.723 0.295 1 97.88 272 TYR B CA 1
ATOM 6283 C C . TYR B 1 272 ? -5.254 6.508 -0.939 1 97.88 272 TYR B C 1
ATOM 6285 O O . TYR B 1 272 ? -5.059 5.934 -2.012 1 97.88 272 TYR B O 1
ATOM 6293 N N . GLY B 1 273 ? -5.125 7.816 -0.826 1 98 273 GLY B N 1
ATOM 6294 C CA . GLY B 1 273 ? -4.457 8.633 -1.827 1 98 273 GLY B CA 1
ATOM 6295 C C . GLY B 1 273 ? -2.951 8.68 -1.649 1 98 273 GLY B C 1
ATOM 6296 O O . GLY B 1 273 ? -2.404 8.031 -0.755 1 98 273 GLY B O 1
ATOM 6297 N N . LYS B 1 274 ? -2.32 9.414 -2.527 1 97.5 274 LYS B N 1
ATOM 6298 C CA . LYS B 1 274 ? -0.861 9.398 -2.57 1 97.5 274 LYS B CA 1
ATOM 6299 C C . LYS B 1 274 ? -0.279 10.516 -1.71 1 97.5 274 LYS B C 1
ATOM 6301 O O . LYS B 1 274 ? 0.885 10.461 -1.307 1 97.5 274 LYS B O 1
ATOM 6306 N N . ASP B 1 275 ? -1.062 11.516 -1.42 1 98.44 275 ASP B N 1
ATOM 6307 C CA . ASP B 1 275 ? -0.503 12.758 -0.894 1 98.44 275 ASP B CA 1
ATOM 6308 C C . ASP B 1 275 ? -1.053 13.062 0.498 1 98.44 275 ASP B C 1
ATOM 6310 O O . ASP B 1 275 ? -1.742 14.07 0.693 1 98.44 275 ASP B O 1
ATOM 6314 N N . PHE B 1 276 ? -0.663 12.281 1.46 1 98.75 276 PHE B N 1
ATOM 6315 C CA . PHE B 1 276 ? -1.06 12.414 2.857 1 98.75 276 PHE B CA 1
ATOM 6316 C C . PHE B 1 276 ? 0.052 11.938 3.783 1 98.75 276 PHE B C 1
ATOM 6318 O O . PHE B 1 276 ? 0.289 10.734 3.908 1 98.75 276 PHE B O 1
ATOM 6325 N N . TYR B 1 277 ? 0.674 12.906 4.473 1 98.69 277 TYR B N 1
ATOM 6326 C CA . TYR B 1 277 ? 1.866 12.562 5.238 1 98.69 277 TYR B CA 1
ATOM 6327 C C . TYR B 1 277 ? 2.01 13.461 6.461 1 98.69 277 TYR B C 1
ATOM 6329 O O . TYR B 1 277 ? 1.512 14.594 6.469 1 98.69 277 TYR B O 1
ATOM 6337 N N . ALA B 1 278 ? 2.67 12.914 7.582 1 98.88 278 ALA B N 1
ATOM 6338 C CA . ALA B 1 278 ? 3.066 13.672 8.766 1 98.88 278 ALA B CA 1
ATOM 6339 C C . ALA B 1 278 ? 1.85 14.242 9.492 1 98.88 278 ALA B C 1
ATOM 6341 O O . ALA B 1 278 ? 1.865 15.391 9.93 1 98.88 278 ALA B O 1
ATOM 6342 N N . PHE B 1 279 ? 0.807 13.453 9.633 1 98.81 279 PHE B N 1
ATOM 6343 C CA . PHE B 1 279 ? -0.423 13.891 10.281 1 98.81 279 PHE B CA 1
ATOM 6344 C C . PHE B 1 279 ? -0.168 14.25 11.742 1 98.81 279 PHE B C 1
ATOM 6346 O O . PHE B 1 279 ? 0.529 13.523 12.453 1 98.81 279 PHE B O 1
ATOM 6353 N N . GLN B 1 280 ? -0.744 15.391 12.18 1 98.69 280 GLN B N 1
ATOM 6354 C CA . GLN B 1 280 ? -0.657 15.836 13.57 1 98.69 280 GLN B CA 1
ATOM 6355 C C . GLN B 1 280 ? -1.988 16.406 14.047 1 98.69 280 GLN B C 1
ATOM 6357 O O . GLN B 1 280 ? -2.686 17.094 13.297 1 98.69 280 GLN B O 1
ATOM 6362 N N . THR B 1 281 ? -2.299 16.188 15.328 1 98.38 281 THR B N 1
ATOM 6363 C CA . THR B 1 281 ? -3.521 16.703 15.938 1 98.38 281 THR B CA 1
ATOM 6364 C C . THR B 1 281 ? -3.246 18 16.688 1 98.38 281 THR B C 1
ATOM 6366 O O . THR B 1 281 ? -2.107 18.281 17.078 1 98.38 281 THR B O 1
ATOM 6369 N N . PHE B 1 282 ? -4.281 18.781 16.906 1 97.81 282 PHE B N 1
ATOM 6370 C CA . PHE B 1 282 ? -4.203 20 17.688 1 97.81 282 PHE B CA 1
ATOM 6371 C C . PHE B 1 282 ? -4.23 19.703 19.172 1 97.81 282 PHE B C 1
ATOM 6373 O O . PHE B 1 282 ? -4.98 18.828 19.625 1 97.81 282 PHE B O 1
ATOM 6380 N N . ASP B 1 283 ? -3.363 20.375 19.859 1 93.5 283 ASP B N 1
ATOM 6381 C CA . ASP B 1 283 ? -3.438 20.375 21.312 1 93.5 283 ASP B CA 1
ATOM 6382 C C . ASP B 1 283 ? -4.48 21.359 21.812 1 93.5 283 ASP B C 1
ATOM 6384 O O . ASP B 1 283 ? -4.777 22.359 21.156 1 93.5 283 ASP B O 1
ATOM 6388 N N . ASN B 1 284 ? -5.078 21.031 22.922 1 93 284 ASN B N 1
ATOM 6389 C CA . ASN B 1 284 ? -5.945 21.969 23.641 1 93 284 ASN B CA 1
ATOM 6390 C C . ASN B 1 284 ? -7.168 22.344 22.812 1 93 284 ASN B C 1
ATOM 6392 O O . ASN B 1 284 ? -7.691 23.453 22.953 1 93 284 ASN B O 1
ATOM 6396 N N . ALA B 1 285 ? -7.582 21.5 21.906 1 93.81 285 ALA B N 1
ATOM 6397 C CA . ALA B 1 285 ? -8.797 21.766 21.141 1 93.81 285 ALA B CA 1
ATOM 6398 C C . ALA B 1 285 ? -10.023 21.781 22.047 1 93.81 285 ALA B C 1
ATOM 6400 O O . ALA B 1 285 ? -10.078 21.062 23.047 1 93.81 285 ALA B O 1
ATOM 6401 N N . PRO B 1 286 ? -11.039 22.672 21.719 1 93.38 286 PRO B N 1
ATOM 6402 C CA . PRO B 1 286 ? -12.281 22.609 22.484 1 93.38 286 PRO B CA 1
ATOM 6403 C C . PRO B 1 286 ? -12.922 21.234 22.469 1 93.38 286 PRO B C 1
ATOM 6405 O O . PRO B 1 286 ? -12.906 20.547 21.438 1 93.38 286 PRO B O 1
ATOM 6408 N N . LYS B 1 287 ? -13.5 20.875 23.609 1 88.62 287 LYS B N 1
ATOM 6409 C CA . LYS B 1 287 ? -14.125 19.562 23.719 1 88.62 287 LYS B CA 1
ATOM 6410 C C . LYS B 1 287 ? -15.148 19.344 22.609 1 88.62 287 LYS B C 1
ATOM 6412 O O . LYS B 1 287 ? -15.281 18.234 22.094 1 88.62 287 LYS B O 1
ATOM 6417 N N . GLU B 1 288 ? -15.844 20.375 22.234 1 88.06 288 GLU B N 1
ATOM 6418 C CA . GLU B 1 288 ? -16.906 20.281 21.234 1 88.06 288 GLU B CA 1
ATOM 6419 C C . GLU B 1 288 ? -16.328 20 19.859 1 88.06 288 GLU B C 1
ATOM 6421 O O . GLU B 1 288 ? -17.016 19.438 19 1 88.06 288 GLU B O 1
ATOM 6426 N N . SER B 1 289 ? -15.109 20.359 19.688 1 90.25 289 SER B N 1
ATOM 6427 C CA . SER B 1 289 ? -14.484 20.141 18.391 1 90.25 289 SER B CA 1
ATOM 6428 C C . SER B 1 289 ? -13.953 18.719 18.266 1 90.25 289 SER B C 1
ATOM 6430 O O . SER B 1 289 ? -13.688 18.234 17.156 1 90.25 289 SER B O 1
ATOM 6432 N N . GLY B 1 290 ? -13.859 18.062 19.438 1 93.38 290 GLY B N 1
ATOM 6433 C CA . GLY B 1 290 ? -13.289 16.734 19.406 1 93.38 290 GLY B CA 1
ATOM 6434 C C . GLY B 1 290 ? -11.836 16.703 18.969 1 93.38 290 GLY B C 1
ATOM 6435 O O . GLY B 1 290 ? -11.047 17.562 19.391 1 93.38 290 GLY B O 1
ATOM 6436 N N . VAL B 1 291 ? -11.422 15.664 18.266 1 97.94 291 VAL B N 1
ATOM 6437 C CA . VAL B 1 291 ? -10.047 15.5 17.812 1 97.94 291 VAL B CA 1
ATOM 6438 C C . VAL B 1 291 ? -9.906 16.078 16.406 1 97.94 291 VAL B C 1
ATOM 6440 O O . VAL B 1 291 ? -10.547 15.609 15.461 1 97.94 291 VAL B O 1
ATOM 6443 N N . VAL B 1 292 ? -9.125 17.125 16.297 1 98.5 292 VAL B N 1
ATOM 6444 C CA . VAL B 1 292 ? -8.914 17.844 15.039 1 98.5 292 VAL B CA 1
ATOM 6445 C C . VAL B 1 292 ? -7.449 17.75 14.625 1 98.5 292 VAL B C 1
ATOM 6447 O O . VAL B 1 292 ? -6.555 17.844 15.461 1 98.5 292 VAL B O 1
ATOM 6450 N N . GLY B 1 293 ? -7.199 17.469 13.367 1 98.44 293 GLY B N 1
ATOM 6451 C CA . GLY B 1 293 ? -5.832 17.438 12.859 1 98.44 293 GLY B CA 1
ATOM 6452 C C . GLY B 1 293 ? -5.742 17.688 11.367 1 98.44 293 GLY B C 1
ATOM 6453 O O . GLY B 1 293 ? -6.758 17.875 10.703 1 98.44 293 GLY B O 1
ATOM 6454 N N . LEU B 1 294 ? -4.598 17.797 10.828 1 98.31 294 LEU B N 1
ATOM 6455 C CA . LEU B 1 294 ? -4.34 17.875 9.398 1 98.31 294 LEU B CA 1
ATOM 6456 C C . LEU B 1 294 ? -2.975 17.281 9.055 1 98.31 294 LEU B C 1
ATOM 6458 O O . LEU B 1 294 ? -2.16 17.031 9.945 1 98.31 294 LEU B O 1
ATOM 6462 N N . ALA B 1 295 ? -2.734 16.953 7.836 1 98.88 295 ALA B N 1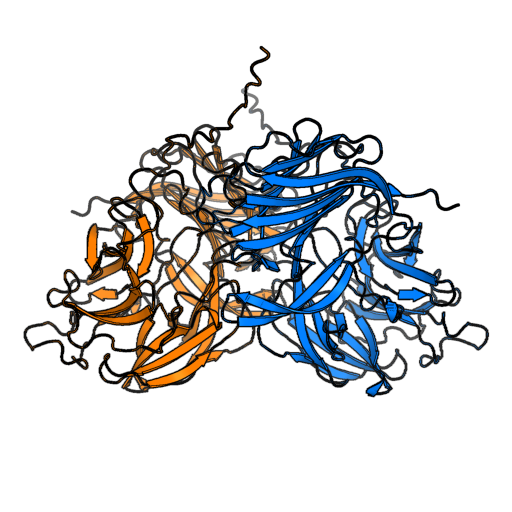
ATOM 6463 C CA . ALA B 1 295 ? -1.512 16.359 7.301 1 98.88 295 ALA B CA 1
ATOM 6464 C C . ALA B 1 295 ? -0.896 17.25 6.227 1 98.88 295 ALA B C 1
ATOM 6466 O O . ALA B 1 295 ? -1.489 18.266 5.828 1 98.88 295 ALA B O 1
ATOM 6467 N N . TRP B 1 296 ? 0.392 16.984 5.945 1 98.94 296 TRP B N 1
ATOM 6468 C CA . TRP B 1 296 ? 1.022 17.547 4.754 1 98.94 296 TRP B CA 1
ATOM 6469 C C . TRP B 1 296 ? 0.473 16.891 3.488 1 98.94 296 TRP B C 1
ATOM 6471 O O . TRP B 1 296 ? 0.541 15.672 3.33 1 98.94 296 TRP B O 1
ATOM 6481 N N . ALA B 1 297 ? -0.167 17.703 2.604 1 98.75 297 ALA B N 1
ATOM 6482 C CA . ALA B 1 297 ? -0.736 17.188 1.357 1 98.75 297 ALA B CA 1
ATOM 6483 C C . ALA B 1 297 ? 0.311 17.172 0.247 1 98.75 297 ALA B C 1
ATOM 6485 O O . ALA B 1 297 ? 0.231 17.938 -0.708 1 98.75 297 ALA B O 1
ATOM 6486 N N . SER B 1 298 ? 1.167 16.281 0.327 1 98.31 298 SER B N 1
ATOM 6487 C CA . SER B 1 298 ? 2.25 16.078 -0.629 1 98.31 298 SER B CA 1
ATOM 6488 C C . SER B 1 298 ? 2.914 14.719 -0.425 1 98.31 298 SER B C 1
ATOM 6490 O O . SER B 1 298 ? 2.416 13.891 0.336 1 98.31 298 SER B O 1
ATOM 6492 N N . ASN B 1 299 ? 3.943 14.43 -1.221 1 98.25 299 ASN B N 1
ATOM 6493 C CA . ASN B 1 299 ? 4.711 13.195 -1.181 1 98.25 299 ASN B CA 1
ATOM 6494 C C . ASN B 1 299 ? 6.195 13.445 -1.443 1 98.25 299 ASN B C 1
ATOM 6496 O O . ASN B 1 299 ? 6.551 14.156 -2.383 1 98.25 299 ASN B O 1
ATOM 6500 N N . TRP B 1 300 ? 7.043 12.898 -0.662 1 97.75 300 TRP B N 1
ATOM 6501 C CA . TRP B 1 300 ? 8.469 13.188 -0.707 1 97.75 300 TRP B CA 1
ATOM 6502 C C . TRP B 1 300 ? 9.078 12.742 -2.033 1 97.75 300 TRP B C 1
ATOM 6504 O O . TRP B 1 300 ? 10.156 13.203 -2.42 1 97.75 300 TRP B O 1
ATOM 6514 N N . GLN B 1 301 ? 8.414 11.867 -2.76 1 97.19 301 GLN B N 1
ATOM 6515 C CA . GLN B 1 301 ? 8.969 11.367 -4.016 1 97.19 301 GLN B CA 1
ATOM 6516 C C . GLN B 1 301 ? 9.039 12.477 -5.059 1 97.19 301 GLN B C 1
ATOM 6518 O O . GLN B 1 301 ? 9.883 12.445 -5.953 1 97.19 301 GLN B O 1
ATOM 6523 N N . TYR B 1 302 ? 8.156 13.508 -4.895 1 95.88 302 TYR B N 1
ATOM 6524 C CA . TYR B 1 302 ? 8.164 14.508 -5.953 1 95.88 302 TYR B CA 1
ATOM 6525 C C . TYR B 1 302 ? 7.871 15.891 -5.395 1 95.88 302 TYR B C 1
ATOM 6527 O O . TYR B 1 302 ? 7.695 16.844 -6.156 1 95.88 302 TYR B O 1
ATOM 6535 N N . ALA B 1 303 ? 7.844 16.047 -4.113 1 95.88 303 ALA B N 1
ATOM 6536 C CA . ALA B 1 303 ? 7.473 17.312 -3.479 1 95.88 303 ALA B CA 1
ATOM 6537 C C . ALA B 1 303 ? 8.383 18.453 -3.945 1 95.88 303 ALA B C 1
ATOM 6539 O O . ALA B 1 303 ? 7.918 19.578 -4.168 1 95.88 303 ALA B O 1
ATOM 6540 N N . ASN B 1 304 ? 9.609 18.188 -4.125 1 94.19 304 ASN B N 1
ATOM 6541 C CA . ASN B 1 304 ? 10.586 19.203 -4.496 1 94.19 304 ASN B CA 1
ATOM 6542 C C . ASN B 1 304 ? 10.438 19.609 -5.961 1 94.19 304 ASN B C 1
ATOM 6544 O O . ASN B 1 304 ? 11.008 20.625 -6.387 1 94.19 304 ASN B O 1
ATOM 6548 N N . LEU B 1 305 ? 9.648 18.875 -6.684 1 93.25 305 LEU B N 1
ATOM 6549 C CA . LEU B 1 305 ? 9.547 19.094 -8.125 1 93.25 305 LEU B CA 1
ATOM 6550 C C . LEU B 1 305 ? 8.156 19.609 -8.5 1 93.25 305 LEU B C 1
ATOM 6552 O O . LEU B 1 305 ? 7.891 19.891 -9.664 1 93.25 305 LEU B O 1
ATOM 6556 N N . ALA B 1 306 ? 7.254 19.719 -7.477 1 94.12 306 ALA B N 1
ATOM 6557 C CA . ALA B 1 306 ? 5.906 20.188 -7.773 1 94.12 306 ALA B CA 1
ATOM 6558 C C . ALA B 1 306 ? 5.945 21.531 -8.5 1 94.12 306 ALA B C 1
ATOM 6560 O O . ALA B 1 306 ? 6.73 22.422 -8.148 1 94.12 306 ALA B O 1
ATOM 6561 N N . PRO B 1 307 ? 5.117 21.672 -9.555 1 93.81 307 PRO B N 1
ATOM 6562 C CA . PRO B 1 307 ? 5.227 22.859 -10.398 1 93.81 307 PRO B CA 1
ATOM 6563 C C . PRO B 1 307 ? 4.477 24.062 -9.82 1 93.81 307 PRO B C 1
ATOM 6565 O O . PRO B 1 307 ? 3.504 24.531 -10.414 1 93.81 307 PRO B O 1
ATOM 6568 N N . THR B 1 308 ? 4.973 24.547 -8.766 1 91.88 308 THR B N 1
ATOM 6569 C CA . THR B 1 308 ? 4.621 25.828 -8.164 1 91.88 308 THR B CA 1
ATOM 6570 C C . THR B 1 308 ? 5.832 26.75 -8.102 1 91.88 308 THR B C 1
ATOM 6572 O O . THR B 1 308 ? 6.969 26.297 -8.281 1 91.88 308 THR B O 1
ATOM 6575 N N . LYS B 1 309 ? 5.625 28.047 -8.016 1 89.06 309 LYS B N 1
ATOM 6576 C CA . LYS B 1 309 ? 6.75 28.969 -8.148 1 89.06 309 LYS B CA 1
ATOM 6577 C C . LYS B 1 309 ? 7.09 29.625 -6.809 1 89.06 309 LYS B C 1
ATOM 6579 O O . LYS B 1 309 ? 8.148 29.359 -6.234 1 89.06 309 LYS B O 1
ATOM 6584 N N . GLU B 1 310 ? 6.207 30.375 -6.23 1 92.5 310 GLU B N 1
ATOM 6585 C CA . GLU B 1 310 ? 6.496 31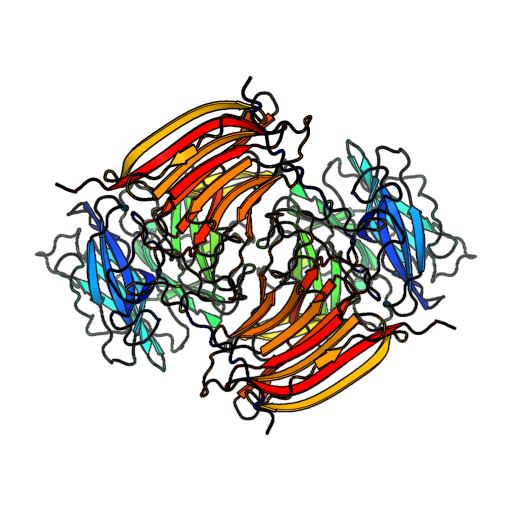.188 -5.051 1 92.5 310 GLU B CA 1
ATOM 6586 C C . GLU B 1 310 ? 6.25 30.406 -3.766 1 92.5 310 GLU B C 1
ATOM 6588 O O . GLU B 1 310 ? 6.758 30.766 -2.701 1 92.5 310 GLU B O 1
ATOM 6593 N N . TRP B 1 311 ? 5.465 29.453 -3.855 1 95.44 311 TRP B N 1
ATOM 6594 C CA . TRP B 1 311 ? 5.074 28.625 -2.727 1 95.44 311 TRP B CA 1
ATOM 6595 C C . TRP B 1 311 ? 5.094 27.141 -3.111 1 95.44 311 TRP B C 1
ATOM 6597 O O . TRP B 1 311 ? 4.938 26.797 -4.285 1 95.44 311 TRP B O 1
ATOM 6607 N N . ARG B 1 312 ? 5.324 26.312 -2.09 1 96.94 312 ARG B N 1
ATOM 6608 C CA . ARG B 1 312 ? 5.289 24.891 -2.436 1 96.94 312 ARG B CA 1
ATOM 6609 C C . ARG B 1 312 ? 4.641 24.078 -1.324 1 96.94 312 ARG B C 1
ATOM 6611 O O . ARG B 1 312 ? 5.039 24.172 -0.161 1 96.94 312 ARG B O 1
ATOM 6618 N N . SER B 1 313 ? 3.711 23.234 -1.768 1 96.44 313 SER B N 1
ATOM 6619 C CA . SER B 1 313 ? 2.957 22.266 -0.993 1 96.44 313 SER B CA 1
ATOM 6620 C C . SER B 1 313 ? 1.82 22.922 -0.22 1 96.44 313 SER B C 1
ATOM 6622 O O . SER B 1 313 ? 1.615 24.141 -0.323 1 96.44 313 SER B O 1
ATOM 6624 N N . SER B 1 314 ? 0.982 22.109 0.339 1 98.12 314 SER B N 1
ATOM 6625 C CA . SER B 1 314 ? -0.16 22.531 1.145 1 98.12 314 SER B CA 1
ATOM 6626 C C . SER B 1 314 ? -0.43 21.547 2.275 1 98.12 314 SER B C 1
ATOM 6628 O O . SER B 1 314 ? 0.089 20.422 2.268 1 98.12 314 SER B O 1
ATOM 6630 N N . MET B 1 315 ? -1.119 22.031 3.268 1 98.88 315 MET B N 1
ATOM 6631 C CA . MET B 1 315 ? -1.75 21.109 4.211 1 98.88 315 MET B CA 1
ATOM 6632 C C . MET B 1 315 ? -3.014 20.5 3.611 1 98.88 315 MET B C 1
ATOM 6634 O O . MET B 1 315 ? -3.529 20.984 2.605 1 98.88 315 MET B O 1
ATOM 6638 N N . THR B 1 316 ? -3.459 19.406 4.188 1 98.88 316 THR B N 1
ATOM 6639 C CA . THR B 1 316 ? -4.828 18.969 3.943 1 98.88 316 THR B CA 1
ATOM 6640 C C . THR B 1 316 ? -5.828 19.938 4.562 1 98.88 316 THR B C 1
ATOM 6642 O O . THR B 1 316 ? -5.453 20.812 5.344 1 98.88 316 THR B O 1
ATOM 6645 N N . LEU B 1 317 ? -7.125 19.766 4.164 1 98.62 317 LEU B N 1
ATOM 6646 C CA . LEU B 1 317 ? -8.164 20.359 5.004 1 98.62 317 LEU B CA 1
ATOM 6647 C C . LEU B 1 317 ? -8.086 19.828 6.426 1 98.62 317 LEU B C 1
ATOM 6649 O O . LEU B 1 317 ? -7.68 18.672 6.641 1 98.62 317 LEU B O 1
ATOM 6653 N N . ALA B 1 318 ? -8.438 20.734 7.371 1 98.56 318 ALA B N 1
ATOM 6654 C CA . ALA B 1 318 ? -8.586 20.219 8.727 1 98.56 318 ALA B CA 1
ATOM 6655 C C . ALA B 1 318 ? -9.68 19.156 8.797 1 98.56 318 ALA B C 1
ATOM 6657 O O . ALA B 1 318 ? -10.719 19.281 8.148 1 98.56 318 ALA B O 1
ATOM 6658 N N . ARG B 1 319 ? -9.359 18.125 9.531 1 98.56 319 ARG B N 1
ATOM 6659 C CA . ARG B 1 319 ? -10.305 17.016 9.656 1 98.56 319 ARG B CA 1
ATOM 6660 C C . ARG B 1 319 ? -10.641 16.75 11.117 1 98.56 319 ARG B C 1
ATOM 6662 O O . ARG B 1 319 ? -9.789 16.906 11.992 1 98.56 319 ARG B O 1
ATOM 6669 N N . GLN B 1 320 ? -11.867 16.391 11.359 1 98.06 320 GLN B N 1
ATOM 6670 C CA . GLN B 1 320 ? -12.289 15.844 12.648 1 98.06 320 GLN B CA 1
ATOM 6671 C C . GLN B 1 320 ? -12.234 14.32 12.648 1 98.06 320 GLN B C 1
ATOM 6673 O O . GLN B 1 320 ? -12.656 13.68 11.688 1 98.06 320 GLN B O 1
ATOM 6678 N N . MET B 1 321 ? -11.711 13.766 13.75 1 98.06 321 MET B N 1
ATOM 6679 C CA . MET B 1 321 ? -11.547 12.312 13.836 1 98.06 321 MET B CA 1
ATOM 6680 C C . MET B 1 321 ? -12.5 11.719 14.875 1 98.06 321 MET B C 1
ATOM 6682 O O . MET B 1 321 ? -12.625 12.25 15.977 1 98.06 321 MET B O 1
ATOM 6686 N N . THR B 1 322 ? -13.125 10.656 14.562 1 98.19 322 THR B N 1
ATOM 6687 C CA . THR B 1 322 ? -13.867 9.789 15.469 1 98.19 322 THR B CA 1
ATOM 6688 C C . THR B 1 322 ? -13.609 8.32 15.141 1 98.19 322 THR B C 1
ATOM 6690 O O . THR B 1 322 ? -12.945 8.008 14.148 1 98.19 322 THR B O 1
ATOM 6693 N N . LEU B 1 323 ? -14 7.441 16.047 1 98.19 323 LEU B N 1
ATOM 6694 C CA . LEU B 1 323 ? -14 6.008 15.781 1 98.19 323 LEU B CA 1
ATOM 6695 C C . LEU B 1 323 ? -15.422 5.48 15.633 1 98.19 323 LEU B C 1
ATOM 6697 O O . LEU B 1 323 ? -16.344 5.988 16.266 1 98.19 323 LEU B O 1
ATOM 6701 N N . ALA B 1 324 ? -15.516 4.535 14.789 1 97.06 324 ALA B N 1
ATOM 6702 C CA . ALA B 1 324 ? -16.812 3.861 14.664 1 97.06 324 ALA B CA 1
ATOM 6703 C C . ALA B 1 324 ? -16.625 2.41 14.227 1 97.06 324 ALA B C 1
ATOM 6705 O O . ALA B 1 324 ? -15.75 2.104 13.422 1 97.06 324 ALA B O 1
ATOM 6706 N N . SER B 1 325 ? -17.484 1.573 14.812 1 95.5 325 SER B N 1
ATOM 6707 C CA . SER B 1 325 ? -17.531 0.201 14.32 1 95.5 325 SER B CA 1
ATOM 6708 C C . SER B 1 325 ? -18.203 0.13 12.953 1 95.5 325 SER B C 1
ATOM 6710 O O . SER B 1 325 ? -19.344 0.561 12.805 1 95.5 325 SER B O 1
ATOM 6712 N N . ARG B 1 326 ? -17.484 -0.311 12.008 1 95.06 326 ARG B N 1
ATOM 6713 C CA . ARG B 1 326 ? -18 -0.408 10.641 1 95.06 326 ARG B CA 1
ATOM 6714 C C . ARG B 1 326 ? -17.703 -1.777 10.047 1 95.06 326 ARG B C 1
ATOM 6716 O O . ARG B 1 326 ? -16.719 -2.422 10.414 1 95.06 326 ARG B O 1
ATOM 6723 N N . ASN B 1 327 ? -18.594 -2.188 9.117 1 96.06 327 ASN B N 1
ATOM 6724 C CA . ASN B 1 327 ? -18.344 -3.432 8.398 1 96.06 327 ASN B CA 1
ATOM 6725 C C . ASN B 1 327 ? -17.141 -3.305 7.453 1 96.06 327 ASN B C 1
ATOM 6727 O O . ASN B 1 327 ? -17.094 -2.387 6.637 1 96.06 327 ASN B O 1
ATOM 6731 N N . MET B 1 328 ? -16.203 -4.195 7.621 1 95.69 328 MET B N 1
ATOM 6732 C CA . MET B 1 328 ? -15.164 -4.328 6.605 1 95.69 328 MET B CA 1
ATOM 6733 C C . MET B 1 328 ? -15.617 -5.25 5.477 1 95.69 328 MET B C 1
ATOM 6735 O O . MET B 1 328 ? -15.164 -5.117 4.34 1 95.69 328 MET B O 1
ATOM 6739 N N . ASN B 1 329 ? -16.438 -6.16 5.801 1 97.5 329 ASN B N 1
ATOM 6740 C CA . ASN B 1 329 ? -17.156 -7.098 4.953 1 97.5 329 ASN B CA 1
ATOM 6741 C C . ASN B 1 329 ? -18.406 -7.629 5.648 1 97.5 329 ASN B C 1
ATOM 6743 O O . ASN B 1 329 ? -18.719 -7.215 6.77 1 97.5 329 ASN B O 1
ATOM 6747 N N . PRO B 1 330 ? -19.188 -8.508 5.055 1 96.25 330 PRO B N 1
ATOM 6748 C CA . PRO B 1 330 ? -20.469 -8.93 5.641 1 96.25 330 PRO B CA 1
ATOM 6749 C C . PRO B 1 330 ? -20.281 -9.688 6.957 1 96.25 330 PRO B C 1
ATOM 6751 O O . PRO B 1 330 ? -21.203 -9.734 7.777 1 96.25 330 PRO B O 1
ATOM 6754 N N . GLU B 1 331 ? -19.062 -10.242 7.266 1 97.69 331 GLU B N 1
ATOM 6755 C CA . GLU B 1 331 ? -18.938 -11.125 8.414 1 97.69 331 GLU B CA 1
ATOM 6756 C C . GLU B 1 331 ? -18.172 -10.453 9.547 1 97.69 331 GLU B C 1
ATOM 6758 O O . GLU B 1 331 ? -18.156 -10.945 10.68 1 97.69 331 GLU B O 1
ATOM 6763 N N . THR B 1 332 ? -17.531 -9.32 9.219 1 97.75 332 THR B N 1
ATOM 6764 C CA . THR B 1 332 ? -16.656 -8.766 10.242 1 97.75 332 THR B CA 1
ATOM 6765 C C . THR B 1 332 ? -16.844 -7.254 10.352 1 97.75 332 THR B C 1
ATOM 6767 O O . THR B 1 332 ? -16.766 -6.539 9.352 1 97.75 332 THR B O 1
ATOM 6770 N N . LYS B 1 333 ? -17.078 -6.789 11.531 1 96 333 LYS B N 1
ATOM 6771 C CA . LYS B 1 333 ? -17.047 -5.371 11.891 1 96 333 LYS B CA 1
ATOM 6772 C C . LYS B 1 333 ? -15.758 -5.016 12.625 1 96 333 LYS B C 1
ATOM 6774 O O . LYS B 1 333 ? -15.273 -5.793 13.453 1 96 333 LYS B O 1
ATOM 6779 N N . VAL B 1 334 ? -15.242 -3.883 12.312 1 94.81 334 VAL B N 1
ATOM 6780 C CA . VAL B 1 334 ? -14.039 -3.432 13 1 94.81 334 VAL B CA 1
ATOM 6781 C C . VAL B 1 334 ? -14.203 -1.977 13.43 1 94.81 334 VAL B C 1
ATOM 6783 O O . VAL B 1 334 ? -14.977 -1.229 12.828 1 94.81 334 VAL B O 1
ATOM 6786 N N . LEU B 1 335 ? -13.547 -1.659 14.555 1 96.38 335 LEU B N 1
ATOM 6787 C CA . LEU B 1 335 ? -13.43 -0.253 14.93 1 96.38 335 LEU B CA 1
ATOM 6788 C C . LEU B 1 335 ? -12.477 0.48 13.984 1 96.38 335 LEU B C 1
ATOM 6790 O O . LEU B 1 335 ? -11.328 0.066 13.805 1 96.38 335 LEU B O 1
ATOM 6794 N N . SER B 1 336 ? -13.008 1.553 13.367 1 96.56 336 SER B N 1
ATOM 6795 C CA . SER B 1 336 ? -12.227 2.252 12.352 1 96.56 336 SER B CA 1
ATOM 6796 C C . SER B 1 336 ? -12.211 3.756 12.602 1 96.56 336 SER B C 1
ATOM 6798 O O . SER B 1 336 ? -13.109 4.293 13.25 1 96.56 336 SER B O 1
ATOM 6800 N N . LEU B 1 337 ? -11.18 4.359 12.117 1 98.38 337 LEU B N 1
ATOM 6801 C CA . LEU B 1 337 ? -11.039 5.809 12.188 1 98.38 337 LEU B CA 1
ATOM 6802 C C . LEU B 1 337 ? -11.883 6.488 11.109 1 98.38 337 LEU B C 1
ATOM 6804 O O . LEU B 1 337 ? -11.766 6.152 9.922 1 98.38 337 LEU B O 1
ATOM 6808 N N . LEU B 1 338 ? -12.742 7.375 11.508 1 98.38 338 LEU B N 1
ATOM 6809 C CA . LEU B 1 338 ? -13.477 8.227 10.578 1 98.38 338 LEU B CA 1
ATOM 6810 C C . LEU B 1 338 ? -12.844 9.617 10.5 1 98.38 338 LEU B C 1
ATOM 6812 O O . LEU B 1 338 ? -12.43 10.172 11.523 1 98.38 338 LEU B O 1
ATOM 6816 N N . GLN B 1 339 ? -12.758 10.141 9.305 1 98.56 339 GLN B N 1
ATOM 6817 C CA . GLN B 1 339 ? -12.188 11.461 9.055 1 98.56 339 GLN B CA 1
ATOM 6818 C C . GLN B 1 339 ? -13.18 12.359 8.312 1 98.56 339 GLN B C 1
ATOM 6820 O O . GLN B 1 339 ? -13.578 12.047 7.188 1 98.56 339 GLN B O 1
ATOM 6825 N N . LYS B 1 340 ? -13.492 13.438 8.875 1 97.69 340 LYS B N 1
ATOM 6826 C CA . LYS B 1 340 ? -14.43 14.367 8.25 1 97.69 340 LYS B CA 1
ATOM 6827 C C . LYS B 1 340 ? -13.812 15.758 8.109 1 97.69 340 LYS B C 1
ATOM 6829 O O . LYS B 1 340 ? -13.281 16.312 9.07 1 97.69 340 LYS B O 1
ATOM 6834 N N . PRO B 1 341 ? -13.922 16.312 6.93 1 98 341 PRO B N 1
ATOM 6835 C CA . PRO B 1 341 ? -13.359 17.656 6.773 1 98 341 PRO B CA 1
ATOM 6836 C C . PRO B 1 341 ? -14.148 18.734 7.527 1 98 341 PRO B C 1
ATOM 6838 O O . PRO B 1 341 ? -15.367 18.609 7.68 1 98 341 PRO B O 1
ATOM 6841 N N . ILE B 1 342 ? -13.438 19.766 7.941 1 96.94 342 ILE B N 1
ATOM 6842 C CA . ILE B 1 342 ? -14.055 20.906 8.625 1 96.94 342 ILE B CA 1
ATOM 6843 C C . ILE B 1 342 ? -14.117 22.094 7.68 1 96.94 342 ILE B C 1
ATOM 6845 O O . ILE B 1 342 ? -13.102 22.5 7.102 1 96.94 342 ILE B O 1
ATOM 6849 N N . PHE B 1 343 ? -15.312 22.672 7.547 1 96.19 343 PHE B N 1
ATOM 6850 C CA . PHE B 1 343 ? -15.5 23.938 6.836 1 96.19 343 PHE B CA 1
ATOM 6851 C C . PHE B 1 343 ? -15.797 25.062 7.809 1 96.19 343 PHE B C 1
ATOM 6853 O O . PHE B 1 343 ? -16.828 25.047 8.5 1 96.19 343 PHE B O 1
ATOM 6860 N N . GLY B 1 344 ? -14.875 25.938 7.785 1 95.25 344 GLY B N 1
ATOM 6861 C CA . GLY B 1 344 ? -15.047 27.078 8.664 1 95.25 344 GLY B CA 1
ATOM 6862 C C . GLY B 1 344 ? -16.219 27.953 8.281 1 95.25 344 GLY B C 1
ATOM 6863 O O . GLY B 1 344 ? -16.766 27.828 7.188 1 95.25 344 GLY B O 1
ATOM 6864 N N . GLU B 1 345 ? -16.547 28.906 9.148 1 94.31 345 GLU B N 1
ATOM 6865 C CA . GLU B 1 345 ? -17.656 29.812 8.938 1 94.31 345 GLU B CA 1
ATOM 6866 C C . GLU B 1 345 ? -17.422 30.734 7.742 1 94.31 345 GLU B C 1
ATOM 6868 O O . GLU B 1 345 ? -18.359 31.25 7.141 1 94.31 345 GLU B O 1
ATOM 6873 N N . SER B 1 346 ? -16.234 30.875 7.406 1 95.25 346 SER B N 1
ATOM 6874 C CA . SER B 1 346 ? -15.898 31.766 6.301 1 95.25 346 SER B CA 1
ATOM 6875 C C . SER B 1 346 ? -16.203 31.109 4.957 1 95.25 346 SER B C 1
ATOM 6877 O O . SER B 1 346 ? -16.234 31.781 3.924 1 95.25 346 SER B O 1
ATOM 6879 N N . VAL B 1 347 ? -16.297 29.812 4.938 1 96.19 347 VAL B N 1
ATOM 6880 C CA . VAL B 1 347 ? -16.531 29.109 3.688 1 96.19 347 VAL B CA 1
ATOM 6881 C C . VAL B 1 347 ? -18.016 29.172 3.314 1 96.19 347 VAL B C 1
ATOM 6883 O O . VAL B 1 347 ? -18.875 28.734 4.074 1 96.19 347 VAL B O 1
ATOM 6886 N N . VAL B 1 348 ? -18.266 29.734 2.133 1 94.44 348 VAL B N 1
ATOM 6887 C CA . VAL B 1 348 ? -19.641 29.844 1.683 1 94.44 348 VAL B CA 1
ATOM 6888 C C . VAL B 1 348 ? -19.766 29.312 0.255 1 94.44 348 VAL B C 1
ATOM 6890 O O . VAL B 1 348 ? -18.766 29.219 -0.466 1 94.44 348 VAL B O 1
ATOM 6893 N N . ALA B 1 349 ? -20.969 28.984 -0.105 1 92.31 349 ALA B N 1
ATOM 6894 C CA . ALA B 1 349 ? -21.25 28.578 -1.479 1 92.31 349 ALA B CA 1
ATOM 6895 C C . ALA B 1 349 ? -21.422 29.797 -2.389 1 92.31 349 ALA B C 1
ATOM 6897 O O . ALA B 1 349 ? -22.234 30.672 -2.1 1 92.31 349 ALA B O 1
ATOM 6898 N N . ALA B 1 350 ? -20.609 29.812 -3.387 1 88.19 350 ALA B N 1
ATOM 6899 C CA . ALA B 1 350 ? -20.812 30.828 -4.418 1 88.19 350 ALA B CA 1
ATOM 6900 C C . ALA B 1 350 ? -21.891 30.391 -5.414 1 88.19 350 ALA B C 1
ATOM 6902 O O . ALA B 1 350 ? -22.594 31.219 -5.992 1 88.19 350 ALA B O 1
ATOM 6903 N N . ASN B 1 351 ? -21.922 29.188 -5.719 1 88.31 351 ASN B N 1
ATOM 6904 C CA . ASN B 1 351 ? -22.891 28.5 -6.555 1 88.31 351 ASN B CA 1
ATOM 6905 C C . ASN B 1 351 ? -23.25 27.125 -5.992 1 88.31 351 ASN B C 1
ATOM 6907 O O . ASN B 1 351 ? -22.422 26.5 -5.324 1 88.31 351 ASN B O 1
ATOM 6911 N N . LYS B 1 352 ? -24.469 26.812 -6.195 1 90.19 352 LYS B N 1
ATOM 6912 C CA . LYS B 1 352 ? -24.938 25.516 -5.688 1 90.19 352 LYS B CA 1
ATOM 6913 C C . LYS B 1 352 ? -25.969 24.906 -6.625 1 90.19 352 LYS B C 1
ATOM 6915 O O . LYS B 1 352 ? -26.875 25.594 -7.109 1 90.19 352 LYS B O 1
ATOM 6920 N N . ILE B 1 353 ? -25.734 23.672 -6.965 1 89.75 353 ILE B N 1
ATOM 6921 C CA . ILE B 1 353 ? -26.719 22.891 -7.715 1 89.75 353 ILE B CA 1
ATOM 6922 C C . ILE B 1 353 ? -27 21.578 -6.992 1 89.75 353 ILE B C 1
ATOM 6924 O O . ILE B 1 353 ? -26.062 20.875 -6.59 1 89.75 353 ILE B O 1
ATOM 6928 N N . SER B 1 354 ? -28.234 21.328 -6.734 1 90.69 354 SER B N 1
ATOM 6929 C CA . SER B 1 354 ? -28.656 20.078 -6.113 1 90.69 354 SER B CA 1
ATOM 6930 C C . SER B 1 354 ? -29.641 19.328 -6.996 1 90.69 354 SER B C 1
ATOM 6932 O O . SER B 1 354 ? -30.516 19.938 -7.613 1 90.69 354 SER B O 1
ATOM 6934 N N . LYS B 1 355 ? -29.391 18.125 -7.176 1 87 355 LYS B N 1
ATOM 6935 C CA . LYS B 1 355 ? -30.328 17.266 -7.902 1 87 355 LYS B CA 1
ATOM 6936 C C . LYS B 1 355 ? -30.547 15.938 -7.164 1 87 355 LYS B C 1
ATOM 6938 O O . LYS B 1 355 ? -29.641 15.445 -6.488 1 87 355 LYS B O 1
ATOM 6943 N N . ARG B 1 356 ? -31.797 15.438 -7.309 1 87.31 356 ARG B N 1
ATOM 6944 C CA . ARG B 1 356 ? -32.156 14.18 -6.664 1 87.31 356 ARG B CA 1
ATOM 6945 C C . ARG B 1 356 ? -32.688 13.18 -7.684 1 87.31 356 ARG B C 1
ATOM 6947 O O . ARG B 1 356 ? -33.156 13.562 -8.758 1 87.31 356 ARG B O 1
ATOM 6954 N N . ASN B 1 357 ? -32.531 11.977 -7.289 1 84.94 357 ASN B N 1
ATOM 6955 C CA . ASN B 1 357 ? -33.156 10.852 -7.977 1 84.94 357 ASN B CA 1
ATOM 6956 C C . ASN B 1 357 ? -32.812 10.852 -9.461 1 84.94 357 ASN B C 1
ATOM 6958 O O . ASN B 1 357 ? -33.688 10.836 -10.312 1 84.94 357 ASN B O 1
ATOM 6962 N N . ILE B 1 358 ? -31.547 10.914 -9.688 1 79.19 358 ILE B N 1
ATOM 6963 C CA . ILE B 1 358 ? -31.062 10.828 -11.07 1 79.19 358 ILE B CA 1
ATOM 6964 C C . ILE B 1 358 ? -30.75 9.375 -11.414 1 79.19 358 ILE B C 1
ATOM 6966 O O . ILE B 1 358 ? -30.062 8.68 -10.656 1 79.19 358 ILE B O 1
ATOM 6970 N N . THR B 1 359 ? -31.484 8.789 -12.422 1 67.75 359 THR B N 1
ATOM 6971 C CA . THR B 1 359 ? -31.25 7.41 -12.836 1 67.75 359 THR B CA 1
ATOM 6972 C C . THR B 1 359 ? -30.609 7.367 -14.227 1 67.75 359 THR B C 1
ATOM 6974 O O . THR B 1 359 ? -30.938 8.188 -15.086 1 67.75 359 THR B O 1
ATOM 6977 N N . GLY B 1 360 ? -29.922 6.375 -14.391 1 59.47 360 GLY B N 1
ATOM 6978 C CA . GLY B 1 360 ? -29.391 5.977 -15.688 1 59.47 360 GLY B CA 1
ATOM 6979 C C . GLY B 1 360 ? -28.672 7.102 -16.406 1 59.47 360 GLY B C 1
ATOM 6980 O O . GLY B 1 360 ? -28 7.918 -15.781 1 59.47 360 GLY B O 1
ATOM 6981 N N . GLN B 1 361 ? -28.641 6.965 -17.734 1 59.09 361 GLN B N 1
ATOM 6982 C CA . GLN B 1 361 ? -28.031 7.902 -18.672 1 59.09 361 GLN B CA 1
ATOM 6983 C C . GLN B 1 361 ? -28.828 9.203 -18.734 1 59.09 361 GLN B C 1
ATOM 6985 O O . GLN B 1 361 ? -28.859 9.867 -19.781 1 59.09 361 GLN B O 1
ATOM 6990 N N . ASP B 1 362 ? -29.547 9.406 -17.734 1 56.38 362 ASP B N 1
ATOM 6991 C CA . ASP B 1 362 ? -30.297 10.648 -17.828 1 56.38 362 ASP B CA 1
ATOM 6992 C C . ASP B 1 362 ? -29.375 11.836 -18.062 1 56.38 362 ASP B C 1
ATOM 6994 O O . ASP B 1 362 ? -28.281 11.898 -17.516 1 56.38 362 ASP B O 1
ATOM 6998 N N . GLU B 1 363 ? -29.5 12.367 -19.172 1 52.59 363 GLU B N 1
ATOM 6999 C CA . GLU B 1 363 ? -28.75 13.445 -19.812 1 52.59 363 GLU B CA 1
ATOM 7000 C C . GLU B 1 363 ? -28.547 14.617 -18.844 1 52.59 363 GLU B C 1
ATOM 7002 O O . GLU B 1 363 ? -27.844 15.578 -19.172 1 52.59 363 GLU B O 1
ATOM 7007 N N . GLN B 1 364 ? -29.234 14.555 -17.688 1 56.94 364 GLN B N 1
ATOM 7008 C CA . GLN B 1 364 ? -29.016 15.836 -17.016 1 56.94 364 GLN B CA 1
ATOM 7009 C C . GLN B 1 364 ? -27.812 15.766 -16.078 1 56.94 364 GLN B C 1
ATOM 7011 O O . GLN B 1 364 ? -27.984 15.625 -14.867 1 56.94 364 GLN B O 1
ATOM 7016 N N . ALA B 1 365 ? -26.703 15.672 -16.688 1 62.81 365 ALA B N 1
ATOM 7017 C CA . ALA B 1 365 ? -25.438 15.789 -15.961 1 62.81 365 ALA B CA 1
ATOM 7018 C C . ALA B 1 365 ? -25.375 17.094 -15.18 1 62.81 365 ALA B C 1
ATOM 7020 O O . ALA B 1 365 ? -25.828 18.141 -15.672 1 62.81 365 ALA B O 1
ATOM 7021 N N . VAL B 1 366 ? -25.297 16.906 -13.773 1 77.62 366 VAL B N 1
ATOM 7022 C CA . VAL B 1 366 ? -25 18.094 -12.984 1 77.62 366 VAL B CA 1
ATOM 7023 C C . VAL B 1 366 ? -23.672 18.688 -13.438 1 77.62 366 VAL B C 1
ATOM 7025 O O . VAL B 1 366 ? -22.641 18.016 -13.43 1 77.62 366 VAL B O 1
ATOM 7028 N N . LYS B 1 367 ? -23.781 19.844 -14.102 1 79.19 367 LYS B N 1
ATOM 7029 C CA . LYS B 1 367 ? -22.562 20.547 -14.5 1 79.19 367 LYS B CA 1
ATOM 7030 C C . LYS B 1 367 ? -22.547 21.969 -13.961 1 79.19 367 LYS B C 1
ATOM 7032 O O . LYS B 1 367 ? -23.562 22.688 -14.039 1 79.19 367 LYS B O 1
ATOM 7037 N N . ILE B 1 368 ? -21.5 22.25 -13.289 1 79.31 368 ILE B N 1
ATOM 7038 C CA . ILE B 1 368 ? -21.297 23.625 -12.836 1 79.31 368 ILE B CA 1
ATOM 7039 C C . ILE B 1 368 ? -20.031 24.203 -13.469 1 79.31 368 ILE B C 1
ATOM 7041 O O . ILE B 1 368 ? -19.031 23.5 -13.625 1 79.31 368 ILE B O 1
ATOM 7045 N N . HIS B 1 369 ? -20.156 25.375 -13.984 1 79.88 369 HIS B N 1
ATOM 7046 C CA . HIS B 1 369 ? -19 26.109 -14.469 1 79.88 369 HIS B CA 1
ATOM 7047 C C . HIS B 1 369 ? -18.5 27.109 -13.43 1 79.88 369 HIS B C 1
ATOM 7049 O O . HIS B 1 369 ? -19.297 27.688 -12.688 1 79.88 369 HIS B O 1
ATOM 7055 N N . LYS B 1 370 ? -17.172 27.219 -13.445 1 74 370 LYS B N 1
ATOM 7056 C CA . LYS B 1 370 ? -16.594 28.109 -12.438 1 74 370 LYS B CA 1
ATOM 7057 C C . LYS B 1 370 ? -16.922 29.562 -12.734 1 74 370 LYS B C 1
ATOM 7059 O O . LYS B 1 370 ? -16.891 29.984 -13.891 1 74 370 LYS B O 1
ATOM 7064 N N . ASN B 1 371 ? -17.297 30.219 -11.789 1 70.38 371 ASN B N 1
ATOM 7065 C CA . ASN B 1 371 ? -17.484 31.656 -11.883 1 70.38 371 ASN B CA 1
ATOM 7066 C C . ASN B 1 371 ? -16.438 32.406 -11.078 1 70.38 371 ASN B C 1
ATOM 7068 O O . ASN B 1 371 ? -15.977 33.469 -11.492 1 70.38 371 ASN B O 1
ATOM 7072 N N . SER B 1 372 ? -15.914 31.922 -9.977 1 73.69 372 SER B N 1
ATOM 7073 C CA . SER B 1 372 ? -15.148 32.75 -9.047 1 73.69 372 SER B CA 1
ATOM 7074 C C . SER B 1 372 ? -13.844 32.062 -8.656 1 73.69 372 SER B C 1
ATOM 7076 O O . SER B 1 372 ? -12.758 32.594 -8.891 1 73.69 372 SER B O 1
ATOM 7078 N N . THR B 1 373 ? -13.789 30.984 -7.996 1 82.25 373 THR B N 1
ATOM 7079 C CA . THR B 1 373 ? -12.617 30.484 -7.27 1 82.25 373 THR B CA 1
ATOM 7080 C C . THR B 1 373 ? -12.062 29.234 -7.93 1 82.25 373 THR B C 1
ATOM 7082 O O . THR B 1 373 ? -10.867 28.953 -7.836 1 82.25 373 THR B O 1
ATOM 7085 N N . GLY B 1 374 ? -12.914 28.531 -8.609 1 86 374 GLY B N 1
ATOM 7086 C CA . GLY B 1 374 ? -12.492 27.234 -9.125 1 86 374 GLY B CA 1
ATOM 7087 C C . GLY B 1 374 ? -12.344 26.188 -8.055 1 86 374 GLY B C 1
ATOM 7088 O O . GLY B 1 374 ? -11.711 25.141 -8.273 1 86 374 GLY B O 1
ATOM 7089 N N . THR B 1 375 ? -12.805 26.516 -6.816 1 93.38 375 THR B N 1
ATOM 7090 C CA . THR B 1 375 ? -12.891 25.578 -5.703 1 93.38 375 THR B CA 1
ATOM 7091 C C . THR B 1 375 ? -14.281 24.969 -5.617 1 93.38 375 THR B C 1
ATOM 7093 O O . THR B 1 375 ? -15.281 25.688 -5.613 1 93.38 375 THR B O 1
ATOM 7096 N N . PHE B 1 376 ? -14.344 23.609 -5.605 1 96 376 PHE B N 1
ATOM 7097 C CA . PHE B 1 376 ? -15.633 22.938 -5.664 1 96 376 PHE B CA 1
ATOM 7098 C C . PHE B 1 376 ? -15.75 21.906 -4.547 1 96 376 PHE B C 1
ATOM 7100 O O . PHE B 1 376 ? -14.75 21.375 -4.07 1 96 376 PHE B O 1
ATOM 7107 N N . SER B 1 377 ? -16.953 21.672 -4.098 1 96.69 377 SER B N 1
ATOM 7108 C CA . SER B 1 377 ? -17.297 20.469 -3.342 1 96.69 377 SER B CA 1
ATOM 7109 C C . SER B 1 377 ? -18.422 19.688 -4.02 1 96.69 377 SER B C 1
ATOM 7111 O O . SER B 1 377 ? -19.188 20.25 -4.793 1 96.69 377 SER B O 1
ATOM 7113 N N . PHE B 1 378 ? -18.438 18.438 -3.854 1 97.06 378 PHE B N 1
ATOM 7114 C CA . PHE B 1 378 ? -19.516 17.594 -4.336 1 97.06 378 PHE B CA 1
ATOM 7115 C C . PHE B 1 378 ? -19.922 16.578 -3.271 1 97.06 378 PHE B C 1
ATOM 7117 O O . PHE B 1 378 ? -19.078 16.141 -2.473 1 97.06 378 PHE B O 1
ATOM 7124 N N . ASP B 1 379 ? -21.141 16.297 -3.197 1 97.19 379 ASP B N 1
ATOM 7125 C CA . ASP B 1 379 ? -21.75 15.336 -2.283 1 97.19 379 ASP B CA 1
ATOM 7126 C C . ASP B 1 379 ? -22.75 14.445 -3.008 1 97.19 379 ASP B C 1
ATOM 7128 O O . ASP B 1 379 ? -23.781 14.938 -3.488 1 97.19 379 ASP B O 1
ATOM 7132 N N . ILE B 1 380 ? -22.438 13.203 -3.074 1 97 380 ILE B N 1
ATOM 7133 C CA . ILE B 1 380 ? -23.281 12.289 -3.836 1 97 380 ILE B CA 1
ATOM 7134 C C . ILE B 1 380 ? -23.641 11.086 -2.975 1 97 380 ILE B C 1
ATOM 7136 O O . ILE B 1 380 ? -22.766 10.453 -2.383 1 97 380 ILE B O 1
ATOM 7140 N N . THR B 1 381 ? -24.875 10.781 -2.801 1 97.5 381 THR B N 1
ATOM 7141 C CA . THR B 1 381 ? -25.406 9.531 -2.26 1 97.5 381 THR B CA 1
ATOM 7142 C C . THR B 1 381 ? -26.062 8.703 -3.359 1 97.5 381 THR B C 1
ATOM 7144 O O . THR B 1 381 ? -26.906 9.203 -4.094 1 97.5 381 THR B O 1
ATOM 7147 N N . PHE B 1 382 ? -25.672 7.504 -3.5 1 96.94 382 PHE B N 1
ATOM 7148 C CA . PHE B 1 382 ? -26.188 6.715 -4.605 1 96.94 382 PHE B CA 1
ATOM 7149 C C . PHE B 1 382 ? -26.344 5.254 -4.203 1 96.94 382 PHE B C 1
ATOM 7151 O O . PHE B 1 382 ? -25.688 4.789 -3.27 1 96.94 382 PHE B O 1
ATOM 7158 N N . SER B 1 383 ? -27.234 4.562 -4.836 1 96.69 383 SER B N 1
ATOM 7159 C CA . SER B 1 383 ? -27.422 3.127 -4.668 1 96.69 383 SER B CA 1
ATOM 7160 C C . SER B 1 383 ? -26.953 2.357 -5.895 1 96.69 383 SER B C 1
ATOM 7162 O O . SER B 1 383 ? -26.828 2.928 -6.98 1 96.69 383 SER B O 1
ATOM 7164 N N . VAL B 1 384 ? -26.641 1.126 -5.707 1 96.31 384 VAL B N 1
ATOM 7165 C CA . VAL B 1 384 ? -26.172 0.264 -6.789 1 96.31 384 VAL B CA 1
ATOM 7166 C C . VAL B 1 384 ? -27.078 -0.958 -6.902 1 96.31 384 VAL B C 1
ATOM 7168 O O . VAL B 1 384 ? -27.25 -1.703 -5.934 1 96.31 384 VAL B O 1
ATOM 7171 N N . ASP B 1 385 ? -27.672 -1.155 -8.062 1 94.56 385 ASP B N 1
ATOM 7172 C CA . ASP B 1 385 ? -28.516 -2.318 -8.352 1 94.56 385 ASP B CA 1
ATOM 7173 C C . ASP B 1 385 ? -27.75 -3.354 -9.164 1 94.56 385 ASP B C 1
ATOM 7175 O O . ASP B 1 385 ? -27.688 -3.268 -10.398 1 94.56 385 ASP B O 1
ATOM 7179 N N . SER B 1 386 ? -27.297 -4.355 -8.516 1 90.06 386 SER B N 1
ATOM 7180 C CA . SER B 1 386 ? -26.438 -5.348 -9.148 1 90.06 386 SER B CA 1
ATOM 7181 C C . SER B 1 386 ? -27.203 -6.188 -10.164 1 90.06 386 SER B C 1
ATOM 7183 O O . SER B 1 386 ? -26.609 -6.926 -10.945 1 90.06 386 SER B O 1
ATOM 7185 N N . SER B 1 387 ? -28.484 -6.125 -10.156 1 91.44 387 SER B N 1
ATOM 7186 C CA . SER B 1 387 ? -29.297 -6.875 -11.117 1 91.44 387 SER B CA 1
ATOM 7187 C C . SER B 1 387 ? -29.312 -6.199 -12.484 1 91.44 387 SER B C 1
ATOM 7189 O O . SER B 1 387 ? -29.719 -6.801 -13.477 1 91.44 387 SER B O 1
ATOM 7191 N N . LYS B 1 388 ? -28.844 -4.957 -12.5 1 90.69 388 LYS B N 1
ATOM 7192 C CA . LYS B 1 388 ? -28.797 -4.199 -13.75 1 90.69 388 LYS B CA 1
ATOM 7193 C C . LYS B 1 388 ? -27.422 -4.258 -14.391 1 90.69 388 LYS B C 1
ATOM 7195 O O . LYS B 1 388 ? -26.484 -4.82 -13.812 1 90.69 388 LYS B O 1
ATOM 7200 N N . ASN B 1 389 ? -27.359 -3.752 -15.594 1 86.5 389 ASN B N 1
ATOM 7201 C CA . ASN B 1 389 ? -26.094 -3.707 -16.297 1 86.5 389 ASN B CA 1
ATOM 7202 C C . ASN B 1 389 ? -25.062 -2.857 -15.555 1 86.5 389 ASN B C 1
ATOM 7204 O O . ASN B 1 389 ? -25.281 -1.663 -15.336 1 86.5 389 ASN B O 1
ATOM 7208 N N . GLN B 1 390 ? -23.953 -3.438 -15.273 1 87.44 390 GLN B N 1
ATOM 7209 C CA . GLN B 1 390 ? -22.953 -2.791 -14.422 1 87.44 390 GLN B CA 1
ATOM 7210 C C . GLN B 1 390 ? -21.906 -2.059 -15.258 1 87.44 390 GLN B C 1
ATOM 7212 O O . GLN B 1 390 ? -21.062 -1.358 -14.711 1 87.44 390 GLN B O 1
ATOM 7217 N N . THR B 1 391 ? -22.031 -2.127 -16.5 1 87 391 THR B N 1
ATOM 7218 C CA . THR B 1 391 ? -21.062 -1.448 -17.344 1 87 391 THR B CA 1
ATOM 7219 C C . THR B 1 391 ? -21.188 0.066 -17.203 1 87 391 THR B C 1
ATOM 7221 O O . THR B 1 391 ? -22.281 0.604 -17.125 1 87 391 THR B O 1
ATOM 7224 N N . GLY B 1 392 ? -19.984 0.729 -17.109 1 88.69 392 GLY B N 1
ATOM 7225 C CA . GLY B 1 392 ? -19.938 2.168 -16.891 1 88.69 392 GLY B CA 1
ATOM 7226 C C . GLY B 1 392 ? -19.562 2.549 -15.469 1 88.69 392 GLY B C 1
ATOM 7227 O O . GLY B 1 392 ? -19.141 1.696 -14.688 1 88.69 392 GLY B O 1
ATOM 7228 N N . GLN B 1 393 ? -19.641 3.922 -15.234 1 93 393 GLN B N 1
ATOM 7229 C CA . GLN B 1 393 ? -19.156 4.438 -13.961 1 93 393 GLN B CA 1
ATOM 7230 C C . GLN B 1 393 ? -19.984 5.641 -13.508 1 93 393 GLN B C 1
ATOM 7232 O O . GLN B 1 393 ? -20.703 6.246 -14.32 1 93 393 GLN B O 1
ATOM 7237 N N . LEU B 1 394 ? -20.016 5.867 -12.234 1 94.38 394 LEU B N 1
ATOM 7238 C CA . LEU B 1 394 ? -20.312 7.184 -11.68 1 94.38 394 LEU B CA 1
ATOM 7239 C C . LEU B 1 394 ? -19.047 8.016 -11.539 1 94.38 394 LEU B C 1
ATOM 7241 O O . LEU B 1 394 ? -18.078 7.57 -10.93 1 94.38 394 LEU B O 1
ATOM 7245 N N . GLN B 1 395 ? -19.062 9.219 -12.141 1 95.38 395 GLN B N 1
ATOM 7246 C CA . GLN B 1 395 ? -17.844 10.023 -12.086 1 95.38 395 GLN B CA 1
ATOM 7247 C C . GLN B 1 395 ? -18.172 11.484 -11.812 1 95.38 395 GLN B C 1
ATOM 7249 O O . GLN B 1 395 ? -19.203 12 -12.266 1 95.38 395 GLN B O 1
ATOM 7254 N N . VAL B 1 396 ? -17.344 12.102 -11.047 1 96.25 396 VAL B N 1
ATOM 7255 C CA . VAL B 1 396 ? -17.219 13.547 -10.945 1 96.25 396 VAL B CA 1
ATOM 7256 C C . VAL B 1 396 ? -15.945 14 -11.664 1 96.25 396 VAL B C 1
ATOM 7258 O O . VAL B 1 396 ? -14.844 13.578 -11.312 1 96.25 396 VAL B O 1
ATOM 7261 N N . ILE B 1 397 ? -16.141 14.844 -12.688 1 95.75 397 ILE B N 1
ATOM 7262 C CA . ILE B 1 397 ? -15.023 15.312 -13.508 1 95.75 397 ILE B CA 1
ATOM 7263 C C . ILE B 1 397 ? -14.875 16.828 -13.367 1 95.75 397 ILE B C 1
ATOM 7265 O O . ILE B 1 397 ? -15.867 17.562 -13.43 1 95.75 397 ILE B O 1
ATOM 7269 N N . SER B 1 398 ? -13.727 17.281 -13.125 1 95.62 398 SER B N 1
ATOM 7270 C CA . SER B 1 398 ? -13.414 18.703 -13.117 1 95.62 398 SER B CA 1
ATOM 7271 C C . SER B 1 398 ? -12.172 19 -13.953 1 95.62 398 SER B C 1
ATOM 7273 O O . SER B 1 398 ? -11.18 18.281 -13.883 1 95.62 398 SER B O 1
ATOM 7275 N N . GLY B 1 399 ? -12.297 19.984 -14.812 1 93.88 399 GLY B N 1
ATOM 7276 C CA . GLY B 1 399 ? -11.172 20.203 -15.711 1 93.88 399 GLY B CA 1
ATOM 7277 C C . GLY B 1 399 ? -11.102 21.609 -16.266 1 93.88 399 GLY B C 1
ATOM 7278 O O . GLY B 1 399 ? -11.93 22.453 -15.922 1 93.88 399 GLY B O 1
ATOM 7279 N N . GLN B 1 400 ? -10.016 21.844 -16.922 1 90.81 400 GLN B N 1
ATOM 7280 C CA . GLN B 1 400 ? -9.727 23.078 -17.656 1 90.81 400 GLN B CA 1
ATOM 7281 C C . GLN B 1 400 ? -8.773 22.812 -18.812 1 90.81 400 GLN B C 1
ATOM 7283 O O . GLN B 1 400 ? -7.848 22 -18.688 1 90.81 400 GLN B O 1
ATOM 7288 N N . ASN B 1 401 ? -9.031 23.438 -19.922 1 89.06 401 ASN B N 1
ATOM 7289 C CA . ASN B 1 401 ? -8.148 23.438 -21.078 1 89.06 401 ASN B CA 1
ATOM 7290 C C . ASN B 1 401 ? -7.773 22.016 -21.484 1 89.06 401 ASN B C 1
ATOM 7292 O O . ASN B 1 401 ? -6.594 21.703 -21.688 1 89.06 401 ASN B O 1
ATOM 7296 N N . GLY B 1 402 ? -8.688 21.156 -21.453 1 91.88 402 GLY B N 1
ATOM 7297 C CA . GLY B 1 402 ? -8.492 19.797 -21.938 1 91.88 402 GLY B CA 1
ATOM 7298 C C . GLY B 1 402 ? -7.906 18.875 -20.906 1 91.88 402 GLY B C 1
ATOM 7299 O O . GLY B 1 402 ? -7.77 17.672 -21.141 1 91.88 402 GLY B O 1
ATOM 7300 N N . GLU B 1 403 ? -7.52 19.359 -19.797 1 95.44 403 GLU B N 1
ATOM 7301 C CA . GLU B 1 403 ? -7.027 18.547 -18.703 1 95.44 403 GLU B CA 1
ATOM 7302 C C . GLU B 1 403 ? -8.086 18.391 -17.609 1 95.44 403 GLU B C 1
ATOM 7304 O O . GLU B 1 403 ? -8.977 19.234 -17.484 1 95.44 403 GLU B O 1
ATOM 7309 N N . SER B 1 404 ? -8.008 17.266 -16.906 1 96.19 404 SER B N 1
ATOM 7310 C CA . SER B 1 404 ? -9.055 17.047 -15.914 1 96.19 404 SER B CA 1
ATOM 7311 C C . SER B 1 404 ? -8.602 16.047 -14.844 1 96.19 404 SER B C 1
ATOM 7313 O O . SER B 1 404 ? -7.633 15.312 -15.055 1 96.19 404 SER B O 1
ATOM 7315 N N . ILE B 1 405 ? -9.25 16.109 -13.719 1 96.88 405 ILE B N 1
ATOM 7316 C CA . ILE B 1 405 ? -9.227 15.094 -12.672 1 96.88 405 ILE B CA 1
ATOM 7317 C C . ILE B 1 405 ? -10.617 14.484 -12.516 1 96.88 405 ILE B C 1
ATOM 7319 O O . ILE B 1 405 ? -11.625 15.133 -12.828 1 96.88 405 ILE B O 1
ATOM 7323 N N . ARG B 1 406 ? -10.648 13.297 -12.094 1 97.44 406 ARG B N 1
ATOM 7324 C CA . ARG B 1 406 ? -11.953 12.688 -11.867 1 97.44 406 ARG B CA 1
ATOM 7325 C C . ARG B 1 406 ? -11.93 11.766 -10.648 1 97.44 406 ARG B C 1
ATOM 7327 O O . ARG B 1 406 ? -10.875 11.234 -10.297 1 97.44 406 ARG B O 1
ATOM 7334 N N . ALA B 1 407 ? -12.992 11.625 -9.977 1 98.56 407 ALA B N 1
ATOM 7335 C CA . ALA B 1 407 ? -13.297 10.688 -8.898 1 98.56 407 ALA B CA 1
ATOM 7336 C C . ALA B 1 407 ? -14.602 9.953 -9.164 1 98.56 407 ALA B C 1
ATOM 7338 O O . ALA B 1 407 ? -15.5 10.484 -9.828 1 98.56 407 ALA B O 1
ATOM 7339 N N . GLY B 1 408 ? -14.656 8.734 -8.688 1 98.25 408 GLY B N 1
ATOM 7340 C CA . GLY B 1 408 ? -15.891 8.039 -9 1 98.25 408 GLY B CA 1
ATOM 7341 C C . GLY B 1 408 ? -15.953 6.645 -8.406 1 98.25 408 GLY B C 1
ATOM 7342 O O . GLY B 1 408 ? -15.172 6.309 -7.512 1 98.25 408 GLY B O 1
ATOM 7343 N N . PHE B 1 409 ? -17 5.91 -8.812 1 97.81 409 PHE B N 1
ATOM 7344 C CA . PHE B 1 409 ? -17.297 4.535 -8.414 1 97.81 409 PHE B CA 1
ATOM 7345 C C . PHE B 1 409 ? -17.578 3.67 -9.641 1 97.81 409 PHE B C 1
ATOM 7347 O O . PHE B 1 409 ? -18.312 4.082 -10.539 1 97.81 409 PHE B O 1
ATOM 7354 N N . ASP B 1 410 ? -16.938 2.58 -9.703 1 96.69 410 ASP B N 1
ATOM 7355 C CA . ASP B 1 410 ? -17.188 1.587 -10.742 1 96.69 410 ASP B CA 1
ATOM 7356 C C . ASP B 1 410 ? -17.891 0.358 -10.164 1 96.69 410 ASP B C 1
ATOM 7358 O O . ASP B 1 410 ? -17.297 -0.403 -9.398 1 96.69 410 ASP B O 1
ATOM 7362 N N . PRO B 1 411 ? -19.109 0.121 -10.547 1 95 411 PRO B N 1
ATOM 7363 C CA . PRO B 1 411 ? -19.859 -0.979 -9.953 1 95 411 PRO B CA 1
ATOM 7364 C C . PRO B 1 411 ? -19.328 -2.352 -10.344 1 95 411 PRO B C 1
ATOM 7366 O O . PRO B 1 411 ? -19.562 -3.338 -9.641 1 95 411 PRO B O 1
ATOM 7369 N N . THR B 1 412 ? -18.625 -2.43 -11.445 1 92.31 412 THR B N 1
ATOM 7370 C CA . THR B 1 412 ? -18.031 -3.703 -11.836 1 92.31 412 T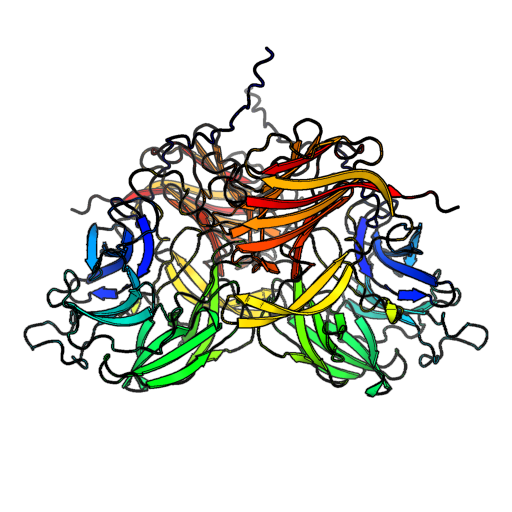HR B CA 1
ATOM 7371 C C . THR B 1 412 ? -16.953 -4.125 -10.852 1 92.31 412 THR B C 1
ATOM 7373 O O . THR B 1 412 ? -16.906 -5.281 -10.422 1 92.31 412 THR B O 1
ATOM 7376 N N . ALA B 1 413 ? -16.094 -3.201 -10.469 1 92.88 413 ALA B N 1
ATOM 7377 C CA . ALA B 1 413 ? -15.039 -3.471 -9.5 1 92.88 413 ALA B CA 1
ATOM 7378 C C . ALA B 1 413 ? -15.555 -3.344 -8.07 1 92.88 413 ALA B C 1
ATOM 7380 O O . ALA B 1 413 ? -14.969 -3.898 -7.137 1 92.88 413 ALA B O 1
ATOM 7381 N N . GLY B 1 414 ? -16.641 -2.604 -7.941 1 95 414 GLY B N 1
ATOM 7382 C CA . GLY B 1 414 ? -17.172 -2.305 -6.613 1 95 414 GLY B CA 1
ATOM 7383 C C . GLY B 1 414 ? -16.234 -1.443 -5.789 1 95 414 GLY B C 1
ATOM 7384 O O . GLY B 1 414 ? -16.016 -1.708 -4.605 1 95 414 GLY B O 1
ATOM 7385 N N . GLN B 1 415 ? -15.586 -0.528 -6.395 1 97.69 415 GLN B N 1
ATOM 7386 C CA . GLN B 1 415 ? -14.578 0.273 -5.715 1 97.69 415 GLN B CA 1
ATOM 7387 C C . GLN B 1 415 ? -14.609 1.723 -6.191 1 97.69 415 GLN B C 1
ATOM 7389 O O . GLN B 1 415 ? -15.141 2.016 -7.266 1 97.69 415 GLN B O 1
ATOM 7394 N N . PHE B 1 416 ? -14.094 2.584 -5.348 1 98.69 416 PHE B N 1
ATOM 7395 C CA . PHE B 1 416 ? -13.961 4 -5.656 1 98.69 416 PHE B CA 1
ATOM 7396 C C . PHE B 1 416 ? -12.578 4.297 -6.234 1 98.69 416 PHE B C 1
ATOM 7398 O O . PHE B 1 416 ? -11.641 3.518 -6.051 1 98.69 416 PHE B O 1
ATOM 7405 N N . PHE B 1 417 ? -12.484 5.43 -7.023 1 98.62 417 PHE B N 1
ATOM 7406 C CA . PHE B 1 417 ? -11.195 5.797 -7.602 1 98.62 417 PHE B CA 1
ATOM 7407 C C . PHE B 1 417 ? -11.031 7.312 -7.641 1 98.62 417 PHE B C 1
ATOM 7409 O O . PHE B 1 417 ? -12.016 8.047 -7.586 1 98.62 417 PHE B O 1
ATOM 7416 N N . VAL B 1 418 ? -9.812 7.781 -7.609 1 98.69 418 VAL B N 1
ATOM 7417 C CA . VAL B 1 418 ? -9.375 9.109 -8.039 1 98.69 418 VAL B CA 1
ATOM 7418 C C . VAL B 1 418 ? -8.328 8.977 -9.141 1 98.69 418 VAL B C 1
ATOM 7420 O O . VAL B 1 418 ? -7.363 8.227 -9 1 98.69 418 VAL B O 1
ATOM 7423 N N . ASP B 1 419 ? -8.586 9.641 -10.25 1 98.12 419 ASP B N 1
ATOM 7424 C CA . ASP B 1 419 ? -7.719 9.57 -11.422 1 98.12 419 ASP B CA 1
ATOM 7425 C C . ASP B 1 419 ? -7.227 10.961 -11.82 1 98.12 419 ASP B C 1
ATOM 7427 O O . ASP B 1 419 ? -8.016 11.812 -12.227 1 98.12 419 ASP B O 1
ATOM 7431 N N . ARG B 1 420 ? -5.926 11.156 -11.695 1 97.31 420 ARG B N 1
ATOM 7432 C CA . ARG B 1 420 ? -5.309 12.414 -12.086 1 97.31 420 ARG B CA 1
ATOM 7433 C C . ARG B 1 420 ? -4.418 12.234 -13.312 1 97.31 420 ARG B C 1
ATOM 7435 O O . ARG B 1 420 ? -3.461 12.984 -13.508 1 97.31 420 ARG B O 1
ATOM 7442 N N . GLY B 1 421 ? -4.734 11.234 -14.094 1 94.94 421 GLY B N 1
ATOM 7443 C CA . GLY B 1 421 ? -3.889 10.852 -15.219 1 94.94 421 GLY B CA 1
ATOM 7444 C C . GLY B 1 421 ? -3.965 11.82 -16.375 1 94.94 421 GLY B C 1
ATOM 7445 O O . GLY B 1 421 ? -3.082 11.844 -17.234 1 94.94 421 GLY B O 1
ATOM 7446 N N . ASN B 1 422 ? -5.012 12.586 -16.469 1 95.31 422 ASN B N 1
ATOM 7447 C CA . ASN B 1 422 ? -5.164 13.547 -17.562 1 95.31 422 ASN B CA 1
ATOM 7448 C C . ASN B 1 422 ? -4.652 14.93 -17.156 1 95.31 422 ASN B C 1
ATOM 7450 O O . ASN B 1 422 ? -5.305 15.938 -17.438 1 95.31 422 ASN B O 1
ATOM 7454 N N . THR B 1 423 ? -3.623 14.992 -16.391 1 94.75 423 THR B N 1
ATOM 7455 C CA . THR B 1 423 ? -2.941 16.234 -16 1 94.75 423 THR B CA 1
ATOM 7456 C C . THR B 1 423 ? -1.5 16.219 -16.5 1 94.75 423 THR B C 1
ATOM 7458 O O . THR B 1 423 ? -0.837 15.188 -16.5 1 94.75 423 THR B O 1
ATOM 7461 N N . SER B 1 424 ? -0.915 17.391 -16.844 1 92.06 424 SER B N 1
ATOM 7462 C CA . SER B 1 424 ? 0.356 17.406 -17.562 1 92.06 424 SER B CA 1
ATOM 7463 C C . SER B 1 424 ? 1.497 17.859 -16.672 1 92.06 424 SER B C 1
ATOM 7465 O O . SER B 1 424 ? 2.668 17.609 -16.953 1 92.06 424 SER B O 1
ATOM 7467 N N . GLY B 1 425 ? 1.288 18.625 -15.641 1 89.62 425 GLY B N 1
ATOM 7468 C CA . GLY B 1 425 ? 2.303 19.359 -14.898 1 89.62 425 GLY B CA 1
ATOM 7469 C C . GLY B 1 425 ? 3.389 18.453 -14.328 1 89.62 425 GLY B C 1
ATOM 7470 O O . GLY B 1 425 ? 4.535 18.875 -14.188 1 89.62 425 GLY B O 1
ATOM 7471 N N . LEU B 1 426 ? 3.264 17.172 -14.125 1 91.69 426 LEU B N 1
ATOM 7472 C CA . LEU B 1 426 ? 4.254 16.234 -13.625 1 91.69 426 LEU B CA 1
ATOM 7473 C C . LEU B 1 426 ? 4.047 14.852 -14.242 1 91.69 426 LEU B C 1
ATOM 7475 O O . LEU B 1 426 ? 4.422 13.836 -13.648 1 91.69 426 LEU B O 1
ATOM 7479 N N . LYS B 1 427 ? 3.572 14.875 -15.336 1 90.12 427 LYS B N 1
ATOM 7480 C CA . LYS B 1 427 ? 3.137 13.633 -15.969 1 90.12 427 LYS B CA 1
ATOM 7481 C C . LYS B 1 427 ? 4.316 12.695 -16.219 1 90.12 427 LYS B C 1
ATOM 7483 O O . LYS B 1 427 ? 4.18 11.477 -16.109 1 90.12 427 LYS B O 1
ATOM 7488 N N . GLU B 1 428 ? 5.473 13.227 -16.484 1 90.56 428 GLU B N 1
ATOM 7489 C CA . GLU B 1 428 ? 6.621 12.406 -16.859 1 90.56 428 GLU B CA 1
ATOM 7490 C C . GLU B 1 428 ? 7.34 11.859 -15.641 1 90.56 428 GLU B C 1
ATOM 7492 O O . GLU B 1 428 ? 8.195 10.984 -15.75 1 90.56 428 GLU B O 1
ATOM 7497 N N . ASN B 1 429 ? 7.062 12.406 -14.469 1 95.12 429 ASN B N 1
ATOM 7498 C CA . ASN B 1 429 ? 7.668 11.891 -13.25 1 95.12 429 ASN B CA 1
ATOM 7499 C C . ASN B 1 429 ? 7.184 10.484 -12.938 1 95.12 429 ASN B C 1
ATOM 7501 O O . ASN B 1 429 ? 5.984 10.266 -12.734 1 95.12 429 ASN B O 1
ATOM 7505 N N . PRO B 1 430 ? 8.086 9.531 -12.859 1 96.19 430 PRO B N 1
ATOM 7506 C CA . PRO B 1 430 ? 7.664 8.141 -12.703 1 96.19 430 PRO B CA 1
ATOM 7507 C C . PRO B 1 430 ? 7.098 7.848 -11.312 1 96.19 430 PRO B C 1
ATOM 7509 O O . PRO B 1 430 ? 6.555 6.766 -11.078 1 96.19 430 PRO B O 1
ATOM 7512 N N . PHE B 1 431 ? 7.18 8.805 -10.438 1 97.44 431 PHE B N 1
ATOM 7513 C CA . PHE B 1 431 ? 6.727 8.578 -9.07 1 97.44 431 PHE B CA 1
ATOM 7514 C C . PHE B 1 431 ? 5.352 9.203 -8.852 1 97.44 431 PHE B C 1
ATOM 7516 O O . PHE B 1 431 ? 4.762 9.047 -7.777 1 97.44 431 PHE B O 1
ATOM 7523 N N . LEU B 1 432 ? 4.836 9.922 -9.836 1 96.44 432 LEU B N 1
ATOM 7524 C CA . LEU B 1 432 ? 3.494 10.484 -9.727 1 96.44 432 LEU B CA 1
ATOM 7525 C C . LEU B 1 432 ? 2.439 9.43 -10.047 1 96.44 432 LEU B C 1
ATOM 7527 O O . LEU B 1 432 ? 1.873 9.422 -11.141 1 96.44 432 LEU B O 1
ATOM 7531 N N . THR B 1 433 ? 2.111 8.555 -9.133 1 95.62 433 THR B N 1
ATOM 7532 C CA . THR B 1 433 ? 1.032 7.59 -9.297 1 95.62 433 THR B CA 1
ATOM 7533 C C . THR B 1 433 ? -0.273 8.289 -9.664 1 95.62 433 THR B C 1
ATOM 7535 O O . THR B 1 433 ? -0.8 9.086 -8.875 1 95.62 433 THR B O 1
ATOM 7538 N N . ASP B 1 434 ? -0.791 7.98 -10.797 1 93.62 434 ASP B N 1
ATOM 7539 C CA . ASP B 1 434 ? -1.851 8.828 -11.328 1 93.62 434 ASP B CA 1
ATOM 7540 C C . ASP B 1 434 ? -3.229 8.297 -10.938 1 93.62 434 ASP B C 1
ATOM 7542 O O . ASP B 1 434 ? -4.223 9.023 -11.016 1 93.62 434 ASP B O 1
ATOM 7546 N N . LYS B 1 435 ? -3.344 7 -10.656 1 97.12 435 LYS B N 1
ATOM 7547 C CA . LYS B 1 435 ? -4.625 6.395 -10.312 1 97.12 435 LYS B CA 1
ATOM 7548 C C . LYS B 1 435 ? -4.57 5.734 -8.938 1 97.12 435 LYS B C 1
ATOM 7550 O O . LYS B 1 435 ? -3.742 4.852 -8.703 1 97.12 435 LYS B O 1
ATOM 7555 N N . THR B 1 436 ? -5.43 6.191 -8.008 1 97.94 436 THR B N 1
ATOM 7556 C CA . THR B 1 436 ? -5.582 5.617 -6.672 1 97.94 436 THR B CA 1
ATOM 7557 C C . THR B 1 436 ? -7.012 5.133 -6.453 1 97.94 436 THR B C 1
ATOM 7559 O O . THR B 1 436 ? -7.934 5.574 -7.141 1 97.94 436 THR B O 1
ATOM 7562 N N . SER B 1 437 ? -7.176 4.125 -5.598 1 98.31 437 SER B N 1
ATOM 7563 C CA . SER B 1 437 ? -8.5 3.547 -5.375 1 98.31 437 SER B CA 1
ATOM 7564 C C . SER B 1 437 ? -8.672 3.105 -3.928 1 98.31 437 SER B C 1
ATOM 7566 O O . SER B 1 437 ? -7.699 3.02 -3.176 1 98.31 437 SER B O 1
ATOM 7568 N N . ALA B 1 438 ? -9.906 2.926 -3.516 1 98.19 438 ALA B N 1
ATOM 7569 C CA . ALA B 1 438 ? -10.25 2.447 -2.18 1 98.19 438 ALA B CA 1
ATOM 7570 C C . ALA B 1 438 ? -11.484 1.549 -2.217 1 98.19 438 ALA B C 1
ATOM 7572 O O . ALA B 1 438 ? -12.414 1.796 -2.984 1 98.19 438 ALA B O 1
ATOM 7573 N N . TYR B 1 439 ? -11.406 0.524 -1.415 1 97.88 439 TYR B N 1
ATOM 7574 C CA . TYR B 1 439 ? -12.547 -0.348 -1.153 1 97.88 439 TYR B CA 1
ATOM 7575 C C . TYR B 1 439 ? -13.227 0.026 0.156 1 97.88 439 TYR B C 1
ATOM 7577 O O . TYR B 1 439 ? -12.562 0.222 1.177 1 97.88 439 TYR B O 1
ATOM 7585 N N . VAL B 1 440 ? -14.586 0.181 0.126 1 97.62 440 VAL B N 1
ATOM 7586 C CA . VAL B 1 440 ? -15.391 0.315 1.333 1 97.62 440 VAL B CA 1
ATOM 7587 C C . VAL B 1 440 ? -16.688 -0.489 1.184 1 97.62 440 VAL B C 1
ATOM 7589 O O . VAL B 1 440 ? -17.219 -0.624 0.079 1 97.62 440 VAL B O 1
ATOM 7592 N N . GLU B 1 441 ? -17.172 -1.002 2.285 1 97.38 441 GLU B N 1
ATOM 7593 C CA . GLU B 1 441 ? -18.516 -1.585 2.303 1 97.38 441 GLU B CA 1
ATOM 7594 C C . GLU B 1 441 ? -19.578 -0.509 2.174 1 97.38 441 GLU B C 1
ATOM 7596 O O . GLU B 1 441 ? -19.328 0.665 2.455 1 97.38 441 GLU B O 1
ATOM 7601 N N . PRO B 1 442 ? -20.797 -0.917 1.699 1 97.44 442 PRO B N 1
ATOM 7602 C CA . PRO B 1 442 ? -21.859 0.082 1.611 1 97.44 442 PRO B CA 1
ATOM 7603 C C . PRO B 1 442 ? -22.078 0.825 2.926 1 97.44 442 PRO B C 1
ATOM 7605 O O . PRO B 1 442 ? -21.938 0.24 4.004 1 97.44 442 PRO B O 1
ATOM 7608 N N . TRP B 1 443 ? -22.391 2.051 2.775 1 96.88 443 TRP B N 1
ATOM 7609 C CA . TRP B 1 443 ? -22.719 2.873 3.934 1 96.88 443 TRP B CA 1
ATOM 7610 C C . TRP B 1 443 ? -23.938 2.309 4.676 1 96.88 443 TRP B C 1
ATOM 7612 O O . TRP B 1 443 ? -23.938 2.227 5.906 1 96.88 443 TRP B O 1
ATOM 7622 N N . LYS B 1 444 ? -24.922 1.928 3.936 1 96.19 444 LYS B N 1
ATOM 7623 C CA . LYS B 1 444 ? -26.125 1.252 4.414 1 96.19 444 LYS B CA 1
ATOM 7624 C C . LYS B 1 444 ? -26.828 0.524 3.275 1 96.19 444 LYS B C 1
ATOM 7626 O O . LYS B 1 444 ? -26.391 0.572 2.127 1 96.19 444 LYS B O 1
ATOM 7631 N N . HIS B 1 445 ? -27.844 -0.242 3.682 1 95.88 445 HIS B N 1
ATOM 7632 C CA . HIS B 1 445 ? -28.734 -0.841 2.701 1 95.88 445 HIS B CA 1
ATOM 7633 C C . HIS B 1 445 ? -30.125 -0.226 2.781 1 95.88 445 HIS B C 1
ATOM 7635 O O . HIS B 1 445 ? -30.625 0.044 3.873 1 95.88 445 HIS B O 1
ATOM 7641 N N . GLN B 1 446 ? -30.625 0.167 1.625 1 93.44 446 GLN B N 1
ATOM 7642 C CA . GLN B 1 446 ? -31.984 0.675 1.505 1 93.44 446 GLN B CA 1
ATOM 7643 C C . GLN B 1 446 ? -32.75 -0.068 0.418 1 93.44 446 GLN B C 1
ATOM 7645 O O . GLN B 1 446 ? -32.312 -0.14 -0.729 1 93.44 446 GLN B O 1
ATOM 7650 N N . ASN B 1 447 ? -33.969 -0.595 0.732 1 92.69 447 ASN B N 1
ATOM 7651 C CA . ASN B 1 447 ? -34.781 -1.41 -0.177 1 92.69 447 ASN B CA 1
ATOM 7652 C C . ASN B 1 447 ? -33.938 -2.539 -0.788 1 92.69 447 ASN B C 1
ATOM 7654 O O . ASN B 1 447 ? -33.969 -2.744 -2.002 1 92.69 447 ASN B O 1
ATOM 7658 N N . ASP B 1 448 ? -33.031 -3.078 -0.05 1 91.62 448 ASP B N 1
ATOM 7659 C CA . ASP B 1 448 ? -32.188 -4.238 -0.356 1 91.62 448 ASP B CA 1
ATOM 7660 C C . ASP B 1 448 ? -31.094 -3.875 -1.344 1 91.62 448 ASP B C 1
ATOM 7662 O O . ASP B 1 448 ? -30.484 -4.754 -1.965 1 91.62 448 ASP B O 1
ATOM 7666 N N . LEU B 1 449 ? -30.875 -2.557 -1.546 1 95.88 449 LEU B N 1
ATOM 7667 C CA . LEU B 1 449 ? -29.781 -2.098 -2.389 1 95.88 449 LEU B CA 1
ATOM 7668 C C . LEU B 1 449 ? -28.688 -1.449 -1.55 1 95.88 449 LEU B C 1
ATOM 7670 O O . LEU B 1 449 ? -28.984 -0.721 -0.598 1 95.88 449 LEU B O 1
ATOM 7674 N N . PRO B 1 450 ? -27.484 -1.797 -1.854 1 97.5 450 PRO B N 1
ATOM 7675 C CA . PRO B 1 450 ? -26.391 -1.081 -1.178 1 97.5 450 PRO B CA 1
ATOM 7676 C C . PRO B 1 450 ? -26.359 0.405 -1.531 1 97.5 450 PRO B C 1
ATOM 7678 O O . PRO B 1 450 ? -26.562 0.771 -2.691 1 97.5 450 PRO B O 1
ATOM 7681 N N . VAL B 1 451 ? -26.156 1.269 -0.536 1 98 451 VAL B N 1
ATOM 7682 C CA . VAL B 1 451 ? -26.062 2.717 -0.7 1 98 451 VAL B CA 1
ATOM 7683 C C . VAL B 1 451 ? -24.672 3.199 -0.292 1 98 451 VAL B C 1
ATOM 7685 O O . VAL B 1 451 ? -24.125 2.752 0.719 1 98 451 VAL B O 1
ATOM 7688 N N . TYR B 1 452 ? -24.109 4.074 -1.073 1 98.31 452 TYR B N 1
ATOM 7689 C CA . TYR B 1 452 ? -22.781 4.652 -0.83 1 98.31 452 TYR B CA 1
ATOM 7690 C C . TYR B 1 452 ? -22.859 6.172 -0.753 1 98.31 452 TYR B C 1
ATOM 7692 O O . TYR B 1 452 ? -23.812 6.777 -1.255 1 98.31 452 TYR B O 1
ATOM 7700 N N . LYS B 1 453 ? -21.859 6.723 -0.068 1 98.38 453 LYS B N 1
ATOM 7701 C CA . LYS B 1 453 ? -21.672 8.172 -0.011 1 98.38 453 LYS B CA 1
ATOM 7702 C C . LYS B 1 453 ? -20.281 8.562 -0.464 1 98.38 453 LYS B C 1
ATOM 7704 O O . LYS B 1 453 ? -19.297 7.945 -0.054 1 98.38 453 LYS B O 1
ATOM 7709 N N . MET B 1 454 ? -20.234 9.508 -1.3 1 98.56 454 MET B N 1
ATOM 7710 C CA . MET B 1 454 ? -18.969 10.102 -1.73 1 98.56 454 MET B CA 1
ATOM 7711 C C . MET B 1 454 ? -19.016 11.625 -1.596 1 98.56 454 MET B C 1
ATOM 7713 O O . MET B 1 454 ? -19.781 12.289 -2.285 1 98.56 454 MET B O 1
ATOM 7717 N N . PHE B 1 455 ? -18.25 12.125 -0.678 1 98.62 455 PHE B N 1
ATOM 7718 C CA . PHE B 1 455 ? -18.062 13.562 -0.522 1 98.62 455 PHE B CA 1
ATOM 7719 C C . PHE B 1 455 ? -16.641 13.961 -0.941 1 98.62 455 PHE B C 1
ATOM 7721 O O . PHE B 1 455 ? -15.68 13.242 -0.655 1 98.62 455 PHE B O 1
ATOM 7728 N N . GLY B 1 456 ? -16.547 15.055 -1.695 1 98.5 456 GLY B N 1
ATOM 7729 C CA . GLY B 1 456 ? -15.227 15.484 -2.104 1 98.5 456 GLY B CA 1
ATOM 7730 C C . GLY B 1 456 ? -15.094 17 -2.207 1 98.5 456 GLY B C 1
ATOM 7731 O O . GLY B 1 456 ? -16.094 17.703 -2.248 1 98.5 456 GLY B O 1
ATOM 7732 N N . VAL B 1 457 ? -13.844 17.453 -2.096 1 98.25 457 VAL B N 1
ATOM 7733 C CA . VAL B 1 457 ? -13.477 18.859 -2.229 1 98.25 457 VAL B CA 1
ATOM 7734 C C . VAL B 1 457 ? -12.297 18.984 -3.188 1 98.25 457 VAL B C 1
ATOM 7736 O O . VAL B 1 457 ? -11.312 18.25 -3.084 1 98.25 457 VAL B O 1
ATOM 7739 N N . ILE B 1 458 ? -12.469 19.828 -4.129 1 97.5 458 ILE B N 1
ATOM 7740 C CA . ILE B 1 458 ? -11.359 20.281 -4.957 1 97.5 458 ILE B CA 1
ATOM 7741 C C . ILE B 1 458 ? -10.969 21.703 -4.562 1 97.5 458 ILE B C 1
ATOM 7743 O O . ILE B 1 458 ? -11.742 22.641 -4.758 1 97.5 458 ILE B O 1
ATOM 7747 N N . ASP B 1 459 ? -9.805 21.828 -4.008 1 97.06 459 ASP B N 1
ATOM 7748 C CA . ASP B 1 459 ? -9.266 23.094 -3.508 1 97.06 459 ASP B CA 1
ATOM 7749 C C . ASP B 1 459 ? -7.941 23.422 -4.184 1 97.06 459 ASP B C 1
ATOM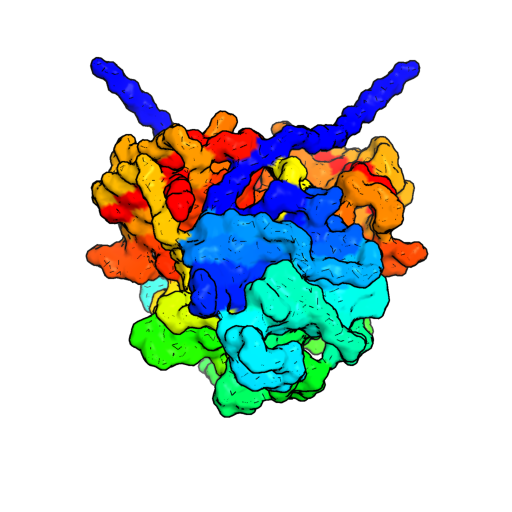 7751 O O . ASP B 1 459 ? -6.875 23.094 -3.67 1 97.06 459 ASP B O 1
ATOM 7755 N N . GLY B 1 460 ? -8.047 24.297 -5.289 1 95.19 460 GLY B N 1
ATOM 7756 C CA . GLY B 1 460 ? -6.855 24.531 -6.094 1 95.19 460 GLY B CA 1
ATOM 7757 C C . GLY B 1 460 ? -6.332 23.281 -6.77 1 95.19 460 GLY B C 1
ATOM 7758 O O . GLY B 1 460 ? -7.039 22.656 -7.566 1 95.19 460 GLY B O 1
ATOM 7759 N N . ASN B 1 461 ? -5.137 22.891 -6.422 1 96.31 461 ASN B N 1
ATOM 7760 C CA . ASN B 1 461 ? -4.527 21.688 -7.008 1 96.31 461 ASN B CA 1
ATOM 7761 C C . ASN B 1 461 ? -4.629 20.5 -6.066 1 96.31 461 ASN B C 1
ATOM 7763 O O . ASN B 1 461 ? -3.848 19.547 -6.172 1 96.31 461 ASN B O 1
ATOM 7767 N N . LEU B 1 462 ? -5.555 20.531 -5.18 1 97.88 462 LEU B N 1
ATOM 7768 C CA . LEU B 1 462 ? -5.754 19.484 -4.184 1 97.88 462 LEU B CA 1
ATOM 7769 C C . LEU B 1 462 ? -7.164 18.906 -4.281 1 97.88 462 LEU B C 1
ATOM 7771 O O . LEU B 1 462 ? -8.141 19.641 -4.332 1 97.88 462 LEU B O 1
ATOM 7775 N N . ILE B 1 463 ? -7.281 17.562 -4.391 1 98.62 463 ILE B N 1
ATOM 7776 C CA . ILE B 1 463 ? -8.57 16.891 -4.281 1 98.62 463 ILE B CA 1
ATOM 7777 C C . ILE B 1 463 ? -8.562 15.945 -3.082 1 98.62 463 ILE B C 1
ATOM 7779 O O . ILE B 1 463 ? -7.633 15.156 -2.918 1 98.62 463 ILE B O 1
ATOM 7783 N N . GLU B 1 464 ? -9.5 16.062 -2.201 1 98.88 464 GLU B N 1
ATOM 7784 C CA . GLU B 1 464 ? -9.742 15.141 -1.099 1 98.88 464 GLU B CA 1
ATOM 7785 C C . GLU B 1 464 ? -11.133 14.516 -1.203 1 98.88 464 GLU B C 1
ATOM 7787 O O . GLU B 1 464 ? -12.133 15.227 -1.327 1 98.88 464 GLU B O 1
ATOM 7792 N N . VAL B 1 465 ? -11.172 13.25 -1.203 1 98.94 465 VAL B N 1
ATOM 7793 C CA . VAL B 1 465 ? -12.43 12.508 -1.282 1 98.94 465 VAL B CA 1
ATOM 7794 C C . VAL B 1 465 ? -12.656 11.742 0.018 1 98.94 465 VAL B C 1
ATOM 7796 O O . VAL B 1 465 ? -11.734 11.125 0.551 1 98.94 465 VAL B O 1
ATOM 7799 N N . PHE B 1 466 ? -13.836 11.797 0.543 1 98.88 466 PHE B N 1
ATOM 7800 C CA . PHE B 1 466 ? -14.273 11.148 1.773 1 98.88 466 PHE B CA 1
ATOM 7801 C C . PHE B 1 466 ? -15.414 10.172 1.499 1 98.88 466 PHE B C 1
ATOM 7803 O O . PHE B 1 466 ? -16.5 10.586 1.101 1 98.88 466 PHE B O 1
ATOM 7810 N N . LEU B 1 467 ? -15.125 8.914 1.754 1 98.75 467 LEU B N 1
ATOM 7811 C CA . LEU B 1 467 ? -16.094 7.875 1.413 1 98.75 467 LEU B CA 1
ATOM 7812 C C . LEU B 1 467 ? -16.891 7.453 2.641 1 98.75 467 LEU B C 1
ATOM 7814 O O . LEU B 1 467 ? -16.328 7.273 3.723 1 98.75 467 LEU B O 1
ATOM 7818 N N . ASN B 1 468 ? -18.219 7.293 2.482 1 98 468 ASN B N 1
ATOM 7819 C CA . ASN B 1 468 ? -19.094 6.793 3.527 1 98 468 ASN B CA 1
ATOM 7820 C C . ASN B 1 468 ? -18.844 7.492 4.859 1 98 468 ASN B C 1
ATOM 7822 O O . ASN B 1 468 ? -18.531 6.844 5.855 1 98 468 ASN B O 1
ATOM 7826 N N . ASP B 1 469 ? -18.984 8.75 4.844 1 96 469 ASP B N 1
ATOM 7827 C CA . ASP B 1 469 ? -18.844 9.625 6 1 96 469 ASP B CA 1
ATOM 7828 C C . ASP B 1 469 ? -17.438 9.562 6.566 1 96 469 ASP B C 1
ATOM 7830 O O . ASP B 1 469 ? -17.25 9.602 7.785 1 96 469 ASP B O 1
ATOM 7834 N N . GLY B 1 470 ? -16.484 9.297 5.738 1 98.06 470 GLY B N 1
ATOM 7835 C CA . GLY B 1 470 ? -15.086 9.477 6.109 1 98.06 470 GLY B CA 1
ATOM 7836 C C . GLY B 1 470 ? -14.414 8.188 6.543 1 98.06 470 GLY B C 1
ATOM 7837 O O . GLY B 1 470 ? -13.352 8.211 7.168 1 98.06 470 GLY B O 1
ATOM 7838 N N . ILE B 1 471 ? -14.961 6.953 6.262 1 97.44 471 ILE B N 1
ATOM 7839 C CA . ILE B 1 471 ? -14.359 5.688 6.664 1 97.44 471 ILE B CA 1
ATOM 7840 C C . ILE B 1 471 ? -13.094 5.434 5.844 1 97.44 471 ILE B C 1
ATOM 7842 O O . ILE B 1 471 ? -12.195 4.715 6.289 1 97.44 471 ILE B O 1
ATOM 7846 N N . ALA B 1 472 ? -13.07 5.957 4.664 1 97.88 472 ALA B N 1
ATOM 7847 C CA . ALA B 1 472 ? -11.883 5.973 3.812 1 97.88 472 ALA B CA 1
ATOM 7848 C C . ALA B 1 472 ? -11.734 7.32 3.107 1 97.88 472 ALA B C 1
ATOM 7850 O O . ALA B 1 472 ? -12.727 7.977 2.795 1 97.88 472 ALA B O 1
ATOM 7851 N N . THR B 1 473 ? -10.484 7.664 2.934 1 98.69 473 THR B N 1
ATOM 7852 C CA . THR B 1 473 ? -10.211 8.945 2.283 1 98.69 473 THR B CA 1
ATOM 7853 C C . THR B 1 473 ? -9.133 8.781 1.211 1 98.69 473 THR B C 1
ATOM 7855 O O . THR B 1 473 ? -8.32 7.859 1.271 1 98.69 473 THR B O 1
ATOM 7858 N N . LEU B 1 474 ? -9.211 9.578 0.181 1 98.75 474 LEU B N 1
ATOM 7859 C CA . LEU B 1 474 ? -8.203 9.68 -0.869 1 98.75 474 LEU B CA 1
ATOM 7860 C C . LEU B 1 474 ? -7.746 11.125 -1.042 1 98.75 474 LEU B C 1
ATOM 7862 O O . LEU B 1 474 ? -8.531 11.984 -1.453 1 98.75 474 LEU B O 1
ATOM 7866 N N . THR B 1 475 ? -6.492 11.398 -0.731 1 98.88 475 THR B N 1
ATOM 7867 C CA . THR B 1 475 ? -5.914 12.727 -0.888 1 98.88 475 THR B CA 1
ATOM 7868 C C . THR B 1 475 ? -4.859 12.727 -1.99 1 98.88 475 THR B C 1
ATOM 7870 O O . THR B 1 475 ? -3.867 12 -1.911 1 98.88 475 THR B O 1
ATOM 7873 N N . ASN B 1 476 ? -5.109 13.523 -3.021 1 98.56 476 ASN B N 1
ATOM 7874 C CA . ASN B 1 476 ? -4.176 13.625 -4.137 1 98.56 476 ASN B CA 1
ATOM 7875 C C . ASN B 1 476 ? -3.988 15.078 -4.582 1 98.56 476 ASN B C 1
ATOM 7877 O O . ASN B 1 476 ? -4.961 15.82 -4.715 1 98.56 476 ASN B O 1
ATOM 7881 N N . THR B 1 477 ? -2.73 15.461 -4.766 1 97.88 477 THR B N 1
ATOM 7882 C CA . THR B 1 477 ? -2.453 16.703 -5.484 1 97.88 477 THR B CA 1
ATOM 7883 C C . THR B 1 477 ? -2.42 16.453 -6.992 1 97.88 477 THR B C 1
ATOM 7885 O O . THR B 1 477 ? -2.223 15.32 -7.434 1 97.88 477 THR B O 1
ATOM 7888 N N . PHE B 1 478 ? -2.736 17.406 -7.711 1 96.88 478 PHE B N 1
ATOM 7889 C CA . PHE B 1 478 ? -2.637 17.375 -9.164 1 96.88 478 PHE B CA 1
ATOM 7890 C C . PHE B 1 478 ? -2.133 18.703 -9.711 1 96.88 478 PHE B C 1
ATOM 7892 O O . PHE B 1 478 ? -2.219 19.734 -9.039 1 96.88 478 PHE B O 1
ATOM 7899 N N . PHE B 1 479 ? -1.644 18.672 -10.93 1 95.5 479 PHE B N 1
ATOM 7900 C CA . PHE B 1 479 ? -0.974 19.859 -11.445 1 95.5 479 PHE B CA 1
ATOM 7901 C C . PHE B 1 479 ? -1.402 20.156 -12.875 1 95.5 479 PHE B C 1
ATOM 7903 O O . PHE B 1 479 ? -0.838 19.594 -13.82 1 95.5 479 PHE B O 1
ATOM 7910 N N . ILE B 1 480 ? -2.357 20.953 -12.984 1 93.69 480 ILE B N 1
ATOM 7911 C CA . ILE B 1 480 ? -2.822 21.516 -14.25 1 93.69 480 ILE B CA 1
ATOM 7912 C C . ILE B 1 480 ? -2.271 22.922 -14.422 1 93.69 480 ILE B C 1
ATOM 7914 O O . ILE B 1 480 ? -2.41 23.766 -13.531 1 93.69 480 ILE B O 1
ATOM 7918 N N . PRO B 1 481 ? -1.655 23.141 -15.562 1 90.69 481 PRO B N 1
ATOM 7919 C CA . PRO B 1 481 ? -1.089 24.469 -15.773 1 90.69 481 PRO B CA 1
ATOM 7920 C C . PRO B 1 481 ? -2.139 25.578 -15.68 1 90.69 481 PRO B C 1
ATOM 7922 O O . PRO B 1 481 ? -3.23 25.438 -16.234 1 90.69 481 PRO B O 1
ATOM 7925 N N . GLY B 1 482 ? -1.757 26.609 -14.969 1 88.5 482 GLY B N 1
ATOM 7926 C CA . GLY B 1 482 ? -2.631 27.75 -14.766 1 88.5 482 GLY B CA 1
ATOM 7927 C C . GLY B 1 482 ? -3.006 27.969 -13.312 1 88.5 482 GLY B C 1
ATOM 7928 O O . GLY B 1 482 ? -3.219 27 -12.57 1 88.5 482 GLY B O 1
ATOM 7929 N N . THR B 1 483 ? -3.115 29.219 -12.961 1 85.94 483 THR B N 1
ATOM 7930 C CA . THR B 1 483 ? -3.379 29.547 -11.562 1 85.94 483 THR B CA 1
ATOM 7931 C C . THR B 1 483 ? -4.852 29.875 -11.352 1 85.94 483 THR B C 1
ATOM 7933 O O . THR B 1 483 ? -5.285 30.109 -10.227 1 85.94 483 THR B O 1
ATOM 7936 N N . GLU B 1 484 ? -5.656 29.875 -12.422 1 83.88 484 GLU B N 1
ATOM 7937 C CA . GLU B 1 484 ? -7.027 30.375 -12.352 1 83.88 484 GLU B CA 1
ATOM 7938 C C . GLU B 1 484 ? -7.965 29.328 -11.758 1 83.88 484 GLU B C 1
ATOM 7940 O O . GLU B 1 484 ? -9.117 29.625 -11.453 1 83.88 484 GLU B O 1
ATOM 7945 N N . GLY B 1 485 ? -7.547 28.203 -11.414 1 85.25 485 GLY B N 1
ATOM 7946 C CA . GLY B 1 485 ? -8.43 27.156 -10.906 1 85.25 485 GLY B CA 1
ATOM 7947 C C . GLY B 1 485 ? -9.164 26.422 -12.008 1 85.25 485 GLY B C 1
ATOM 7948 O O . GLY B 1 485 ? -9.195 26.875 -13.156 1 85.25 485 GLY B O 1
ATOM 7949 N N . LEU B 1 486 ? -9.914 25.359 -11.664 1 93.12 486 LEU B N 1
ATOM 7950 C CA . LEU B 1 486 ? -10.625 24.516 -12.617 1 93.12 486 LEU B CA 1
ATOM 7951 C C . LEU B 1 486 ? -11.883 25.219 -13.117 1 93.12 486 LEU B C 1
ATOM 7953 O O . LEU B 1 486 ? -12.523 25.969 -12.375 1 93.12 486 LEU B O 1
ATOM 7957 N N . GLU B 1 487 ? -12.242 24.953 -14.336 1 92.75 487 GLU B N 1
ATOM 7958 C CA . GLU B 1 487 ? -13.289 25.703 -15.031 1 92.75 487 GLU B CA 1
ATOM 7959 C C . GLU B 1 487 ? -14.664 25.109 -14.742 1 92.75 487 GLU B C 1
ATOM 7961 O O . GLU B 1 487 ? -15.672 25.812 -14.773 1 92.75 487 GLU B O 1
ATOM 7966 N N . TYR B 1 488 ? -14.695 23.875 -14.523 1 92.31 488 TYR B N 1
ATOM 7967 C CA . TYR B 1 488 ? -16 23.25 -14.375 1 92.31 488 TYR B CA 1
ATOM 7968 C C . TYR B 1 488 ? -15.922 22.016 -13.477 1 92.31 488 TYR B C 1
ATOM 7970 O O . TYR B 1 488 ? -14.836 21.531 -13.188 1 92.31 488 TYR B O 1
ATOM 7978 N N . LEU B 1 489 ? -17.031 21.578 -12.992 1 94.38 489 LEU B N 1
ATOM 7979 C CA . LEU B 1 489 ? -17.266 20.281 -12.344 1 94.38 489 LEU B CA 1
ATOM 7980 C C . LEU B 1 489 ? -18.562 19.656 -12.844 1 94.38 489 LEU B C 1
ATOM 7982 O O . LEU B 1 489 ? -19.594 20.328 -12.93 1 94.38 489 LEU B O 1
ATOM 7986 N N . GLU B 1 490 ? -18.438 18.422 -13.266 1 91.75 490 GLU B N 1
ATOM 7987 C CA . GLU B 1 490 ? -19.594 17.703 -13.797 1 91.75 490 GLU B CA 1
ATOM 7988 C C . GLU B 1 490 ? -19.75 16.344 -13.148 1 91.75 490 GLU B C 1
ATOM 7990 O O . GLU B 1 490 ? -18.75 15.664 -12.852 1 91.75 490 GLU B O 1
ATOM 7995 N N . ILE B 1 491 ? -20.984 15.969 -12.867 1 92.94 491 ILE B N 1
ATOM 7996 C CA . ILE B 1 491 ? -21.312 14.617 -12.422 1 92.94 491 ILE B CA 1
ATOM 7997 C C . ILE B 1 491 ? -21.922 13.828 -13.578 1 92.94 491 ILE B C 1
ATOM 7999 O O . ILE B 1 491 ? -22.875 14.289 -14.211 1 92.94 491 ILE B O 1
ATOM 8003 N N . GLU B 1 492 ? -21.266 12.648 -13.836 1 89.12 492 GLU B N 1
ATOM 8004 C CA . GLU B 1 492 ? -21.766 11.773 -14.898 1 89.12 492 GLU B CA 1
ATOM 8005 C C . GLU B 1 492 ? -21.969 10.352 -14.383 1 89.12 492 GLU B C 1
ATOM 8007 O O . GLU B 1 492 ? -21.172 9.852 -13.578 1 89.12 492 GLU B O 1
ATOM 8012 N N . SER B 1 493 ? -23.078 9.758 -14.742 1 90.12 493 SER B N 1
ATOM 8013 C CA . SER B 1 493 ? -23.312 8.336 -14.516 1 90.12 493 SER B CA 1
ATOM 8014 C C . SER B 1 493 ? -23.594 7.609 -15.828 1 90.12 493 SER B C 1
ATOM 8016 O O . SER B 1 493 ? -24.516 7.961 -16.562 1 90.12 493 SER B O 1
ATOM 8018 N N . SER B 1 494 ? -22.797 6.605 -16.156 1 88.25 494 SER B N 1
ATOM 8019 C CA . SER B 1 494 ? -22.953 5.875 -17.422 1 88.25 494 SER B CA 1
ATOM 8020 C C . SER B 1 494 ? -23.359 4.426 -17.172 1 88.25 494 SER B C 1
ATOM 8022 O O . SER B 1 494 ? -23.344 3.607 -18.094 1 88.25 494 SER B O 1
ATOM 8024 N N . SER B 1 495 ? -23.672 4.066 -15.953 1 89.38 495 SER B N 1
ATOM 8025 C CA . SER B 1 495 ? -24.094 2.709 -15.617 1 89.38 495 SER B CA 1
ATOM 8026 C C . SER B 1 495 ? -25.562 2.654 -15.25 1 89.38 495 SER B C 1
ATOM 8028 O O . SER B 1 495 ? -26.047 3.436 -14.422 1 89.38 495 SER B O 1
ATOM 8030 N N . ASP B 1 496 ? -26.297 1.663 -15.75 1 89.88 496 ASP B N 1
ATOM 8031 C CA . ASP B 1 496 ? -27.703 1.478 -15.422 1 89.88 496 ASP B CA 1
ATOM 8032 C C . ASP B 1 496 ? -27.859 0.99 -13.977 1 89.88 496 ASP B C 1
ATOM 8034 O O . ASP B 1 496 ? -28.953 1.049 -13.422 1 89.88 496 ASP B O 1
ATOM 8038 N N . ALA B 1 497 ? -26.75 0.572 -13.453 1 93.25 497 ALA B N 1
ATOM 8039 C CA . ALA B 1 497 ? -26.797 0.002 -12.109 1 93.25 497 ALA B CA 1
ATOM 8040 C C . ALA B 1 497 ? -26.781 1.098 -11.047 1 93.25 497 ALA B C 1
ATOM 8042 O O . ALA B 1 497 ? -27.109 0.849 -9.883 1 93.25 497 ALA B O 1
ATOM 8043 N N . ILE B 1 498 ? -26.453 2.283 -11.43 1 94.44 498 ILE B N 1
ATOM 8044 C CA . ILE B 1 498 ? -26.25 3.352 -10.461 1 94.44 498 ILE B CA 1
ATOM 8045 C C . ILE B 1 498 ? -27.484 4.258 -10.43 1 94.44 498 ILE B C 1
ATOM 8047 O O . ILE B 1 498 ? -27.938 4.73 -11.477 1 94.44 498 ILE B O 1
ATOM 8051 N N . HIS B 1 499 ? -28.047 4.477 -9.258 1 93.06 499 HIS B N 1
ATOM 8052 C CA . HIS B 1 499 ? -29.094 5.445 -9 1 93.06 499 HIS B CA 1
ATOM 8053 C C . HIS B 1 499 ? -28.641 6.527 -8.039 1 93.06 499 HIS B C 1
ATOM 8055 O O . HIS B 1 499 ? -28.375 6.25 -6.863 1 93.06 499 HIS B O 1
ATOM 8061 N N . ILE B 1 500 ? -28.516 7.734 -8.5 1 94.12 500 ILE B N 1
ATOM 8062 C CA . ILE B 1 500 ? -28.141 8.852 -7.645 1 94.12 500 ILE B CA 1
ATOM 8063 C C . ILE B 1 500 ? -29.344 9.328 -6.84 1 94.12 500 ILE B C 1
ATOM 8065 O O . ILE B 1 500 ? -30.281 9.906 -7.391 1 94.12 500 ILE B O 1
ATOM 8069 N N . VAL B 1 501 ? -29.25 9.07 -5.586 1 93.75 501 VAL B N 1
ATOM 8070 C CA . VAL B 1 501 ? -30.328 9.445 -4.688 1 93.75 501 VAL B CA 1
ATOM 8071 C C . VAL B 1 501 ? -30.312 10.953 -4.449 1 93.75 501 VAL B C 1
ATOM 8073 O O . VAL B 1 501 ? -31.344 11.617 -4.512 1 93.75 501 VAL B O 1
ATOM 8076 N N . GLU B 1 502 ? -29.203 11.414 -4.105 1 94.19 502 GLU B N 1
ATOM 8077 C CA . GLU B 1 502 ? -28.984 12.844 -3.875 1 94.19 502 GLU B CA 1
ATOM 8078 C C . GLU B 1 502 ? -27.609 13.273 -4.379 1 94.19 502 GLU B C 1
ATOM 8080 O O . GLU B 1 502 ? -26.625 12.531 -4.246 1 94.19 502 GLU B O 1
ATOM 8085 N N . SER B 1 503 ? -27.547 14.391 -4.965 1 93.81 503 SER B N 1
ATOM 8086 C CA . SER B 1 503 ? -26.281 14.984 -5.375 1 93.81 503 SER B CA 1
ATOM 8087 C C . SER B 1 503 ? -26.281 16.5 -5.164 1 93.81 503 SER B C 1
ATOM 8089 O O . SER B 1 503 ? -27.312 17.141 -5.332 1 93.81 503 SER B O 1
ATOM 8091 N N . GLU B 1 504 ? -25.219 16.969 -4.723 1 93.94 504 GLU B N 1
ATOM 8092 C CA . GLU B 1 504 ? -25.031 18.391 -4.535 1 93.94 504 GLU B CA 1
ATOM 8093 C C . GLU B 1 504 ? -23.625 18.812 -4.949 1 93.94 504 GLU B C 1
ATOM 8095 O O . GLU B 1 504 ? -22.641 18.141 -4.613 1 93.94 504 GLU B O 1
ATOM 8100 N N . VAL B 1 505 ? -23.547 19.844 -5.781 1 94.06 505 VAL B N 1
ATOM 8101 C CA . VAL B 1 505 ? -22.281 20.453 -6.152 1 94.06 505 VAL B CA 1
ATOM 8102 C C . VAL B 1 505 ? -22.281 21.922 -5.754 1 94.06 505 VAL B C 1
ATOM 8104 O O . VAL B 1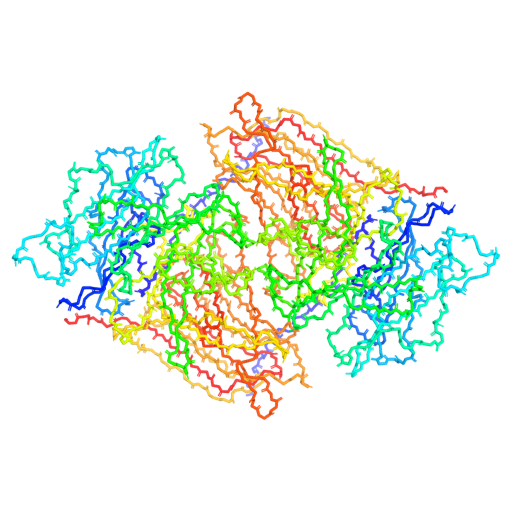 505 ? -23.297 22.609 -5.895 1 94.06 505 VAL B O 1
ATOM 8107 N N . LYS B 1 506 ? -21.203 22.359 -5.203 1 94.06 506 LYS B N 1
ATOM 8108 C CA . LYS B 1 506 ? -21.031 23.766 -4.828 1 94.06 506 LYS B CA 1
ATOM 8109 C C . LYS B 1 506 ? -19.703 24.312 -5.332 1 94.06 506 LYS B C 1
ATOM 8111 O O . LYS B 1 506 ? -18.703 23.609 -5.34 1 94.06 506 LYS B O 1
ATOM 8116 N N . GLU B 1 507 ? -19.766 25.469 -5.824 1 94.19 507 GLU B N 1
ATOM 8117 C CA . GLU B 1 507 ? -18.562 26.281 -5.867 1 94.19 507 GLU B CA 1
ATOM 8118 C C . GLU B 1 507 ? -18.344 27.016 -4.547 1 94.19 507 GLU B C 1
ATOM 8120 O O . GLU B 1 507 ? -19.266 27.688 -4.047 1 94.19 507 GLU B O 1
ATOM 8125 N N . LEU B 1 508 ? -17.156 26.938 -4.012 1 94.31 508 LEU B N 1
ATOM 8126 C CA . LEU B 1 508 ? -16.906 27.5 -2.691 1 94.31 508 LEU B CA 1
ATOM 8127 C C . LEU B 1 508 ? -16.078 28.781 -2.797 1 94.31 508 LEU B C 1
ATOM 8129 O O . LEU B 1 508 ? -15.281 28.922 -3.723 1 94.31 508 LEU B O 1
ATOM 8133 N N . LYS B 1 509 ? -16.312 29.641 -1.875 1 93.31 509 LYS B N 1
ATOM 8134 C CA . LYS B 1 509 ? -15.531 30.859 -1.729 1 93.31 509 LYS B CA 1
ATOM 8135 C C . LYS B 1 509 ? -15.336 31.219 -0.257 1 93.31 509 LYS B C 1
ATOM 8137 O O . LYS B 1 509 ? -15.961 30.609 0.619 1 93.31 509 LYS B O 1
ATOM 8142 N N . LEU B 1 510 ? -14.359 32.062 0.018 1 92.69 510 LEU B N 1
ATOM 8143 C CA . LEU B 1 510 ? -14.125 32.562 1.368 1 92.69 510 LEU B CA 1
ATOM 8144 C C . LEU B 1 510 ? -14.672 33.969 1.526 1 92.69 510 LEU B C 1
ATOM 8146 O O . LEU B 1 510 ? -14.422 34.844 0.685 1 92.69 510 LEU B O 1
ATOM 8150 N N . ARG B 1 511 ? -15.5 34.156 2.582 1 86.75 511 ARG B N 1
ATOM 8151 C CA . ARG B 1 511 ? -16 35.5 2.883 1 86.75 511 ARG B CA 1
ATOM 8152 C C . ARG B 1 511 ? -14.898 36.375 3.455 1 86.75 511 ARG B C 1
ATOM 8154 O O . ARG B 1 511 ? -14.039 35.906 4.195 1 86.75 511 ARG B O 1
ATOM 8161 N N . ALA B 1 512 ? -14.922 37.719 2.908 1 66 512 ALA B N 1
ATOM 8162 C CA . ALA B 1 512 ? -14 38.688 3.475 1 66 512 ALA B CA 1
ATOM 8163 C C . ALA B 1 512 ? -14.211 38.844 4.98 1 66 512 ALA B C 1
ATOM 8165 O O . ALA B 1 512 ? -15.344 38.781 5.461 1 66 512 ALA B O 1
ATOM 8166 N N . THR B 1 513 ? -13.344 38.281 5.812 1 53.06 513 THR B N 1
ATOM 8167 C CA . THR B 1 513 ? -13.484 38.562 7.234 1 53.06 513 THR B CA 1
ATOM 8168 C C . THR B 1 513 ? -13.609 40.062 7.473 1 53.06 513 THR B C 1
ATOM 8170 O O . THR B 1 513 ? -12.805 40.844 6.973 1 53.06 513 THR B O 1
ATOM 8173 N N . SER B 1 514 ? -14.805 40.5 7.723 1 41.97 514 SER B N 1
ATOM 8174 C CA . SER B 1 514 ? -14.875 41.875 8.242 1 41.97 514 SER B CA 1
ATOM 8175 C C . SER B 1 514 ? -13.977 42.031 9.461 1 41.97 514 SER B C 1
ATOM 8177 O O . SER B 1 514 ? -13.75 41.094 10.211 1 41.97 514 SER B O 1
#

Nearest PDB structures (foldseek):
  8bes-assembly1_A  TM=8.878E-01  e=6.297E-45  Rhodotorula dairenensis
  8bes-assembly2_D  TM=8.870E-01  e=1.052E-44  Rhodotorula dairenensis
  8bet-assembly1_B  TM=8.803E-01  e=7.243E-45  Rhodotorula dairenensis
  8beu-assembly2_C  TM=8.882E-01  e=5.637E-44  Rhodotorula dairenensis
  8beu-assembly2_D  TM=8.925E-01  e=1.083E-43  Rhodotorula dairenensis

Solvent-accessible surface area (backbone atoms only — not comparable to full-atom values): 50720 Å² total; per-residue (Å²): 136,83,77,77,75,74,77,68,77,64,74,66,72,66,92,42,37,34,18,64,44,73,44,30,51,56,55,88,46,11,18,48,54,44,47,18,35,24,26,36,34,69,78,79,55,31,38,36,40,23,22,36,23,16,81,86,38,50,40,88,52,64,47,16,15,27,23,34,32,38,19,75,43,61,29,55,74,50,74,70,44,75,52,48,70,48,93,50,60,81,17,25,36,47,49,22,25,27,42,67,41,56,78,45,56,62,61,84,67,61,88,86,53,57,44,65,37,32,29,36,38,36,27,14,42,35,49,98,77,34,21,29,33,34,45,29,37,19,90,67,64,64,68,47,66,46,72,48,88,72,56,61,45,44,72,82,87,39,69,50,34,41,16,37,30,60,47,79,38,74,94,68,66,30,37,36,34,36,25,16,39,12,42,67,52,30,39,36,28,29,37,17,73,34,85,50,54,69,42,84,58,39,72,41,71,61,21,68,55,46,41,18,41,36,36,34,40,73,49,74,34,46,27,66,98,54,94,48,64,38,31,36,39,35,40,14,28,46,43,43,30,69,71,31,28,26,28,34,31,44,43,54,26,45,66,78,79,47,50,73,48,61,75,64,53,56,36,41,70,68,52,42,32,58,15,41,23,31,51,41,58,46,31,72,48,55,77,89,61,50,42,39,31,34,23,14,32,40,31,77,58,48,51,72,66,52,47,46,74,58,30,28,61,32,38,38,61,33,24,35,47,35,26,37,78,39,56,50,33,99,74,28,70,40,80,36,63,27,44,37,78,54,80,16,85,44,55,41,72,75,40,75,51,73,52,62,66,48,49,35,71,54,79,74,51,53,67,46,70,52,85,81,54,26,21,33,36,39,39,38,33,32,34,46,42,85,89,39,57,41,60,53,34,39,35,38,40,34,30,47,97,91,28,37,37,36,36,36,38,29,65,73,63,55,31,37,34,41,32,46,66,49,31,67,60,54,59,83,45,57,73,57,57,30,32,35,31,48,64,69,52,60,64,44,72,55,96,88,23,45,24,41,37,44,34,35,37,35,34,32,31,33,38,42,36,28,32,47,81,9,63,43,32,35,28,37,65,53,37,47,76,42,61,70,36,36,42,32,42,33,41,45,44,58,12,64,16,41,34,34,53,36,35,36,41,29,33,41,42,74,56,79,80,126,135,84,78,75,76,72,76,68,78,63,74,66,73,65,91,42,36,34,19,66,46,74,44,31,52,54,56,89,46,12,17,46,52,43,47,18,34,25,27,36,35,71,78,78,55,32,39,36,39,23,22,35,24,15,81,88,36,48,40,89,54,66,48,16,15,28,23,35,32,36,19,74,42,59,30,53,74,50,75,70,44,74,50,48,69,48,94,48,60,81,18,25,36,47,50,23,26,27,42,69,41,57,79,44,55,62,61,85,65,62,88,87,54,56,44,64,36,32,29,37,39,36,28,13,42,35,48,98,77,33,20,28,33,33,46,30,36,19,92,68,64,63,66,47,66,47,69,48,89,73,56,61,44,44,72,82,87,38,70,51,34,42,16,38,30,62,48,79,39,72,94,67,67,30,36,37,32,36,25,17,37,11,43,67,52,30,39,34,29,30,36,19,73,35,85,50,56,70,44,84,58,38,72,44,72,62,21,68,56,46,41,17,41,37,37,33,41,76,47,75,33,48,28,65,99,55,95,47,63,38,30,37,40,35,40,14,29,46,45,41,30,73,72,31,28,27,28,34,31,45,42,53,26,46,67,78,82,49,52,74,47,61,75,63,53,56,38,39,69,67,50,40,31,57,16,41,22,32,50,42,60,45,30,72,48,55,78,90,62,49,44,39,30,35,25,14,32,39,32,75,59,48,51,71,65,52,47,45,73,59,29,28,61,32,37,37,60,32,25,35,46,36,26,36,78,40,56,50,34,98,73,29,71,41,80,39,63,25,44,38,78,54,78,16,85,44,56,42,71,75,40,74,50,73,52,61,66,47,51,35,69,55,79,75,52,53,67,45,70,52,83,81,54,27,21,34,38,38,40,37,34,29,36,44,41,83,91,39,57,41,60,53,35,38,36,39,40,35,30,47,96,92,27,37,38,36,36,36,39,30,66,73,62,54,32,37,34,40,32,46,66,49,32,66,59,54,60,82,46,57,74,58,56,30,32,34,31,48,63,71,51,60,64,45,72,56,97,90,24,44,24,42,36,45,33,36,37,34,35,32,29,33,39,42,36,27,31,47,80,10,63,42,33,34,27,37,65,53,37,47,76,42,62,71,35,36,43,33,41,32,40,46,44,60,13,62,16,42,35,34,52,37,36,35,40,31,34,40,43,73,55,81,79,125

pLDDT: mean 93.4, std 12.68, range [21.52, 98.94]

Foldseek 3Di:
DPPPPPPPPPVPLPLFAFADFQFFDFAPFADWFAWAAWAAQPVVQKTKIWTWGDRPHHFDAWPIFIWIWIDNFLGDIDTPGGAGTDPDRRKYWAHEYKAQQLPQLQVPDDPVAHSSQFIKTWTWIADPQATFIWIWTDRPRRRHTDTDPPDDLDGPRDNQKGHWYWDADVVVQWIWIWIFPWQVQWTWIWTHNRVRHIDTQDIDHAAFRARIKDQKDWDWAAEPPDPDTWIKIKIKDAADDPLGGIFMWMFTAHDDRRDTDGPDRDTGGQAQAAFFHNKDWYYPDDVVQTTKIKGWRHGPLCQRPQSHDGIGTTIDAIWHWHWYFDDQDPPDTDIFIFIHGTDTPQKDFPDKDKDFWDFAQPVPKPKDFDDAQLKKKKKWKKWFAPVFFQPWWKKKWWADPFAIWIWTARVVVQWIKTARQRADSCNVRPSQPGMTIDHDFALDDDPNIGMWMWIWIDGTQWIKIAISRGRHIYIHGHGHGDRRHITMIIIGTNTNRMITGMMMMGDMDGHDDD/DPPPPPPPCPVPLPLFAFADFQFFDFAPFADWFAWAAWAAQPVVQKTKIWTWGDRPHHFDAWPIFIWIWIDNFLGDIDTPGGAGTDPDRRKYWAHEYKAQQLPQLQVPDDPVAHSSQFIKTWTWIADPQATFIWIWTDRPRRRHTDTDPPDDLDGPRDNQKGHWYWDADVVVQWIWIFIFPWQVQWTWIWTHNRVRHIDTQDIDHAAFRARIKDQKDWDWAAEPPDPDTWIKIKIKDAADDPLGGIFMWMFTAHDDNRDTDGPDRDTGGQAQAAFFGNKDWYYPDDVVQTTKIKGWRHGPLCQRPQSHDGIGTTIDAIWHWHWYFDDQDPPDTDIFIFIHGTDTPQKDFPDKDKDFWDFAQPVPKDKDFDDAQLKKKKKWKKWFAPVFFQPWWKKKWWADPQAIWIWTARVVVQWIKTARQRADSCNPRPSQPGMTIDHDFALDDDPNIGMWMWIWIDGTQWIKIAISRGRHIYIHGHGHGDRRHITMIIIGTNTNRMITGMMMMGDMDGHDPD

Radius of gyration: 29.02 Å; Cα contacts (8 Å, |Δi|>4): 3132; chains: 2; bounding box: 70×93×76 Å

Secondary structure (DSSP, 8-state):
---------------PPBPPPSSS---SSEEEEEEEEEEEETTTTEEEEEEEEETT-SS--SSBEEEEEEESSSSS-EEEEEEE--SSTT-EEEEEEEEE-TT-TT----TTS-GGG-EEEEEEEEETTEEEEEEEEESSSSSS-EE-TT--SB--S-TTEEEEEEEEEGGGTEEEEEEEEGGGTEEEEEEESSSS--EEEEEE--B--SS-EEEEEEEEEEBTTSS-EEEEEEEEE-S--TTSS-EEEEEEEEE-SS-EEESS-B-EES-SSS--EEEEEPBT--GGG-EEEEEE-S-TTTGGG-S-SSEE--BPPPEEEEEEEEEEETTEEEEEEEEEE---TTEEEEEEEEEEEEETT-S--EEEE-SS--EEEEEEEEEE-TTS---S-EEEEEEETTEEEEEEEETTTTEEEEEEEE--TTTT-TT---EEEE----SEEETTEEEEEEEEEEETTEEEEEETTTTEEEEEE---BBSS--SEEEEEE--TTEEEEEEEEEEEEE----/---------------PPBPPPSSS---SSEEEEEEEEEEEETTTTEEEEEEEEETT-SS--SSBEEEEEEESSSSS-EEEEEEE--SSTT-EEEEEEEEE-TT-TT----TTS-GGG-EEEEEEEEETTEEEEEEEEESSSSSS-EEPTT--SB--S-TTEEEEEEEEEGGGTEEEEEEEEGGGTEEEEEEESSSS--EEEEEE--B--SS-EEEEEEEEEEBTTSS-EEEEEEEEE-S--TTSS-EEEEEEEEE-SS-EEESS-B-EES-SSS--EEEEEPBT--GGG-EEEEEE-S-TTTGGG-S-SSEE--BPPPEEEEEEEEEEETTEEEEEEEEEE---TTEEEEEEEEEEEEETT-S--EEEE-SSS-EEEEEEEEEE-TTS---S-EEEEEEETTEEEEEEEETTTTEEEEEEEE--TTTT-TT---EEEE----SEEETTEEEEEEEEEEETTEEEEEETTTTEEEEEE---BBSS--SEEEEEE--TTEEEEEEEEEEEEE----

InterPro domains:
  IPR001362 Glycoside hydrolase, family 32 [SM00640] (25-470)
  IPR013148 Glycosyl hydrolase family 32, N-terminal [PF00251] (25-325)
  IPR013189 Glycosyl hydrolase family 32, C-terminal [PF08244] (355-500)
  IPR013320 Concanavalin A-like lectin/glucanase domain superfamily [SSF49899] (352-509)
  IPR023296 Glycosyl hydrolase, five-bladed beta-propeller domain superfamily [G3DSA:2.115.10.20] (13-344)
  IPR023296 Glycosyl hydrolase, five-bladed beta-propeller domain superfamily [SSF75005] (19-327)

Sequence (1028 aa):
MRAFLALIFLTFVMNVESSRPLMAFTPSHGWMNDPNGQFYDSKNELWHLYYQYNPNDTVWGTPLYWGHATSKDLSTWKDYGATIGPDRDEDGIFSGNIVVDHNNTSGFFNDSIDPRQRVVAIYTYNTEGSQTQHVAYSLDGGYTFEKYEHNPVLDVDNINFRDPKVFWHEPTNQWIMVIALSQQFKIQIYGSIDLTNWSLHSNFTGGLFGFQYECPGLIEVPAEGTDESKWVMFIAINPGSPLGGSSNQYFIGSFDGFEFVPDDSQARLMDYGKDFYAFQTFDNAPKESGVVGLAWASNWQYANLAPTKEWRSSMTLARQMTLASRNMNPETKVLSLLQKPIFGESVVAANKISKRNITGQDEQAVKIHKNSTGTFSFDITFSVDSSKNQTGQLQVISGQNGESIRAGFDPTAGQFFVDRGNTSGLKENPFLTDKTSAYVEPWKHQNDLPVYKMFGVIDGNLIEVFLNDGIATLTNTFFIPGTEGLEYLEIESSSDAIHIVESEVKELKLRATSMRAFLALIFLTFVMNVESSRPLMAFTPSHGWMNDPNGQFYDSKNELWHLYYQYNPNDTVWGTPLYWGHATSKDLSTWKDYGATIGPDRDEDGIFSGNIVVDHNNTSGFFNDSIDPRQRVVAIYTYNTEGSQTQHVAYSLDGGYTFEKYEHNPVLDVDNINFRDPKVFWHEPTNQWIMVIALSQQFKIQIYGSIDLTNWSLHSNFTGGLFGFQYECPGLIEVPAEGTDESKWVMFIAINPGSPLGGSSNQYFIGSFDGFEFVPDDSQARLMDYGKDFYAFQTFDNAPKESGVVGLAWASNWQYANLAPTKEWRSSMTLARQMTLASRNMNPETKVLSLLQKPIFGESVVAANKISKRNITGQDEQAVKIHKNSTGTFSFDITFSVDSSKNQTGQLQVISGQNGESIRAGFDPTAGQFFVDRGNTSGLKENPFLTDKTSAYVEPWKHQNDLPVYKMFGVIDGNLIEVFLNDGIATLTNTFFIPGTEGLEYLEIESSSDAIHIVESEVKELKLRATS